Protein AF-0000000067240560 (afdb_homodimer)

Foldseek 3Di:
DDLCLLVFLAEEEFEEDAQLVFQLVLVLVQVLVLCVRNPLVRYEYFYFYADHPDCVLVSVVVSVVSSVVRVHHYDHDDHDPQDDDPQDDPQQSVLVRRLVRLVVRQQSQLPDPSNDPPRGRRGFKYKYFYSWRFHNVLQVLQSVQQPLPVDPPVPSGGAQKEAEFEWFQALVQDDLVVNLVLQLVLCCVVVVDDSVVSSVQSPDPVSSVVVCVVPRPPLSSRLPGAIWGDPQQQWFALQQETFGGAALRDDPDLQSVQQLQQAKHKGLFDDNRMMMGGSQQCHPPHPQHHDGQRADDVVVPGFRGRSRNVSQLVQQQSVHRTYMYGHLTYIYNDPSLVCLVCVVVCVVVDPDPPDDPPCPVVPPVSNRRSHNHDDHDDDDPVSSNVNSVSCVVPNVVNRHQWHKGFRDDRPDPDTDPVPRIDIDGGRHYDDDD/DDLCLLVFLAEEEFEEDAQLVFQLVLVLVQVLVLCVRNPLVRYEYFYFYADHPDCVLVSVVVSVVSSVVRVHHYDHDDHDPQDDDDQDDPQQSVLVRRQVRLVVRQQSQLPDPSNDPPSGRRGFKYKYFYSWRFHNVLQVLQSVQQPLPVDPPVPSGGAQKEAEFEWFQALVQDDLVVNLVLQLVLCCVVVVDDSVVSSVQSPDPVSSVVCCVPPRPPLSSRLPGAIWGDPQQQWFALQQETFGRAALRDPPPLQSVQQLQQAKHKGLFDDNRMMMGGSQQCHPPHPQHHDGQRAFDVVVPGFRGRSRNVSLLVQQQSVHRTYMYGHLTYIYNHPSLVCLVCVVVVVPPPPPPPDDPPCPVPVPVSNRRSHSHDDNDDDDPVSSNVNSVSCVVDNVVNRYQKHKGFRDDRPDPDTDPVPRIDIDGGRHYDPDD

Organism: Chlamydomonas reinhardtii (NCBI:txid3055)

Solvent-accessible surface area (backbone atoms only — not comparable to full-atom values): 45153 Å² total; per-residue (Å²): 133,75,52,56,73,27,66,64,46,16,27,35,41,29,26,49,43,57,58,36,42,85,32,40,66,56,44,45,24,27,51,48,24,36,32,60,60,49,35,26,85,24,38,36,39,14,37,28,23,28,78,52,83,56,59,29,60,62,50,48,53,50,39,51,43,41,35,52,34,53,59,30,49,68,49,74,43,73,68,39,86,70,64,84,53,92,88,55,56,66,45,45,45,52,12,49,46,50,36,47,15,51,51,54,39,42,55,52,28,22,75,36,89,40,27,40,91,87,49,35,52,37,37,45,30,32,31,42,40,45,70,35,45,66,52,39,68,45,55,52,55,34,46,54,47,44,48,58,73,70,47,65,35,97,84,43,58,37,38,34,32,23,16,32,38,22,37,39,54,52,66,87,76,42,57,70,70,54,43,33,49,50,46,21,53,42,39,28,72,77,69,63,42,55,66,70,59,25,46,56,44,36,72,35,67,66,55,38,53,54,47,46,73,71,35,71,83,30,63,82,47,42,62,72,40,51,34,26,46,58,50,45,84,45,24,16,36,49,57,19,41,58,38,44,47,54,76,58,29,43,81,55,63,73,58,18,55,33,39,34,57,15,35,60,36,68,24,46,29,68,42,33,56,33,29,26,28,50,21,54,42,63,32,77,93,43,87,79,52,69,52,70,54,36,50,46,52,53,92,80,69,39,54,35,35,54,24,69,40,46,42,39,43,51,33,17,42,62,59,46,37,48,23,34,36,30,60,58,26,64,31,18,71,41,68,68,55,37,54,38,71,46,50,72,60,55,65,69,76,45,82,70,74,82,67,84,71,80,71,74,71,81,66,56,81,69,71,63,42,66,64,71,45,48,66,65,61,74,89,47,75,61,55,56,52,51,43,41,55,50,38,73,70,48,43,80,81,37,63,48,68,34,28,57,35,56,30,48,49,89,93,51,94,58,66,48,76,88,78,36,52,46,76,38,76,43,66,62,35,68,76,78,130,133,73,52,56,73,29,68,64,48,16,28,35,41,30,26,49,43,58,60,37,45,85,33,40,66,56,44,44,24,28,49,48,24,37,32,59,58,49,35,26,86,24,37,36,39,14,36,27,24,28,78,53,84,57,59,29,61,62,50,49,53,51,40,50,42,40,34,53,35,53,58,29,50,68,47,74,43,72,67,40,85,70,63,85,52,92,88,55,56,65,43,45,45,53,12,49,46,49,36,47,15,49,51,52,39,42,56,52,28,23,75,36,88,39,26,41,103,79,49,34,52,38,37,46,31,31,31,42,42,46,69,36,44,67,53,40,68,45,54,53,54,34,48,55,49,43,48,58,72,72,46,63,36,95,83,43,59,36,38,34,31,22,16,32,38,23,38,38,53,55,68,88,79,44,56,69,70,56,42,33,49,49,47,20,53,41,38,28,71,77,69,63,43,54,65,71,60,25,47,56,46,36,71,34,68,68,55,39,53,53,48,45,74,69,34,71,82,30,65,83,46,42,61,72,42,52,35,27,46,56,51,44,82,44,23,16,35,48,56,19,40,59,39,45,48,53,76,56,28,44,81,54,63,73,56,16,55,33,39,34,58,16,35,59,35,67,24,46,29,68,40,31,54,33,30,26,28,49,21,53,40,64,34,75,93,43,88,80,52,71,52,69,55,37,50,45,52,52,92,80,67,38,56,37,37,53,25,69,40,46,42,39,43,51,32,18,41,62,60,46,37,48,23,37,38,29,62,57,27,65,31,19,70,43,69,67,56,34,53,39,73,47,50,70,59,59,70,67,60,72,83,71,74,81,64,82,66,84,70,74,72,82,67,55,81,70,72,63,43,66,64,72,47,49,65,66,60,75,90,49,73,61,55,54,51,52,41,41,56,48,39,71,70,47,43,80,80,37,62,48,68,34,27,57,35,54,31,48,49,90,92,52,94,59,66,48,75,86,78,38,53,48,77,38,78,44,67,62,36,68,74,78,130

Structure (mmCIF, N/CA/C/O backbone):
data_AF-0000000067240560-model_v1
#
loop_
_entity.id
_entity.type
_entity.pdbx_description
1 polymer 'Uncharacterized protein'
#
loop_
_atom_site.group_PDB
_atom_site.id
_atom_site.type_symbol
_atom_site.label_atom_id
_atom_site.label_alt_id
_atom_site.label_comp_id
_atom_site.label_asym_id
_atom_site.label_entity_id
_atom_site.label_seq_id
_atom_site.pdbx_PDB_ins_code
_atom_site.Cartn_x
_atom_site.Cartn_y
_atom_site.Cartn_z
_atom_site.occupancy
_atom_site.B_iso_or_equiv
_atom_site.auth_seq_id
_atom_site.auth_comp_id
_atom_site.auth_asym_id
_atom_site.auth_atom_id
_atom_site.pdbx_PDB_model_num
ATOM 1 N N . MET A 1 1 ? -10.523 -22.031 8.188 1 63.62 1 MET A N 1
ATOM 2 C CA . MET A 1 1 ? -9.102 -21.922 7.887 1 63.62 1 MET A CA 1
ATOM 3 C C . MET A 1 1 ? -8.281 -21.891 9.172 1 63.62 1 MET A C 1
ATOM 5 O O . MET A 1 1 ? -8.711 -21.344 10.18 1 63.62 1 MET A O 1
ATOM 9 N N . ASN A 1 2 ? -7.281 -22.781 9.234 1 75 2 ASN A N 1
ATOM 10 C CA . ASN A 1 2 ? -6.391 -22.875 10.383 1 75 2 ASN A CA 1
ATOM 11 C C . ASN A 1 2 ? -5.348 -21.766 10.375 1 75 2 ASN A C 1
ATOM 13 O O . ASN A 1 2 ? -4.336 -21.859 9.672 1 75 2 ASN A O 1
ATOM 17 N N . ASN A 1 3 ? -5.562 -20.781 11.242 1 78.44 3 ASN A N 1
ATOM 18 C CA . ASN A 1 3 ? -4.672 -19.625 11.25 1 78.44 3 ASN A CA 1
ATOM 19 C C . ASN A 1 3 ? -3.467 -19.859 12.164 1 78.44 3 ASN A C 1
ATOM 21 O O . ASN A 1 3 ? -2.633 -18.969 12.328 1 78.44 3 ASN A O 1
ATOM 25 N N . SER A 1 4 ? -3.334 -21.062 12.586 1 84.25 4 SER A N 1
ATOM 26 C CA . SER A 1 4 ? -2.225 -21.328 13.492 1 84.25 4 SER A CA 1
ATOM 27 C C . SER A 1 4 ? -1.115 -22.109 12.797 1 84.25 4 SER A C 1
ATOM 29 O O . SER A 1 4 ? -0.169 -22.562 13.438 1 84.25 4 SER A O 1
ATOM 31 N N . VAL A 1 5 ? -1.27 -22.203 11.531 1 86.5 5 VAL A N 1
ATOM 32 C CA . VAL A 1 5 ? -0.358 -23.031 10.758 1 86.5 5 VAL A CA 1
ATOM 33 C C . VAL A 1 5 ? 1.072 -22.531 10.914 1 86.5 5 VAL A C 1
ATOM 35 O O . VAL A 1 5 ? 2.029 -23.297 10.797 1 86.5 5 VAL A O 1
ATOM 38 N N . CYS A 1 6 ? 1.234 -21.281 11.266 1 89.31 6 CYS A N 1
ATOM 39 C CA . CYS A 1 6 ? 2.566 -20.703 11.406 1 89.31 6 CYS A CA 1
ATOM 40 C C . CYS A 1 6 ? 2.9 -20.453 12.875 1 89.31 6 CYS A C 1
ATOM 42 O O . CYS A 1 6 ? 3.832 -19.719 13.188 1 89.31 6 CYS A O 1
ATOM 44 N N . GLY A 1 7 ? 2.135 -20.969 13.695 1 82.88 7 GLY A N 1
ATOM 45 C CA . GLY A 1 7 ? 2.314 -20.75 15.117 1 82.88 7 GLY A CA 1
ATOM 46 C C . GLY A 1 7 ? 3.562 -21.406 15.68 1 82.88 7 GLY A C 1
ATOM 47 O O . GLY A 1 7 ? 4.125 -20.938 16.672 1 82.88 7 GLY A O 1
ATOM 48 N N . ASN A 1 8 ? 3.9 -22.5 15.078 1 76.19 8 ASN A N 1
ATOM 49 C CA . ASN A 1 8 ? 5.07 -23.234 15.555 1 76.19 8 ASN A CA 1
ATOM 50 C C . ASN A 1 8 ? 6.301 -22.938 14.703 1 76.19 8 ASN A C 1
ATOM 52 O O . ASN A 1 8 ? 6.477 -23.516 13.633 1 76.19 8 ASN A O 1
ATOM 56 N N . GLY A 1 9 ? 7.203 -22.062 15.195 1 78.25 9 GLY A N 1
ATOM 57 C CA . GLY A 1 9 ? 8.453 -21.781 14.508 1 78.25 9 GLY A CA 1
ATOM 58 C C . GLY A 1 9 ? 8.359 -20.625 13.531 1 78.25 9 GLY A C 1
ATOM 59 O O . GLY A 1 9 ? 9.367 -20.016 13.164 1 78.25 9 GLY A O 1
ATOM 60 N N . GLY A 1 10 ? 7.109 -20.406 12.961 1 88.94 10 GLY A N 1
ATOM 61 C CA . GLY A 1 10 ? 6.922 -19.297 12.031 1 88.94 10 GLY A CA 1
ATOM 62 C C . GLY A 1 10 ? 6.961 -19.734 10.578 1 88.94 10 GLY A C 1
ATOM 63 O O . GLY A 1 10 ? 7.266 -20.891 10.273 1 88.94 10 GLY A O 1
ATOM 64 N N . CYS A 1 11 ? 6.59 -18.875 9.695 1 94.19 11 CYS A N 1
ATOM 65 C CA . CYS A 1 11 ? 6.617 -19.078 8.258 1 94.19 11 CYS A CA 1
ATOM 66 C C . CYS A 1 11 ? 7.414 -17.984 7.559 1 94.19 11 CYS A C 1
ATOM 68 O O . CYS A 1 11 ? 7.352 -16.812 7.953 1 94.19 11 CYS A O 1
ATOM 70 N N . ILE A 1 12 ? 8.195 -18.406 6.602 1 96.25 12 ILE A N 1
ATOM 71 C CA . ILE A 1 12 ? 8.898 -17.453 5.742 1 96.25 12 ILE A CA 1
ATOM 72 C C . ILE A 1 12 ? 8.125 -17.281 4.438 1 96.25 12 ILE A C 1
ATOM 74 O O . ILE A 1 12 ? 7.707 -18.25 3.818 1 96.25 12 ILE A O 1
ATOM 78 N N . ILE A 1 13 ? 7.848 -16.094 4.09 1 98.44 13 ILE A N 1
ATOM 79 C CA . ILE A 1 13 ? 7.27 -15.766 2.793 1 98.44 13 ILE A CA 1
ATOM 80 C C . ILE A 1 13 ? 8.328 -15.109 1.91 1 98.44 13 ILE A C 1
ATOM 82 O O . ILE A 1 13 ? 8.727 -13.969 2.152 1 98.44 13 ILE A O 1
ATOM 86 N N . ALA A 1 14 ? 8.742 -15.766 0.846 1 98.62 14 ALA A N 1
ATOM 87 C CA . ALA A 1 14 ? 9.867 -15.312 0.036 1 98.62 14 ALA A CA 1
ATOM 88 C C . ALA A 1 14 ? 9.43 -15.031 -1.4 1 98.62 14 ALA A C 1
ATOM 90 O O . ALA A 1 14 ? 8.484 -15.648 -1.897 1 98.62 14 ALA A O 1
ATOM 91 N N . SER A 1 15 ? 10.109 -14.086 -2.01 1 98.75 15 SER A N 1
ATOM 92 C CA . SER A 1 15 ? 9.914 -13.766 -3.422 1 98.75 15 SER A CA 1
ATOM 93 C C . SER A 1 15 ? 11.195 -13.211 -4.039 1 98.75 15 SER A C 1
ATOM 95 O O . SER A 1 15 ? 11.945 -12.484 -3.379 1 98.75 15 SER A O 1
ATOM 97 N N . ASN A 1 16 ? 11.516 -13.562 -5.242 1 98.44 16 ASN A N 1
ATOM 98 C CA . ASN A 1 16 ? 12.453 -12.836 -6.098 1 98.44 16 ASN A CA 1
ATOM 99 C C . ASN A 1 16 ? 11.727 -12.117 -7.234 1 98.44 16 ASN A C 1
ATOM 101 O O . ASN A 1 16 ? 10.945 -12.727 -7.961 1 98.44 16 ASN A O 1
ATOM 105 N N . LEU A 1 17 ? 12 -10.867 -7.352 1 98.38 17 LEU A N 1
ATOM 106 C CA . LEU A 1 17 ? 11.18 -10.055 -8.242 1 98.38 17 LEU A CA 1
ATOM 107 C C . LEU A 1 17 ? 12.047 -9.281 -9.227 1 98.38 17 LEU A C 1
ATOM 109 O O . LEU A 1 17 ? 13.18 -8.914 -8.898 1 98.38 17 LEU A O 1
ATOM 113 N N . HIS A 1 18 ? 11.602 -9.094 -10.391 1 97.69 18 HIS A N 1
ATOM 114 C CA . HIS A 1 18 ? 12.156 -8.297 -11.484 1 97.69 18 HIS A CA 1
ATOM 115 C C . HIS A 1 18 ? 11.055 -7.699 -12.344 1 97.69 18 HIS A C 1
ATOM 117 O O . HIS A 1 18 ? 10.219 -8.43 -12.883 1 97.69 18 HIS A O 1
ATOM 123 N N . ASN A 1 19 ? 11.016 -6.316 -12.477 1 97.62 19 ASN A N 1
ATOM 124 C CA . ASN A 1 19 ? 9.984 -5.629 -13.25 1 97.62 19 ASN A CA 1
ATOM 125 C C . ASN A 1 19 ? 8.586 -6.148 -12.914 1 97.62 19 ASN A C 1
ATOM 127 O O . ASN A 1 19 ? 7.836 -6.547 -13.805 1 97.62 19 ASN A O 1
ATOM 131 N N . SER A 1 20 ? 8.25 -6.078 -11.586 1 98.25 20 SER A N 1
ATOM 132 C CA . SER A 1 20 ? 7.027 -6.68 -11.062 1 98.25 20 SER A CA 1
ATOM 133 C C . SER A 1 20 ? 6.035 -5.613 -10.609 1 98.25 20 SER A C 1
ATOM 135 O O . SER A 1 20 ? 5.203 -5.863 -9.734 1 98.25 20 SER A O 1
ATOM 137 N N . ALA A 1 21 ? 6.113 -4.434 -11.219 1 97.62 21 ALA A N 1
ATOM 138 C CA . ALA A 1 21 ? 5.285 -3.311 -10.781 1 97.62 21 ALA A CA 1
ATOM 139 C C . ALA A 1 21 ? 3.803 -3.641 -10.914 1 97.62 21 ALA A C 1
ATOM 141 O O . ALA A 1 21 ? 2.988 -3.193 -10.102 1 97.62 21 ALA A O 1
ATOM 142 N N . GLU A 1 22 ? 3.436 -4.434 -11.859 1 96.38 22 GLU A N 1
ATOM 143 C CA . GLU A 1 22 ? 2.033 -4.727 -12.141 1 96.38 22 GLU A CA 1
ATOM 144 C C . GLU A 1 22 ? 1.401 -5.527 -11 1 96.38 22 GLU A C 1
ATOM 146 O O . GLU A 1 22 ? 0.228 -5.332 -10.68 1 96.38 22 GLU A O 1
ATOM 151 N N . VAL A 1 23 ? 2.141 -6.422 -10.344 1 97.88 23 VAL A N 1
ATOM 152 C CA . VAL A 1 23 ? 1.55 -7.34 -9.375 1 97.88 23 VAL A CA 1
ATOM 153 C C . VAL A 1 23 ? 1.74 -6.793 -7.965 1 97.88 23 VAL A C 1
ATOM 155 O O . VAL A 1 23 ? 1.05 -7.215 -7.031 1 97.88 23 VAL A O 1
ATOM 158 N N . LEU A 1 24 ? 2.631 -5.863 -7.758 1 98.38 24 LEU A N 1
ATOM 159 C CA . LEU A 1 24 ? 3.09 -5.484 -6.426 1 98.38 24 LEU A CA 1
ATOM 160 C C . LEU A 1 24 ? 1.967 -4.82 -5.633 1 98.38 24 LEU A C 1
ATOM 162 O O . LEU A 1 24 ? 1.837 -5.047 -4.43 1 98.38 24 LEU A O 1
ATOM 166 N N . PRO A 1 25 ? 1.075 -3.969 -6.27 1 96.94 25 PRO A N 1
ATOM 167 C CA . PRO A 1 25 ? -0.034 -3.438 -5.477 1 96.94 25 PRO A CA 1
ATOM 168 C C . PRO A 1 25 ? -0.887 -4.535 -4.844 1 96.94 25 PRO A C 1
ATOM 170 O O . PRO A 1 25 ? -1.231 -4.453 -3.662 1 96.94 25 PRO A O 1
ATOM 173 N N . SER A 1 26 ? -1.199 -5.539 -5.645 1 97.56 26 SER A N 1
ATOM 174 C CA . SER A 1 26 ? -1.971 -6.66 -5.125 1 97.56 26 SER A CA 1
ATOM 175 C C . SER A 1 26 ? -1.178 -7.438 -4.078 1 97.56 26 SER A C 1
ATOM 177 O O . SER A 1 26 ? -1.738 -7.891 -3.078 1 97.56 26 SER A O 1
ATOM 179 N N . MET A 1 27 ? 0.081 -7.609 -4.328 1 98.56 27 MET A N 1
ATOM 180 C CA . MET A 1 27 ? 0.931 -8.336 -3.389 1 98.56 27 MET A CA 1
ATOM 181 C C . MET A 1 27 ? 0.957 -7.637 -2.031 1 98.56 27 MET A C 1
ATOM 183 O O . MET A 1 27 ? 0.902 -8.297 -0.99 1 98.56 27 MET A O 1
ATOM 187 N N . ILE A 1 28 ? 1.042 -6.336 -2.039 1 98.5 28 ILE A N 1
ATOM 188 C CA . ILE A 1 28 ? 1.037 -5.566 -0.801 1 98.5 28 ILE A CA 1
ATOM 189 C C . ILE A 1 28 ? -0.243 -5.852 -0.019 1 98.5 28 ILE A C 1
ATOM 191 O O . ILE A 1 28 ? -0.193 -6.148 1.177 1 98.5 28 ILE A O 1
ATOM 195 N N . VAL A 1 29 ? -1.369 -5.82 -0.66 1 98.06 29 VAL A N 1
ATOM 196 C CA . VAL A 1 29 ? -2.666 -6.051 -0.03 1 98.06 29 VAL A CA 1
ATOM 197 C C . VAL A 1 29 ? -2.727 -7.473 0.522 1 98.06 29 VAL A C 1
ATOM 199 O O . VAL A 1 29 ? -3.141 -7.684 1.664 1 98.06 29 VAL A O 1
ATOM 202 N N . GLN A 1 30 ? -2.299 -8.406 -0.27 1 98.38 30 GLN A N 1
ATOM 203 C CA . GLN A 1 30 ? -2.41 -9.805 0.129 1 98.38 30 GLN A CA 1
ATOM 204 C C . GLN A 1 30 ? -1.444 -10.133 1.264 1 98.38 30 GLN A C 1
ATOM 206 O O . GLN A 1 30 ? -1.757 -10.945 2.137 1 98.38 30 GLN A O 1
ATOM 211 N N . LEU A 1 31 ? -0.25 -9.547 1.252 1 98.56 31 LEU A N 1
ATOM 212 C CA . LEU A 1 31 ? 0.68 -9.758 2.355 1 98.56 31 LEU A CA 1
ATOM 213 C C . LEU A 1 31 ? 0.163 -9.117 3.637 1 98.56 31 LEU A C 1
ATOM 215 O O . LEU A 1 31 ? 0.343 -9.656 4.727 1 98.56 31 LEU A O 1
ATOM 219 N N . ALA A 1 32 ? -0.44 -7.906 3.486 1 97.62 32 ALA A N 1
ATOM 220 C CA . ALA A 1 32 ? -1.084 -7.309 4.652 1 97.62 32 ALA A CA 1
ATOM 221 C C . ALA A 1 32 ? -2.172 -8.219 5.207 1 97.62 32 ALA A C 1
ATOM 223 O O . ALA A 1 32 ? -2.287 -8.391 6.426 1 97.62 32 ALA A O 1
ATOM 224 N N . ARG A 1 33 ? -2.943 -8.828 4.344 1 96.88 33 ARG A N 1
ATOM 225 C CA . ARG A 1 33 ? -3.988 -9.758 4.766 1 96.88 33 ARG A CA 1
ATOM 226 C C . ARG A 1 33 ? -3.389 -10.984 5.445 1 96.88 33 ARG A C 1
ATOM 228 O O . ARG A 1 33 ? -3.908 -11.453 6.457 1 96.88 33 ARG A O 1
ATOM 235 N N . LEU A 1 34 ? -2.344 -11.5 4.898 1 96.94 34 LEU A N 1
ATOM 236 C CA . LEU A 1 34 ? -1.675 -12.648 5.504 1 96.94 34 LEU A CA 1
ATOM 237 C C . LEU A 1 34 ? -1.201 -12.32 6.914 1 96.94 34 LEU A C 1
ATOM 239 O O . LEU A 1 34 ? -1.357 -13.125 7.832 1 96.94 34 LEU A O 1
ATOM 243 N N . ALA A 1 35 ? -0.578 -11.125 7.023 1 95.88 35 ALA A N 1
ATOM 244 C CA . ALA A 1 35 ? -0.128 -10.688 8.344 1 95.88 35 ALA A CA 1
ATOM 245 C C . ALA A 1 35 ? -1.294 -10.617 9.328 1 95.88 35 ALA A C 1
ATOM 247 O O . ALA A 1 35 ? -1.159 -11.016 10.484 1 95.88 35 ALA A O 1
ATOM 248 N N . HIS A 1 36 ? -2.398 -10.125 8.812 1 94.06 36 HIS A N 1
ATOM 249 C CA . HIS A 1 36 ? -3.59 -9.992 9.641 1 94.06 36 HIS A CA 1
ATOM 250 C C . HIS A 1 36 ? -4.129 -11.359 10.055 1 94.06 36 HIS A C 1
ATOM 252 O O . HIS A 1 36 ? -4.523 -11.547 11.211 1 94.06 36 HIS A O 1
ATOM 258 N N . VAL A 1 37 ? -4.098 -12.367 9.188 1 93.62 37 VAL A N 1
ATOM 259 C CA . VAL A 1 37 ? -4.734 -13.664 9.414 1 93.62 37 VAL A CA 1
ATOM 260 C C . VAL A 1 37 ? -3.789 -14.578 10.188 1 93.62 37 VAL A C 1
ATOM 262 O O . VAL A 1 37 ? -4.215 -15.281 11.109 1 93.62 37 VAL A O 1
ATOM 265 N N . LEU A 1 38 ? -2.508 -14.562 9.906 1 94.44 38 LEU A N 1
ATOM 266 C CA . LEU A 1 38 ? -1.559 -15.5 10.5 1 94.44 38 LEU A CA 1
ATOM 267 C C . LEU A 1 38 ? -0.911 -14.898 11.742 1 94.44 38 LEU A C 1
ATOM 269 O O . LEU A 1 38 ? -0.323 -15.617 12.555 1 94.44 38 LEU A O 1
ATOM 273 N N . GLY A 1 39 ? -1.023 -13.586 11.883 1 93.31 39 GLY A N 1
ATOM 274 C CA . GLY A 1 39 ? -0.315 -12.883 12.938 1 93.31 39 GLY A CA 1
ATOM 275 C C . GLY A 1 39 ? 1.039 -12.352 12.5 1 93.31 39 GLY A C 1
ATOM 276 O O . GLY A 1 39 ? 1.883 -13.117 12.023 1 93.31 39 GLY A O 1
ATOM 277 N N . PRO A 1 40 ? 1.26 -11.07 12.672 1 93.38 40 PRO A N 1
ATOM 278 C CA . PRO A 1 40 ? 2.504 -10.469 12.188 1 93.38 40 PRO A CA 1
ATOM 279 C C . PRO A 1 40 ? 3.748 -11.109 12.805 1 93.38 40 PRO A C 1
ATOM 281 O O . PRO A 1 40 ? 4.789 -11.188 12.148 1 93.38 40 PRO A O 1
ATOM 284 N N . ALA A 1 41 ? 3.635 -11.578 13.992 1 91.81 41 ALA A N 1
ATOM 285 C CA . ALA A 1 41 ? 4.785 -12.148 14.695 1 91.81 41 ALA A CA 1
ATOM 286 C C . ALA A 1 41 ? 5.148 -13.516 14.141 1 91.81 41 ALA A C 1
ATOM 288 O O . ALA A 1 41 ? 6.238 -14.031 14.398 1 91.81 41 ALA A O 1
ATOM 289 N N . ASN A 1 42 ? 4.254 -14.102 13.375 1 93 42 ASN A N 1
ATOM 290 C CA . ASN A 1 42 ? 4.426 -15.484 12.938 1 93 42 ASN A CA 1
ATOM 291 C C . ASN A 1 42 ? 4.996 -15.555 11.523 1 93 42 ASN A C 1
ATOM 293 O O . ASN A 1 42 ? 5.191 -16.641 10.984 1 93 42 ASN A O 1
ATOM 297 N N . ILE A 1 43 ? 5.316 -14.43 10.922 1 95.06 43 ILE A N 1
ATOM 298 C CA . ILE A 1 43 ? 5.773 -14.5 9.539 1 95.06 43 ILE A CA 1
ATOM 299 C C . ILE A 1 43 ? 7.016 -13.625 9.359 1 95.06 43 ILE A C 1
ATOM 301 O O . ILE A 1 43 ? 7.164 -12.609 10.031 1 95.06 43 ILE A O 1
ATOM 305 N N . LEU A 1 44 ? 7.879 -14.055 8.539 1 96.31 44 LEU A N 1
ATOM 306 C CA . LEU A 1 44 ? 9.023 -13.312 8.023 1 96.31 44 LEU A CA 1
ATOM 307 C C . LEU A 1 44 ? 8.938 -13.164 6.508 1 96.31 44 LEU A C 1
ATOM 309 O O . LEU A 1 44 ? 8.859 -14.164 5.789 1 96.31 44 LEU A O 1
ATOM 313 N N . VAL A 1 45 ? 8.93 -11.906 6.051 1 98.25 45 VAL A N 1
ATOM 314 C CA . VAL A 1 45 ? 8.844 -11.656 4.617 1 98.25 45 VAL A CA 1
ATOM 315 C C . VAL A 1 45 ? 10.227 -11.359 4.055 1 98.25 45 VAL A C 1
ATOM 317 O O . VAL A 1 45 ? 10.953 -10.523 4.594 1 98.25 45 VAL A O 1
ATOM 320 N N . SER A 1 46 ? 10.633 -12.055 2.973 1 98.12 46 SER A N 1
ATOM 321 C CA . SER A 1 46 ? 11.914 -11.883 2.297 1 98.12 46 SER A CA 1
ATOM 322 C C . SER A 1 46 ? 11.727 -11.656 0.8 1 98.12 46 SER A C 1
ATOM 324 O O . SER A 1 46 ? 11.281 -12.555 0.083 1 98.12 46 SER A O 1
ATOM 326 N N . VAL A 1 47 ? 12.102 -10.477 0.332 1 98.81 47 VAL A N 1
ATOM 327 C CA . VAL A 1 47 ? 11.992 -10.172 -1.091 1 98.81 47 VAL A CA 1
ATOM 328 C C . VAL A 1 47 ? 13.352 -9.766 -1.645 1 98.81 47 VAL A C 1
ATOM 330 O O . VAL A 1 47 ? 13.984 -8.844 -1.127 1 98.81 47 VAL A O 1
ATOM 333 N N . TYR A 1 48 ? 13.812 -10.43 -2.678 1 98.62 48 TYR A N 1
ATOM 334 C CA . TYR A 1 48 ? 15.023 -10.055 -3.395 1 98.62 48 TYR A CA 1
ATOM 335 C C . TYR A 1 48 ? 14.695 -9.531 -4.789 1 98.62 48 TYR A C 1
ATOM 337 O O . TYR A 1 48 ? 14.148 -10.258 -5.617 1 98.62 48 TYR A O 1
ATOM 345 N N . GLU A 1 49 ? 14.984 -8.305 -4.996 1 98.5 49 GLU A N 1
ATOM 346 C CA . GLU A 1 49 ? 14.766 -7.664 -6.289 1 98.5 49 GLU A CA 1
ATOM 347 C C . GLU A 1 49 ? 16.078 -7.191 -6.898 1 98.5 49 GLU A C 1
ATOM 349 O O . GLU A 1 49 ? 16.953 -6.684 -6.188 1 98.5 49 GLU A O 1
ATOM 354 N N . SER A 1 50 ? 16.234 -7.383 -8.188 1 97 50 SER A N 1
ATOM 355 C CA . SER A 1 50 ? 17.391 -6.836 -8.898 1 97 50 SER A CA 1
ATOM 356 C C . SER A 1 50 ? 17.047 -6.508 -10.344 1 97 50 SER A C 1
ATOM 358 O O . SER A 1 50 ? 16.141 -7.129 -10.93 1 97 50 SER A O 1
ATOM 360 N N . GLY A 1 51 ? 17.625 -5.547 -10.836 1 95.25 51 GLY A N 1
ATOM 361 C CA . GLY A 1 51 ? 17.641 -5.246 -12.258 1 95.25 51 GLY A CA 1
ATOM 362 C C . GLY A 1 51 ? 16.344 -4.645 -12.75 1 95.25 51 GLY A C 1
ATOM 363 O O . GLY A 1 51 ? 16.078 -4.602 -13.953 1 95.25 51 GLY A O 1
ATOM 364 N N . SER A 1 52 ? 15.484 -4.211 -11.906 1 96.94 52 SER A N 1
ATOM 365 C CA . SER A 1 52 ? 14.211 -3.656 -12.344 1 96.94 52 SER A CA 1
ATOM 366 C C . SER A 1 52 ? 14.391 -2.281 -12.977 1 96.94 52 SER A C 1
ATOM 368 O O . SER A 1 52 ? 15.242 -1.5 -12.539 1 96.94 52 SER A O 1
ATOM 370 N N . THR A 1 53 ? 13.609 -2.035 -14.031 1 96.75 53 THR A N 1
ATOM 371 C CA . THR A 1 53 ? 13.641 -0.747 -14.711 1 96.75 53 THR A CA 1
ATOM 372 C C . THR A 1 53 ? 12.289 -0.049 -14.609 1 96.75 53 THR A C 1
ATOM 374 O O . THR A 1 53 ? 12.117 1.066 -15.102 1 96.75 53 THR A O 1
ATOM 377 N N . ASP A 1 54 ? 11.352 -0.682 -14.055 1 96.88 54 ASP A N 1
ATOM 378 C CA . ASP A 1 54 ? 10.023 -0.115 -13.859 1 96.88 54 ASP A CA 1
ATOM 379 C C . ASP A 1 54 ? 9.836 0.363 -12.422 1 96.88 54 ASP A C 1
ATOM 381 O O . ASP A 1 54 ? 10.812 0.609 -11.711 1 96.88 54 ASP A O 1
ATOM 385 N N . ALA A 1 55 ? 8.539 0.544 -11.977 1 96.31 55 ALA A N 1
ATOM 386 C CA . ALA A 1 55 ? 8.25 1.14 -10.672 1 96.31 55 ALA A CA 1
ATOM 387 C C . ALA A 1 55 ? 8.367 0.103 -9.555 1 96.31 55 ALA A C 1
ATOM 389 O O . ALA A 1 55 ? 7.867 0.314 -8.453 1 96.31 55 ALA A O 1
ATOM 390 N N . THR A 1 56 ? 9.016 -1.038 -9.766 1 98.12 56 THR A N 1
ATOM 391 C CA . THR A 1 56 ? 9.109 -2.121 -8.797 1 98.12 56 THR A CA 1
ATOM 392 C C . THR A 1 56 ? 9.75 -1.63 -7.5 1 98.12 56 THR A C 1
ATOM 394 O O . THR A 1 56 ? 9.258 -1.911 -6.41 1 98.12 56 THR A O 1
ATOM 397 N N . ARG A 1 57 ? 10.75 -0.844 -7.621 1 97.19 57 ARG A N 1
ATOM 398 C CA . ARG A 1 57 ? 11.461 -0.382 -6.434 1 97.19 57 ARG A CA 1
ATOM 399 C C . ARG A 1 57 ? 10.578 0.53 -5.59 1 97.19 57 ARG A C 1
ATOM 401 O O . ARG A 1 57 ? 10.586 0.447 -4.359 1 97.19 57 ARG A O 1
ATOM 408 N N . ASP A 1 58 ? 9.805 1.371 -6.203 1 95.38 58 ASP A N 1
ATOM 409 C CA . ASP A 1 58 ? 8.883 2.244 -5.488 1 95.38 58 ASP A CA 1
ATOM 410 C C . ASP A 1 58 ? 7.836 1.431 -4.73 1 95.38 58 ASP A C 1
ATOM 412 O O . ASP A 1 58 ? 7.52 1.736 -3.578 1 95.38 58 ASP A O 1
ATOM 416 N N . TRP A 1 59 ? 7.332 0.466 -5.402 1 97.69 59 TRP A N 1
ATOM 417 C CA . TRP A 1 59 ? 6.344 -0.402 -4.773 1 97.69 59 TRP A CA 1
ATOM 418 C C . TRP A 1 59 ? 6.945 -1.154 -3.594 1 97.69 59 TRP A C 1
ATOM 420 O O . TRP A 1 59 ? 6.281 -1.364 -2.576 1 97.69 59 TRP A O 1
ATOM 430 N N . LEU A 1 60 ? 8.164 -1.584 -3.707 1 98.56 60 LEU A N 1
ATOM 431 C CA . LEU A 1 60 ? 8.812 -2.307 -2.621 1 98.56 60 LEU A CA 1
ATOM 432 C C . LEU A 1 60 ? 9.055 -1.394 -1.424 1 98.56 60 LEU A C 1
ATOM 434 O O . LEU A 1 60 ? 8.992 -1.84 -0.276 1 98.56 60 LEU A O 1
ATOM 438 N N . ASP A 1 61 ? 9.367 -0.141 -1.688 1 96.81 61 ASP A N 1
ATOM 439 C CA . ASP A 1 61 ? 9.469 0.822 -0.596 1 96.81 61 ASP A CA 1
ATOM 440 C C . ASP A 1 61 ? 8.148 0.934 0.164 1 96.81 61 ASP A C 1
ATOM 442 O O . ASP A 1 61 ? 8.141 0.99 1.396 1 96.81 61 ASP A O 1
ATOM 446 N N . LEU A 1 62 ? 7.098 1.018 -0.576 1 96.31 62 LEU A N 1
ATOM 447 C CA . LEU A 1 62 ? 5.785 1.051 0.065 1 96.31 62 LEU A CA 1
ATOM 448 C C . LEU A 1 62 ? 5.531 -0.233 0.846 1 96.31 62 LEU A C 1
ATOM 450 O O . LEU A 1 62 ? 5.004 -0.192 1.961 1 96.31 62 LEU A O 1
ATOM 454 N N . LEU A 1 63 ? 5.871 -1.352 0.249 1 98.38 63 LEU A N 1
ATOM 455 C CA . LEU A 1 63 ? 5.734 -2.623 0.949 1 98.38 63 LEU A CA 1
ATOM 456 C C . LEU A 1 63 ? 6.492 -2.602 2.271 1 98.38 63 LEU A C 1
ATOM 458 O O . LEU A 1 63 ? 5.965 -3.031 3.301 1 98.38 63 LEU A O 1
ATOM 462 N N . ARG A 1 64 ? 7.699 -2.115 2.254 1 97.62 64 ARG A N 1
ATOM 463 C CA . ARG A 1 64 ? 8.484 -1.973 3.475 1 97.62 64 ARG A CA 1
ATOM 464 C C . ARG A 1 64 ? 7.727 -1.176 4.527 1 97.62 64 ARG A C 1
ATOM 466 O O . ARG A 1 64 ? 7.68 -1.563 5.695 1 97.62 64 ARG A O 1
ATOM 473 N N . GLY A 1 65 ? 7.211 -0.092 4.09 1 96.5 65 GLY A N 1
ATOM 474 C CA . GLY A 1 65 ? 6.445 0.749 5 1 96.5 65 GLY A CA 1
ATOM 475 C C . GLY A 1 65 ? 5.258 0.036 5.617 1 96.5 65 GLY A C 1
ATOM 476 O O . GLY A 1 65 ? 5.035 0.123 6.824 1 96.5 65 GLY A O 1
ATOM 477 N N . VAL A 1 66 ? 4.488 -0.662 4.82 1 97.44 66 VAL A N 1
ATOM 478 C CA . VAL A 1 66 ? 3.285 -1.342 5.289 1 97.44 66 VAL A CA 1
ATOM 479 C C . VAL A 1 66 ? 3.666 -2.463 6.254 1 97.44 66 VAL A C 1
ATOM 481 O O . VAL A 1 66 ? 3.084 -2.586 7.332 1 97.44 66 VAL A O 1
ATOM 484 N N . LEU A 1 67 ? 4.652 -3.254 5.859 1 98.19 67 LEU A N 1
ATOM 485 C CA . LEU A 1 67 ? 5.086 -4.34 6.734 1 98.19 67 LEU A CA 1
ATOM 486 C C . LEU A 1 67 ? 5.609 -3.793 8.062 1 98.19 67 LEU A C 1
ATOM 488 O O . LEU A 1 67 ? 5.305 -4.336 9.125 1 98.19 67 LEU A O 1
ATOM 492 N N . GLY A 1 68 ? 6.398 -2.754 7.957 1 96.19 68 GLY A N 1
ATOM 493 C CA . GLY A 1 68 ? 6.863 -2.105 9.172 1 96.19 68 GLY A CA 1
ATOM 494 C C . GLY A 1 68 ? 5.734 -1.606 10.055 1 96.19 68 GLY A C 1
ATOM 495 O O . GLY A 1 68 ? 5.762 -1.795 11.273 1 96.19 68 GLY A O 1
ATOM 496 N N . ALA A 1 69 ? 4.824 -1 9.406 1 94.69 69 ALA A N 1
ATOM 497 C CA . ALA A 1 69 ? 3.668 -0.472 10.125 1 94.69 69 ALA A CA 1
ATOM 498 C C . ALA A 1 69 ? 2.928 -1.583 10.867 1 94.69 69 ALA A C 1
ATOM 500 O O . ALA A 1 69 ? 2.381 -1.36 11.945 1 94.69 69 ALA A O 1
ATOM 501 N N . LEU A 1 70 ? 2.945 -2.799 10.359 1 96.25 70 LEU A N 1
ATOM 502 C CA . LEU A 1 70 ? 2.219 -3.932 10.93 1 96.25 70 LEU A CA 1
ATOM 503 C C . LEU A 1 70 ? 3.123 -4.754 11.836 1 96.25 70 LEU A C 1
ATOM 505 O O . LEU A 1 70 ? 2.713 -5.805 12.344 1 96.25 70 LEU A O 1
ATOM 509 N N . SER A 1 71 ? 4.348 -4.34 12.016 1 94.5 71 SER A N 1
ATOM 510 C CA . SER A 1 71 ? 5.336 -5.016 12.844 1 94.5 71 SER A CA 1
ATOM 511 C C . SER A 1 71 ? 5.656 -6.406 12.305 1 94.5 71 SER A C 1
ATOM 513 O O . SER A 1 71 ? 5.855 -7.344 13.078 1 94.5 71 SER A O 1
ATOM 515 N N . VAL A 1 72 ? 5.598 -6.555 11.008 1 96.38 72 VAL A N 1
ATOM 516 C CA . VAL A 1 72 ? 6.008 -7.793 10.359 1 96.38 72 VAL A CA 1
ATOM 517 C C . VAL A 1 72 ? 7.512 -7.77 10.102 1 96.38 72 VAL A C 1
ATOM 519 O O . VAL A 1 72 ? 8.039 -6.824 9.508 1 96.38 72 VAL A O 1
ATOM 522 N N . ARG A 1 73 ? 8.172 -8.797 10.57 1 94.62 73 ARG A N 1
ATOM 523 C CA . ARG A 1 73 ? 9.594 -8.914 10.25 1 94.62 73 ARG A CA 1
ATOM 524 C C . ARG A 1 73 ? 9.805 -9.086 8.742 1 94.62 73 ARG A C 1
ATOM 526 O O . ARG A 1 73 ? 9.062 -9.828 8.094 1 94.62 73 ARG A O 1
ATOM 533 N N . HIS A 1 74 ? 10.836 -8.352 8.242 1 97 74 HIS A N 1
ATOM 534 C CA . HIS A 1 74 ? 11.031 -8.43 6.797 1 97 74 HIS A CA 1
ATOM 535 C C . HIS A 1 74 ? 12.453 -8.039 6.41 1 97 74 HIS A C 1
ATOM 537 O O . HIS A 1 74 ? 13.141 -7.352 7.164 1 97 74 HIS A O 1
ATOM 543 N N . VAL A 1 75 ? 12.867 -8.562 5.348 1 97.31 75 VAL A N 1
ATOM 544 C CA . VAL A 1 75 ? 14.086 -8.18 4.656 1 97.31 75 VAL A CA 1
ATOM 545 C C . VAL A 1 75 ? 13.805 -7.988 3.168 1 97.31 75 VAL A C 1
ATOM 547 O O . VAL A 1 75 ? 13.438 -8.938 2.473 1 97.31 75 VAL A O 1
ATOM 550 N N . ILE A 1 76 ? 13.906 -6.801 2.734 1 98.12 76 ILE A N 1
ATOM 551 C CA . ILE A 1 76 ? 13.633 -6.465 1.342 1 98.12 76 ILE A CA 1
ATOM 552 C C . ILE A 1 76 ? 14.875 -5.844 0.706 1 98.12 76 ILE A C 1
ATOM 554 O O . ILE A 1 76 ? 15.297 -4.754 1.098 1 98.12 76 ILE A O 1
ATOM 558 N N . THR A 1 77 ? 15.484 -6.547 -0.169 1 97.75 77 THR A N 1
ATOM 559 C CA . THR A 1 77 ? 16.578 -6.031 -0.984 1 97.75 77 THR A CA 1
ATOM 560 C C . THR A 1 77 ? 16.047 -5.445 -2.291 1 97.75 77 THR A C 1
ATOM 562 O O . THR A 1 77 ? 15.469 -6.16 -3.105 1 97.75 77 THR A O 1
ATOM 565 N N . SER A 1 78 ? 16.203 -4.16 -2.32 1 95.25 78 SER A N 1
ATOM 566 C CA . SER A 1 78 ? 15.891 -3.445 -3.553 1 95.25 78 SER A CA 1
ATOM 567 C C . SER A 1 78 ? 17.156 -3.035 -4.293 1 95.25 78 SER A C 1
ATOM 569 O O . SER A 1 78 ? 18.078 -2.467 -3.697 1 95.25 78 SER A O 1
ATOM 571 N N . GLN A 1 79 ? 17.328 -3.389 -5.516 1 92.88 79 GLN A N 1
ATOM 572 C CA . GLN A 1 79 ? 18.547 -3.162 -6.305 1 92.88 79 GLN A CA 1
ATOM 573 C C . GLN A 1 79 ? 19.656 -4.113 -5.883 1 92.88 79 GLN A C 1
ATOM 575 O O . GLN A 1 79 ? 20.781 -3.678 -5.613 1 92.88 79 GLN A O 1
ATOM 580 N N . GLY A 1 80 ? 19.312 -5.305 -5.816 1 93.31 80 GLY A N 1
ATOM 581 C CA . GLY A 1 80 ? 20.312 -6.316 -5.512 1 93.31 80 GLY A CA 1
ATOM 582 C C . GLY A 1 80 ? 21.453 -6.355 -6.516 1 93.31 80 GLY A C 1
ATOM 583 O O . GLY A 1 80 ? 21.297 -5.926 -7.66 1 93.31 80 GLY A O 1
ATOM 584 N N . SER A 1 81 ? 22.5 -6.844 -6.098 1 92.81 81 SER A N 1
ATOM 585 C CA . SER A 1 81 ? 23.734 -6.812 -6.887 1 92.81 81 SER A CA 1
ATOM 586 C C . SER A 1 81 ? 23.719 -7.895 -7.965 1 92.81 81 SER A C 1
ATOM 588 O O . SER A 1 81 ? 24.516 -7.848 -8.906 1 92.81 81 SER A O 1
ATOM 590 N N . LEU A 1 82 ? 22.844 -8.891 -7.867 1 93.06 82 LEU A N 1
ATOM 591 C CA . LEU A 1 82 ? 22.812 -9.984 -8.836 1 93.06 82 LEU A CA 1
ATOM 592 C C . LEU A 1 82 ? 22.125 -9.539 -10.125 1 93.06 82 LEU A C 1
ATOM 594 O O . LEU A 1 82 ? 20.922 -9.242 -10.117 1 93.06 82 LEU A O 1
ATOM 598 N N . THR A 1 83 ? 22.938 -9.453 -11.156 1 90.62 83 THR A N 1
ATOM 599 C CA . THR A 1 83 ? 22.438 -9.203 -12.508 1 90.62 83 THR A CA 1
ATOM 600 C C . THR A 1 83 ? 22.969 -10.242 -13.484 1 90.62 83 THR A C 1
ATOM 602 O O . THR A 1 83 ? 24.094 -10.727 -13.336 1 90.62 83 THR A O 1
ATOM 605 N N . ARG A 1 84 ? 22.078 -10.586 -14.375 1 89.12 84 ARG A N 1
ATOM 606 C CA . ARG A 1 84 ? 22.516 -11.617 -15.312 1 89.12 84 ARG A CA 1
ATOM 607 C C . ARG A 1 84 ? 23.562 -11.07 -16.281 1 89.12 84 ARG A C 1
ATOM 609 O O . ARG A 1 84 ? 23.297 -10.109 -17 1 89.12 84 ARG A O 1
ATOM 616 N N . SER A 1 85 ? 24.719 -11.633 -16.25 1 85.94 85 SER A N 1
ATOM 617 C CA . SER A 1 85 ? 25.781 -11.242 -17.156 1 85.94 85 SER A CA 1
ATOM 618 C C . SER A 1 85 ? 25.578 -11.852 -18.547 1 85.94 85 SER A C 1
ATOM 620 O O . SER A 1 85 ? 24.828 -12.828 -18.688 1 85.94 85 SER A O 1
ATOM 622 N N . ARG A 1 86 ? 26.266 -11.211 -19.453 1 84.06 86 ARG A N 1
ATOM 623 C CA . ARG A 1 86 ? 26.203 -11.742 -20.812 1 84.06 86 ARG A CA 1
ATOM 624 C C . ARG A 1 86 ? 26.766 -13.156 -20.875 1 84.06 86 ARG A C 1
ATOM 626 O O . ARG A 1 86 ? 27.859 -13.422 -20.359 1 84.06 86 ARG A O 1
ATOM 633 N N . GLY A 1 87 ? 26.062 -14.125 -21.375 1 82.56 87 GLY A N 1
ATOM 634 C CA . GLY A 1 87 ? 26.531 -15.5 -21.547 1 82.56 87 GLY A CA 1
ATOM 635 C C . GLY A 1 87 ? 26.219 -16.391 -20.359 1 82.56 87 GLY A C 1
ATOM 636 O O . GLY A 1 87 ? 26.406 -17.609 -20.422 1 82.56 87 GLY A O 1
ATOM 637 N N . GLN A 1 88 ? 25.844 -15.773 -19.312 1 86.25 88 GLN A N 1
ATOM 638 C CA . GLN A 1 88 ? 25.516 -16.578 -18.141 1 86.25 88 GLN A CA 1
ATOM 639 C C . GLN A 1 88 ? 24.266 -17.438 -18.391 1 86.25 88 GLN A C 1
ATOM 641 O O . GLN A 1 88 ? 23.312 -16.969 -19.016 1 86.25 88 GLN A O 1
ATOM 646 N N . ASP A 1 89 ? 24.422 -18.672 -17.891 1 88 89 ASP A N 1
ATOM 647 C CA . ASP A 1 89 ? 23.281 -19.594 -17.984 1 88 89 ASP A CA 1
ATOM 648 C C . ASP A 1 89 ? 22.062 -19.016 -17.266 1 88 89 ASP A C 1
ATOM 650 O O . ASP A 1 89 ? 22.172 -18.562 -16.125 1 88 89 ASP A O 1
ATOM 654 N N . ARG A 1 90 ? 20.984 -19.016 -17.984 1 90.88 90 ARG A N 1
ATOM 655 C CA . ARG A 1 90 ? 19.75 -18.422 -17.484 1 90.88 90 ARG A CA 1
ATOM 656 C C . ARG A 1 90 ? 19.328 -19.078 -16.172 1 90.88 90 ARG A C 1
ATOM 658 O O . ARG A 1 90 ? 18.953 -18.391 -15.219 1 90.88 90 ARG A O 1
ATOM 665 N N . ILE A 1 91 ? 19.375 -20.406 -16.141 1 93.5 91 ILE A N 1
ATOM 666 C CA . ILE A 1 91 ? 18.891 -21.141 -14.984 1 93.5 91 ILE A CA 1
ATOM 667 C C . ILE A 1 91 ? 19.844 -20.922 -13.805 1 93.5 91 ILE A C 1
ATOM 669 O O . ILE A 1 91 ? 19.406 -20.812 -12.664 1 93.5 91 ILE A O 1
ATOM 673 N N . ALA A 1 92 ? 21.141 -20.906 -14.086 1 93 92 ALA A N 1
ATOM 674 C CA . ALA A 1 92 ? 22.094 -20.594 -13.031 1 93 92 ALA A CA 1
ATOM 675 C C . ALA A 1 92 ? 21.812 -19.234 -12.414 1 93 92 ALA A C 1
ATOM 677 O O . ALA A 1 92 ? 21.891 -19.078 -11.195 1 93 92 ALA A O 1
ATOM 678 N N . PHE A 1 93 ? 21.578 -18.297 -13.227 1 94.5 93 PHE A N 1
ATOM 679 C CA . PHE A 1 93 ? 21.25 -16.969 -12.734 1 94.5 93 PHE A CA 1
ATOM 680 C C . PHE A 1 93 ? 19.984 -17 -11.898 1 94.5 93 PHE A C 1
ATOM 682 O O . PHE A 1 93 ? 19.969 -16.484 -10.773 1 94.5 93 PHE A O 1
ATOM 689 N N . LEU A 1 94 ? 18.875 -17.594 -12.477 1 95.5 94 LEU A N 1
ATOM 690 C CA . LEU A 1 94 ? 17.609 -17.656 -11.766 1 95.5 94 LEU A CA 1
ATOM 691 C C . LEU A 1 94 ? 17.766 -18.375 -10.422 1 95.5 94 LEU A C 1
ATOM 693 O O . LEU A 1 94 ? 17.188 -17.953 -9.422 1 95.5 94 LEU A O 1
ATOM 697 N N . ALA A 1 95 ? 18.562 -19.438 -10.406 1 96.81 95 ALA A N 1
ATOM 698 C CA . ALA A 1 95 ? 18.859 -20.141 -9.164 1 96.81 95 ALA A CA 1
ATOM 699 C C . ALA A 1 95 ? 19.516 -19.219 -8.148 1 96.81 95 ALA A C 1
ATOM 701 O O . ALA A 1 95 ? 19.203 -19.266 -6.957 1 96.81 95 ALA A O 1
ATOM 702 N N . SER A 1 96 ? 20.375 -18.359 -8.609 1 96.44 96 SER A N 1
ATOM 703 C CA . SER A 1 96 ? 21.109 -17.469 -7.719 1 96.44 96 SER A CA 1
ATOM 704 C C . SER A 1 96 ? 20.188 -16.438 -7.074 1 96.44 96 SER A C 1
ATOM 706 O O . SER A 1 96 ? 20.297 -16.156 -5.883 1 96.44 96 SER A O 1
ATOM 708 N N . VAL A 1 97 ? 19.312 -15.883 -7.852 1 97.5 97 VAL A N 1
ATOM 709 C CA . VAL A 1 97 ? 18.438 -14.844 -7.297 1 97.5 97 VAL A CA 1
ATOM 710 C C . VAL A 1 97 ? 17.422 -15.469 -6.352 1 97.5 97 VAL A C 1
ATOM 712 O O . VAL A 1 97 ? 17.062 -14.875 -5.332 1 97.5 97 VAL A O 1
ATOM 715 N N . ARG A 1 98 ? 16.875 -16.609 -6.684 1 97.62 98 ARG A N 1
ATOM 716 C CA . ARG A 1 98 ? 15.953 -17.297 -5.789 1 97.62 98 ARG A CA 1
ATOM 717 C C . ARG A 1 98 ? 16.641 -17.672 -4.484 1 97.62 98 ARG A C 1
ATOM 719 O O . ARG A 1 98 ? 16.047 -17.562 -3.406 1 97.62 98 ARG A O 1
ATOM 726 N N . GLN A 1 99 ? 17.891 -18.156 -4.672 1 97.25 99 GLN A N 1
ATOM 727 C CA . GLN A 1 99 ? 18.656 -18.531 -3.486 1 97.25 99 GLN A CA 1
ATOM 728 C C . GLN A 1 99 ? 18.938 -17.312 -2.613 1 97.25 99 GLN A C 1
ATOM 730 O O . GLN A 1 99 ? 18.969 -17.422 -1.385 1 97.25 99 GLN A O 1
ATOM 735 N N . ALA A 1 100 ? 19.156 -16.203 -3.219 1 97.69 100 ALA A N 1
ATOM 736 C CA . ALA A 1 100 ? 19.422 -14.977 -2.469 1 97.69 100 ALA A CA 1
ATOM 737 C C . ALA A 1 100 ? 18.25 -14.625 -1.562 1 97.69 100 ALA A C 1
ATOM 739 O O . ALA A 1 100 ? 18.453 -14.18 -0.427 1 97.69 100 ALA A O 1
ATOM 740 N N . ALA A 1 101 ? 17.062 -14.797 -2.043 1 98 101 ALA A N 1
ATOM 741 C CA . ALA A 1 101 ? 15.883 -14.531 -1.238 1 98 101 ALA A CA 1
ATOM 742 C C . ALA A 1 101 ? 15.82 -15.453 -0.025 1 98 101 ALA A C 1
ATOM 744 O O . ALA A 1 101 ? 15.422 -15.031 1.064 1 98 101 ALA A O 1
ATOM 745 N N . VAL A 1 102 ? 16.219 -16.719 -0.17 1 96.69 102 VAL A N 1
ATOM 746 C CA . VAL A 1 102 ? 16.219 -17.688 0.92 1 96.69 102 VAL A CA 1
ATOM 747 C C . VAL A 1 102 ? 17.344 -17.359 1.901 1 96.69 102 VAL A C 1
ATOM 749 O O . VAL A 1 102 ? 17.141 -17.344 3.115 1 96.69 102 VAL A O 1
ATOM 752 N N . ASP A 1 103 ? 18.5 -17.031 1.344 1 95.06 103 ASP A N 1
ATOM 753 C CA . ASP A 1 103 ? 19.672 -16.766 2.184 1 95.06 103 ASP A CA 1
ATOM 754 C C . ASP A 1 103 ? 19.438 -15.57 3.094 1 95.06 103 ASP A C 1
ATOM 756 O O . ASP A 1 103 ? 19.766 -15.609 4.281 1 95.06 103 ASP A O 1
ATOM 760 N N . GLN A 1 104 ? 18.906 -14.555 2.543 1 95.56 104 GLN A N 1
ATOM 761 C CA . GLN A 1 104 ? 18.688 -13.375 3.379 1 95.56 104 GLN A CA 1
ATOM 762 C C . GLN A 1 104 ? 17.609 -13.633 4.422 1 95.56 104 GLN A C 1
ATOM 764 O O . GLN A 1 104 ? 17.656 -13.102 5.527 1 95.56 104 GLN A O 1
ATOM 769 N N . ALA A 1 105 ? 16.641 -14.43 4.062 1 94.94 105 ALA A N 1
ATOM 770 C CA . ALA A 1 105 ? 15.625 -14.828 5.043 1 94.94 105 ALA A CA 1
ATOM 771 C C . ALA A 1 105 ? 16.25 -15.625 6.184 1 94.94 105 ALA A C 1
ATOM 773 O O . ALA A 1 105 ? 15.961 -15.375 7.355 1 94.94 105 ALA A O 1
ATOM 774 N N . ALA A 1 106 ? 17.078 -16.578 5.852 1 91.94 106 ALA A N 1
ATOM 775 C CA . ALA A 1 106 ? 17.734 -17.406 6.848 1 91.94 106 ALA A CA 1
ATOM 776 C C . ALA A 1 106 ? 18.594 -16.562 7.789 1 91.94 106 ALA A C 1
ATOM 778 O O . ALA A 1 106 ? 18.578 -16.766 9.008 1 91.94 106 ALA A O 1
ATOM 779 N N . ALA A 1 107 ? 19.281 -15.609 7.227 1 90.69 107 ALA A N 1
ATOM 780 C CA . ALA A 1 107 ? 20.125 -14.727 8.031 1 90.69 107 ALA A CA 1
ATOM 781 C C . ALA A 1 107 ? 19.281 -13.883 8.977 1 90.69 107 ALA A C 1
ATOM 783 O O . ALA A 1 107 ? 19.609 -13.742 10.156 1 90.69 107 ALA A O 1
ATOM 784 N N . ALA A 1 108 ? 18.219 -13.398 8.445 1 90.12 108 ALA A N 1
ATOM 785 C CA . ALA A 1 108 ? 17.328 -12.57 9.266 1 90.12 108 ALA A CA 1
ATOM 786 C C . ALA A 1 108 ? 16.656 -13.398 10.352 1 90.12 108 ALA A C 1
ATOM 788 O O . ALA A 1 108 ? 16.438 -12.914 11.469 1 90.12 108 ALA A O 1
ATOM 789 N N . CYS A 1 109 ? 16.297 -14.508 10.008 1 86 109 CYS A N 1
ATOM 790 C CA . CYS A 1 109 ? 15.641 -15.414 10.93 1 86 109 CYS A CA 1
ATOM 791 C C . CYS A 1 109 ? 16.578 -15.805 12.07 1 86 109 CYS A C 1
ATOM 793 O O . CYS A 1 109 ? 16.141 -15.891 13.227 1 86 109 CYS A O 1
ATOM 795 N N . ALA A 1 110 ? 17.766 -16.047 11.836 1 78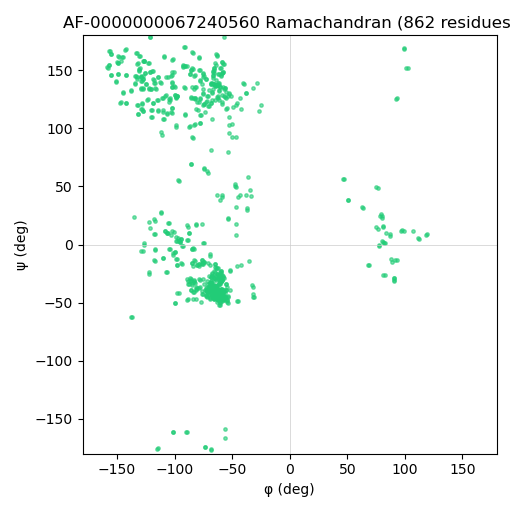.62 110 ALA A N 1
ATOM 796 C CA . ALA A 1 110 ? 18.75 -16.484 12.828 1 78.62 110 ALA A CA 1
ATOM 797 C C . ALA A 1 110 ? 19.047 -15.383 13.836 1 78.62 110 ALA A C 1
ATOM 799 O O . ALA A 1 110 ? 19.422 -15.656 14.977 1 78.62 110 ALA A O 1
ATOM 800 N N . SER A 1 111 ? 18.844 -14.164 13.445 1 69.5 111 SER A N 1
ATOM 801 C CA . SER A 1 111 ? 19.141 -13.023 14.305 1 69.5 111 SER A CA 1
ATOM 802 C C . SER A 1 111 ? 17.906 -12.562 15.07 1 69.5 111 SER A C 1
ATOM 804 O O . SER A 1 111 ? 17.953 -11.555 15.781 1 69.5 111 SER A O 1
ATOM 806 N N . SER A 1 112 ? 16.875 -13.297 14.898 1 65.19 112 SER A N 1
ATOM 807 C CA . SER A 1 112 ? 15.609 -12.82 15.461 1 65.19 112 SER A CA 1
ATOM 808 C C . SER A 1 112 ? 15.023 -13.828 16.453 1 65.19 112 SER A C 1
ATOM 810 O O . SER A 1 112 ? 15.648 -14.852 16.734 1 65.19 112 SER A O 1
ATOM 812 N N . ARG A 1 113 ? 13.867 -13.469 17.047 1 54 113 ARG A N 1
ATOM 813 C CA . ARG A 1 113 ? 13.094 -14.289 17.969 1 54 113 ARG A CA 1
ATOM 814 C C . ARG A 1 113 ? 12.82 -15.672 17.391 1 54 113 ARG A C 1
ATOM 816 O O . ARG A 1 113 ? 12.461 -16.594 18.109 1 54 113 ARG A O 1
ATOM 823 N N . PHE A 1 114 ? 12.875 -15.727 16.094 1 56.66 114 PHE A N 1
ATOM 824 C CA . PHE A 1 114 ? 12.664 -17.016 15.453 1 56.66 114 PHE A CA 1
ATOM 825 C C . PHE A 1 114 ? 13.883 -17.922 15.617 1 56.66 114 PHE A C 1
ATOM 827 O O . PHE A 1 114 ? 14.016 -18.922 14.93 1 56.66 114 PHE A O 1
ATOM 834 N N . SER A 1 115 ? 14.758 -17.281 16.312 1 60.22 115 SER A N 1
ATOM 835 C CA . SER A 1 115 ? 15.977 -18.062 16.516 1 60.22 115 SER A CA 1
ATOM 836 C C . SER A 1 115 ? 15.758 -19.172 17.531 1 60.22 115 SER A C 1
ATOM 838 O O . SER A 1 115 ? 15.078 -18.969 18.547 1 60.22 115 SER A O 1
ATOM 840 N N . ARG A 1 116 ? 15.812 -20.359 17.156 1 57.16 116 ARG A N 1
ATOM 841 C CA . ARG A 1 116 ? 15.977 -21.422 18.141 1 57.16 116 ARG A CA 1
ATOM 842 C C . ARG A 1 116 ? 17.234 -21.203 18.969 1 57.16 116 ARG A C 1
ATOM 844 O O . ARG A 1 116 ? 18.016 -20.297 18.703 1 57.16 116 ARG A O 1
ATOM 851 N N . SER A 1 117 ? 17.312 -22.297 19.953 1 52.44 117 SER A N 1
ATOM 852 C CA . SER A 1 117 ? 18.562 -22.484 20.688 1 52.44 117 SER A CA 1
ATOM 853 C C . SER A 1 117 ? 19.75 -22.594 19.75 1 52.44 117 SER A C 1
ATOM 855 O O . SER A 1 117 ? 19.609 -23.094 18.625 1 52.44 117 SER A O 1
ATOM 857 N N . ALA A 1 118 ? 20.625 -21.594 19.703 1 53.28 118 ALA A N 1
ATOM 858 C CA . ALA A 1 118 ? 21.969 -21.562 19.125 1 53.28 118 ALA A CA 1
ATOM 859 C C . ALA A 1 118 ? 22 -20.75 17.844 1 53.28 118 ALA A C 1
ATOM 861 O O . ALA A 1 118 ? 22.828 -21 16.953 1 53.28 118 ALA A O 1
ATOM 862 N N . GLY A 1 119 ? 20.953 -20 17.516 1 57.75 119 GLY A N 1
ATOM 863 C CA . GLY A 1 119 ? 21.125 -19.062 16.422 1 57.75 119 GLY A CA 1
ATOM 864 C C . GLY A 1 119 ? 20.562 -19.578 15.109 1 57.75 119 GLY A C 1
ATOM 865 O O . GLY A 1 119 ? 20.906 -19.078 14.039 1 57.75 119 GLY A O 1
ATOM 866 N N . ALA A 1 120 ? 19.797 -20.641 15.102 1 65.56 120 ALA A N 1
ATOM 867 C CA . ALA A 1 120 ? 19.25 -21.188 13.859 1 65.56 120 ALA A CA 1
ATOM 868 C C . ALA A 1 120 ? 17.797 -20.812 13.672 1 65.56 120 ALA A C 1
ATOM 870 O O . ALA A 1 120 ? 17.047 -20.656 14.648 1 65.56 120 ALA A O 1
ATOM 871 N N . CYS A 1 121 ? 17.422 -20.672 12.367 1 79 121 CYS A N 1
ATOM 872 C CA . CYS A 1 121 ? 16.062 -20.312 12 1 79 121 CYS A CA 1
ATOM 873 C C . CYS A 1 121 ? 15.102 -21.484 12.25 1 79 121 CYS A C 1
ATOM 875 O O . CYS A 1 121 ? 15.367 -22.609 11.82 1 79 121 CYS A O 1
ATOM 877 N N . SER A 1 122 ? 14.078 -21.297 12.922 1 80.56 122 SER A N 1
ATOM 878 C CA . SER A 1 122 ? 13.141 -22.344 13.32 1 80.56 122 SER A CA 1
ATOM 879 C C . SER A 1 122 ? 11.898 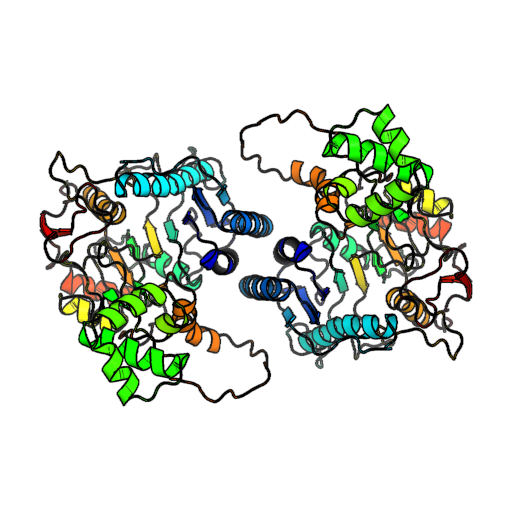-22.328 12.438 1 80.56 122 SER A C 1
ATOM 881 O O . SER A 1 122 ? 10.93 -23.047 12.711 1 80.56 122 SER A O 1
ATOM 883 N N . ALA A 1 123 ? 11.953 -21.625 11.406 1 86.06 123 ALA A N 1
ATOM 884 C CA . ALA A 1 123 ? 10.766 -21.578 10.547 1 86.06 123 ALA A CA 1
ATOM 885 C C . ALA A 1 123 ? 10.367 -22.969 10.078 1 86.06 123 ALA A C 1
ATOM 887 O O . ALA A 1 123 ? 11.227 -23.766 9.703 1 86.06 123 ALA A O 1
ATOM 888 N N . SER A 1 124 ? 9.117 -23.234 10.148 1 87.81 124 SER A N 1
ATOM 889 C CA . SER A 1 124 ? 8.625 -24.547 9.781 1 87.81 124 SER A CA 1
ATOM 890 C C . SER A 1 124 ? 8.297 -24.625 8.297 1 87.81 124 SER A C 1
ATOM 892 O O . SER A 1 124 ? 8.445 -25.688 7.676 1 87.81 124 SER A O 1
ATOM 894 N N . ARG A 1 125 ? 7.844 -23.516 7.801 1 93.5 125 ARG A N 1
ATOM 895 C CA . ARG A 1 125 ? 7.414 -23.484 6.406 1 93.5 125 ARG A CA 1
ATOM 896 C C . ARG A 1 125 ? 8.023 -22.297 5.672 1 93.5 125 ARG A C 1
ATOM 898 O O . ARG A 1 125 ? 8.297 -21.266 6.281 1 93.5 125 ARG A O 1
ATOM 905 N N . LEU A 1 126 ? 8.227 -22.5 4.395 1 96 126 LEU A N 1
ATOM 906 C CA . LEU A 1 126 ? 8.68 -21.453 3.484 1 96 126 LEU A CA 1
ATOM 907 C C . LEU A 1 126 ? 7.781 -21.391 2.254 1 96 126 LEU A C 1
ATOM 909 O O . LEU A 1 126 ? 7.641 -22.375 1.521 1 96 126 LEU A O 1
ATOM 913 N N . VAL A 1 127 ? 7.121 -20.266 2.111 1 98.44 127 VAL A N 1
ATOM 914 C CA . VAL A 1 127 ? 6.273 -20.047 0.945 1 98.44 127 VAL A CA 1
ATOM 915 C C . VAL A 1 127 ? 7.023 -19.203 -0.084 1 98.44 127 VAL A C 1
ATOM 917 O O . VAL A 1 127 ? 7.551 -18.141 0.245 1 98.44 127 VAL A O 1
ATOM 920 N N . PHE A 1 128 ? 7.082 -19.672 -1.248 1 98.69 128 PHE A N 1
ATOM 921 C CA . PHE A 1 128 ? 7.633 -18.875 -2.334 1 98.69 128 PHE A CA 1
ATOM 922 C C . PHE A 1 128 ? 6.527 -18.344 -3.238 1 98.69 128 PHE A C 1
ATOM 924 O O . PHE A 1 128 ? 5.699 -19.125 -3.729 1 98.69 128 PHE A O 1
ATOM 931 N N . ILE A 1 129 ? 6.527 -17.062 -3.414 1 98.81 129 ILE A N 1
ATOM 932 C CA . ILE A 1 129 ? 5.551 -16.406 -4.273 1 98.81 129 ILE A CA 1
ATOM 933 C C . ILE A 1 129 ? 6.262 -15.781 -5.473 1 98.81 129 ILE A C 1
ATOM 935 O O . ILE A 1 129 ? 7.086 -14.883 -5.316 1 98.81 129 ILE A O 1
ATOM 939 N N . ASN A 1 130 ? 5.965 -16.281 -6.699 1 98.62 130 ASN A N 1
ATOM 940 C CA . ASN A 1 130 ? 6.457 -15.617 -7.898 1 98.62 130 ASN A CA 1
ATOM 941 C C . ASN A 1 130 ? 5.789 -14.258 -8.102 1 98.62 130 ASN A C 1
ATOM 943 O O . ASN A 1 130 ? 5.09 -13.766 -7.215 1 98.62 130 ASN A O 1
ATOM 947 N N . ASP A 1 131 ? 6.109 -13.57 -9.234 1 98.38 131 ASP A N 1
ATOM 948 C CA . ASP A 1 131 ? 5.453 -12.32 -9.586 1 98.38 131 ASP A CA 1
ATOM 949 C C . ASP A 1 131 ? 4.039 -12.562 -10.109 1 98.38 131 ASP A C 1
ATOM 951 O O . ASP A 1 131 ? 3.729 -12.227 -11.25 1 98.38 131 ASP A O 1
ATOM 955 N N . VAL A 1 132 ? 3.156 -13.086 -9.172 1 98.69 132 VAL A N 1
ATOM 956 C CA . VAL A 1 132 ? 1.81 -13.5 -9.547 1 98.69 132 VAL A CA 1
ATOM 957 C C . VAL A 1 132 ? 0.782 -12.734 -8.719 1 98.69 132 VAL A C 1
ATOM 959 O O . VAL A 1 132 ? 1.106 -12.195 -7.652 1 98.69 132 VAL A O 1
ATOM 962 N N . PHE A 1 133 ? -0.397 -12.664 -9.312 1 97.75 133 PHE A N 1
ATOM 963 C CA . PHE A 1 133 ? -1.588 -12.336 -8.539 1 97.75 133 PHE A CA 1
ATOM 964 C C . PHE A 1 133 ? -2.074 -13.547 -7.754 1 97.75 133 PHE A C 1
ATOM 966 O O . PHE A 1 133 ? -2.262 -14.625 -8.32 1 97.75 133 PHE A O 1
ATOM 973 N N . PHE A 1 134 ? -2.23 -13.406 -6.453 1 97.75 134 PHE A N 1
ATOM 974 C CA . PHE A 1 134 ? -2.625 -14.492 -5.562 1 97.75 134 PHE A CA 1
ATOM 975 C C . PHE A 1 134 ? -3.562 -13.984 -4.473 1 97.75 134 PHE A C 1
ATOM 977 O O . PHE A 1 134 ? -3.752 -12.773 -4.32 1 97.75 134 PHE A O 1
ATOM 984 N N . ALA A 1 135 ? -4.156 -14.945 -3.781 1 95.62 135 ALA A N 1
ATOM 985 C CA . ALA A 1 135 ? -4.973 -14.633 -2.611 1 95.62 135 ALA A CA 1
ATOM 986 C C . ALA A 1 135 ? -4.324 -15.156 -1.334 1 95.62 135 ALA A C 1
ATOM 988 O O . ALA A 1 135 ? -3.768 -16.25 -1.319 1 95.62 135 ALA A O 1
ATOM 989 N N . ALA A 1 136 ? -4.402 -14.328 -0.26 1 96.19 136 ALA A N 1
ATOM 990 C CA . ALA A 1 136 ? -3.855 -14.719 1.036 1 96.19 136 ALA A CA 1
ATOM 991 C C . ALA A 1 136 ? -4.441 -16.047 1.499 1 96.19 136 ALA A C 1
ATOM 993 O O . ALA A 1 136 ? -3.727 -16.891 2.033 1 96.19 136 ALA A O 1
ATOM 994 N N . ALA A 1 137 ? -5.711 -16.266 1.275 1 93.56 137 ALA A N 1
ATOM 995 C CA . ALA A 1 137 ? -6.379 -17.5 1.691 1 93.56 137 ALA A CA 1
ATOM 996 C C . ALA A 1 137 ? -5.754 -18.719 1.017 1 93.56 137 ALA A C 1
ATOM 998 O O . ALA A 1 137 ? -5.688 -19.797 1.608 1 93.56 137 ALA A O 1
ATOM 999 N N . ASP A 1 138 ? -5.316 -18.5 -0.203 1 95.56 138 ASP A N 1
ATOM 1000 C CA . ASP A 1 138 ? -4.688 -19.578 -0.951 1 95.56 138 ASP A CA 1
ATOM 1001 C C . ASP A 1 138 ? -3.336 -19.953 -0.348 1 95.56 138 ASP A C 1
ATOM 1003 O O . ASP A 1 138 ? -2.959 -21.125 -0.331 1 95.56 138 ASP A O 1
ATOM 1007 N N . VAL A 1 139 ? -2.609 -18.953 0.124 1 97.31 139 VAL A N 1
ATOM 1008 C CA . VAL A 1 139 ? -1.342 -19.219 0.8 1 97.31 139 VAL A CA 1
ATOM 1009 C C . VAL A 1 139 ? -1.585 -20.031 2.062 1 97.31 139 VAL A C 1
ATOM 1011 O O . VAL A 1 139 ? -0.907 -21.047 2.295 1 97.31 139 VAL A O 1
ATOM 1014 N N . VAL A 1 140 ? -2.578 -19.672 2.846 1 95.12 140 VAL A N 1
ATOM 1015 C CA . VAL A 1 140 ? -2.902 -20.375 4.082 1 95.12 140 VAL A CA 1
ATOM 1016 C C . VAL A 1 140 ? -3.326 -21.797 3.764 1 95.12 140 VAL A C 1
ATOM 1018 O O . VAL A 1 140 ? -2.939 -22.734 4.465 1 95.12 140 VAL A O 1
ATOM 1021 N N . ARG A 1 141 ? -4.059 -21.922 2.672 1 93.94 141 ARG A N 1
ATOM 1022 C CA . ARG A 1 141 ? -4.5 -23.25 2.248 1 93.94 141 ARG A CA 1
ATOM 1023 C C . ARG A 1 141 ? -3.309 -24.141 1.941 1 93.94 141 ARG A C 1
ATOM 1025 O O . ARG A 1 141 ? -3.232 -25.266 2.438 1 93.94 141 ARG A O 1
ATOM 1032 N N . LEU A 1 142 ? -2.391 -23.672 1.22 1 96.25 142 LEU A N 1
ATOM 1033 C CA . LEU A 1 142 ? -1.225 -24.469 0.864 1 96.25 142 LEU A CA 1
ATOM 1034 C C . LEU A 1 142 ? -0.386 -24.781 2.098 1 96.25 142 LEU A C 1
ATOM 1036 O O . LEU A 1 142 ? 0.18 -25.875 2.207 1 96.25 142 LEU A O 1
ATOM 1040 N N . LEU A 1 143 ? -0.283 -23.891 3.035 1 94.62 143 LEU A N 1
ATOM 1041 C CA . LEU A 1 143 ? 0.499 -24.078 4.25 1 94.62 143 LEU A CA 1
ATOM 1042 C C . LEU A 1 143 ? -0.048 -25.234 5.074 1 94.62 143 LEU A C 1
ATOM 1044 O O . LEU A 1 143 ? 0.708 -25.922 5.762 1 94.62 143 LEU A O 1
ATOM 1048 N N . GLN A 1 144 ? -1.252 -25.516 4.938 1 91.38 144 GLN A N 1
ATOM 1049 C CA . GLN A 1 144 ? -1.916 -26.516 5.773 1 91.38 144 GLN A CA 1
ATOM 1050 C C . GLN A 1 144 ? -1.549 -27.922 5.344 1 91.38 144 GLN A C 1
ATOM 1052 O O . GLN A 1 144 ? -1.746 -28.891 6.094 1 91.38 144 GLN A O 1
ATOM 1057 N N . TYR A 1 145 ? -0.956 -28.078 4.188 1 92.25 145 TYR A N 1
ATOM 1058 C CA . TYR A 1 145 ? -0.542 -29.391 3.719 1 92.25 145 TYR A CA 1
ATOM 1059 C C . TYR A 1 145 ? 0.712 -29.859 4.445 1 92.25 145 TYR A C 1
ATOM 1061 O O . TYR A 1 145 ? 1.067 -31.047 4.387 1 92.25 145 TYR A O 1
ATOM 1069 N N . GLY A 1 146 ? 1.447 -28.922 5.152 1 86 146 GLY A N 1
ATOM 1070 C CA . GLY A 1 146 ? 2.68 -29.25 5.852 1 86 146 GLY A CA 1
ATOM 1071 C C . GLY A 1 146 ? 2.447 -29.828 7.23 1 86 146 GLY A C 1
ATOM 1072 O O . GLY A 1 146 ? 3.361 -30.406 7.832 1 86 146 GLY A O 1
ATOM 1073 N N . VAL A 1 147 ? 1.378 -29.422 7.938 1 67.81 147 VAL A N 1
ATOM 1074 C CA . VAL A 1 147 ? 1.118 -29.781 9.328 1 67.81 147 VAL A CA 1
ATOM 1075 C C . VAL A 1 147 ? 0.794 -31.266 9.414 1 67.81 147 VAL A C 1
ATOM 1077 O O . VAL A 1 147 ? 0.146 -31.828 8.531 1 67.81 147 VAL A O 1
ATOM 1080 N N . ASN A 1 148 ? 1.692 -31.875 10.266 1 54.53 148 ASN A N 1
ATOM 1081 C CA . ASN A 1 148 ? 1.354 -33.25 10.602 1 54.53 148 ASN A CA 1
ATOM 1082 C C . ASN A 1 148 ? -0.112 -33.406 11 1 54.53 148 ASN A C 1
ATOM 1084 O O . ASN A 1 148 ? -0.48 -33.125 12.141 1 54.53 148 ASN A O 1
ATOM 1088 N N . THR A 1 149 ? -1.06 -32.875 10.148 1 44 149 THR A N 1
ATOM 1089 C CA . THR A 1 149 ? -2.455 -32.844 10.578 1 44 149 THR A CA 1
ATOM 1090 C C . THR A 1 149 ? -2.932 -34.281 10.891 1 44 149 THR A C 1
ATOM 1092 O O . THR A 1 149 ? -4.137 -34.531 10.945 1 44 149 THR A O 1
ATOM 1095 N N . GLY A 1 150 ? -2.148 -35 11.477 1 38.88 150 GLY A N 1
ATOM 1096 C CA . GLY A 1 150 ? -2.598 -36.312 11.875 1 38.88 150 GLY A CA 1
ATOM 1097 C C . GLY A 1 150 ? -2.852 -37.25 10.703 1 38.88 150 GLY A C 1
ATOM 1098 O O . GLY A 1 150 ? -3.432 -38.312 10.867 1 38.88 150 GLY A O 1
ATOM 1099 N N . GLY A 1 151 ? -2.988 -36.688 9.492 1 35.69 151 GLY A N 1
ATOM 1100 C CA . GLY A 1 151 ? -3.305 -37.688 8.477 1 35.69 151 GLY A CA 1
ATOM 1101 C C . GLY A 1 151 ? -2.174 -38.656 8.242 1 35.69 151 GLY A C 1
ATOM 1102 O O . GLY A 1 151 ? -1.039 -38.438 8.664 1 35.69 151 GLY A O 1
ATOM 1103 N N . ASP A 1 152 ? -2.588 -39.812 8.016 1 34.75 152 ASP A N 1
ATOM 1104 C CA . ASP A 1 152 ? -1.824 -41.031 7.719 1 34.75 152 ASP A CA 1
ATOM 1105 C C . ASP A 1 152 ? -0.881 -40.812 6.539 1 34.75 152 ASP A C 1
ATOM 1107 O O . ASP A 1 152 ? -1.134 -41.281 5.434 1 34.75 152 ASP A O 1
ATOM 1111 N N . ALA A 1 153 ? -0.476 -39.562 6.18 1 38.81 153 ALA A N 1
ATOM 1112 C CA . ALA A 1 153 ? 0.542 -39.906 5.184 1 38.81 153 ALA A CA 1
ATOM 1113 C C . ALA A 1 153 ? 1.37 -41.094 5.629 1 38.81 153 ALA A C 1
ATOM 1115 O O . ALA A 1 153 ? 1.443 -41.406 6.82 1 38.81 153 ALA A O 1
ATOM 1116 N N . ALA A 1 154 ? 1.627 -41.906 4.754 1 40.75 154 ALA A N 1
ATOM 1117 C CA . ALA A 1 154 ? 2.066 -43.219 5.133 1 40.75 154 ALA A CA 1
ATOM 1118 C C . ALA A 1 154 ? 2.863 -43.188 6.434 1 40.75 154 ALA A C 1
ATOM 1120 O O . ALA A 1 154 ? 2.75 -44.094 7.262 1 40.75 154 ALA A O 1
ATOM 1121 N N . ASP A 1 155 ? 3.68 -42.125 6.672 1 46.19 155 ASP A N 1
ATOM 1122 C CA . ASP A 1 155 ? 4.477 -42.156 7.898 1 46.19 155 ASP A CA 1
ATOM 1123 C C . ASP A 1 155 ? 4.098 -41 8.82 1 46.19 155 ASP A C 1
ATOM 1125 O O . ASP A 1 155 ? 4.777 -40.75 9.82 1 46.19 155 ASP A O 1
ATOM 1129 N N . GLY A 1 156 ? 2.773 -40.312 8.719 1 51.75 156 GLY A N 1
ATOM 1130 C CA . GLY A 1 156 ? 2.41 -39.281 9.656 1 51.75 156 GLY A CA 1
ATOM 1131 C C . GLY A 1 156 ? 3.01 -37.938 9.305 1 51.75 156 GLY A C 1
ATOM 1132 O O . GLY A 1 156 ? 2.791 -36.938 10.016 1 51.75 156 GLY A O 1
ATOM 1133 N N . SER A 1 157 ? 3.797 -37.875 8.078 1 62 157 SER A N 1
ATOM 1134 C CA . SER A 1 157 ? 4.551 -36.656 7.863 1 62 157 SER A CA 1
ATOM 1135 C C . SER A 1 157 ? 3.836 -35.719 6.875 1 62 157 SER A C 1
ATOM 1137 O O . SER A 1 157 ? 3.029 -36.188 6.066 1 62 157 SER A O 1
ATOM 1139 N N . GLY A 1 158 ? 3.652 -34.469 6.91 1 83.25 158 GLY A N 1
ATOM 1140 C CA . GLY A 1 158 ? 3.133 -33.438 6.023 1 83.25 158 GLY A CA 1
ATOM 1141 C C . GLY A 1 158 ? 3.877 -33.375 4.703 1 83.25 158 GLY A C 1
ATOM 1142 O O . GLY A 1 158 ? 4.895 -34.031 4.516 1 83.25 158 GLY A O 1
ATOM 1143 N N . TYR A 1 159 ? 3.238 -32.875 3.639 1 92.19 159 TYR A N 1
ATOM 1144 C CA . TYR A 1 159 ? 3.857 -32.688 2.33 1 92.19 159 TYR A CA 1
ATOM 1145 C C . TYR A 1 159 ? 5.016 -31.703 2.406 1 92.19 159 TYR A C 1
ATOM 1147 O O . TYR A 1 159 ? 4.926 -30.688 3.096 1 92.19 159 TYR A O 1
ATOM 1155 N N . ASP A 1 160 ? 6.082 -32.062 1.688 1 94.19 160 ASP A N 1
ATOM 1156 C CA . ASP A 1 160 ? 7.238 -31.188 1.607 1 94.19 160 ASP A CA 1
ATOM 1157 C C . ASP A 1 160 ? 6.988 -30.047 0.624 1 94.19 160 ASP A C 1
ATOM 1159 O O . ASP A 1 160 ? 7.562 -28.953 0.76 1 94.19 160 ASP A O 1
ATOM 1163 N N . VAL A 1 161 ? 6.184 -30.328 -0.386 1 96.81 161 VAL A N 1
ATOM 1164 C CA . VAL A 1 161 ? 5.898 -29.391 -1.464 1 96.81 161 VAL A CA 1
ATOM 1165 C C . VAL A 1 161 ? 4.391 -29.328 -1.713 1 96.81 161 VAL A C 1
ATOM 1167 O O . VAL A 1 161 ? 3.758 -30.359 -1.975 1 96.81 161 VAL A O 1
ATOM 1170 N N . ALA A 1 162 ? 3.793 -28.156 -1.557 1 97.56 162 ALA A N 1
ATOM 1171 C CA . ALA A 1 162 ? 2.391 -27.938 -1.895 1 97.56 162 ALA A CA 1
ATOM 1172 C C . ALA A 1 162 ? 2.236 -26.719 -2.814 1 97.56 162 ALA A C 1
ATOM 1174 O O . ALA A 1 162 ? 2.65 -25.609 -2.467 1 97.56 162 ALA A O 1
ATOM 1175 N N . CYS A 1 163 ? 1.663 -26.953 -3.98 1 98.31 163 CYS A N 1
ATOM 1176 C CA . CYS A 1 163 ? 1.596 -25.875 -4.961 1 98.31 163 CYS A CA 1
ATOM 1177 C C . CYS A 1 163 ? 0.167 -25.672 -5.453 1 98.31 163 CYS A C 1
ATOM 1179 O O . CYS A 1 163 ? -0.675 -26.562 -5.305 1 98.31 163 CYS A O 1
ATOM 1181 N N . GLY A 1 164 ? -0.07 -24.484 -5.953 1 97.38 164 GLY A N 1
ATOM 1182 C CA . GLY A 1 164 ? -1.261 -24.25 -6.754 1 97.38 164 GLY A CA 1
ATOM 1183 C C . GLY A 1 164 ? -1.048 -24.516 -8.234 1 97.38 164 GLY A C 1
ATOM 1184 O O . GLY A 1 164 ? -0.182 -25.312 -8.609 1 97.38 164 GLY A O 1
ATOM 1185 N N . MET A 1 165 ? -1.948 -23.969 -9 1 97.38 165 MET A N 1
ATOM 1186 C CA . MET A 1 165 ? -1.849 -24 -10.453 1 97.38 165 MET A CA 1
ATOM 1187 C C . MET A 1 165 ? -1.802 -22.594 -11.031 1 97.38 165 MET A C 1
ATOM 1189 O O . MET A 1 165 ? -2.527 -21.703 -10.57 1 97.38 165 MET A O 1
ATOM 1193 N N . ASP A 1 166 ? -0.911 -22.359 -11.922 1 98.12 166 ASP A N 1
ATOM 1194 C CA . ASP A 1 166 ? -0.823 -21.047 -12.555 1 98.12 166 ASP A CA 1
ATOM 1195 C C . ASP A 1 166 ? -1.438 -21.078 -13.953 1 98.12 166 ASP A C 1
ATOM 1197 O O . ASP A 1 166 ? -1.253 -22.047 -14.703 1 98.12 166 ASP A O 1
ATOM 1201 N N . PHE A 1 167 ? -2.164 -20.016 -14.281 1 96.94 167 PHE A N 1
ATOM 1202 C CA . PHE A 1 167 ? -2.877 -19.938 -15.547 1 96.94 167 PHE A CA 1
ATOM 1203 C C . PHE A 1 167 ? -2.555 -18.641 -16.281 1 96.94 167 PHE A C 1
ATOM 1205 O O . PHE A 1 167 ? -2.424 -17.594 -15.656 1 96.94 167 PHE A O 1
ATOM 1212 N N . GLU A 1 168 ? -2.418 -18.781 -17.594 1 96.06 168 GLU A N 1
ATOM 1213 C CA . GLU A 1 168 ? -2.105 -17.641 -18.438 1 96.06 168 GLU A CA 1
ATOM 1214 C C . GLU A 1 168 ? -2.838 -17.719 -19.766 1 96.06 168 GLU A C 1
ATOM 1216 O O . GLU A 1 168 ? -3.08 -18.812 -20.281 1 96.06 168 GLU A O 1
ATOM 1221 N N . PRO A 1 169 ? -3.207 -16.547 -20.25 1 95.06 169 PRO A N 1
ATOM 1222 C CA . PRO A 1 169 ? -3.705 -16.484 -21.625 1 95.06 169 PRO A CA 1
ATOM 1223 C C . PRO A 1 169 ? -2.58 -16.422 -22.656 1 95.06 169 PRO A C 1
ATOM 1225 O O . PRO A 1 169 ? -1.976 -15.367 -22.859 1 95.06 169 PRO A O 1
ATOM 1228 N N . ILE A 1 170 ? -2.324 -17.531 -23.312 1 91.88 170 ILE A N 1
ATOM 1229 C CA . ILE A 1 170 ? -1.193 -17.594 -24.219 1 91.88 170 ILE A CA 1
ATOM 1230 C C . ILE A 1 170 ? -1.687 -17.938 -25.625 1 91.88 170 ILE A C 1
ATOM 1232 O O . ILE A 1 170 ? -2.047 -19.094 -25.891 1 91.88 170 ILE A O 1
ATOM 1236 N N . LEU A 1 171 ? -1.517 -17.016 -26.578 1 94.5 171 LEU A N 1
ATOM 1237 C CA . LEU A 1 171 ? -1.977 -17.203 -27.953 1 94.5 171 LEU A CA 1
ATOM 1238 C C . LEU A 1 171 ? -1.19 -18.328 -28.625 1 94.5 171 LEU A C 1
ATOM 1240 O O . LEU A 1 171 ? -1.772 -19.172 -29.297 1 94.5 171 LEU A O 1
ATOM 1244 N N . ALA A 1 172 ? 0.134 -18.328 -28.422 1 91.56 172 ALA A N 1
ATOM 1245 C CA . ALA A 1 172 ? 1.039 -19.234 -29.125 1 91.56 172 ALA A CA 1
ATOM 1246 C C . ALA A 1 172 ? 0.765 -20.688 -28.75 1 91.56 172 ALA A C 1
ATOM 1248 O O . ALA A 1 172 ? 1.174 -21.594 -29.469 1 91.56 172 ALA A O 1
ATOM 1249 N N . ASP A 1 173 ? 0.052 -20.875 -27.656 1 90.56 173 ASP A N 1
ATOM 1250 C CA . ASP A 1 173 ? -0.183 -22.234 -27.188 1 90.56 173 ASP A CA 1
ATOM 1251 C C . ASP A 1 173 ? -1.526 -22.766 -27.672 1 90.56 173 ASP A C 1
ATOM 1253 O O . ASP A 1 173 ? -1.878 -23.922 -27.406 1 90.56 173 ASP A O 1
ATOM 1257 N N . LEU A 1 174 ? -2.17 -21.969 -28.453 1 92.75 174 LEU A N 1
ATOM 1258 C CA . LEU A 1 174 ? -3.404 -22.422 -29.078 1 92.75 174 LEU A CA 1
ATOM 1259 C C . LEU A 1 174 ? -3.117 -23.094 -30.422 1 92.75 174 LEU A C 1
ATOM 1261 O O . LEU A 1 174 ? -2.131 -22.766 -31.078 1 92.75 174 LEU A O 1
ATOM 1265 N N . PRO A 1 175 ? -4.094 -23.984 -30.719 1 92 175 PRO A N 1
ATOM 1266 C CA . PRO A 1 175 ? -3.971 -24.5 -32.094 1 92 175 PRO A CA 1
ATOM 1267 C C . PRO A 1 175 ? -4.059 -23.406 -33.156 1 92 175 PRO A C 1
ATOM 1269 O O . PRO A 1 175 ? -4.742 -22.406 -32.938 1 92 175 PRO A O 1
ATOM 1272 N N . PRO A 1 176 ? -3.404 -23.656 -34.312 1 93.56 176 PRO A N 1
ATOM 1273 C CA . PRO A 1 176 ? -3.359 -22.625 -35.344 1 93.56 176 PRO A CA 1
ATOM 1274 C C . PRO A 1 176 ? -4.746 -22.109 -35.719 1 93.56 176 PRO A C 1
ATOM 1276 O O . PRO A 1 176 ? -4.945 -20.906 -35.875 1 93.56 176 PRO A O 1
ATOM 1279 N N . ALA A 1 177 ? -5.648 -23.016 -35.875 1 94.44 177 ALA A N 1
ATOM 1280 C CA . ALA A 1 177 ? -6.996 -22.594 -36.281 1 94.44 177 ALA A CA 1
ATOM 1281 C C . ALA A 1 177 ? -7.609 -21.656 -35.219 1 94.44 177 ALA A C 1
ATOM 1283 O O . ALA A 1 177 ? -8.281 -20.688 -35.594 1 94.44 177 ALA A O 1
ATOM 1284 N N . ARG A 1 178 ? -7.359 -21.969 -34.031 1 94.62 178 ARG A N 1
ATOM 1285 C CA . ARG A 1 178 ? -7.918 -21.156 -32.938 1 94.62 178 ARG A CA 1
ATOM 1286 C C . ARG A 1 178 ? -7.223 -19.797 -32.875 1 94.62 178 ARG A C 1
ATOM 1288 O O . ARG A 1 178 ? -7.832 -18.797 -32.469 1 94.62 178 ARG A O 1
ATOM 1295 N N . GLN A 1 179 ? -5.98 -19.75 -33.188 1 96.44 179 GLN A N 1
ATOM 1296 C CA . GLN A 1 179 ? -5.27 -18.484 -33.25 1 96.44 179 GLN A CA 1
ATOM 1297 C C . GLN A 1 179 ? -5.891 -17.547 -34.312 1 96.44 179 GLN A C 1
ATOM 1299 O O . GLN A 1 179 ? -6.043 -16.359 -34.062 1 96.44 179 GLN A O 1
ATOM 1304 N N . ARG A 1 180 ? -6.234 -18.188 -35.438 1 96.5 180 ARG A N 1
ATOM 1305 C CA . ARG A 1 180 ? -6.871 -17.406 -36.5 1 96.5 180 ARG A CA 1
ATOM 1306 C C . ARG A 1 180 ? -8.25 -16.922 -36.062 1 96.5 180 ARG A C 1
ATOM 1308 O O . ARG A 1 180 ? -8.633 -15.789 -36.375 1 96.5 180 ARG A O 1
ATOM 1315 N N . ASP A 1 181 ? -8.898 -17.75 -35.406 1 96.31 181 ASP A N 1
ATOM 1316 C CA . ASP A 1 181 ? -10.195 -17.375 -34.875 1 96.31 181 ASP A CA 1
ATOM 1317 C C . ASP A 1 181 ? -10.062 -16.203 -33.875 1 96.31 181 ASP A C 1
ATOM 1319 O O . ASP A 1 181 ? -10.906 -15.312 -33.875 1 96.31 181 ASP A O 1
ATOM 1323 N N . ALA A 1 182 ? -9.062 -16.281 -33.062 1 96.25 182 ALA A N 1
ATOM 1324 C CA . ALA A 1 182 ? -8.805 -15.219 -32.094 1 96.25 182 ALA A CA 1
ATOM 1325 C C . ALA A 1 182 ? -8.586 -13.883 -32.781 1 96.25 182 ALA A C 1
ATOM 1327 O O . ALA A 1 182 ? -9.078 -12.844 -32.344 1 96.25 182 ALA A O 1
ATOM 1328 N N . MET A 1 183 ? -7.844 -13.922 -33.844 1 97.5 183 MET A N 1
ATOM 1329 C CA . MET A 1 183 ? -7.645 -12.703 -34.625 1 97.5 183 MET A CA 1
ATOM 1330 C C . MET A 1 183 ? -8.969 -12.188 -35.188 1 97.5 183 MET A C 1
ATOM 1332 O O . MET A 1 183 ? -9.258 -10.992 -35.094 1 97.5 183 MET A O 1
ATOM 1336 N N . THR A 1 184 ? -9.734 -13.055 -35.781 1 97.06 184 THR A N 1
ATOM 1337 C CA . THR A 1 184 ? -11.016 -12.672 -36.375 1 97.06 184 THR A CA 1
ATOM 1338 C C . THR A 1 184 ? -11.891 -11.969 -35.344 1 97.06 184 THR A C 1
ATOM 1340 O O . THR A 1 184 ? -12.375 -10.859 -35.562 1 97.06 184 THR A O 1
ATOM 1343 N N . SER A 1 185 ? -11.992 -12.586 -34.25 1 96.12 185 SER A N 1
ATOM 1344 C CA . SER A 1 185 ? -12.812 -12.031 -33.156 1 96.12 185 SER A CA 1
ATOM 1345 C C . SER A 1 185 ? -12.25 -10.703 -32.656 1 96.12 185 SER A C 1
ATOM 1347 O O . SER A 1 185 ? -13.008 -9.773 -32.375 1 96.12 185 SER A O 1
ATOM 1349 N N . HIS A 1 186 ? -10.961 -10.672 -32.469 1 96.38 186 HIS A N 1
ATOM 1350 C CA . HIS A 1 186 ? -10.297 -9.469 -31.953 1 96.38 186 HIS A CA 1
ATOM 1351 C C . HIS A 1 186 ? -10.516 -8.289 -32.906 1 96.38 186 HIS A C 1
ATOM 1353 O O . HIS A 1 186 ? -10.773 -7.176 -32.438 1 96.38 186 HIS A O 1
ATOM 1359 N N . LEU A 1 187 ? -10.445 -8.531 -34.219 1 96.69 187 LEU A N 1
ATOM 1360 C CA . LEU A 1 187 ? -10.648 -7.48 -35.219 1 96.69 187 LEU A CA 1
ATOM 1361 C C . LEU A 1 187 ? -12.086 -6.977 -35.188 1 96.69 187 LEU A C 1
ATOM 1363 O O . LEU A 1 187 ? -12.336 -5.785 -35.375 1 96.69 187 LEU A O 1
ATOM 1367 N N . GLN A 1 188 ? -12.938 -7.816 -35 1 96.06 188 GLN A N 1
ATOM 1368 C CA . GLN A 1 188 ? -14.336 -7.418 -34.906 1 96.06 188 GLN A CA 1
ATOM 1369 C C . GLN A 1 188 ? -14.57 -6.512 -33.688 1 96.06 188 GLN A C 1
ATOM 1371 O O . GLN A 1 188 ? -15.219 -5.465 -33.812 1 96.06 188 GLN A O 1
ATOM 1376 N N . ARG A 1 189 ? -14.055 -6.848 -32.625 1 94 189 ARG A N 1
ATOM 1377 C CA . ARG A 1 189 ? -14.312 -6.152 -31.359 1 94 189 ARG A CA 1
ATOM 1378 C C . ARG A 1 189 ? -13.562 -4.824 -31.297 1 94 189 ARG A C 1
ATOM 1380 O O . ARG A 1 189 ? -14.102 -3.824 -30.812 1 94 189 ARG A O 1
ATOM 1387 N N . THR A 1 190 ? -12.367 -4.844 -31.719 1 94.44 190 THR A N 1
ATOM 1388 C CA . THR A 1 190 ? -11.492 -3.691 -31.531 1 94.44 190 THR A CA 1
ATOM 1389 C C . THR A 1 190 ? -11.602 -2.721 -32.688 1 94.44 190 THR A C 1
ATOM 1391 O O . THR A 1 190 ? -11.484 -1.507 -32.531 1 94.44 190 THR A O 1
ATOM 1394 N N . TRP A 1 191 ? -11.906 -3.275 -33.875 1 93.31 191 TRP A N 1
ATOM 1395 C CA . TRP A 1 191 ? -11.906 -2.418 -35.062 1 93.31 191 TRP A CA 1
ATOM 1396 C C . TRP A 1 191 ? -13.297 -2.355 -35.688 1 93.31 191 TRP A C 1
ATOM 1398 O O . TRP A 1 191 ? -13.516 -1.612 -36.656 1 93.31 191 TRP A O 1
ATOM 1408 N N . GLY A 1 192 ? -14.164 -3.186 -35.312 1 94.38 192 GLY A N 1
ATOM 1409 C CA . GLY A 1 192 ? -15.531 -3.17 -35.812 1 94.38 192 GLY A CA 1
ATOM 1410 C C . GLY A 1 192 ? -15.672 -3.773 -37.188 1 94.38 192 GLY A C 1
ATOM 1411 O O . GLY A 1 192 ? -16.609 -3.441 -37.938 1 94.38 192 GLY A O 1
ATOM 1412 N N . LEU A 1 193 ? -14.789 -4.621 -37.531 1 95.94 193 LEU A N 1
ATOM 1413 C CA . LEU A 1 193 ? -14.852 -5.223 -38.875 1 95.94 193 LEU A CA 1
ATOM 1414 C C . LEU A 1 193 ? -15.953 -6.27 -38.938 1 95.94 193 LEU A C 1
ATOM 1416 O O . LEU A 1 193 ? -16.188 -6.996 -37.969 1 95.94 193 LEU A O 1
ATOM 1420 N N . ALA A 1 194 ? -16.531 -6.367 -40.125 1 96.25 194 ALA A N 1
ATOM 1421 C CA . ALA A 1 194 ? -17.5 -7.438 -40.375 1 96.25 194 ALA A CA 1
ATOM 1422 C C . ALA A 1 194 ? -16.828 -8.805 -40.344 1 96.25 194 ALA A C 1
ATOM 1424 O O . ALA A 1 194 ? -15.664 -8.938 -40.719 1 96.25 194 ALA A O 1
ATOM 1425 N N . GLU A 1 195 ? -17.562 -9.828 -39.938 1 94.5 195 GLU A N 1
ATOM 1426 C CA . GLU A 1 195 ? -17.016 -11.164 -39.719 1 94.5 195 GLU A CA 1
ATOM 1427 C C . GLU A 1 195 ? -16.359 -11.703 -40.969 1 94.5 195 GLU A C 1
ATOM 1429 O O . GLU A 1 195 ? -15.227 -12.195 -40.938 1 94.5 195 GLU A O 1
ATOM 1434 N N . PRO A 1 196 ? -16.969 -11.586 -42.156 1 95.69 196 PRO A N 1
ATOM 1435 C CA . PRO A 1 196 ? -16.328 -12.141 -43.375 1 95.69 196 PRO A CA 1
ATOM 1436 C C . PRO A 1 196 ? -15.008 -11.445 -43.688 1 95.69 196 PRO A C 1
ATOM 1438 O O . PRO A 1 196 ? -14.055 -12.094 -44.125 1 95.69 196 PRO A O 1
ATOM 1441 N N . THR A 1 197 ? -15.047 -10.203 -43.469 1 96.69 197 THR A N 1
ATOM 1442 C CA . THR A 1 197 ? -13.836 -9.438 -43.719 1 96.69 197 THR A CA 1
ATOM 1443 C C . THR A 1 197 ? -12.727 -9.805 -42.75 1 96.69 197 THR A C 1
ATOM 1445 O O . THR A 1 197 ? -11.578 -10.008 -43.156 1 96.69 197 THR A O 1
ATOM 1448 N N . ALA A 1 198 ? -13.078 -9.875 -41.5 1 97.69 198 ALA A N 1
ATOM 1449 C CA . ALA A 1 198 ? -12.117 -10.234 -40.469 1 97.69 198 ALA A CA 1
ATOM 1450 C C . ALA A 1 198 ? -11.555 -11.641 -40.719 1 97.69 198 ALA A C 1
ATOM 1452 O O . ALA A 1 198 ? -10.352 -11.859 -40.562 1 97.69 198 ALA A O 1
ATOM 1453 N N . ALA A 1 199 ? -12.375 -12.508 -41.031 1 96.75 199 ALA A N 1
ATOM 1454 C CA . ALA A 1 199 ? -11.984 -13.898 -41.281 1 96.75 199 ALA A CA 1
ATOM 1455 C C . ALA A 1 199 ? -11.023 -13.992 -42.469 1 96.75 199 ALA A C 1
ATOM 1457 O O . ALA A 1 199 ? -10.047 -14.75 -42.406 1 96.75 199 ALA A O 1
ATOM 1458 N N . ARG A 1 200 ? -11.367 -13.312 -43.469 1 96.12 200 ARG A N 1
ATOM 1459 C CA . ARG A 1 200 ? -10.508 -13.312 -44.656 1 96.12 200 ARG A CA 1
ATOM 1460 C C . ARG A 1 200 ? -9.117 -12.781 -44.312 1 96.12 200 ARG A C 1
ATOM 1462 O O . ARG A 1 200 ? -8.109 -13.367 -44.719 1 96.12 200 ARG A O 1
ATOM 1469 N N . LEU A 1 201 ? -9.102 -11.812 -43.594 1 96.44 201 LEU A N 1
ATOM 1470 C CA . LEU A 1 201 ? -7.828 -11.219 -43.188 1 96.44 201 LEU A CA 1
ATOM 1471 C C . LEU A 1 201 ? -7.008 -12.188 -42.344 1 96.44 201 LEU A C 1
ATOM 1473 O O . LEU A 1 201 ? -5.781 -12.242 -42.469 1 96.44 201 LEU A O 1
ATOM 1477 N N . SER A 1 202 ? -7.605 -12.906 -41.469 1 97.19 202 SER A N 1
ATOM 1478 C CA . SER A 1 202 ? -6.926 -13.82 -40.562 1 97.19 202 SER A CA 1
ATOM 1479 C C . SER A 1 202 ? -6.238 -14.953 -41.312 1 97.19 202 SER A C 1
ATOM 1481 O O . SER A 1 202 ? -5.32 -15.586 -40.812 1 97.19 202 SER A O 1
ATOM 1483 N N . THR A 1 203 ? -6.656 -15.219 -42.562 1 95.75 203 THR A N 1
ATOM 1484 C CA . THR A 1 203 ? -6.074 -16.312 -43.344 1 95.75 203 THR A CA 1
ATOM 1485 C C . THR A 1 203 ? -4.809 -15.836 -44.031 1 95.75 203 THR A C 1
ATOM 1487 O O . THR A 1 203 ? -4.027 -16.656 -44.531 1 95.75 203 THR A O 1
ATOM 1490 N N . TRP A 1 204 ? -4.637 -14.547 -44.094 1 96.56 204 TRP A N 1
ATOM 1491 C CA . TRP A 1 204 ? -3.447 -14 -44.75 1 96.56 204 TRP A CA 1
ATOM 1492 C C . TRP A 1 204 ? -2.238 -14.086 -43.812 1 96.56 204 TRP A C 1
ATOM 1494 O O . TRP A 1 204 ? -2.217 -13.469 -42.75 1 96.56 204 TRP A O 1
ATOM 1504 N N . PRO A 1 205 ? -1.204 -14.766 -44.281 1 95.75 205 PRO A N 1
ATOM 1505 C CA . PRO A 1 205 ? -0.058 -15.008 -43.375 1 95.75 205 PRO A CA 1
ATOM 1506 C C . PRO A 1 205 ? 0.62 -13.719 -42.938 1 95.75 205 PRO A C 1
ATOM 1508 O O . PRO A 1 205 ? 0.992 -13.586 -41.781 1 95.75 205 PRO A O 1
ATOM 1511 N N . LEU A 1 206 ? 0.776 -12.766 -43.781 1 96.31 206 LEU A N 1
ATOM 1512 C CA . LEU A 1 206 ? 1.443 -11.516 -43.438 1 96.31 206 LEU A CA 1
ATOM 1513 C C . LEU A 1 206 ? 0.614 -10.711 -42.438 1 96.31 206 LEU A C 1
ATOM 1515 O O . LEU A 1 206 ? 1.158 -10.133 -41.5 1 96.31 206 LEU A O 1
ATOM 1519 N N . ALA A 1 207 ? -0.666 -10.68 -42.719 1 96.69 207 ALA A N 1
ATOM 1520 C CA . ALA A 1 207 ? -1.556 -9.969 -41.812 1 96.69 207 ALA A CA 1
ATOM 1521 C C . ALA A 1 207 ? -1.541 -10.594 -40.406 1 96.69 207 ALA A C 1
ATOM 1523 O O . ALA A 1 207 ? -1.525 -9.883 -39.406 1 96.69 207 ALA A O 1
ATOM 1524 N N . PHE A 1 208 ? -1.556 -11.859 -40.406 1 97.06 208 PHE A N 1
ATOM 1525 C CA . PHE A 1 208 ? -1.548 -12.578 -39.156 1 97.06 208 PHE A CA 1
ATOM 1526 C C . PHE A 1 208 ? -0.257 -12.312 -38.375 1 97.06 208 PHE A C 1
ATOM 1528 O O . PHE A 1 208 ? -0.283 -12.078 -37.188 1 97.06 208 PHE A O 1
ATOM 1535 N N . ARG A 1 209 ? 0.824 -12.344 -39.062 1 96.19 209 ARG A N 1
ATOM 1536 C CA . ARG A 1 209 ? 2.127 -12.117 -38.469 1 96.19 209 ARG A CA 1
ATOM 1537 C C . ARG A 1 209 ? 2.205 -10.727 -37.844 1 96.19 209 ARG A C 1
ATOM 1539 O O . ARG A 1 209 ? 2.686 -10.562 -36.719 1 96.19 209 ARG A O 1
ATOM 1546 N N . TYR A 1 210 ? 1.737 -9.742 -38.531 1 96.56 210 TYR A N 1
ATOM 1547 C CA . TYR A 1 210 ? 1.795 -8.367 -38.031 1 96.56 210 TYR A CA 1
ATOM 1548 C C . TYR A 1 210 ? 0.82 -8.156 -36.906 1 96.56 210 TYR A C 1
ATOM 1550 O O . TYR A 1 210 ? 1.132 -7.453 -35.938 1 96.56 210 TYR A O 1
ATOM 1558 N N . TRP A 1 211 ? -0.3 -8.742 -37.062 1 96.81 211 TRP A N 1
ATOM 1559 C CA . TRP A 1 211 ? -1.284 -8.672 -36 1 96.81 211 TRP A CA 1
ATOM 1560 C C . TRP A 1 211 ? -0.736 -9.289 -34.719 1 96.81 211 TRP A C 1
ATOM 1562 O O . TRP A 1 211 ? -0.837 -8.695 -33.625 1 96.81 211 TRP A O 1
ATOM 1572 N N . LYS A 1 212 ? -0.206 -10.43 -34.812 1 96.31 212 LYS A N 1
ATOM 1573 C CA . LYS A 1 212 ? 0.363 -11.133 -33.688 1 96.31 212 LYS A CA 1
ATOM 1574 C C . LYS A 1 212 ? 1.457 -10.305 -33 1 96.31 212 LYS A C 1
ATOM 1576 O O . LYS A 1 212 ? 1.498 -10.195 -31.781 1 96.31 212 LYS A O 1
ATOM 1581 N N . LYS A 1 213 ? 2.289 -9.742 -33.75 1 95.25 213 LYS A N 1
ATOM 1582 C CA . LYS A 1 213 ? 3.369 -8.914 -33.219 1 95.25 213 LYS A CA 1
ATOM 1583 C C . LYS A 1 213 ? 2.82 -7.711 -32.469 1 95.25 213 LYS A C 1
ATOM 1585 O O . LYS A 1 213 ? 3.354 -7.332 -31.422 1 95.25 213 LYS A O 1
ATOM 1590 N N . ALA A 1 214 ? 1.727 -7.227 -32.938 1 94.81 214 ALA A N 1
ATOM 1591 C CA . ALA A 1 214 ? 1.164 -5.992 -32.406 1 94.81 214 ALA A CA 1
ATOM 1592 C C . ALA A 1 214 ? 0.34 -6.266 -31.156 1 94.81 214 ALA A C 1
ATOM 1594 O O . ALA A 1 214 ? 0.297 -5.441 -30.234 1 94.81 214 ALA A O 1
ATOM 1595 N N . TYR A 1 215 ? -0.277 -7.465 -31.109 1 94.56 215 TYR A N 1
ATOM 1596 C CA . TYR A 1 215 ? -1.351 -7.559 -30.125 1 94.56 215 TYR A CA 1
ATOM 1597 C C . TYR A 1 215 ? -1.142 -8.758 -29.203 1 94.56 215 TYR A C 1
ATOM 1599 O O . TYR A 1 215 ? -1.886 -8.945 -28.234 1 94.56 215 TYR A O 1
ATOM 1607 N N . ARG A 1 216 ? -0.091 -9.477 -29.375 1 92.06 216 ARG A N 1
ATOM 1608 C CA . ARG A 1 216 ? 0.061 -10.719 -28.641 1 92.06 216 ARG A CA 1
ATOM 1609 C C . ARG A 1 216 ? 0.137 -10.453 -27.141 1 92.06 216 ARG A C 1
ATOM 1611 O O . ARG A 1 216 ? -0.151 -11.336 -26.328 1 92.06 216 ARG A O 1
ATOM 1618 N N . ARG A 1 217 ? 0.466 -9.242 -26.75 1 91.75 217 ARG A N 1
ATOM 1619 C CA . ARG A 1 217 ? 0.567 -8.922 -25.328 1 91.75 217 ARG A CA 1
ATOM 1620 C C . ARG A 1 217 ? -0.456 -7.867 -24.922 1 91.75 217 ARG A C 1
ATOM 1622 O O . ARG A 1 217 ? -0.424 -7.359 -23.797 1 91.75 217 ARG A O 1
ATOM 1629 N N . ALA A 1 218 ? -1.335 -7.586 -25.828 1 94.38 218 ALA A N 1
ATOM 1630 C CA . ALA A 1 218 ? -2.305 -6.52 -25.578 1 94.38 218 ALA A CA 1
ATOM 1631 C C . ALA A 1 218 ? -3.475 -7.023 -24.75 1 94.38 218 ALA A C 1
ATOM 1633 O O . ALA A 1 218 ? -4.02 -8.102 -25.016 1 94.38 218 ALA A O 1
ATOM 1634 N N . PRO A 1 219 ? -3.82 -6.203 -23.781 1 92.94 219 PRO A N 1
ATOM 1635 C CA . PRO A 1 219 ? -4.969 -6.605 -22.969 1 92.94 219 PRO A CA 1
ATOM 1636 C C . PRO A 1 219 ? -6.223 -6.867 -23.797 1 92.94 219 PRO A C 1
ATOM 1638 O O . PRO A 1 219 ? -7.02 -7.746 -23.469 1 92.94 219 PRO A O 1
ATOM 1641 N N . SER A 1 220 ? -6.422 -6.125 -24.891 1 93.88 220 SER A N 1
ATOM 1642 C CA . SER A 1 220 ? -7.617 -6.277 -25.719 1 93.88 220 SER A CA 1
ATOM 1643 C C . SER A 1 220 ? -7.719 -7.691 -26.281 1 93.88 220 SER A C 1
ATOM 1645 O O . SER A 1 220 ? -8.82 -8.203 -26.484 1 93.88 220 SER A O 1
ATOM 1647 N N . LEU A 1 221 ? -6.605 -8.273 -26.516 1 94.88 221 LEU A N 1
ATOM 1648 C CA . LEU A 1 221 ? -6.602 -9.641 -27.016 1 94.88 221 LEU A CA 1
ATOM 1649 C C . LEU A 1 221 ? -6.621 -10.648 -25.875 1 94.88 221 LEU A C 1
ATOM 1651 O O . LEU A 1 221 ? -7.426 -11.578 -25.875 1 94.88 221 LEU A O 1
ATOM 1655 N N . LEU A 1 222 ? -5.762 -10.422 -24.891 1 94.62 222 LEU A N 1
ATOM 1656 C CA . LEU A 1 222 ? -5.543 -11.383 -23.812 1 94.62 222 LEU A CA 1
ATOM 1657 C C . LEU A 1 222 ? -6.824 -11.609 -23.016 1 94.62 222 LEU A C 1
ATOM 1659 O O . LEU A 1 222 ? -7.055 -12.711 -22.516 1 94.62 222 LEU A O 1
ATOM 1663 N N . ARG A 1 223 ? -7.637 -10.68 -22.969 1 91.56 223 ARG A N 1
ATOM 1664 C CA . ARG A 1 223 ? -8.891 -10.766 -22.219 1 91.56 223 ARG A CA 1
ATOM 1665 C C . ARG A 1 223 ? -9.812 -11.82 -22.812 1 91.56 223 ARG A C 1
ATOM 1667 O O . ARG A 1 223 ? -10.688 -12.352 -22.125 1 91.56 223 ARG A O 1
ATOM 1674 N N . SER A 1 224 ? -9.609 -12.102 -24.047 1 90.88 224 SER A N 1
ATOM 1675 C CA . SER A 1 224 ? -10.539 -12.984 -24.734 1 90.88 224 SER A CA 1
ATOM 1676 C C . SER A 1 224 ? -9.945 -14.383 -24.906 1 90.88 224 SER A C 1
ATOM 1678 O O . SER A 1 224 ? -10.617 -15.297 -25.391 1 90.88 224 SER A O 1
ATOM 1680 N N . LEU A 1 225 ? -8.773 -14.562 -24.531 1 94.19 225 LEU A N 1
ATOM 1681 C CA . LEU A 1 225 ? -8.133 -15.859 -24.703 1 94.19 225 LEU A CA 1
ATOM 1682 C C . LEU A 1 225 ? -8.438 -16.766 -23.516 1 94.19 225 LEU A C 1
ATOM 1684 O O . LEU A 1 225 ? -8.586 -16.297 -22.391 1 94.19 225 LEU A O 1
ATOM 1688 N N . PRO A 1 226 ? -8.547 -18.062 -23.734 1 93.44 226 PRO A N 1
ATOM 1689 C CA . PRO A 1 226 ? -8.68 -18.984 -22.609 1 93.44 226 PRO A CA 1
ATOM 1690 C C . PRO A 1 226 ? -7.43 -19.031 -21.734 1 93.44 226 PRO A C 1
ATOM 1692 O O . PRO A 1 226 ? -6.316 -18.859 -22.234 1 93.44 226 PRO A O 1
ATOM 1695 N N . LEU A 1 227 ? -7.633 -19.25 -20.469 1 95 227 LEU A N 1
ATOM 1696 C CA . LEU A 1 227 ? -6.512 -19.438 -19.562 1 95 227 LEU A CA 1
ATOM 1697 C C . LEU A 1 227 ? -6.004 -20.875 -19.625 1 95 227 LEU A C 1
ATOM 1699 O O . LEU A 1 227 ? -6.785 -21.812 -19.453 1 95 227 LEU A O 1
ATOM 1703 N N . LEU A 1 228 ? -4.734 -21 -19.875 1 95.81 228 LEU A N 1
ATOM 1704 C CA . LEU A 1 228 ? -4.09 -22.297 -19.969 1 95.81 228 LEU A CA 1
ATOM 1705 C C . LEU A 1 228 ? -3.076 -22.5 -18.844 1 95.81 228 LEU A C 1
ATOM 1707 O O . LEU A 1 228 ? -2.479 -21.531 -18.375 1 95.81 228 LEU A O 1
ATOM 1711 N N . PHE A 1 229 ? -3.033 -23.797 -18.406 1 97 229 PHE A N 1
ATOM 1712 C CA . PHE A 1 229 ? -2 -24.078 -17.422 1 97 229 PHE A CA 1
ATOM 1713 C C . PHE A 1 229 ? -0.625 -23.688 -17.953 1 97 229 PHE A C 1
ATOM 1715 O O . PHE A 1 229 ? -0.26 -24.047 -19.078 1 97 229 PHE A O 1
ATOM 1722 N N . TYR A 1 230 ? 0.17 -23 -17.109 1 97.06 230 TYR A N 1
ATOM 1723 C CA . TYR A 1 230 ? 1.35 -22.312 -17.641 1 97.06 230 TYR A CA 1
ATOM 1724 C C . TYR A 1 230 ? 2.605 -23.141 -17.406 1 97.06 230 TYR A C 1
ATOM 1726 O O . TYR A 1 230 ? 3.35 -23.438 -18.344 1 97.06 230 TYR A O 1
ATOM 1734 N N . ASP A 1 231 ? 2.857 -23.594 -16.25 1 96.75 231 ASP A N 1
ATOM 1735 C CA . ASP A 1 231 ? 4.156 -24.141 -15.859 1 96.75 231 ASP A CA 1
ATOM 1736 C C . ASP A 1 231 ? 4.266 -25.609 -16.219 1 96.75 231 ASP A C 1
ATOM 1738 O O . ASP A 1 231 ? 4.508 -26.453 -15.352 1 96.75 231 ASP A O 1
ATOM 1742 N N . ILE A 1 232 ? 4.336 -25.922 -17.5 1 95.94 232 ILE A N 1
ATOM 1743 C CA . ILE A 1 232 ? 4.457 -27.312 -17.938 1 95.94 232 ILE A CA 1
ATOM 1744 C C . ILE A 1 232 ? 5.93 -27.734 -17.922 1 95.94 232 ILE A C 1
ATOM 1746 O O . ILE A 1 232 ? 6.258 -28.875 -18.234 1 95.94 232 ILE A O 1
ATOM 1750 N N . TRP A 1 233 ? 6.773 -26.812 -17.609 1 95.94 233 TRP A N 1
ATOM 1751 C CA . TRP A 1 233 ? 8.195 -27.141 -17.578 1 95.94 233 TRP A CA 1
ATOM 1752 C C . TRP A 1 233 ? 8.57 -27.812 -16.266 1 95.94 233 TRP A C 1
ATOM 1754 O O . TRP A 1 233 ? 9.383 -28.75 -16.234 1 95.94 233 TRP A O 1
ATOM 1764 N N . VAL A 1 234 ? 7.98 -27.328 -15.133 1 97.12 234 VAL A N 1
ATOM 1765 C CA . VAL A 1 234 ? 8.367 -27.844 -13.82 1 97.12 234 VAL A CA 1
ATOM 1766 C C . VAL A 1 234 ? 7.402 -28.938 -13.383 1 97.12 234 VAL A C 1
ATOM 1768 O O . VAL A 1 234 ? 7.824 -29.984 -12.867 1 97.12 234 VAL A O 1
ATOM 1771 N N . ALA A 1 235 ? 6.137 -28.766 -13.594 1 97.75 235 ALA A N 1
ATOM 1772 C CA . ALA A 1 235 ? 5.121 -29.656 -13.047 1 97.75 235 ALA A CA 1
ATOM 1773 C C . ALA A 1 235 ? 5.207 -31.047 -13.68 1 97.75 235 ALA A C 1
ATOM 1775 O O . ALA A 1 235 ? 5.293 -31.172 -14.906 1 97.75 235 ALA A O 1
ATOM 1776 N N . ARG A 1 236 ? 5.215 -32.031 -12.773 1 96 236 ARG A N 1
ATOM 1777 C CA . ARG A 1 236 ? 5.195 -33.438 -13.156 1 96 236 ARG A CA 1
ATOM 1778 C C . ARG A 1 236 ? 4.098 -34.219 -12.414 1 96 236 ARG A C 1
ATOM 1780 O O . ARG A 1 236 ? 3.914 -34 -11.211 1 96 236 ARG A O 1
ATOM 1787 N N . ASP A 1 237 ? 3.385 -35 -13.164 1 94.25 237 ASP A N 1
ATOM 1788 C CA . ASP A 1 237 ? 2.336 -35.75 -12.492 1 94.25 237 ASP A CA 1
ATOM 1789 C C . ASP A 1 237 ? 2.928 -36.875 -11.656 1 94.25 237 ASP A C 1
ATOM 1791 O O . ASP A 1 237 ? 4.145 -36.938 -11.469 1 94.25 237 ASP A O 1
ATOM 1795 N N . LEU A 1 238 ? 2.07 -37.719 -11.086 1 92.38 238 LEU A N 1
ATOM 1796 C CA . LEU A 1 238 ? 2.479 -38.75 -10.164 1 92.38 238 LEU A CA 1
ATOM 1797 C C . LEU A 1 238 ? 3.492 -39.688 -10.82 1 92.38 238 LEU A C 1
ATOM 1799 O O . LEU A 1 238 ? 4.375 -40.219 -10.148 1 92.38 238 LEU A O 1
ATOM 1803 N N . THR A 1 239 ? 3.43 -39.812 -12.133 1 91.12 239 THR A N 1
ATOM 1804 C CA . THR A 1 239 ? 4.281 -40.781 -12.859 1 91.12 239 THR A CA 1
ATOM 1805 C C . THR A 1 239 ? 5.559 -40.094 -13.336 1 91.12 239 THR A C 1
ATOM 1807 O O . THR A 1 239 ? 6.379 -40.688 -14.023 1 91.12 239 THR A O 1
ATOM 1810 N N . GLY A 1 240 ? 5.672 -38.812 -13.055 1 93.06 240 GLY A N 1
ATOM 1811 C CA . GLY A 1 240 ? 6.844 -38.062 -13.5 1 93.06 240 GLY A CA 1
ATOM 1812 C C . GLY A 1 240 ? 6.699 -37.5 -14.906 1 93.06 240 GLY A C 1
ATOM 1813 O O . GLY A 1 240 ? 7.66 -37 -15.477 1 93.06 240 GLY A O 1
ATOM 1814 N N . ALA A 1 241 ? 5.535 -37.625 -15.461 1 93.44 241 ALA A N 1
ATOM 1815 C CA . ALA A 1 241 ? 5.266 -37.094 -16.781 1 93.44 241 ALA A CA 1
ATOM 1816 C C . ALA A 1 241 ? 4.902 -35.625 -16.719 1 93.44 241 ALA A C 1
ATOM 1818 O O . ALA A 1 241 ? 4.336 -35.156 -15.719 1 93.44 241 ALA A O 1
ATOM 1819 N N . ARG A 1 242 ? 5.207 -34.906 -17.797 1 94.69 242 ARG A N 1
ATOM 1820 C CA . ARG A 1 242 ? 4.871 -33.5 -17.875 1 94.69 242 ARG A CA 1
ATOM 1821 C C . ARG A 1 242 ? 3.357 -33.281 -17.891 1 94.69 242 ARG A C 1
ATOM 1823 O O . ARG A 1 242 ? 2.625 -34.125 -18.422 1 94.69 242 ARG A O 1
ATOM 1830 N N . LEU A 1 243 ? 2.939 -32.125 -17.391 1 95.88 243 LEU A N 1
ATOM 1831 C CA . LEU A 1 243 ? 1.536 -31.75 -17.5 1 95.88 243 LEU A CA 1
ATOM 1832 C C . LEU A 1 243 ? 1.259 -31.094 -18.844 1 95.88 243 LEU A C 1
ATOM 1834 O O . LEU A 1 243 ? 2.189 -30.766 -19.594 1 95.88 243 LEU A O 1
ATOM 1838 N N . HIS A 1 244 ? -0.015 -31 -19.125 1 93.56 244 HIS A N 1
ATOM 1839 C CA . HIS A 1 244 ? -0.472 -30.375 -20.359 1 93.56 244 HIS A CA 1
ATOM 1840 C C . HIS A 1 244 ? -1.135 -29.031 -20.078 1 93.56 244 HIS A C 1
ATOM 1842 O O . HIS A 1 244 ? -1.576 -28.781 -18.953 1 93.56 244 HIS A O 1
ATOM 1848 N N . ARG A 1 245 ? -1.2 -28.312 -21.172 1 93.44 245 ARG A N 1
ATOM 1849 C CA . ARG A 1 245 ? -1.757 -26.969 -21.047 1 93.44 245 ARG A CA 1
ATOM 1850 C C . ARG A 1 245 ? -3.266 -27.016 -20.828 1 93.44 245 ARG A C 1
ATOM 1852 O O . ARG A 1 245 ? -3.812 -26.203 -20.078 1 93.44 245 ARG A O 1
ATOM 1859 N N . ALA A 1 246 ? -3.854 -27.906 -21.469 1 89.5 246 ALA A N 1
ATOM 1860 C CA . ALA A 1 246 ? -5.309 -28 -21.422 1 89.5 246 ALA A CA 1
ATOM 1861 C C . ALA A 1 246 ? -5.754 -29.109 -20.469 1 89.5 246 ALA A C 1
ATOM 1863 O O . ALA A 1 246 ? -4.992 -30.047 -20.188 1 89.5 246 ALA A O 1
ATOM 1864 N N . ALA A 1 247 ? -6.965 -29.016 -20.047 1 87.25 247 ALA A N 1
ATOM 1865 C CA . ALA A 1 247 ? -7.562 -30.062 -19.234 1 87.25 247 ALA A CA 1
ATOM 1866 C C . ALA A 1 247 ? -7.578 -31.406 -19.984 1 87.25 247 ALA A C 1
ATOM 1868 O O . ALA A 1 247 ? -7.73 -31.422 -21.203 1 87.25 247 ALA A O 1
ATOM 1869 N N . PRO A 1 248 ? -7.402 -32.531 -19.25 1 90.56 248 PRO A N 1
ATOM 1870 C CA . PRO A 1 248 ? -7.383 -32.625 -17.797 1 90.56 248 PRO A CA 1
ATOM 1871 C C . PRO A 1 248 ? -5.984 -32.438 -17.203 1 90.56 248 PRO A C 1
ATOM 1873 O O . PRO A 1 248 ? -5.707 -32.906 -16.094 1 90.56 248 PRO A O 1
ATOM 1876 N N . TYR A 1 249 ? -5.078 -31.906 -17.969 1 94.31 249 TYR A N 1
ATOM 1877 C CA . TYR A 1 249 ? -3.777 -31.359 -17.594 1 94.31 249 TYR A CA 1
ATOM 1878 C C . TYR A 1 249 ? -2.752 -32.469 -17.438 1 94.31 249 TYR A C 1
ATOM 1880 O O . TYR A 1 249 ? -1.546 -32.219 -17.438 1 94.31 249 TYR A O 1
ATOM 1888 N N . VAL A 1 250 ? -3.244 -33.75 -17.109 1 94.88 250 VAL A N 1
ATOM 1889 C CA . VAL A 1 250 ? -2.311 -34.844 -16.938 1 94.88 250 VAL A CA 1
ATOM 1890 C C . VAL A 1 250 ? -2.791 -36.062 -17.719 1 94.88 250 VAL A C 1
ATOM 1892 O O . VAL A 1 250 ? -3.986 -36.188 -18 1 94.88 250 VAL A O 1
ATOM 1895 N N . ALA A 1 251 ? -1.819 -36.938 -18.062 1 91.06 251 ALA A N 1
ATOM 1896 C CA . ALA A 1 251 ? -2.148 -38.156 -18.797 1 91.06 251 ALA A CA 1
ATOM 1897 C C . ALA A 1 251 ? -2.582 -39.281 -17.844 1 91.06 251 ALA A C 1
ATOM 1899 O O . ALA A 1 251 ? -3.424 -40.125 -18.203 1 91.06 251 ALA A O 1
ATOM 1900 N N . HIS A 1 252 ? -1.997 -39.344 -16.672 1 92.38 252 HIS A N 1
ATOM 1901 C CA . HIS A 1 252 ? -2.354 -40.344 -15.695 1 92.38 252 HIS A CA 1
ATOM 1902 C C . HIS A 1 252 ? -3.832 -40.25 -15.328 1 92.38 252 HIS A C 1
ATOM 1904 O O . HIS A 1 252 ? -4.277 -39.281 -14.742 1 92.38 252 HIS A O 1
ATOM 1910 N N . ALA A 1 253 ? -4.496 -41.312 -15.523 1 92.62 253 ALA A N 1
ATOM 1911 C CA . ALA A 1 253 ? -5.957 -41.281 -15.5 1 92.62 253 ALA A CA 1
ATOM 1912 C C . ALA A 1 253 ? -6.477 -40.938 -14.109 1 92.62 253 ALA A C 1
ATOM 1914 O O . ALA A 1 253 ? -7.391 -40.125 -13.969 1 92.62 253 ALA A O 1
ATOM 1915 N N . ALA A 1 254 ? -5.949 -41.562 -13.102 1 91.88 254 ALA A N 1
ATOM 1916 C CA . ALA A 1 254 ? -6.434 -41.344 -11.75 1 91.88 254 ALA A CA 1
ATOM 1917 C C . ALA A 1 254 ? -6.199 -39.906 -11.32 1 91.88 254 ALA A C 1
ATOM 1919 O O . ALA A 1 254 ? -7.062 -39.281 -10.695 1 91.88 254 ALA A O 1
ATOM 1920 N N . SER A 1 255 ? -5.059 -39.344 -11.617 1 93.06 255 SER A N 1
ATOM 1921 C CA . SER A 1 255 ? -4.75 -37.969 -11.312 1 93.06 255 SER A CA 1
ATOM 1922 C C . SER A 1 255 ? -5.645 -37.031 -12.109 1 93.06 255 SER A C 1
ATOM 1924 O O . SER A 1 255 ? -6.109 -36 -11.578 1 93.06 255 SER A O 1
ATOM 1926 N N . ALA A 1 256 ? -5.867 -37.344 -13.344 1 94.56 256 ALA A N 1
ATOM 1927 C CA . ALA A 1 256 ? -6.707 -36.531 -14.211 1 94.56 256 ALA A CA 1
ATOM 1928 C C . ALA A 1 256 ? -8.125 -36.406 -13.656 1 94.56 256 ALA A C 1
ATOM 1930 O O . ALA A 1 256 ? -8.711 -35.312 -13.672 1 94.56 256 ALA A O 1
ATOM 1931 N N . LYS A 1 257 ? -8.586 -37.5 -13.234 1 92.38 257 LYS A N 1
ATOM 1932 C CA . LYS A 1 257 ? -9.93 -37.531 -12.664 1 92.38 257 LYS A CA 1
ATOM 1933 C C . LYS A 1 257 ? -10.016 -36.625 -11.438 1 92.38 257 LYS A C 1
ATOM 1935 O O . LYS A 1 257 ? -10.984 -35.875 -11.281 1 92.38 257 LYS A O 1
ATOM 1940 N N . ARG A 1 258 ? -9.047 -36.625 -10.617 1 91.88 258 ARG A N 1
ATOM 1941 C CA . ARG A 1 258 ? -9.039 -35.812 -9.406 1 91.88 258 ARG A CA 1
ATOM 1942 C C . ARG A 1 258 ? -8.93 -34.344 -9.742 1 91.88 258 ARG A C 1
ATOM 1944 O O . ARG A 1 258 ? -9.672 -33.5 -9.195 1 91.88 258 ARG A O 1
ATOM 1951 N N . LEU A 1 259 ? -8.062 -34.031 -10.609 1 92.38 259 LEU A N 1
ATOM 1952 C CA . LEU A 1 259 ? -7.859 -32.656 -10.992 1 92.38 259 LEU A CA 1
ATOM 1953 C C . LEU A 1 259 ? -9.125 -32.062 -11.617 1 92.38 259 LEU A C 1
ATOM 1955 O O . LEU A 1 259 ? -9.508 -30.938 -11.32 1 92.38 259 LEU A O 1
ATOM 1959 N N . ARG A 1 260 ? -9.766 -32.844 -12.406 1 90.56 260 ARG A N 1
ATOM 1960 C CA . ARG A 1 260 ? -11.008 -32.375 -13.031 1 90.56 260 ARG A CA 1
ATOM 1961 C C . ARG A 1 260 ? -12.086 -32.125 -11.977 1 90.56 260 ARG A C 1
ATOM 1963 O O . ARG A 1 260 ? -12.906 -31.219 -12.133 1 90.56 260 ARG A O 1
ATOM 1970 N N . ALA A 1 261 ? -11.992 -32.875 -10.938 1 90.69 261 ALA A N 1
ATOM 1971 C CA . ALA A 1 261 ? -12.977 -32.75 -9.859 1 90.69 261 ALA A CA 1
ATOM 1972 C C . ALA A 1 261 ? -12.609 -31.609 -8.922 1 90.69 261 ALA A C 1
ATOM 1974 O O . ALA A 1 261 ? -13.352 -31.297 -7.984 1 90.69 261 ALA A O 1
ATOM 1975 N N . GLY A 1 262 ? -11.5 -31 -9.148 1 91.19 262 GLY A N 1
ATOM 1976 C CA . GLY A 1 262 ? -11.07 -29.891 -8.312 1 91.19 262 GLY A CA 1
ATOM 1977 C C . GLY A 1 262 ? -10.438 -30.344 -7.012 1 91.19 262 GLY A C 1
ATOM 1978 O O . GLY A 1 262 ? -10.422 -29.594 -6.031 1 91.19 262 GLY A O 1
ATOM 1979 N N . LEU A 1 263 ? -9.938 -31.547 -6.996 1 92.88 263 LEU A N 1
ATOM 1980 C CA . LEU A 1 263 ? -9.406 -32.125 -5.766 1 92.88 263 LEU A CA 1
ATOM 1981 C C . LEU A 1 263 ? -7.879 -32.156 -5.809 1 92.88 263 LEU A C 1
ATOM 1983 O O . LEU A 1 263 ? -7.289 -32.406 -6.863 1 92.88 263 LEU A O 1
ATOM 1987 N N . PRO A 1 264 ? -7.266 -31.938 -4.633 1 94.38 264 PRO A N 1
ATOM 1988 C CA . PRO A 1 264 ? -5.805 -32.031 -4.594 1 94.38 264 PRO A CA 1
ATOM 1989 C C . PRO A 1 264 ? -5.293 -33.406 -5.031 1 94.38 264 PRO A C 1
ATOM 1991 O O . PRO A 1 264 ? -5.941 -34.406 -4.77 1 94.38 264 PRO A O 1
ATOM 1994 N N . THR A 1 265 ? -4.137 -33.375 -5.648 1 93.44 265 THR A N 1
ATOM 1995 C CA . THR A 1 265 ? -3.555 -34.562 -6.227 1 93.44 265 THR A CA 1
ATOM 1996 C C . THR A 1 265 ? -2.055 -34.625 -5.945 1 93.44 265 THR A C 1
ATOM 1998 O O . THR A 1 265 ? -1.347 -33.625 -6.105 1 93.44 265 THR A O 1
ATOM 2001 N N . GLU A 1 266 ? -1.651 -35.812 -5.5 1 93.38 266 GLU A N 1
ATOM 2002 C CA . GLU A 1 266 ? -0.211 -35.969 -5.328 1 93.38 266 GLU A CA 1
ATOM 2003 C C . GLU A 1 266 ? 0.51 -35.969 -6.672 1 93.38 266 GLU A C 1
ATOM 2005 O O . GLU A 1 266 ? 0.013 -36.531 -7.648 1 93.38 266 GLU A O 1
ATOM 2010 N N . VAL A 1 267 ? 1.614 -35.281 -6.672 1 94.94 267 VAL A N 1
ATOM 2011 C CA . VAL A 1 267 ? 2.412 -35.156 -7.887 1 94.94 267 VAL A CA 1
ATOM 2012 C C . VAL A 1 267 ? 3.881 -35.438 -7.57 1 94.94 267 VAL A C 1
ATOM 2014 O O . VAL A 1 267 ? 4.262 -35.562 -6.406 1 94.94 267 VAL A O 1
ATOM 2017 N N . TYR A 1 268 ? 4.594 -35.656 -8.641 1 93.81 268 TYR A N 1
ATOM 2018 C CA . TYR A 1 268 ? 6.035 -35.812 -8.477 1 93.81 268 TYR A CA 1
ATOM 2019 C C . TYR A 1 268 ? 6.699 -34.469 -8.141 1 93.81 268 TYR A C 1
ATOM 2021 O O . TYR A 1 268 ? 7.586 -3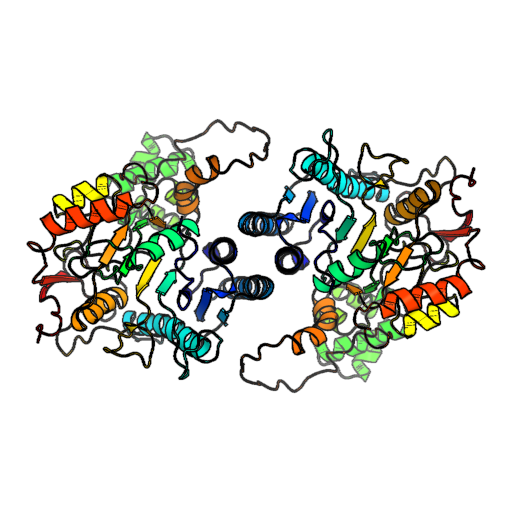4.438 -7.285 1 93.81 268 TYR A O 1
ATOM 2029 N N . CYS A 1 269 ? 6.297 -33.438 -8.883 1 96.38 269 CYS A N 1
ATOM 2030 C CA . CYS A 1 269 ? 6.879 -32.125 -8.688 1 96.38 269 CYS A CA 1
ATOM 2031 C C . CYS A 1 269 ? 5.914 -31.031 -9.141 1 96.38 269 CYS A C 1
ATOM 2033 O O . CYS A 1 269 ? 5.156 -31.219 -10.094 1 96.38 269 CYS A O 1
ATOM 2035 N N . CYS A 1 270 ? 5.934 -29.875 -8.43 1 98.12 270 CYS A N 1
ATOM 2036 C CA . CYS A 1 270 ? 5.191 -28.688 -8.852 1 98.12 270 CYS A CA 1
ATOM 2037 C C . CYS A 1 270 ? 5.793 -27.422 -8.258 1 98.12 270 CYS A C 1
ATOM 2039 O O . CYS A 1 270 ? 6.52 -27.484 -7.266 1 98.12 270 CYS A O 1
ATOM 2041 N N . TRP A 1 271 ? 5.621 -26.266 -8.867 1 98.56 271 TRP A N 1
ATOM 2042 C CA . TRP A 1 271 ? 5.992 -24.938 -8.422 1 98.56 271 TRP A CA 1
ATOM 2043 C C . TRP A 1 271 ? 4.879 -23.922 -8.711 1 98.56 271 TRP A C 1
ATOM 2045 O O . TRP A 1 271 ? 4.309 -23.344 -7.797 1 98.56 271 TRP A O 1
ATOM 2055 N N . ASN A 1 272 ? 4.59 -23.75 -9.961 1 98.25 272 ASN A N 1
ATOM 2056 C CA . ASN A 1 272 ? 3.4 -23.141 -10.539 1 98.25 272 ASN A CA 1
ATOM 2057 C C . ASN A 1 272 ? 3.107 -21.781 -9.898 1 98.25 272 ASN A C 1
ATOM 2059 O O . ASN A 1 272 ? 1.961 -21.484 -9.57 1 98.25 272 ASN A O 1
ATOM 2063 N N . GLY A 1 273 ? 4.082 -21 -9.602 1 98.5 273 GLY A N 1
ATOM 2064 C CA . GLY A 1 273 ? 3.9 -19.609 -9.242 1 98.5 273 GLY A CA 1
ATOM 2065 C C . GLY A 1 273 ? 3.725 -19.391 -7.754 1 98.5 273 GLY A C 1
ATOM 2066 O O . GLY A 1 273 ? 4.047 -18.312 -7.234 1 98.5 273 GLY A O 1
ATOM 2067 N N . LEU A 1 274 ? 3.166 -20.328 -7.062 1 98.81 274 LEU A N 1
ATOM 2068 C CA . LEU A 1 274 ? 2.943 -20.281 -5.621 1 98.81 274 LEU A CA 1
ATOM 2069 C C . LEU A 1 274 ? 3.156 -21.656 -4.992 1 98.81 274 LEU A C 1
ATOM 2071 O O . LEU A 1 274 ? 2.439 -22.609 -5.316 1 98.81 274 LEU A O 1
ATOM 2075 N N . VAL A 1 275 ? 4.113 -21.719 -4.012 1 98.75 275 VAL A N 1
ATOM 2076 C CA . VAL A 1 275 ? 4.473 -23.031 -3.467 1 98.75 275 VAL A CA 1
ATOM 2077 C C . VAL A 1 275 ? 4.777 -22.891 -1.976 1 98.75 275 VAL A C 1
ATOM 2079 O O . VAL A 1 275 ? 5.41 -21.922 -1.547 1 98.75 275 VAL A O 1
ATOM 2082 N N . ALA A 1 276 ? 4.207 -23.719 -1.184 1 97.94 276 ALA A N 1
ATOM 2083 C CA . ALA A 1 276 ? 4.566 -23.875 0.224 1 97.94 276 ALA A CA 1
ATOM 2084 C C . ALA A 1 276 ? 5.496 -25.078 0.424 1 97.94 276 ALA A C 1
ATOM 2086 O O . ALA A 1 276 ? 5.172 -26.203 0.028 1 97.94 276 ALA A O 1
ATOM 2087 N N . LEU A 1 277 ? 6.625 -24.828 1.081 1 96.75 277 LEU A N 1
ATOM 2088 C CA . LEU A 1 277 ? 7.672 -25.828 1.255 1 96.75 277 LEU A CA 1
ATOM 2089 C C . LEU A 1 277 ? 7.941 -26.078 2.734 1 96.75 277 LEU A C 1
ATOM 2091 O O . LEU A 1 277 ? 7.738 -25.203 3.568 1 96.75 277 LEU A O 1
ATOM 2095 N N . ALA A 1 278 ? 8.32 -27.328 2.963 1 93.06 278 ALA A N 1
ATOM 2096 C CA . ALA A 1 278 ? 9 -27.5 4.246 1 93.06 278 ALA A CA 1
ATOM 2097 C C . ALA A 1 278 ? 10.266 -26.641 4.316 1 93.06 278 ALA A C 1
ATOM 2099 O O . ALA A 1 278 ? 11.094 -26.672 3.402 1 93.06 278 ALA A O 1
ATOM 2100 N N . ALA A 1 279 ? 10.492 -25.969 5.41 1 91.94 279 ALA A N 1
ATOM 2101 C CA . ALA A 1 279 ? 11.57 -24.984 5.473 1 91.94 279 ALA A CA 1
ATOM 2102 C C . ALA A 1 279 ? 12.898 -25.641 5.832 1 91.94 279 ALA A C 1
ATOM 2104 O O . ALA A 1 279 ? 13.961 -25.203 5.398 1 91.94 279 ALA A O 1
ATOM 2105 N N . GLU A 1 280 ? 12.883 -26.688 6.551 1 89 280 GLU A N 1
ATOM 2106 C CA . GLU A 1 280 ? 14.055 -27.266 7.188 1 89 280 GLU A CA 1
ATOM 2107 C C . GLU A 1 280 ? 15.133 -27.594 6.164 1 89 280 GLU A C 1
ATOM 2109 O O . GLU A 1 280 ? 16.297 -27.234 6.332 1 89 280 GLU A O 1
ATOM 2114 N N . PRO A 1 281 ? 14.773 -28.203 5.086 1 92.12 281 PRO A N 1
ATOM 2115 C CA . PRO A 1 281 ? 15.828 -28.562 4.141 1 92.12 281 PRO A CA 1
ATOM 2116 C C . PRO A 1 281 ? 16.453 -27.359 3.449 1 92.12 281 PRO A C 1
ATOM 2118 O O . PRO A 1 281 ? 17.516 -27.469 2.844 1 92.12 281 PRO A O 1
ATOM 2121 N N . LEU A 1 282 ? 15.812 -26.234 3.475 1 93.31 282 LEU A N 1
ATOM 2122 C CA . LEU A 1 282 ? 16.266 -25.062 2.721 1 93.31 282 LEU A CA 1
ATOM 2123 C C . LEU A 1 282 ? 17.047 -24.109 3.615 1 93.31 282 LEU A C 1
ATOM 2125 O O . LEU A 1 282 ? 17.656 -23.156 3.127 1 93.31 282 LEU A O 1
ATOM 2129 N N . LEU A 1 283 ? 16.953 -24.359 4.867 1 89.69 283 LEU A N 1
ATOM 2130 C CA . LEU A 1 283 ? 17.594 -23.469 5.828 1 89.69 283 LEU A CA 1
ATOM 2131 C C . LEU A 1 283 ? 18.891 -24.078 6.352 1 89.69 283 LEU A C 1
ATOM 2133 O O . LEU A 1 283 ? 18.953 -25.266 6.621 1 89.69 283 LEU A O 1
ATOM 2137 N N . PRO A 1 284 ? 19.906 -23.203 6.398 1 79.88 284 PRO A N 1
ATOM 2138 C CA . PRO A 1 284 ? 21.203 -23.75 6.832 1 79.88 284 PRO A CA 1
ATOM 2139 C C . PRO A 1 284 ? 21.172 -24.234 8.281 1 79.88 284 PRO A C 1
ATOM 2141 O O . PRO A 1 284 ? 20.422 -23.719 9.102 1 79.88 284 PRO A O 1
ATOM 2144 N N . GLY A 1 285 ? 22.109 -25.156 8.5 1 69.31 285 GLY A N 1
ATOM 2145 C CA . GLY A 1 285 ? 22.422 -25.578 9.859 1 69.31 285 GLY A CA 1
ATOM 2146 C C . GLY A 1 285 ? 21.438 -26.594 10.406 1 69.31 285 GLY A C 1
ATOM 2147 O O . GLY A 1 285 ? 21.484 -26.938 11.594 1 69.31 285 GLY A O 1
ATOM 2148 N N . ARG A 1 286 ? 20.516 -26.953 9.539 1 63 286 ARG A N 1
ATOM 2149 C CA . ARG A 1 286 ? 19.562 -27.906 10.086 1 63 286 ARG A CA 1
ATOM 2150 C C . ARG A 1 286 ? 20 -29.344 9.789 1 63 286 ARG A C 1
ATOM 2152 O O . ARG A 1 286 ? 20.797 -29.578 8.875 1 63 286 ARG A O 1
ATOM 2159 N N . SER A 1 287 ? 19.516 -30.219 10.719 1 58.94 287 SER A N 1
ATOM 2160 C CA . SER A 1 287 ? 19.891 -31.625 10.641 1 58.94 287 SER A CA 1
ATOM 2161 C C . SER A 1 287 ? 19.266 -32.281 9.422 1 58.94 287 SER A C 1
ATOM 2163 O O . SER A 1 287 ? 18.188 -31.906 8.977 1 58.94 287 SER A O 1
ATOM 2165 N N . GLY A 1 288 ? 19.875 -33.125 8.641 1 59.12 288 GLY A N 1
ATOM 2166 C CA . GLY A 1 288 ? 19.344 -34 7.629 1 59.12 288 GLY A CA 1
ATOM 2167 C C . GLY A 1 288 ? 19.719 -33.625 6.219 1 59.12 288 GLY A C 1
ATOM 2168 O O . GLY A 1 288 ? 19.141 -34.094 5.25 1 59.12 288 GLY A O 1
ATOM 2169 N N . GLY A 1 289 ? 20.547 -32.656 6.121 1 66.5 289 GLY A N 1
ATOM 2170 C CA . GLY A 1 289 ? 21 -32.219 4.805 1 66.5 289 GLY A CA 1
ATOM 2171 C C . GLY A 1 289 ? 20.297 -30.969 4.312 1 66.5 289 GLY A C 1
ATOM 2172 O O . GLY A 1 289 ? 19.25 -30.594 4.832 1 66.5 289 GLY A O 1
ATOM 2173 N N . SER A 1 290 ? 20.969 -30.219 3.488 1 84.31 290 SER A N 1
ATOM 2174 C CA . SER A 1 290 ? 20.422 -28.953 3 1 84.31 290 SER A CA 1
ATOM 2175 C C . SER A 1 290 ? 20.344 -28.938 1.478 1 84.31 290 SER A C 1
ATOM 2177 O O . SER A 1 290 ? 21.109 -29.625 0.803 1 84.31 290 SER A O 1
ATOM 2179 N N . VAL A 1 291 ? 19.219 -28.5 0.989 1 93.75 291 VAL A N 1
ATOM 2180 C CA . VAL A 1 291 ? 19.062 -28.281 -0.445 1 93.75 291 VAL A CA 1
ATOM 2181 C C . VAL A 1 291 ? 19.172 -26.781 -0.755 1 93.75 291 VAL A C 1
ATOM 2183 O O . VAL A 1 291 ? 18.859 -25.953 0.093 1 93.75 291 VAL A O 1
ATOM 2186 N N . ARG A 1 292 ? 19.75 -26.531 -1.927 1 95.38 292 ARG A N 1
ATOM 2187 C CA . ARG A 1 292 ? 19.859 -25.172 -2.445 1 95.38 292 ARG A CA 1
ATOM 2188 C C . ARG A 1 292 ? 19.375 -25.094 -3.889 1 95.38 292 ARG A C 1
ATOM 2190 O O . ARG A 1 292 ? 19.422 -26.078 -4.617 1 95.38 292 ARG A O 1
ATOM 2197 N N . PHE A 1 293 ? 18.891 -23.953 -4.234 1 97.25 293 PHE A N 1
ATOM 2198 C CA . PHE A 1 293 ? 18.594 -23.75 -5.648 1 97.25 293 PHE A CA 1
ATOM 2199 C C . PHE A 1 293 ? 19.859 -23.797 -6.48 1 97.25 293 PHE A C 1
ATOM 2201 O O . PHE A 1 293 ? 20.875 -23.188 -6.105 1 97.25 293 PHE A O 1
ATOM 2208 N N . ARG A 1 294 ? 19.766 -24.469 -7.582 1 94.94 294 ARG A N 1
ATOM 2209 C CA . ARG A 1 294 ? 20.953 -24.656 -8.414 1 94.94 294 ARG A CA 1
ATOM 2210 C C . ARG A 1 294 ? 20.562 -24.953 -9.859 1 94.94 294 ARG A C 1
ATOM 2212 O O . ARG A 1 294 ? 19.391 -25.219 -10.148 1 94.94 294 ARG A O 1
ATOM 2219 N N . ALA A 1 295 ? 21.578 -24.859 -10.727 1 93.62 295 ALA A N 1
ATOM 2220 C CA . ALA A 1 295 ? 21.422 -25.344 -12.094 1 93.62 295 ALA A CA 1
ATOM 2221 C C . ALA A 1 295 ? 21.891 -26.797 -12.211 1 93.62 295 ALA A C 1
ATOM 2223 O O . ALA A 1 295 ? 22.656 -27.281 -11.375 1 93.62 295 ALA A O 1
ATOM 2224 N N . GLY A 1 296 ? 21.312 -27.422 -13.188 1 91.19 296 GLY A N 1
ATOM 2225 C CA . GLY A 1 296 ? 21.734 -28.797 -13.43 1 91.19 296 GLY A CA 1
ATOM 2226 C C . GLY A 1 296 ? 23.172 -28.906 -13.898 1 91.19 296 GLY A C 1
ATOM 2227 O O . GLY A 1 296 ? 23.641 -28.078 -14.68 1 91.19 296 GLY A O 1
ATOM 2228 N N . ASP A 1 297 ? 23.812 -29.906 -13.32 1 89.56 297 ASP A N 1
ATOM 2229 C CA . ASP A 1 297 ? 25.172 -30.203 -13.781 1 89.56 297 ASP A CA 1
ATOM 2230 C C . ASP A 1 297 ? 25.141 -31.109 -15 1 89.56 297 ASP A C 1
ATOM 2232 O O . ASP A 1 297 ? 25.25 -32.344 -14.859 1 89.56 297 ASP A O 1
ATOM 2236 N N . VAL A 1 298 ? 25.156 -30.578 -16.125 1 85.31 298 VAL A N 1
ATOM 2237 C CA . VAL A 1 298 ? 25 -31.328 -17.359 1 85.31 298 VAL A CA 1
ATOM 2238 C C . VAL A 1 298 ? 26.25 -32.188 -17.609 1 85.31 298 VAL A C 1
ATOM 2240 O O . VAL A 1 298 ? 26.172 -33.25 -18.234 1 85.31 298 VAL A O 1
ATOM 2243 N N . ALA A 1 299 ? 27.297 -31.734 -17.109 1 85.25 299 ALA A N 1
ATOM 2244 C CA . ALA A 1 299 ? 28.562 -32.438 -17.312 1 85.25 299 ALA A CA 1
ATOM 2245 C C . ALA A 1 299 ? 28.516 -33.844 -16.688 1 85.25 299 ALA A C 1
ATOM 2247 O O . ALA A 1 299 ? 29.141 -34.781 -17.188 1 85.25 299 ALA A O 1
ATOM 2248 N N . VAL A 1 300 ? 27.688 -33.969 -15.648 1 87.62 300 VAL A N 1
ATOM 2249 C CA . VAL A 1 300 ? 27.641 -35.281 -14.984 1 87.62 300 VAL A CA 1
ATOM 2250 C C . VAL A 1 300 ? 26.344 -36 -15.359 1 87.62 300 VAL A C 1
ATOM 2252 O O . VAL A 1 300 ? 25.953 -36.969 -14.703 1 87.62 300 VAL A O 1
ATOM 2255 N N . GLY A 1 301 ? 25.625 -35.469 -16.312 1 83.75 301 GLY A N 1
ATOM 2256 C CA . GLY A 1 301 ? 24.484 -36.156 -16.859 1 83.75 301 GLY A CA 1
ATOM 2257 C C . GLY A 1 301 ? 23.172 -35.719 -16.25 1 83.75 301 GLY A C 1
ATOM 2258 O O . GLY A 1 301 ? 22.125 -36.344 -16.484 1 83.75 301 GLY A O 1
ATOM 2259 N N . GLU A 1 302 ? 23.172 -34.688 -15.523 1 88.81 302 GLU A N 1
ATOM 2260 C CA . GLU A 1 302 ? 21.922 -34.219 -14.938 1 88.81 302 GLU A CA 1
ATOM 2261 C C . GLU A 1 302 ? 21.078 -33.469 -15.961 1 88.81 302 GLU A C 1
ATOM 2263 O O . GLU A 1 302 ? 21.625 -32.844 -16.891 1 88.81 302 GLU A O 1
ATOM 2268 N N . CYS A 1 303 ? 19.812 -33.562 -15.75 1 88.94 303 CYS A N 1
ATOM 2269 C CA . CYS A 1 303 ? 18.875 -32.844 -16.609 1 88.94 303 CYS A CA 1
ATOM 2270 C C . CYS A 1 303 ? 19.078 -31.328 -16.5 1 88.94 303 CYS A C 1
ATOM 2272 O O . CYS A 1 303 ? 19.234 -30.797 -15.398 1 88.94 303 CYS A O 1
ATOM 2274 N N . ALA A 1 304 ? 19.25 -30.672 -17.672 1 89.69 304 ALA A N 1
ATOM 2275 C CA . ALA A 1 304 ? 19.281 -29.219 -17.672 1 89.69 304 ALA A CA 1
ATOM 2276 C C . ALA A 1 304 ? 17.891 -28.641 -17.406 1 89.69 304 ALA A C 1
ATOM 2278 O O . ALA A 1 304 ? 17.344 -27.906 -18.219 1 89.69 304 ALA A O 1
ATOM 2279 N N . ALA A 1 305 ? 17.406 -28.938 -16.234 1 91.12 305 ALA A N 1
ATOM 2280 C CA . ALA A 1 305 ? 16.047 -28.625 -15.844 1 91.12 305 ALA A CA 1
ATOM 2281 C C . ALA A 1 305 ? 15.977 -27.266 -15.148 1 91.12 305 ALA A C 1
ATOM 2283 O O . ALA A 1 305 ? 17.016 -26.625 -14.93 1 91.12 305 ALA A O 1
ATOM 2284 N N . SER A 1 306 ? 14.742 -26.781 -14.93 1 94.69 306 SER A N 1
ATOM 2285 C CA . SER A 1 306 ? 14.531 -25.594 -14.109 1 94.69 306 SER A CA 1
ATOM 2286 C C . SER A 1 306 ? 15.102 -25.781 -12.703 1 94.69 306 SER A C 1
ATOM 2288 O O . SER A 1 306 ? 15.102 -26.906 -12.172 1 94.69 306 SER A O 1
ATOM 2290 N N . GLU A 1 307 ? 15.57 -24.719 -12.07 1 96.31 307 GLU A N 1
ATOM 2291 C CA . GLU A 1 307 ? 16.047 -24.781 -10.695 1 96.31 307 GLU A CA 1
ATOM 2292 C C . GLU A 1 307 ? 14.953 -25.234 -9.742 1 96.31 307 GLU A C 1
ATOM 2294 O O . GLU A 1 307 ? 15.234 -25.844 -8.703 1 96.31 307 GLU A O 1
ATOM 2299 N N . CYS A 1 308 ? 13.695 -25.047 -10.117 1 97.62 308 CYS A N 1
ATOM 2300 C CA . CYS A 1 308 ? 12.57 -25.469 -9.297 1 97.62 308 CYS A CA 1
ATOM 2301 C C . CYS A 1 308 ? 12.336 -26.969 -9.438 1 97.62 308 CYS A C 1
ATOM 2303 O O . CYS A 1 308 ? 11.977 -27.641 -8.469 1 97.62 308 CYS A O 1
ATOM 2305 N N . SER A 1 309 ? 12.516 -27.484 -10.648 1 95.81 309 SER A N 1
ATOM 2306 C CA . SER A 1 309 ? 12.438 -28.938 -10.852 1 95.81 309 SER A CA 1
ATOM 2307 C C . SER A 1 309 ? 13.539 -29.656 -10.086 1 95.81 309 SER A C 1
ATOM 2309 O O . SER A 1 309 ? 13.297 -30.703 -9.484 1 95.81 309 SER A O 1
ATOM 2311 N N . LEU A 1 310 ? 14.703 -29.094 -10.117 1 95.25 310 LEU A N 1
ATOM 2312 C CA . LEU A 1 310 ? 15.852 -29.719 -9.461 1 95.25 310 LEU A CA 1
ATOM 2313 C C . LEU A 1 310 ? 15.672 -29.734 -7.949 1 95.25 310 LEU A C 1
ATOM 2315 O O . LEU A 1 310 ? 16.125 -30.656 -7.273 1 95.25 310 LEU A O 1
ATOM 2319 N N . LEU A 1 311 ? 15.016 -28.719 -7.434 1 96.62 311 LEU A N 1
ATOM 2320 C CA . LEU A 1 311 ? 14.734 -28.703 -6.004 1 96.62 311 LEU A CA 1
ATOM 2321 C C . LEU A 1 311 ? 13.938 -29.953 -5.605 1 96.62 311 LEU A C 1
ATOM 2323 O O . LEU A 1 311 ? 14.227 -30.578 -4.582 1 96.62 311 LEU A O 1
ATOM 2327 N N . CYS A 1 312 ? 12.922 -30.344 -6.375 1 95.06 312 CYS A N 1
ATOM 2328 C CA . CYS A 1 312 ? 12.141 -31.547 -6.102 1 95.06 312 CYS A CA 1
ATOM 2329 C C . CYS A 1 312 ? 13.023 -32.781 -6.113 1 95.06 312 CYS A C 1
ATOM 2331 O O . CYS A 1 312 ? 12.906 -33.656 -5.234 1 95.06 312 CYS A O 1
ATOM 2333 N N . ASP A 1 313 ? 13.898 -32.844 -7.059 1 93.25 313 ASP A N 1
ATOM 2334 C CA . ASP A 1 313 ? 14.82 -33.969 -7.148 1 93.25 313 ASP A CA 1
ATOM 2335 C C . ASP A 1 313 ? 15.734 -34.031 -5.93 1 93.25 313 ASP A C 1
ATOM 2337 O O . ASP A 1 313 ? 15.977 -35.094 -5.387 1 93.25 313 ASP A O 1
ATOM 2341 N N . ASP A 1 314 ? 16.219 -32.875 -5.594 1 94.25 314 ASP A N 1
ATOM 2342 C CA . ASP A 1 314 ? 17.156 -32.844 -4.473 1 94.25 314 ASP A CA 1
ATOM 2343 C C . ASP A 1 314 ? 16.453 -33.156 -3.158 1 94.25 314 ASP A C 1
ATOM 2345 O O . ASP A 1 314 ? 17.047 -33.812 -2.277 1 94.25 314 ASP A O 1
ATOM 2349 N N . LEU A 1 315 ? 15.242 -32.781 -2.965 1 93.31 315 LEU A N 1
ATOM 2350 C CA . LEU A 1 315 ? 14.469 -33.188 -1.794 1 93.31 315 LEU A CA 1
ATOM 2351 C C . LEU A 1 315 ? 14.289 -34.688 -1.755 1 93.31 315 LEU A C 1
ATOM 2353 O O . LEU A 1 315 ? 14.422 -35.312 -0.697 1 93.31 315 LEU A O 1
ATOM 2357 N N . ARG A 1 316 ? 14.047 -35.281 -2.85 1 90.69 316 ARG A N 1
ATOM 2358 C CA . ARG A 1 316 ? 13.867 -36.75 -2.928 1 90.69 316 ARG A CA 1
ATOM 2359 C C . ARG A 1 316 ? 15.156 -37.469 -2.559 1 90.69 316 ARG A C 1
ATOM 2361 O O . ARG A 1 316 ? 15.117 -38.531 -1.903 1 90.69 316 ARG A O 1
ATOM 2368 N N . ARG A 1 317 ? 16.266 -36.875 -2.949 1 90.06 317 ARG A N 1
ATOM 2369 C CA . ARG A 1 317 ? 17.547 -37.469 -2.605 1 90.06 317 ARG A CA 1
ATOM 2370 C C . ARG A 1 317 ? 17.75 -37.5 -1.095 1 90.06 317 ARG A C 1
ATOM 2372 O O . ARG A 1 317 ? 18.469 -38.344 -0.575 1 90.06 317 ARG A O 1
ATOM 2379 N N . LEU A 1 318 ? 17.094 -36.594 -0.418 1 89.31 318 LEU A N 1
ATOM 2380 C CA . LEU A 1 318 ? 17.188 -36.531 1.036 1 89.31 318 LEU A CA 1
ATOM 2381 C C . LEU A 1 318 ? 16.141 -37.406 1.691 1 89.31 318 LEU A C 1
ATOM 2383 O O . LEU A 1 318 ? 16 -37.438 2.918 1 89.31 318 LEU A O 1
ATOM 2387 N N . GLY A 1 319 ? 15.398 -38.125 0.925 1 85.44 319 GLY A N 1
ATOM 2388 C CA . GLY A 1 319 ? 14.312 -38.938 1.452 1 85.44 319 GLY A CA 1
ATOM 2389 C C . GLY A 1 319 ? 13.047 -38.156 1.715 1 85.44 319 GLY A C 1
ATOM 2390 O O . GLY A 1 319 ? 12.172 -38.594 2.453 1 85.44 319 GLY A O 1
ATOM 2391 N N . ARG A 1 320 ? 13.031 -37 1.158 1 88.75 320 ARG A N 1
ATOM 2392 C CA . ARG A 1 320 ? 11.867 -36.125 1.24 1 88.75 320 ARG A CA 1
ATOM 2393 C C . ARG A 1 320 ? 11.242 -35.906 -0.133 1 88.75 320 ARG A C 1
ATOM 2395 O O . ARG A 1 320 ? 11.469 -36.719 -1.051 1 88.75 320 ARG A O 1
ATOM 2402 N N . GLY A 1 321 ? 10.227 -35.062 -0.233 1 88.06 321 GLY A N 1
ATOM 2403 C CA . GLY A 1 321 ? 9.797 -34.656 -1.562 1 88.06 321 GLY A CA 1
ATOM 2404 C C . GLY A 1 321 ? 8.359 -35.031 -1.859 1 88.06 321 GLY A C 1
ATOM 2405 O O . GLY A 1 321 ? 7.93 -35 -3.016 1 88.06 321 GLY A O 1
ATOM 2406 N N . ALA A 1 322 ? 7.68 -35.469 -0.857 1 90.56 322 ALA A N 1
ATOM 2407 C CA . ALA A 1 322 ? 6.246 -35.625 -1.099 1 90.56 322 ALA A CA 1
ATOM 2408 C C . ALA A 1 322 ? 5.637 -34.312 -1.559 1 90.56 322 ALA A C 1
ATOM 2410 O O . ALA A 1 322 ? 5.828 -33.25 -0.918 1 90.56 322 ALA A O 1
ATOM 2411 N N . ALA A 1 323 ? 4.945 -34.406 -2.707 1 94.62 323 ALA A N 1
ATOM 2412 C CA . ALA A 1 323 ? 4.426 -33.188 -3.293 1 94.62 323 ALA A CA 1
ATOM 2413 C C . ALA A 1 323 ? 2.943 -33.312 -3.627 1 94.62 323 ALA A C 1
ATOM 2415 O O . ALA A 1 323 ? 2.486 -34.375 -4.043 1 94.62 323 ALA A O 1
ATOM 2416 N N . VAL A 1 324 ? 2.213 -32.156 -3.432 1 95.94 324 VAL A N 1
ATOM 2417 C CA . VAL A 1 324 ? 0.786 -32.125 -3.73 1 95.94 324 VAL A CA 1
ATOM 2418 C C . VAL A 1 324 ? 0.455 -30.859 -4.52 1 95.94 324 VAL A C 1
ATOM 2420 O O . VAL A 1 324 ? 1.032 -29.797 -4.273 1 95.94 324 VAL A O 1
ATOM 2423 N N . MET A 1 325 ? -0.373 -30.969 -5.496 1 96.75 325 MET A N 1
ATOM 2424 C CA . MET A 1 325 ? -0.906 -29.859 -6.262 1 96.75 325 MET A CA 1
ATOM 2425 C C . MET A 1 325 ? -2.393 -29.656 -5.984 1 96.75 325 MET A C 1
ATOM 2427 O O . MET A 1 325 ? -3.172 -30.609 -6.062 1 96.75 325 MET A O 1
ATOM 2431 N N . ASP A 1 326 ? -2.764 -28.484 -5.609 1 96.31 326 ASP A N 1
ATOM 2432 C CA . ASP A 1 326 ? -4.137 -28.156 -5.242 1 96.31 326 ASP A CA 1
ATOM 2433 C C . ASP A 1 326 ? -4.789 -27.266 -6.293 1 96.31 326 ASP A C 1
ATOM 2435 O O . ASP A 1 326 ? -4.5 -26.078 -6.363 1 96.31 326 ASP A O 1
ATOM 2439 N N . PRO A 1 327 ? -5.742 -27.812 -7.086 1 95.19 327 PRO A N 1
ATOM 2440 C CA . PRO A 1 327 ? -6.391 -27.016 -8.133 1 95.19 327 PRO A CA 1
ATOM 2441 C C . PRO A 1 327 ? -7.309 -25.938 -7.574 1 95.19 327 PRO A C 1
ATOM 2443 O O . PRO A 1 327 ? -7.77 -25.062 -8.32 1 95.19 327 PRO A O 1
ATOM 2446 N N . GLY A 1 328 ? -7.539 -25.953 -6.32 1 92.94 328 GLY A N 1
ATOM 2447 C CA . GLY A 1 328 ? -8.297 -24.891 -5.684 1 92.94 328 GLY A CA 1
ATOM 2448 C C . GLY A 1 328 ? -7.5 -23.609 -5.504 1 92.94 328 GLY A C 1
ATOM 2449 O O . GLY A 1 328 ? -8.07 -22.547 -5.238 1 92.94 328 GLY A O 1
ATOM 2450 N N . VAL A 1 329 ? -6.277 -23.688 -5.602 1 95.88 329 VAL A N 1
ATOM 2451 C CA . VAL A 1 329 ? -5.375 -22.547 -5.543 1 95.88 329 VAL A CA 1
ATOM 2452 C C . VAL A 1 329 ? -4.902 -22.188 -6.949 1 95.88 329 VAL A C 1
ATOM 2454 O O . VAL A 1 329 ? -4.223 -22.969 -7.605 1 95.88 329 VAL A O 1
ATOM 2457 N N . ARG A 1 330 ? -5.32 -21.016 -7.387 1 96.06 330 ARG A N 1
ATOM 2458 C CA . ARG A 1 330 ? -4.996 -20.594 -8.75 1 96.06 330 ARG A CA 1
ATOM 2459 C C . ARG A 1 330 ? -4.355 -19.219 -8.758 1 96.06 330 ARG A C 1
ATOM 2461 O O . ARG A 1 330 ? -4.801 -18.312 -8.047 1 96.06 330 ARG A O 1
ATOM 2468 N N . VAL A 1 331 ? -3.268 -19.078 -9.531 1 98 331 VAL A N 1
ATOM 2469 C CA . VAL A 1 331 ? -2.568 -17.797 -9.625 1 98 331 VAL A CA 1
ATOM 2470 C C . VAL A 1 331 ? -2.338 -17.438 -11.086 1 98 331 VAL A C 1
ATOM 2472 O O . VAL A 1 331 ? -2.527 -18.281 -11.977 1 98 331 VAL A O 1
ATOM 2475 N N . THR A 1 332 ? -2.051 -16.188 -11.367 1 97.62 332 THR A N 1
ATOM 2476 C CA . THR A 1 332 ? -1.763 -15.719 -12.719 1 97.62 332 THR A CA 1
ATOM 2477 C C . THR A 1 332 ? -0.779 -14.555 -12.688 1 97.62 332 THR A C 1
ATOM 2479 O O . THR A 1 332 ? -0.58 -13.93 -11.641 1 97.62 332 THR A O 1
ATOM 2482 N N . TYR A 1 333 ? -0.174 -14.297 -13.812 1 97.19 333 TYR A N 1
ATOM 2483 C CA . TYR A 1 333 ? 0.929 -13.344 -13.867 1 97.19 333 TYR A CA 1
ATOM 2484 C C . TYR A 1 333 ? 0.461 -12 -14.422 1 97.19 333 TYR A C 1
ATOM 2486 O O . TYR A 1 333 ? 1.192 -11.008 -14.359 1 97.19 333 TYR A O 1
ATOM 2494 N N . ARG A 1 334 ? -0.792 -11.984 -14.898 1 95.44 334 ARG A N 1
ATOM 2495 C CA . ARG A 1 334 ? -1.271 -10.781 -15.562 1 95.44 334 ARG A CA 1
ATOM 2496 C C . ARG A 1 334 ? -2.568 -10.289 -14.938 1 95.44 334 ARG A C 1
ATOM 2498 O O . ARG A 1 334 ? -3.422 -11.086 -14.547 1 95.44 334 ARG A O 1
ATOM 2505 N N . ARG A 1 335 ? -2.629 -8.992 -15 1 94.38 335 ARG A N 1
ATOM 2506 C CA . ARG A 1 335 ? -3.793 -8.359 -14.391 1 94.38 335 ARG A CA 1
ATOM 2507 C C . ARG A 1 335 ? -5.078 -8.789 -15.094 1 94.38 335 ARG A C 1
ATOM 2509 O O . ARG A 1 335 ? -6.078 -9.086 -14.438 1 94.38 335 ARG A O 1
ATOM 2516 N N . VAL A 1 336 ? -5.094 -8.82 -16.422 1 92.81 336 VAL A N 1
ATOM 2517 C CA . VAL A 1 336 ? -6.289 -9.141 -17.188 1 92.81 336 VAL A CA 1
ATOM 2518 C C . VAL A 1 336 ? -6.777 -10.539 -16.828 1 92.81 336 VAL A C 1
ATOM 2520 O O . VAL A 1 336 ? -7.984 -10.773 -16.734 1 92.81 336 VAL A O 1
ATOM 2523 N N . ALA A 1 337 ? -5.859 -11.414 -16.625 1 94.5 337 ALA A N 1
ATOM 2524 C CA . ALA A 1 337 ? -6.215 -12.773 -16.219 1 94.5 337 ALA A CA 1
ATOM 2525 C C . ALA A 1 337 ? -6.688 -12.812 -14.773 1 94.5 337 ALA A C 1
ATOM 2527 O O . ALA A 1 337 ? -7.609 -13.555 -14.438 1 94.5 337 ALA A O 1
ATOM 2528 N N . ALA A 1 338 ? -6.055 -12.055 -13.945 1 95 338 ALA A N 1
ATOM 2529 C CA . ALA A 1 338 ? -6.414 -12 -12.531 1 95 338 ALA A CA 1
ATOM 2530 C C . ALA A 1 338 ? -7.855 -11.523 -12.352 1 95 338 ALA A C 1
ATOM 2532 O O . ALA A 1 338 ? -8.578 -12.031 -11.492 1 95 338 ALA A O 1
ATOM 2533 N N . GLU A 1 339 ? -8.289 -10.578 -13.133 1 90.44 339 GLU A N 1
ATOM 2534 C CA . GLU A 1 339 ? -9.648 -10.047 -13.062 1 90.44 339 GLU A CA 1
ATOM 2535 C C . GLU A 1 339 ? -10.68 -11.148 -13.32 1 90.44 339 GLU A C 1
ATOM 2537 O O . GLU A 1 339 ? -11.75 -11.156 -12.711 1 90.44 339 GLU A O 1
ATOM 2542 N N . ARG A 1 340 ? -10.297 -12.039 -14.109 1 89.06 340 ARG A N 1
ATOM 2543 C CA . ARG A 1 340 ? -11.188 -13.156 -14.422 1 89.06 340 ARG A CA 1
ATOM 2544 C C . ARG A 1 340 ? -11.109 -14.234 -13.352 1 89.06 340 ARG A C 1
ATOM 2546 O O . ARG A 1 340 ? -12.133 -14.812 -12.969 1 89.06 340 ARG A O 1
ATOM 2553 N N . LEU A 1 341 ? -9.93 -14.469 -12.93 1 89.56 341 LEU A N 1
ATOM 2554 C CA . LEU A 1 341 ? -9.688 -15.555 -11.984 1 89.56 341 LEU A CA 1
ATOM 2555 C C . LEU A 1 341 ? -10.305 -15.234 -10.625 1 89.56 341 LEU A C 1
ATOM 2557 O O . LEU A 1 341 ? -10.82 -16.125 -9.953 1 89.56 341 LEU A O 1
ATOM 2561 N N . PHE A 1 342 ? -10.305 -13.938 -10.234 1 85.94 342 PHE A N 1
ATOM 2562 C CA . PHE A 1 342 ? -10.711 -13.57 -8.883 1 85.94 342 PHE A CA 1
ATOM 2563 C C . PHE A 1 342 ? -12.047 -12.836 -8.891 1 85.94 342 PHE A C 1
ATOM 2565 O O . PHE A 1 342 ? -12.516 -12.367 -7.855 1 85.94 342 PHE A O 1
ATOM 2572 N N . ALA A 1 343 ? -12.57 -12.414 -10.047 1 68.06 343 ALA A N 1
ATOM 2573 C CA . ALA A 1 343 ? -13.852 -11.727 -10.172 1 68.06 343 ALA A CA 1
ATOM 2574 C C . ALA A 1 343 ? -14.922 -12.422 -9.336 1 68.06 343 ALA A C 1
ATOM 2576 O O . ALA A 1 343 ? -15.75 -11.758 -8.695 1 68.06 343 ALA A O 1
ATOM 2577 N N . SER A 1 344 ? -14.961 -13.742 -9.531 1 56.66 344 SER A N 1
ATOM 2578 C CA . SER A 1 344 ? -16.094 -14.406 -8.883 1 56.66 344 SER A CA 1
ATOM 2579 C C . SER A 1 344 ? -15.953 -14.383 -7.367 1 56.66 344 SER A C 1
ATOM 2581 O O . SER A 1 344 ? -16.922 -14.602 -6.645 1 56.66 344 SER A O 1
ATOM 2583 N N . ARG A 1 345 ? -14.734 -14.336 -6.801 1 48.22 345 ARG A N 1
ATOM 2584 C CA . ARG A 1 345 ? -14.578 -14.43 -5.352 1 48.22 345 ARG A CA 1
ATOM 2585 C C . ARG A 1 345 ? -14.992 -13.133 -4.668 1 48.22 345 ARG A C 1
ATOM 2587 O O . ARG A 1 345 ? -15.32 -13.133 -3.482 1 48.22 345 ARG A O 1
ATOM 2594 N N . GLU A 1 346 ? -14.758 -12.023 -5.309 1 44.47 346 GLU A N 1
ATOM 2595 C CA . GLU A 1 346 ? -15.062 -10.719 -4.723 1 44.47 346 GLU A CA 1
ATOM 2596 C C . GLU A 1 346 ? -16.562 -10.555 -4.488 1 44.47 346 GLU A C 1
ATOM 2598 O O . GLU A 1 346 ? -16.984 -9.664 -3.746 1 44.47 346 GLU A O 1
ATOM 2603 N N . GLY A 1 347 ? -17.391 -11.25 -5.289 1 36.47 347 GLY A N 1
ATOM 2604 C CA . GLY A 1 347 ? -18.812 -11.133 -5 1 36.47 347 GLY A CA 1
ATOM 2605 C C . GLY A 1 347 ? -19.172 -11.531 -3.578 1 36.47 347 GLY A C 1
ATOM 2606 O O . GLY A 1 347 ? -20.266 -11.227 -3.102 1 36.47 347 GLY A O 1
ATOM 2607 N N . THR A 1 348 ? -18.547 -12.586 -3.041 1 32.91 348 THR A N 1
ATOM 2608 C CA . THR A 1 348 ? -19.047 -13.07 -1.761 1 32.91 348 THR A CA 1
ATOM 2609 C C . THR A 1 348 ? -18.578 -12.164 -0.62 1 32.91 348 THR A C 1
ATOM 2611 O O . THR A 1 348 ? -19.266 -12.07 0.408 1 32.91 348 THR A O 1
ATOM 2614 N N . ASP A 1 349 ? -17.391 -11.852 -0.537 1 35 349 ASP A N 1
ATOM 2615 C CA . ASP A 1 349 ? -17.047 -11.055 0.638 1 35 349 ASP A CA 1
ATOM 2616 C C . ASP A 1 349 ? -17.5 -9.609 0.464 1 35 349 ASP A C 1
ATOM 2618 O O . ASP A 1 349 ? -16.766 -8.68 0.814 1 35 349 ASP A O 1
ATOM 2622 N N . GLY A 1 350 ? -18.453 -9.273 -0.517 1 30.28 350 GLY A N 1
ATOM 2623 C CA . GLY A 1 350 ? -19 -7.938 -0.687 1 30.28 350 GLY A CA 1
ATOM 2624 C C . GLY A 1 350 ? -19.594 -7.363 0.589 1 30.28 350 GLY A C 1
ATOM 2625 O O . GLY A 1 350 ? -20.625 -7.828 1.06 1 30.28 350 GLY A O 1
ATOM 2626 N N . ALA A 1 351 ? -19.047 -6.82 1.603 1 26.92 351 ALA A N 1
ATOM 2627 C CA . ALA A 1 351 ? -19.844 -5.668 2.02 1 26.92 351 ALA A CA 1
ATOM 2628 C C . ALA A 1 351 ? -20.219 -4.793 0.825 1 26.92 351 ALA A C 1
ATOM 2630 O O . ALA A 1 351 ? -19.328 -4.266 0.14 1 26.92 351 ALA A O 1
ATOM 2631 N N . SER A 1 352 ? -21.359 -4.914 0.124 1 26.62 352 SER A N 1
ATOM 2632 C CA . SER A 1 352 ? -22.188 -4.266 -0.895 1 26.62 352 SER A CA 1
ATOM 2633 C C . SER A 1 352 ? -22.125 -2.746 -0.767 1 26.62 352 SER A C 1
ATOM 2635 O O . SER A 1 352 ? -22.703 -2.172 0.152 1 26.62 352 SER A O 1
ATOM 2637 N N . VAL A 1 353 ? -21.203 -1.921 -0.623 1 26.16 353 VAL A N 1
ATOM 2638 C CA . VAL A 1 353 ? -21.734 -0.601 -0.937 1 26.16 353 VAL A CA 1
ATOM 2639 C C . VAL A 1 353 ? -22.438 -0.635 -2.295 1 26.16 353 VAL A C 1
ATOM 2641 O O . VAL A 1 353 ? -22 -1.354 -3.201 1 26.16 353 VAL A O 1
ATOM 2644 N N . ASP A 1 354 ? -23.719 -0.14 -2.264 1 24.69 354 ASP A N 1
ATOM 2645 C CA . ASP A 1 354 ? -24.672 0.215 -3.32 1 24.69 354 ASP A CA 1
ATOM 2646 C C . ASP A 1 354 ? -23.984 1.052 -4.402 1 24.69 354 ASP A C 1
ATOM 2648 O O . ASP A 1 354 ? -23.859 2.27 -4.262 1 24.69 354 ASP A O 1
ATOM 2652 N N . ALA A 1 355 ? -22.875 1.012 -4.773 1 22.92 355 ALA A N 1
ATOM 2653 C CA . ALA A 1 355 ? -22.625 1.765 -6.004 1 22.92 355 ALA A CA 1
ATOM 2654 C C . ALA A 1 355 ? -23.734 1.525 -7.02 1 22.92 355 ALA A C 1
ATOM 2656 O O . ALA A 1 355 ? -24.375 0.465 -7.023 1 22.92 355 ALA A O 1
ATOM 2657 N N . GLY A 1 356 ? -24.438 2.639 -7.594 1 22.3 356 GLY A N 1
ATOM 2658 C CA . GLY A 1 356 ? -25.172 2.738 -8.836 1 22.3 356 GLY A CA 1
ATOM 2659 C C . GLY A 1 356 ? -24.703 1.772 -9.906 1 22.3 356 GLY A C 1
ATOM 2660 O O . GLY A 1 356 ? -23.5 1.493 -10 1 22.3 356 GLY A O 1
ATOM 2661 N N . SER A 1 357 ? -25.578 0.864 -10.258 1 23.03 357 SER A N 1
ATOM 2662 C CA . SER A 1 357 ? -25.781 -0.166 -11.273 1 23.03 357 SER A CA 1
ATOM 2663 C C . SER A 1 357 ? -25.469 0.362 -12.664 1 23.03 357 SER A C 1
ATOM 2665 O O . SER A 1 357 ? -26.344 0.891 -13.344 1 23.03 357 SER A O 1
ATOM 2667 N N . SER A 1 358 ? -24.781 1.427 -13.039 1 23.45 358 SER A N 1
ATOM 2668 C CA . SER A 1 358 ? -24.891 1.393 -14.492 1 23.45 358 SER A CA 1
ATOM 2669 C C . SER A 1 358 ? -24.531 0.019 -15.047 1 23.45 358 SER A C 1
ATOM 2671 O O . SER A 1 358 ? -23.531 -0.577 -14.625 1 23.45 358 SER A O 1
ATOM 2673 N N . THR A 1 359 ? -25.594 -0.72 -15.422 1 24.64 359 THR A N 1
ATOM 2674 C CA . THR A 1 359 ? -25.812 -1.874 -16.281 1 24.64 359 THR A CA 1
ATOM 2675 C C . THR A 1 359 ? -24.906 -1.815 -17.516 1 24.64 359 THR A C 1
ATOM 2677 O O . THR A 1 359 ? -25.203 -1.085 -18.469 1 24.64 359 THR A O 1
ATOM 2680 N N . ILE A 1 360 ? -23.781 -1.323 -17.609 1 24.88 360 ILE A N 1
ATOM 2681 C CA . ILE A 1 360 ? -23.328 -1.626 -18.969 1 24.88 360 ILE A CA 1
ATOM 2682 C C . ILE A 1 360 ? -23.516 -3.115 -19.25 1 24.88 360 ILE A C 1
ATOM 2684 O O . ILE A 1 360 ? -23.047 -3.963 -18.484 1 24.88 360 ILE A O 1
ATOM 2688 N N . SER A 1 361 ? -24.719 -3.506 -19.844 1 27.11 361 SER A N 1
ATOM 2689 C CA . SER A 1 361 ? -25.188 -4.715 -20.5 1 27.11 361 SER A CA 1
ATOM 2690 C C . SER A 1 361 ? -24.062 -5.441 -21.219 1 27.11 361 SER A C 1
ATOM 2692 O O . SER A 1 361 ? -24.25 -6.539 -21.75 1 27.11 361 SER A O 1
ATOM 2694 N N . GLY A 1 362 ? -23.234 -4.781 -21.938 1 27.42 362 GLY A N 1
ATOM 2695 C CA . GLY A 1 362 ? -22.438 -5.688 -22.75 1 27.42 362 GLY A CA 1
ATOM 2696 C C . GLY A 1 362 ? -21.625 -6.668 -21.922 1 27.42 362 GLY A C 1
ATOM 2697 O O . GLY A 1 362 ? -20.422 -6.512 -21.781 1 27.42 362 GLY A O 1
ATOM 2698 N N . ALA A 1 363 ? -22.172 -7.172 -20.828 1 30.77 363 ALA A N 1
ATOM 2699 C CA . ALA A 1 363 ? -21.531 -8.25 -20.062 1 30.77 363 ALA A CA 1
ATOM 2700 C C . ALA A 1 363 ? -21.062 -9.375 -20.984 1 30.77 363 ALA A C 1
ATOM 2702 O O . ALA A 1 363 ? -21.859 -10.234 -21.375 1 30.77 363 ALA A O 1
ATOM 2703 N N . ALA A 1 364 ? -20.328 -9 -21.969 1 33.66 364 ALA A N 1
ATOM 2704 C CA . ALA A 1 364 ? -19.656 -10.117 -22.625 1 33.66 364 ALA A CA 1
ATOM 2705 C C . ALA A 1 364 ? -19.344 -11.227 -21.625 1 33.66 364 ALA A C 1
ATOM 2707 O O . ALA A 1 364 ? -19.234 -10.977 -20.422 1 33.66 364 ALA A O 1
ATOM 2708 N N . ASP A 1 365 ? -19.547 -12.516 -21.828 1 40.25 365 ASP A N 1
ATOM 2709 C CA . ASP A 1 365 ? -19.297 -13.727 -21.047 1 40.25 365 ASP A CA 1
ATOM 2710 C C . ASP A 1 365 ? -18.016 -13.586 -20.203 1 40.25 365 ASP A C 1
ATOM 2712 O O . ASP A 1 365 ? -16.953 -14.062 -20.594 1 40.25 365 ASP A O 1
ATOM 2716 N N . ASP A 1 366 ? -17.766 -12.461 -19.578 1 50.5 366 ASP A N 1
ATOM 2717 C CA . ASP A 1 366 ? -16.688 -11.836 -18.812 1 50.5 366 ASP A CA 1
ATOM 2718 C C . ASP A 1 366 ? -16.109 -12.805 -17.781 1 50.5 366 ASP A C 1
ATOM 2720 O O . ASP A 1 366 ? -15 -12.594 -17.281 1 50.5 366 ASP A O 1
ATOM 2724 N N . ASP A 1 367 ? -16.844 -13.82 -17.484 1 60.44 367 ASP A N 1
ATOM 2725 C CA . ASP A 1 367 ? -16.406 -14.766 -16.469 1 60.44 367 ASP A CA 1
ATOM 2726 C C . ASP A 1 367 ? -15.734 -15.984 -17.094 1 60.44 367 ASP A C 1
ATOM 2728 O O . ASP A 1 367 ? -15.328 -16.906 -16.375 1 60.44 367 ASP A O 1
ATOM 2732 N N . TYR A 1 368 ? -15.555 -15.945 -18.406 1 68.31 368 TYR A N 1
ATOM 2733 C CA . TYR A 1 368 ? -14.977 -17.109 -19.047 1 68.31 368 TYR A CA 1
ATOM 2734 C C . TYR A 1 368 ? -13.477 -17.203 -18.766 1 68.31 368 TYR A C 1
ATOM 2736 O O . TYR A 1 368 ? -12.727 -16.281 -19.094 1 68.31 368 TYR A O 1
ATOM 2744 N N . THR A 1 369 ? -13.086 -18.297 -18.156 1 81.31 369 THR A N 1
ATOM 2745 C CA . THR A 1 369 ? -11.656 -18.484 -17.906 1 81.31 369 THR A CA 1
ATOM 2746 C C . THR A 1 369 ? -11.078 -19.562 -18.828 1 81.31 369 THR A C 1
ATOM 2748 O O . THR A 1 369 ? -9.875 -19.578 -19.078 1 81.31 369 THR A O 1
ATOM 2751 N N . GLY A 1 370 ? -11.906 -20.438 -19.297 1 81.44 370 GLY A N 1
ATOM 2752 C CA . GLY A 1 370 ? -11.422 -21.594 -20.031 1 81.44 370 GLY A CA 1
ATOM 2753 C C . GLY A 1 370 ? -10.852 -22.672 -19.141 1 81.44 370 GLY A C 1
ATOM 2754 O O . GLY A 1 370 ? -10.391 -23.703 -19.609 1 81.44 370 GLY A O 1
ATOM 2755 N N . ILE A 1 371 ? -10.852 -22.453 -17.875 1 81.31 371 ILE A N 1
ATOM 2756 C CA . ILE A 1 371 ? -10.359 -23.438 -16.922 1 81.31 371 ILE A CA 1
ATOM 2757 C C . ILE A 1 371 ? -11.438 -24.484 -16.656 1 81.31 371 ILE A C 1
ATOM 2759 O O . ILE A 1 371 ? -12.531 -24.156 -16.172 1 81.31 371 ILE A O 1
ATOM 2763 N N . GLU A 1 372 ? -11.086 -25.719 -17.047 1 82.12 372 GLU A N 1
ATOM 2764 C CA . GLU A 1 372 ? -12.07 -26.797 -16.922 1 82.12 372 GLU A CA 1
ATOM 2765 C C . GLU A 1 372 ? -11.859 -27.594 -15.648 1 82.12 372 GLU A C 1
ATOM 2767 O O . GLU A 1 372 ? -11.594 -28.797 -15.703 1 82.12 372 GLU A O 1
ATOM 2772 N N . ILE A 1 373 ? -11.844 -27.031 -14.547 1 81.62 373 ILE A N 1
ATOM 2773 C CA . ILE A 1 373 ? -11.812 -27.625 -13.219 1 81.62 373 ILE A CA 1
ATOM 2774 C C . ILE A 1 373 ? -13.102 -27.281 -12.469 1 81.62 373 ILE A C 1
ATOM 2776 O O . ILE A 1 373 ? -13.547 -26.141 -12.492 1 81.62 373 ILE A O 1
ATOM 2780 N N . ASN A 1 374 ? -13.75 -28.266 -12.031 1 72.06 374 ASN A N 1
ATOM 2781 C CA . ASN A 1 374 ? -15 -28.031 -11.32 1 72.06 374 ASN A CA 1
ATOM 2782 C C . ASN A 1 374 ? -14.812 -27.094 -10.133 1 72.06 374 ASN A C 1
ATOM 2784 O O . ASN A 1 374 ? -13.695 -26.641 -9.875 1 72.06 374 ASN A O 1
ATOM 2788 N N . SER A 1 375 ? -15.781 -27.016 -9.25 1 67.69 375 SER A N 1
ATOM 2789 C CA . SER A 1 375 ? -15.883 -26.031 -8.18 1 67.69 375 SER A CA 1
ATOM 2790 C C . SER A 1 375 ? -14.781 -26.219 -7.148 1 67.69 375 SER A C 1
ATOM 2792 O O . SER A 1 375 ? -14.328 -27.344 -6.918 1 67.69 375 SER A O 1
ATOM 2794 N N . ARG A 1 376 ? -14.195 -25.156 -6.797 1 67.69 376 ARG A N 1
ATOM 2795 C CA . ARG A 1 376 ? -13.227 -25.141 -5.707 1 67.69 376 ARG A CA 1
ATOM 2796 C C . ARG A 1 376 ? -13.812 -25.719 -4.43 1 67.69 376 ARG A C 1
ATOM 2798 O O . ARG A 1 376 ? -14.859 -25.266 -3.961 1 67.69 376 ARG A O 1
ATOM 2805 N N . GLU A 1 377 ? -13.141 -26.812 -4.055 1 73.31 377 GLU A N 1
ATOM 2806 C CA . GLU A 1 377 ? -13.531 -27.344 -2.754 1 73.31 377 GLU A CA 1
ATOM 2807 C C . GLU A 1 377 ? -12.969 -26.5 -1.615 1 73.31 377 GLU A C 1
ATOM 2809 O O . GLU A 1 377 ? -11.781 -26.156 -1.611 1 73.31 377 GLU A O 1
ATOM 2814 N N . GLU A 1 378 ? -13.844 -26.156 -0.728 1 79.5 378 GLU A N 1
ATOM 2815 C CA . GLU A 1 378 ? -13.391 -25.438 0.461 1 79.5 378 GLU A CA 1
ATOM 2816 C C . GLU A 1 378 ? -12.5 -26.328 1.332 1 79.5 378 GLU A C 1
ATOM 2818 O O . GLU A 1 378 ? -12.695 -27.531 1.398 1 79.5 378 GLU A O 1
ATOM 2823 N N . TRP A 1 379 ? -11.562 -25.703 1.934 1 83.94 379 TRP A N 1
ATOM 2824 C CA . TRP A 1 379 ? -10.648 -26.453 2.789 1 83.94 379 TRP A CA 1
ATOM 2825 C C . TRP A 1 379 ? -11.391 -27.109 3.945 1 83.94 379 TRP A C 1
ATOM 2827 O O . TRP A 1 379 ? -12.273 -26.5 4.551 1 83.94 379 TRP A O 1
ATOM 2837 N N . SER A 1 380 ? -11.117 -28.328 4.16 1 80.12 380 SER A N 1
ATOM 2838 C CA . SER A 1 380 ? -11.633 -29.078 5.297 1 80.12 380 SER A CA 1
ATOM 2839 C C . SER A 1 380 ? -10.727 -30.25 5.645 1 80.12 380 SER A C 1
ATOM 2841 O O . SER A 1 380 ? -9.82 -30.594 4.879 1 80.12 380 SER A O 1
ATOM 2843 N N . ALA A 1 381 ? -10.938 -30.75 6.805 1 78.69 381 ALA A N 1
ATOM 2844 C CA . ALA A 1 381 ? -10.227 -31.969 7.191 1 78.69 381 ALA A CA 1
ATOM 2845 C C . ALA A 1 381 ? -10.523 -33.125 6.219 1 78.69 381 ALA A C 1
ATOM 2847 O O . ALA A 1 381 ? -9.68 -34 6.012 1 78.69 381 ALA A O 1
ATOM 2848 N N . GLY A 1 382 ? -11.609 -33 5.676 1 81.88 382 GLY A N 1
ATOM 2849 C CA . GLY A 1 382 ? -12.023 -34 4.711 1 81.88 382 GLY A CA 1
ATOM 2850 C C . GLY A 1 382 ? -11.164 -34.031 3.461 1 81.88 382 GLY A C 1
ATOM 2851 O O . GLY A 1 382 ? -10.938 -35.062 2.861 1 81.88 382 GLY A O 1
ATOM 2852 N N . VAL A 1 383 ? -10.625 -32.906 3.131 1 85.81 383 VAL A N 1
ATOM 2853 C CA . VAL A 1 383 ? -9.773 -32.781 1.954 1 85.81 383 VAL A CA 1
ATOM 2854 C C . VAL A 1 383 ? -8.508 -33.625 2.158 1 85.81 383 VAL A C 1
ATOM 2856 O O . VAL A 1 383 ? -8.102 -34.375 1.271 1 85.81 383 VAL A O 1
ATOM 2859 N N . LEU A 1 384 ? -7.93 -33.562 3.289 1 85.62 384 LEU A N 1
ATOM 2860 C CA . LEU A 1 384 ? -6.699 -34.281 3.58 1 85.62 384 LEU A CA 1
ATOM 2861 C C . LEU A 1 384 ? -6.973 -35.781 3.686 1 85.62 384 LEU A C 1
ATOM 2863 O O . LEU A 1 384 ? -6.168 -36.594 3.23 1 85.62 384 LEU A O 1
ATOM 2867 N N . ALA A 1 385 ? -8.125 -36.094 4.348 1 86.25 385 ALA A N 1
ATOM 2868 C CA . ALA A 1 385 ? -8.492 -37.5 4.484 1 86.25 385 ALA A CA 1
ATOM 2869 C C . ALA A 1 385 ? -8.719 -38.125 3.117 1 86.25 385 ALA A C 1
ATOM 2871 O O . ALA A 1 385 ? -8.297 -39.281 2.881 1 86.25 385 ALA A O 1
ATOM 2872 N N . ASP A 1 386 ? -9.375 -37.438 2.355 1 88.88 386 ASP A N 1
ATOM 2873 C CA . ASP A 1 386 ? -9.641 -37.906 1.003 1 88.88 386 ASP A CA 1
ATOM 2874 C C . ASP A 1 386 ? -8.336 -38.094 0.219 1 88.88 386 ASP A C 1
ATOM 2876 O O . ASP A 1 386 ? -8.172 -39.062 -0.509 1 88.88 386 ASP A O 1
ATOM 2880 N N . LEU A 1 387 ? -7.461 -37.188 0.324 1 90.56 387 LEU A N 1
ATOM 2881 C CA . LEU A 1 387 ? -6.16 -37.25 -0.336 1 90.56 387 LEU A CA 1
ATOM 2882 C C . LEU A 1 387 ? -5.355 -38.469 0.162 1 90.56 387 LEU A C 1
ATOM 2884 O O . LEU A 1 387 ? -4.715 -39.156 -0.628 1 90.56 387 LEU A O 1
ATOM 2888 N N . ALA A 1 388 ? -5.434 -38.688 1.402 1 86.69 388 ALA A N 1
ATOM 2889 C CA . ALA A 1 388 ? -4.73 -39.844 1.989 1 86.69 388 ALA A CA 1
ATOM 2890 C C . ALA A 1 388 ? -5.273 -41.156 1.45 1 86.69 388 ALA A C 1
ATOM 2892 O O . ALA A 1 388 ? -4.508 -42.094 1.177 1 86.69 388 ALA A O 1
ATOM 2893 N N . ALA A 1 389 ? -6.527 -41.219 1.411 1 87.56 389 ALA A N 1
ATOM 2894 C CA . ALA A 1 389 ? -7.152 -42.438 0.871 1 87.56 389 ALA A CA 1
ATOM 2895 C C . ALA A 1 389 ? -6.734 -42.656 -0.578 1 87.56 389 ALA A C 1
ATOM 2897 O O . ALA A 1 389 ? -6.449 -43.781 -0.974 1 87.56 389 ALA A O 1
ATOM 2898 N N . TRP A 1 390 ? -6.746 -41.625 -1.269 1 88.56 390 TRP A N 1
ATOM 2899 C CA . TRP A 1 390 ? -6.344 -41.719 -2.668 1 88.56 390 TRP A CA 1
ATOM 2900 C C . TRP A 1 390 ? -4.891 -42.156 -2.785 1 88.56 390 TRP A C 1
ATOM 2902 O O . TRP A 1 390 ? -4.555 -42.969 -3.641 1 88.56 390 TRP A O 1
ATOM 2912 N N . ARG A 1 391 ? -4.086 -41.656 -2.025 1 85.5 391 ARG A N 1
ATOM 2913 C CA . ARG A 1 391 ? -2.668 -42 -1.993 1 85.5 391 ARG A CA 1
ATOM 2914 C C . ARG A 1 391 ? -2.477 -43.5 -1.768 1 85.5 391 ARG A C 1
ATOM 2916 O O . ARG A 1 391 ? -1.684 -44.156 -2.461 1 85.5 391 ARG A O 1
ATOM 2923 N N . ARG A 1 392 ? -3.154 -44.031 -0.833 1 83.69 392 ARG A N 1
ATOM 2924 C CA . ARG A 1 392 ? -3.029 -45.438 -0.504 1 83.69 392 ARG A CA 1
ATOM 2925 C C . ARG A 1 392 ? -3.402 -46.312 -1.697 1 83.69 392 ARG A C 1
ATOM 2927 O O . ARG A 1 392 ? -2.832 -47.375 -1.887 1 83.69 392 ARG A O 1
ATOM 2934 N N . GLN A 1 393 ? -4.188 -45.719 -2.385 1 83.44 393 GLN A N 1
ATOM 2935 C CA . GLN A 1 393 ? -4.695 -46.5 -3.514 1 83.44 393 GLN A CA 1
ATOM 2936 C C . GLN A 1 393 ? -3.76 -46.406 -4.715 1 83.44 393 GLN A C 1
ATOM 2938 O O . GLN A 1 393 ? -3.613 -47.344 -5.477 1 83.44 393 GLN A O 1
ATOM 2943 N N . HIS A 1 394 ? -3.125 -45.281 -4.824 1 79.75 394 HIS A N 1
ATOM 2944 C CA . HIS A 1 394 ? -2.523 -45.031 -6.133 1 79.75 394 HIS A CA 1
ATOM 2945 C C . HIS A 1 394 ? -1.019 -44.812 -6.012 1 79.75 394 HIS A C 1
ATOM 2947 O O . HIS A 1 394 ? -0.282 -45 -6.984 1 79.75 394 HIS A O 1
ATOM 2953 N N . VAL A 1 395 ? -0.431 -44.406 -4.898 1 72.06 395 VAL A N 1
ATOM 2954 C CA . VAL A 1 395 ? 0.931 -43.875 -4.852 1 72.06 395 VAL A CA 1
ATOM 2955 C C . VAL A 1 395 ? 1.925 -45.031 -4.766 1 72.06 395 VAL A C 1
ATOM 2957 O O . VAL A 1 395 ? 2.975 -45 -5.414 1 72.06 395 VAL A O 1
ATOM 2960 N N . SER A 1 396 ? 1.647 -46 -3.846 1 64.12 396 SER A N 1
ATOM 2961 C CA . SER A 1 396 ? 2.566 -47.125 -3.684 1 64.12 396 SER A CA 1
ATOM 2962 C C . SER A 1 396 ? 2.852 -47.781 -5.02 1 64.12 396 SER A C 1
ATOM 2964 O O . SER A 1 396 ? 3.996 -48.156 -5.309 1 64.12 396 SER A O 1
ATOM 2966 N N . ALA A 1 397 ? 1.95 -47.875 -5.758 1 54.75 397 ALA A N 1
ATOM 2967 C CA . ALA A 1 397 ? 2.064 -48.594 -7.016 1 54.75 397 ALA A CA 1
ATOM 2968 C C . ALA A 1 397 ? 2.715 -47.75 -8.094 1 54.75 397 ALA A C 1
ATOM 2970 O O . ALA A 1 397 ? 3.357 -48.281 -9.008 1 54.75 397 ALA A O 1
ATOM 2971 N N . ASP A 1 398 ? 2.686 -46.531 -7.793 1 56.34 398 ASP A N 1
ATOM 2972 C CA . ASP A 1 398 ? 2.945 -45.688 -8.953 1 56.34 398 ASP A CA 1
ATOM 2973 C C . ASP A 1 398 ? 4.152 -44.781 -8.719 1 56.34 398 ASP A C 1
ATOM 2975 O O . ASP A 1 398 ? 4.344 -43.812 -9.438 1 56.34 398 ASP A O 1
ATOM 2979 N N . VAL A 1 399 ? 4.938 -45.25 -7.699 1 61 399 VAL A N 1
ATOM 2980 C CA . VAL A 1 399 ? 6.129 -44.438 -7.449 1 61 399 VAL A CA 1
ATOM 2981 C C . VAL A 1 399 ? 7.059 -44.5 -8.656 1 61 399 VAL A C 1
ATOM 2983 O O . VAL A 1 399 ? 7.453 -45.594 -9.094 1 61 399 VAL A O 1
ATOM 2986 N N . PRO A 1 400 ? 7.375 -43.219 -9.164 1 66.44 400 PRO A N 1
ATOM 2987 C CA . PRO A 1 400 ? 7.992 -43.25 -10.492 1 66.44 400 PRO A CA 1
ATOM 2988 C C . PRO A 1 400 ? 9.453 -43.688 -10.461 1 66.44 400 PRO A C 1
ATOM 2990 O O . PRO A 1 400 ? 10.188 -43.344 -9.531 1 66.44 400 PRO A O 1
ATOM 2993 N N . ARG A 1 401 ? 9.82 -44.562 -11.328 1 75.81 401 ARG A N 1
ATOM 2994 C CA . ARG A 1 401 ? 11.211 -44.938 -11.539 1 75.81 401 ARG A CA 1
ATOM 2995 C C . ARG A 1 401 ? 11.906 -43.938 -12.469 1 75.81 401 ARG A C 1
ATOM 2997 O O . ARG A 1 401 ? 13.141 -43.906 -12.547 1 75.81 401 ARG A O 1
ATOM 3004 N N . SER A 1 402 ? 11.094 -43.125 -13.102 1 87.62 402 SER A N 1
ATOM 3005 C CA . SER A 1 402 ? 11.672 -42.156 -14.023 1 87.62 402 SER A CA 1
ATOM 3006 C C . SER A 1 402 ? 10.836 -40.906 -14.094 1 87.62 402 SER A C 1
ATOM 3008 O O . SER A 1 402 ? 9.68 -40.875 -13.656 1 87.62 402 SER A O 1
ATOM 3010 N N . VAL A 1 403 ? 11.531 -39.875 -14.5 1 92.5 403 VAL A N 1
ATOM 3011 C CA . VAL A 1 403 ? 10.883 -38.562 -14.648 1 92.5 403 VAL A CA 1
ATOM 3012 C C . VAL A 1 403 ? 11.258 -37.969 -15.992 1 92.5 403 VAL A C 1
ATOM 3014 O O . VAL A 1 403 ? 12.359 -38.156 -16.5 1 92.5 403 VAL A O 1
ATOM 3017 N N . GLU A 1 404 ? 10.273 -37.281 -16.547 1 93.5 404 GLU A N 1
ATOM 3018 C CA . GLU A 1 404 ? 10.539 -36.625 -17.828 1 93.5 404 GLU A CA 1
ATOM 3019 C C . GLU A 1 404 ? 11.438 -35.406 -17.656 1 93.5 404 GLU A C 1
ATOM 3021 O O . GLU A 1 404 ? 11.125 -34.5 -16.875 1 93.5 404 GLU A O 1
ATOM 3026 N N . CYS A 1 405 ? 12.555 -35.375 -18.328 1 92.44 405 CYS A N 1
ATOM 3027 C CA . CYS A 1 405 ? 13.492 -34.281 -18.344 1 92.44 405 CYS A CA 1
ATOM 3028 C C . CYS A 1 405 ? 13.336 -33.469 -19.641 1 92.44 405 CYS A C 1
ATOM 3030 O O . CYS A 1 405 ? 13.523 -34 -20.734 1 92.44 405 CYS A O 1
ATOM 3032 N N . CYS A 1 406 ? 12.969 -32.188 -19.531 1 92.75 406 CYS A N 1
ATOM 3033 C CA . CYS A 1 406 ? 13 -31.266 -20.641 1 92.75 406 CYS A CA 1
ATOM 3034 C C . CYS A 1 406 ? 14.094 -30.219 -20.453 1 92.75 406 CYS A C 1
ATOM 3036 O O . CYS A 1 406 ? 13.867 -29.188 -19.812 1 92.75 406 CYS A O 1
ATOM 3038 N N . GLY A 1 407 ? 15.188 -30.469 -20.984 1 89.44 407 GLY A N 1
ATOM 3039 C CA . GLY A 1 407 ? 16.359 -29.656 -20.719 1 89.44 407 GLY A CA 1
ATOM 3040 C C . GLY A 1 407 ? 16.422 -28.391 -21.547 1 89.44 407 GLY A C 1
ATOM 3041 O O . GLY A 1 407 ? 15.984 -28.391 -22.703 1 89.44 407 GLY A O 1
ATOM 3042 N N . LEU A 1 408 ? 16.938 -27.422 -20.969 1 88.5 408 LEU A N 1
ATOM 3043 C CA . LEU A 1 408 ? 17.219 -26.188 -21.703 1 88.5 408 LEU A CA 1
ATOM 3044 C C . LEU A 1 408 ? 18.562 -26.297 -22.422 1 88.5 408 LEU A C 1
ATOM 3046 O O . LEU A 1 408 ? 19.594 -26.516 -21.781 1 88.5 408 LEU A O 1
ATOM 3050 N N . ARG A 1 409 ? 18.516 -26.047 -23.688 1 82.31 409 ARG A N 1
ATOM 3051 C CA . ARG A 1 409 ? 19.75 -26.109 -24.453 1 82.31 409 ARG A CA 1
ATOM 3052 C C . ARG A 1 409 ? 20.625 -24.875 -24.188 1 82.31 409 ARG A C 1
ATOM 3054 O O . ARG A 1 409 ? 20.109 -23.781 -23.969 1 82.31 409 ARG A O 1
ATOM 3061 N N . PRO A 1 410 ? 21.906 -25.172 -24.188 1 77.69 410 PRO A N 1
ATOM 3062 C CA . PRO A 1 410 ? 22.797 -24.031 -23.984 1 77.69 410 PRO A CA 1
ATOM 3063 C C . PRO A 1 410 ? 22.531 -22.875 -24.938 1 77.69 410 PRO A C 1
ATOM 3065 O O . PRO A 1 410 ? 22.359 -23.094 -26.141 1 77.69 410 PRO A O 1
ATOM 3068 N N . GLY A 1 411 ? 22.406 -21.719 -24.406 1 75.56 411 GLY A N 1
ATOM 3069 C CA . GLY A 1 411 ? 22.219 -20.547 -25.219 1 75.56 411 GLY A CA 1
ATOM 3070 C C . GLY A 1 411 ? 20.75 -20.25 -25.516 1 75.56 411 GLY A C 1
ATOM 3071 O O . GLY A 1 411 ? 20.422 -19.188 -26.016 1 75.56 411 GLY A O 1
ATOM 3072 N N . SER A 1 412 ? 19.953 -21.25 -25.25 1 80.25 412 SER A N 1
ATOM 3073 C CA . SER A 1 412 ? 18.531 -21.062 -25.531 1 80.25 412 SER A CA 1
ATOM 3074 C C . SER A 1 412 ? 17.828 -20.391 -24.359 1 80.25 412 SER A C 1
ATOM 3076 O O . SER A 1 412 ? 18.25 -20.547 -23.203 1 80.25 412 SER A O 1
ATOM 3078 N N . GLU A 1 413 ? 16.781 -19.656 -24.797 1 78.62 413 GLU A N 1
ATOM 3079 C CA . GLU A 1 413 ? 16.016 -18.969 -23.766 1 78.62 413 GLU A CA 1
ATOM 3080 C C . GLU A 1 413 ? 14.742 -19.75 -23.422 1 78.62 413 GLU A C 1
ATOM 3082 O O . GLU A 1 413 ? 14.062 -19.438 -22.453 1 78.62 413 GLU A O 1
ATOM 3087 N N . GLY A 1 414 ? 14.531 -20.797 -24.203 1 84 414 GLY A N 1
ATOM 3088 C CA . GLY A 1 414 ? 13.328 -21.578 -23.984 1 84 414 GLY A CA 1
ATOM 3089 C C . GLY A 1 414 ? 13.523 -23.062 -24.234 1 84 414 GLY A C 1
ATOM 3090 O O . GLY A 1 414 ? 14.523 -23.469 -24.828 1 84 414 GLY A O 1
ATOM 3091 N N . VAL A 1 415 ? 12.594 -23.797 -23.672 1 89.56 415 VAL A N 1
ATOM 3092 C CA . VAL A 1 415 ? 12.656 -25.25 -23.781 1 89.56 415 VAL A CA 1
ATOM 3093 C C . VAL A 1 415 ? 11.859 -25.703 -25 1 89.56 415 VAL A C 1
ATOM 3095 O O . VAL A 1 415 ? 10.781 -25.172 -25.281 1 89.56 415 VAL A O 1
ATOM 3098 N N . ASP A 1 416 ? 12.5 -26.625 -25.719 1 88.69 416 ASP A N 1
ATOM 3099 C CA . ASP A 1 416 ? 11.781 -27.312 -26.797 1 88.69 416 ASP A CA 1
ATOM 3100 C C . ASP A 1 416 ? 11.047 -28.531 -26.266 1 88.69 416 ASP A C 1
ATOM 3102 O O . ASP A 1 416 ? 11.625 -29.625 -26.188 1 88.69 416 ASP A O 1
ATOM 3106 N N . PHE A 1 417 ? 9.789 -28.453 -26.047 1 89.31 417 PHE A N 1
ATOM 3107 C CA . PHE A 1 417 ? 9.023 -29.516 -25.406 1 89.31 417 PHE A CA 1
ATOM 3108 C C . PHE A 1 417 ? 8.703 -30.641 -26.406 1 89.31 417 PHE A C 1
ATOM 3110 O O . PHE A 1 417 ? 8.336 -31.734 -26 1 89.31 417 PHE A O 1
ATOM 3117 N N . GLU A 1 418 ? 8.805 -30.344 -27.594 1 85.75 418 GLU A N 1
ATOM 3118 C CA . GLU A 1 418 ? 8.469 -31.328 -28.625 1 85.75 418 GLU A CA 1
ATOM 3119 C C . GLU A 1 418 ? 9.625 -32.312 -28.844 1 85.75 418 GLU A C 1
ATOM 3121 O O . GLU A 1 418 ? 9.398 -33.5 -29 1 85.75 418 GLU A O 1
ATOM 3126 N N . HIS A 1 419 ? 10.836 -31.766 -28.766 1 86.56 419 HIS A N 1
ATOM 3127 C CA . HIS A 1 419 ? 11.938 -32.625 -29.172 1 86.56 419 HIS A CA 1
ATOM 3128 C C . HIS A 1 419 ? 13.023 -32.688 -28.094 1 86.56 419 HIS A C 1
ATOM 3130 O O . HIS A 1 419 ? 13.984 -33.438 -28.203 1 86.56 419 HIS A O 1
ATOM 3136 N N . GLY A 1 420 ? 12.812 -31.906 -27.125 1 85.81 420 GLY A N 1
ATOM 3137 C CA . GLY A 1 420 ? 13.906 -31.766 -26.172 1 85.81 420 GLY A CA 1
ATOM 3138 C C . GLY A 1 420 ? 13.648 -32.5 -24.859 1 85.81 420 GLY A C 1
ATOM 3139 O O . GLY A 1 420 ? 14.273 -32.156 -23.844 1 85.81 420 GLY A O 1
ATOM 3140 N N . CYS A 1 421 ? 12.719 -33.438 -24.891 1 92.31 421 CYS A N 1
ATOM 3141 C CA . CYS A 1 421 ? 12.383 -34.094 -23.641 1 92.31 421 CYS A CA 1
ATOM 3142 C C . CYS A 1 421 ? 12.68 -35.594 -23.703 1 92.31 421 CYS A C 1
ATOM 3144 O O . CYS A 1 421 ? 12.562 -36.188 -24.766 1 92.31 421 CYS A O 1
ATOM 3146 N N . SER A 1 422 ? 13.172 -36.156 -22.594 1 91.31 422 SER A N 1
ATOM 3147 C CA . SER A 1 422 ? 13.422 -37.562 -22.469 1 91.31 422 SER A CA 1
ATOM 3148 C C . SER A 1 422 ? 13.234 -38.031 -21.031 1 91.31 422 SER A C 1
ATOM 3150 O O . SER A 1 422 ? 13.328 -37.25 -20.094 1 91.31 422 SER A O 1
ATOM 3152 N N . ARG A 1 423 ? 12.953 -39.312 -20.875 1 92.25 423 ARG A N 1
ATOM 3153 C CA . ARG A 1 423 ? 12.82 -39.812 -19.516 1 92.25 423 ARG A CA 1
ATOM 3154 C C . ARG A 1 423 ? 14.18 -40.188 -18.922 1 92.25 423 ARG A C 1
ATOM 3156 O O . ARG A 1 423 ? 15.031 -40.75 -19.625 1 92.25 423 ARG A O 1
ATOM 3163 N N . VAL A 1 424 ? 14.359 -39.781 -17.734 1 90.12 424 VAL A N 1
ATOM 3164 C CA . VAL A 1 424 ? 15.578 -40.094 -16.984 1 90.12 424 VAL A CA 1
ATOM 3165 C C . VAL A 1 424 ? 15.227 -40.719 -15.648 1 90.12 424 VAL A C 1
ATOM 3167 O O . VAL A 1 424 ? 14.094 -40.594 -15.172 1 90.12 424 VAL A O 1
ATOM 3170 N N . PRO A 1 425 ? 16.156 -41.438 -15.094 1 87.75 425 PRO A N 1
ATOM 3171 C CA . PRO A 1 425 ? 15.867 -42.031 -13.789 1 87.75 425 PRO A CA 1
ATOM 3172 C C . PRO A 1 425 ? 15.578 -40.969 -12.719 1 87.75 425 PRO A C 1
ATOM 3174 O O . PRO A 1 425 ? 16.234 -39.938 -12.68 1 87.75 425 PRO A O 1
ATOM 3177 N N . ALA A 1 426 ? 14.547 -41.281 -11.945 1 87.5 426 ALA A N 1
ATOM 3178 C CA . ALA A 1 426 ? 14.234 -40.406 -10.828 1 87.5 426 ALA A CA 1
ATOM 3179 C C . ALA A 1 426 ? 15.188 -40.656 -9.656 1 87.5 426 ALA A C 1
ATOM 3181 O O . ALA A 1 426 ? 15.547 -41.812 -9.375 1 87.5 426 ALA A O 1
ATOM 3182 N N . PRO A 1 427 ? 15.562 -39.469 -9 1 85 427 PRO A N 1
ATOM 3183 C CA . PRO A 1 427 ? 16.406 -39.688 -7.816 1 85 427 PRO A CA 1
ATOM 3184 C C . PRO A 1 427 ? 15.695 -40.5 -6.723 1 85 427 PRO A C 1
ATOM 3186 O O . PRO A 1 427 ? 14.477 -40.406 -6.594 1 85 427 PRO A O 1
ATOM 3189 N N . ARG A 1 428 ? 16.578 -41.344 -5.969 1 79.31 428 ARG A N 1
ATOM 3190 C CA . ARG A 1 428 ? 16.047 -42.156 -4.871 1 79.31 428 ARG A CA 1
ATOM 3191 C C . ARG A 1 428 ? 16.656 -41.719 -3.537 1 79.31 428 ARG A C 1
ATOM 3193 O O . ARG A 1 428 ? 17.797 -41.312 -3.484 1 79.31 428 ARG A O 1
ATOM 3200 N N . GLY A 1 429 ? 15.742 -41.594 -2.58 1 74.38 429 GLY A N 1
ATOM 3201 C CA . GLY A 1 429 ? 16.234 -41.281 -1.24 1 74.38 429 GLY A CA 1
ATOM 3202 C C . GLY A 1 429 ? 17.109 -42.406 -0.677 1 74.38 429 GLY A C 1
ATOM 3203 O O . GLY A 1 429 ? 17.281 -43.438 -1.315 1 74.38 429 GLY A O 1
ATOM 3204 N N . PRO A 1 430 ? 17.875 -42 0.412 1 68.5 430 PRO A N 1
ATOM 3205 C CA . PRO A 1 430 ? 18.719 -43.031 1.04 1 68.5 430 PRO A CA 1
ATOM 3206 C C . PRO A 1 430 ? 17.922 -44.25 1.469 1 68.5 430 PRO A C 1
ATOM 3208 O O . PRO A 1 430 ? 16.734 -44.156 1.785 1 68.5 430 PRO A O 1
ATOM 3211 N N . ALA A 1 431 ? 18.406 -45.562 1.093 1 53.66 431 ALA A N 1
ATOM 3212 C CA . ALA A 1 431 ? 17.797 -46.812 1.534 1 53.66 431 ALA A CA 1
ATOM 3213 C C . ALA A 1 431 ? 17.531 -46.781 3.035 1 53.66 431 ALA A C 1
ATOM 3215 O O . ALA A 1 431 ? 18.266 -46.188 3.799 1 53.66 431 ALA A O 1
ATOM 3216 N N . ALA A 1 432 ? 16.188 -46.938 3.422 1 46.03 432 ALA A N 1
ATOM 3217 C CA . ALA A 1 432 ? 15.953 -47.125 4.848 1 46.03 432 ALA A CA 1
ATOM 3218 C C . ALA A 1 432 ? 17.047 -48 5.473 1 46.03 432 ALA A C 1
ATOM 3220 O O . ALA A 1 432 ? 17.5 -48.969 4.867 1 46.03 432 ALA A O 1
ATOM 3221 N N . PRO A 1 433 ? 17.641 -47.438 6.707 1 39.5 433 PRO A N 1
ATOM 3222 C CA . PRO A 1 433 ? 18.562 -48.406 7.297 1 39.5 433 PRO A CA 1
ATOM 3223 C C . PRO A 1 433 ? 17.922 -49.781 7.473 1 39.5 433 PRO A C 1
ATOM 3225 O O . PRO A 1 433 ? 16.703 -49.875 7.645 1 39.5 433 PRO A O 1
ATOM 3228 N N . MET B 1 1 ? 2.146 5.262 25.234 1 65.12 1 MET B N 1
ATOM 3229 C CA . MET B 1 1 ? 1.005 5.691 24.438 1 65.12 1 MET B CA 1
ATOM 3230 C C . MET B 1 1 ? -0.231 4.859 24.75 1 65.12 1 MET B C 1
ATOM 3232 O O . MET B 1 1 ? -0.125 3.66 25.016 1 65.12 1 MET B O 1
ATOM 3236 N N . ASN B 1 2 ? -1.322 5.555 25.047 1 76.19 2 ASN B N 1
ATOM 3237 C CA . ASN B 1 2 ? -2.59 4.906 25.359 1 76.19 2 ASN B CA 1
ATOM 3238 C C . ASN B 1 2 ? -3.299 4.422 24.109 1 76.19 2 ASN B C 1
ATOM 3240 O O . ASN B 1 2 ? -3.947 5.207 23.406 1 76.19 2 ASN B O 1
ATOM 3244 N N . ASN B 1 3 ? -3.248 3.104 23.891 1 78.88 3 ASN B N 1
ATOM 3245 C CA . ASN B 1 3 ? -3.822 2.551 22.672 1 78.88 3 ASN B CA 1
ATOM 3246 C C . ASN B 1 3 ? -5.305 2.227 22.844 1 78.88 3 ASN B C 1
ATOM 3248 O O . ASN B 1 3 ? -5.941 1.702 21.938 1 78.88 3 ASN B O 1
ATOM 3252 N N . SER B 1 4 ? -5.832 2.668 23.938 1 84.56 4 SER B N 1
ATOM 3253 C CA . SER B 1 4 ? -7.234 2.352 24.172 1 84.56 4 SER B CA 1
ATOM 3254 C C . SER B 1 4 ? -8.117 3.578 23.984 1 84.56 4 SER B C 1
ATOM 3256 O O . SER B 1 4 ? -9.312 3.545 24.297 1 84.56 4 SER B O 1
ATOM 3258 N N . VAL B 1 5 ? -7.52 4.574 23.469 1 86.75 5 VAL B N 1
ATOM 3259 C CA . VAL B 1 5 ? -8.211 5.855 23.359 1 86.75 5 VAL B CA 1
ATOM 3260 C C . VAL B 1 5 ? -9.461 5.699 22.5 1 86.75 5 VAL B C 1
ATOM 3262 O O . VAL B 1 5 ? -10.43 6.445 22.656 1 86.75 5 VAL B O 1
ATOM 3265 N N . CYS B 1 6 ? -9.5 4.703 21.656 1 89.38 6 CYS B N 1
ATOM 3266 C CA . CYS B 1 6 ? -10.648 4.496 20.781 1 89.38 6 CYS B CA 1
ATOM 3267 C C . CYS B 1 6 ? -11.461 3.285 21.219 1 89.38 6 CYS B C 1
ATOM 3269 O O . CYS B 1 6 ? -12.281 2.775 20.453 1 89.38 6 CYS B O 1
ATOM 3271 N N . GLY B 1 7 ? -11.18 2.812 22.328 1 83.12 7 GLY B N 1
ATOM 3272 C CA . GLY B 1 7 ? -11.836 1.612 22.812 1 83.12 7 GLY B CA 1
ATOM 3273 C C . GLY B 1 7 ? -13.305 1.824 23.125 1 83.12 7 GLY B C 1
ATOM 3274 O O . GLY B 1 7 ? -14.102 0.882 23.062 1 83.12 7 GLY B O 1
ATOM 3275 N N . ASN B 1 8 ? -13.602 3.016 23.531 1 76.31 8 ASN B N 1
ATOM 3276 C CA . ASN B 1 8 ? -14.984 3.318 23.875 1 76.31 8 ASN B CA 1
ATOM 3277 C C . ASN B 1 8 ? -15.703 4.035 22.734 1 76.31 8 ASN B C 1
ATOM 3279 O O . ASN B 1 8 ? -15.547 5.246 22.562 1 76.31 8 ASN B O 1
ATOM 3283 N N . GLY B 1 9 ? -16.547 3.312 21.969 1 78.44 9 GLY B N 1
ATOM 3284 C CA . GLY B 1 9 ? -17.359 3.914 20.922 1 78.44 9 GLY B CA 1
ATOM 3285 C C . GLY B 1 9 ? -16.672 3.938 19.562 1 78.44 9 GLY B C 1
ATOM 3286 O O . GLY B 1 9 ? -17.328 4.043 18.531 1 78.44 9 GLY B O 1
ATOM 3287 N N . GLY B 1 10 ? -15.273 4.004 19.594 1 88.94 10 GLY B N 1
ATOM 3288 C CA . GLY B 1 10 ? -14.531 4.008 18.344 1 88.94 10 GLY B CA 1
ATOM 3289 C C . GLY B 1 10 ? -14.094 5.395 17.906 1 88.94 10 GLY B C 1
ATOM 3290 O O . GLY B 1 10 ? -14.477 6.391 18.531 1 88.94 10 GLY B O 1
ATOM 3291 N N . CYS B 1 11 ? -13.242 5.469 16.938 1 94.19 11 CYS B N 1
ATOM 3292 C CA . CYS B 1 11 ? -12.758 6.707 16.344 1 94.19 11 CYS B CA 1
ATOM 3293 C C . CYS B 1 11 ? -12.992 6.723 14.844 1 94.19 11 CYS B C 1
ATOM 3295 O O . CYS B 1 11 ? -12.852 5.691 14.18 1 94.19 11 CYS B O 1
ATOM 3297 N N . ILE B 1 12 ? -13.414 7.859 14.375 1 96.31 12 ILE B N 1
ATOM 3298 C CA . ILE B 1 12 ? -13.523 8.07 12.93 1 96.31 12 ILE B CA 1
ATOM 3299 C C . ILE B 1 12 ? -12.289 8.812 12.422 1 96.31 12 ILE B C 1
ATOM 3301 O O . ILE B 1 12 ? -11.867 9.805 13.023 1 96.31 12 ILE B O 1
ATOM 3305 N N . ILE B 1 13 ? -11.672 8.305 11.445 1 98.44 13 ILE B N 1
ATOM 3306 C CA . ILE B 1 13 ? -10.586 8.984 10.75 1 98.44 13 ILE B CA 1
ATOM 3307 C C . ILE B 1 13 ? -11.062 9.461 9.383 1 98.44 13 ILE B C 1
ATOM 3309 O O . ILE B 1 13 ? -11.289 8.656 8.477 1 98.44 13 ILE B O 1
ATOM 3313 N N . ALA B 1 14 ? -11.164 10.766 9.18 1 98.62 14 ALA B N 1
ATOM 3314 C CA . ALA B 1 14 ? -11.773 11.32 7.98 1 98.62 14 ALA B CA 1
ATOM 3315 C C . ALA B 1 14 ? -10.773 12.172 7.199 1 98.62 14 ALA B C 1
ATOM 3317 O O . ALA B 1 14 ? -9.844 12.734 7.777 1 98.62 14 ALA B O 1
ATOM 3318 N N . SER B 1 15 ? -10.961 12.188 5.902 1 98.75 15 SER B N 1
ATOM 3319 C CA . SER B 1 15 ? -10.18 13.031 5.008 1 98.75 15 SER B CA 1
ATOM 3320 C C . SER B 1 15 ? -10.984 13.414 3.766 1 98.75 15 SER B C 1
ATOM 3322 O O . SER B 1 15 ? -11.773 12.609 3.264 1 98.75 15 SER B O 1
ATOM 3324 N N . ASN B 1 16 ? -10.883 14.625 3.301 1 98.44 16 ASN B N 1
ATOM 3325 C CA . ASN B 1 16 ? -11.25 15.008 1.942 1 98.44 16 ASN B CA 1
ATOM 3326 C C . ASN B 1 16 ? -10.023 15.289 1.088 1 98.44 16 ASN B C 1
ATOM 3328 O O . ASN B 1 16 ? -9.148 16.062 1.491 1 98.44 16 ASN B O 1
ATOM 3332 N N . LEU B 1 17 ? -9.977 14.68 -0.046 1 98.38 17 LEU B N 1
ATOM 3333 C CA . LEU B 1 17 ? -8.734 14.703 -0.808 1 98.38 17 LEU B CA 1
ATOM 3334 C C . LEU B 1 17 ? -8.984 15.148 -2.244 1 98.38 17 LEU B C 1
ATOM 3336 O O . LEU B 1 17 ? -10.062 14.891 -2.801 1 98.38 17 LEU B O 1
ATOM 3340 N N . HIS B 1 18 ? -8.094 15.852 -2.807 1 97.69 18 HIS B N 1
ATOM 3341 C CA . HIS B 1 18 ? -8.016 16.312 -4.191 1 97.69 18 HIS B CA 1
ATOM 3342 C C . HIS B 1 18 ? -6.566 16.375 -4.664 1 97.69 18 HIS B C 1
ATOM 3344 O O . HIS B 1 18 ? -5.746 17.078 -4.055 1 97.69 18 HIS B O 1
ATOM 3350 N N . ASN B 1 19 ? -6.211 15.641 -5.773 1 97.62 19 ASN B N 1
ATOM 3351 C CA . ASN B 1 19 ? -4.848 15.609 -6.297 1 97.62 19 ASN B CA 1
ATOM 3352 C C . ASN B 1 19 ? -3.828 15.391 -5.184 1 97.62 19 ASN B C 1
ATOM 3354 O O . ASN B 1 19 ? -2.883 16.172 -5.043 1 97.62 19 ASN B O 1
ATOM 3358 N N . SER B 1 20 ? -4.016 14.266 -4.434 1 98.25 20 SER B N 1
ATOM 3359 C CA . SER B 1 20 ? -3.232 13.992 -3.23 1 98.25 20 SER B CA 1
ATOM 3360 C C . SER B 1 20 ? -2.307 12.797 -3.434 1 98.25 20 SER B C 1
ATOM 3362 O O . SER B 1 20 ? -1.942 12.117 -2.471 1 98.25 20 SER B O 1
ATOM 3364 N N . ALA B 1 21 ? -1.906 12.555 -4.672 1 97.62 21 ALA B N 1
ATOM 3365 C CA . ALA B 1 21 ? -1.106 11.375 -4.992 1 97.62 21 ALA B CA 1
ATOM 3366 C C . ALA B 1 21 ? 0.215 11.391 -4.23 1 97.62 21 ALA B C 1
ATOM 3368 O O . ALA B 1 21 ? 0.722 10.336 -3.84 1 97.62 21 ALA B O 1
ATOM 3369 N N . GLU B 1 22 ? 0.758 12.531 -3.973 1 96.44 22 GLU B N 1
ATOM 3370 C CA . GLU B 1 22 ? 2.072 12.656 -3.348 1 96.44 22 GLU B CA 1
ATOM 3371 C C . GLU B 1 22 ? 2.045 12.148 -1.908 1 96.44 22 GLU B C 1
ATOM 3373 O O . GLU B 1 22 ? 3.016 11.555 -1.437 1 96.44 22 GLU B O 1
ATOM 3378 N N . VAL B 1 23 ? 0.947 12.336 -1.178 1 97.94 23 VAL B N 1
ATOM 3379 C CA . VAL B 1 23 ? 0.927 12.047 0.252 1 97.94 23 VAL B CA 1
ATOM 3380 C C . VAL B 1 23 ? 0.317 10.664 0.487 1 97.94 23 VAL B C 1
ATOM 3382 O O . VAL B 1 23 ? 0.493 10.078 1.556 1 97.94 23 VAL B O 1
ATOM 3385 N N . LEU B 1 24 ? -0.382 10.109 -0.465 1 98.38 24 LEU B N 1
ATOM 3386 C CA . LEU B 1 24 ? -1.235 8.945 -0.247 1 98.38 24 LEU B CA 1
ATOM 3387 C C . LEU B 1 24 ? -0.4 7.715 0.089 1 98.38 24 LEU B C 1
ATOM 3389 O O . LEU B 1 24 ? -0.792 6.906 0.931 1 98.38 24 LEU B O 1
ATOM 3393 N N . PRO B 1 25 ? 0.817 7.504 -0.54 1 97.06 25 PRO B N 1
ATOM 3394 C CA . PRO B 1 25 ? 1.613 6.352 -0.107 1 97.06 25 PRO B CA 1
ATOM 3395 C C . PRO B 1 25 ? 1.921 6.375 1.388 1 97.06 25 PRO B C 1
ATOM 3397 O O . PRO B 1 25 ? 1.788 5.355 2.066 1 97.06 25 PRO B O 1
ATOM 3400 N N . SER B 1 26 ? 2.32 7.539 1.858 1 97.62 26 SER B N 1
ATOM 3401 C CA . SER B 1 26 ? 2.592 7.68 3.285 1 97.62 26 SER B CA 1
ATOM 3402 C C . SER B 1 26 ? 1.32 7.508 4.109 1 97.62 26 SER B C 1
ATOM 3404 O O . SER B 1 26 ? 1.35 6.91 5.188 1 97.62 26 SER B O 1
ATOM 3406 N N . MET B 1 27 ? 0.254 8.055 3.623 1 98.62 27 MET B N 1
ATOM 3407 C CA . MET B 1 27 ? -1.018 7.945 4.332 1 98.62 27 MET B CA 1
ATOM 3408 C C . MET B 1 27 ? -1.432 6.488 4.488 1 98.62 27 MET B C 1
ATOM 3410 O O . MET B 1 27 ? -1.916 6.082 5.547 1 98.62 27 MET B O 1
ATOM 3414 N N . ILE B 1 28 ? -1.25 5.711 3.457 1 98.5 28 ILE B N 1
ATOM 3415 C CA . ILE B 1 28 ? -1.573 4.289 3.504 1 98.5 28 ILE B CA 1
ATOM 3416 C C . ILE B 1 28 ? -0.782 3.617 4.625 1 98.5 28 ILE B C 1
ATOM 3418 O O . ILE B 1 28 ? -1.349 2.895 5.445 1 98.5 28 ILE B O 1
ATOM 3422 N N . VAL B 1 29 ? 0.49 3.859 4.707 1 98.12 29 VAL B N 1
ATOM 3423 C CA . VAL B 1 29 ? 1.369 3.266 5.707 1 98.12 29 VAL B CA 1
ATOM 3424 C C . VAL B 1 29 ? 0.934 3.703 7.105 1 98.12 29 VAL B C 1
ATOM 3426 O O . VAL B 1 29 ? 0.823 2.879 8.016 1 98.12 29 VAL B O 1
ATOM 3429 N N . GLN B 1 30 ? 0.674 4.961 7.234 1 98.38 30 GLN B N 1
ATOM 3430 C CA . GLN B 1 30 ? 0.347 5.492 8.555 1 98.38 30 GLN B CA 1
ATOM 3431 C C . GLN B 1 30 ? -1.027 5.012 9.016 1 98.38 30 GLN B C 1
ATOM 3433 O O . GLN B 1 30 ? -1.243 4.781 10.203 1 98.38 30 GLN B O 1
ATOM 3438 N N . LEU B 1 31 ? -1.987 4.898 8.102 1 98.56 31 LEU B N 1
ATOM 3439 C CA . LEU B 1 31 ? -3.295 4.367 8.477 1 98.56 31 LEU B CA 1
ATOM 3440 C C . LEU B 1 31 ? -3.197 2.889 8.844 1 98.56 31 LEU B C 1
ATOM 3442 O O . LEU B 1 31 ? -3.887 2.424 9.75 1 98.56 31 LEU B O 1
ATOM 3446 N N . ALA B 1 32 ? -2.361 2.143 8.078 1 97.69 32 ALA B N 1
ATOM 3447 C CA . ALA B 1 32 ? -2.115 0.757 8.469 1 97.69 32 ALA B CA 1
ATOM 3448 C C . ALA B 1 32 ? -1.528 0.68 9.875 1 97.69 32 ALA B C 1
ATOM 3450 O O . ALA B 1 32 ? -1.927 -0.17 10.672 1 97.69 32 ALA B O 1
ATOM 3451 N N . ARG B 1 33 ? -0.616 1.562 10.188 1 96.94 33 ARG B N 1
ATOM 3452 C CA . ARG B 1 33 ? -0.018 1.608 11.516 1 96.94 33 ARG B CA 1
ATOM 3453 C C . ARG B 1 33 ? -1.061 1.957 12.57 1 96.94 33 ARG B C 1
ATOM 3455 O O . ARG B 1 33 ? -1.075 1.366 13.656 1 96.94 33 ARG B O 1
ATOM 3462 N N . LEU B 1 34 ? -1.897 2.895 12.281 1 96.94 34 LEU B N 1
ATOM 3463 C CA . LEU B 1 34 ? -2.959 3.262 13.211 1 96.94 34 LEU B CA 1
ATOM 3464 C C . LEU B 1 34 ? -3.865 2.07 13.508 1 96.94 34 LEU B C 1
ATOM 3466 O O . LEU B 1 34 ? -4.238 1.834 14.656 1 96.94 34 LEU B O 1
ATOM 3470 N N . ALA B 1 35 ? -4.234 1.374 12.406 1 95.81 35 ALA B N 1
ATOM 3471 C CA . ALA B 1 35 ? -5.059 0.181 12.57 1 95.81 35 ALA B CA 1
ATOM 3472 C C . ALA B 1 35 ? -4.371 -0.837 13.477 1 95.81 35 ALA B C 1
ATOM 3474 O O . ALA B 1 35 ? -5.02 -1.457 14.328 1 95.81 35 ALA B O 1
ATOM 3475 N N . HIS B 1 36 ? -3.084 -0.949 13.273 1 94.06 36 HIS B N 1
ATOM 3476 C CA . HIS B 1 36 ? -2.301 -1.898 14.055 1 94.06 36 HIS B CA 1
ATOM 3477 C C . HIS B 1 36 ? -2.242 -1.484 15.523 1 94.06 36 HIS B C 1
ATOM 3479 O O . HIS B 1 36 ? -2.371 -2.326 16.406 1 94.06 36 HIS B O 1
ATOM 3485 N N . VAL B 1 37 ? -2.139 -0.202 15.828 1 93.62 37 VAL B N 1
ATOM 3486 C CA . VAL B 1 37 ? -1.903 0.295 17.188 1 93.62 37 VAL B CA 1
ATOM 3487 C C . VAL B 1 37 ? -3.234 0.441 17.922 1 93.62 37 VAL B C 1
ATOM 3489 O O . VAL B 1 37 ? -3.342 0.088 19.094 1 93.62 37 VAL B O 1
ATOM 3492 N N . LEU B 1 38 ? -4.277 0.892 17.266 1 94.44 38 LEU B N 1
ATOM 3493 C CA . LEU B 1 38 ? -5.547 1.192 17.922 1 94.44 38 LEU B CA 1
ATOM 3494 C C . LEU B 1 38 ? -6.492 -0.004 17.844 1 94.44 38 LEU B C 1
ATOM 3496 O O . LEU B 1 38 ? -7.473 -0.068 18.594 1 94.44 38 LEU B O 1
ATOM 3500 N N . GLY B 1 39 ? -6.176 -0.935 16.953 1 93.31 39 GLY B N 1
ATOM 3501 C CA . GLY B 1 39 ? -7.086 -2.037 16.688 1 93.31 39 GLY B CA 1
ATOM 3502 C C . GLY B 1 39 ? -8.031 -1.757 15.531 1 93.31 39 GLY B C 1
ATOM 3503 O O . GLY B 1 39 ? -8.758 -0.758 15.547 1 93.31 39 GLY B O 1
ATOM 3504 N N . PRO B 1 40 ? -8.055 -2.633 14.562 1 93.38 40 PRO B N 1
ATOM 3505 C CA . PRO B 1 40 ? -8.875 -2.383 13.375 1 93.38 40 PRO B CA 1
ATOM 3506 C C . PRO B 1 40 ? -10.359 -2.225 13.695 1 93.38 40 PRO B C 1
ATOM 3508 O O . PRO B 1 40 ? -11.062 -1.468 13.023 1 93.38 40 PRO B O 1
ATOM 3511 N N . ALA B 1 41 ? -10.812 -2.869 14.711 1 91.88 41 ALA B N 1
ATOM 3512 C CA . ALA B 1 41 ? -12.227 -2.836 15.062 1 91.88 41 ALA B CA 1
ATOM 3513 C C . ALA B 1 41 ? -12.609 -1.496 15.688 1 91.88 41 ALA B C 1
ATOM 3515 O O . ALA B 1 41 ? -13.789 -1.165 15.789 1 91.88 41 ALA B O 1
ATOM 3516 N N . ASN B 1 42 ? -11.625 -0.732 16.094 1 93.12 42 ASN B N 1
ATOM 3517 C CA . ASN B 1 42 ? -11.883 0.482 16.859 1 93.12 42 ASN B CA 1
ATOM 3518 C C . ASN B 1 42 ? -11.867 1.721 15.961 1 93.12 42 ASN B C 1
ATOM 3520 O O . ASN B 1 42 ? -12.047 2.84 16.438 1 93.12 42 ASN B O 1
ATOM 3524 N N . ILE B 1 43 ? -11.688 1.554 14.664 1 95.06 43 ILE B N 1
ATOM 3525 C CA . ILE B 1 43 ? -11.586 2.746 13.828 1 95.06 43 ILE B CA 1
ATOM 3526 C C . ILE B 1 43 ? -12.461 2.588 12.586 1 95.06 43 ILE B C 1
ATOM 3528 O O . ILE B 1 43 ? -12.656 1.473 12.094 1 95.06 43 ILE B O 1
ATOM 3532 N N . LEU B 1 44 ? -13.016 3.645 12.156 1 96.38 44 LEU B N 1
ATOM 3533 C CA . LEU B 1 44 ? -13.695 3.805 10.883 1 96.38 44 LEU B CA 1
ATOM 3534 C C . LEU B 1 44 ? -13.008 4.863 10.023 1 96.38 44 LEU B C 1
ATOM 3536 O O . LEU B 1 44 ? -12.859 6.008 10.445 1 96.38 44 LEU B O 1
ATOM 3540 N N . VAL B 1 45 ? -12.578 4.441 8.828 1 98.25 45 VAL B N 1
ATOM 3541 C CA . VAL B 1 45 ? -11.891 5.371 7.934 1 98.25 45 VAL B CA 1
ATOM 3542 C C . VAL B 1 45 ? -12.867 5.891 6.879 1 98.25 45 VAL B C 1
ATOM 3544 O O . VAL B 1 45 ? -13.562 5.105 6.234 1 98.25 45 VAL B O 1
ATOM 3547 N N . SER B 1 46 ? -12.953 7.227 6.703 1 98.19 46 SER B N 1
ATOM 3548 C CA . SER B 1 46 ? -13.812 7.891 5.727 1 98.19 46 SER B CA 1
ATOM 3549 C C . SER B 1 46 ? -13.016 8.859 4.855 1 98.19 46 SER B C 1
ATOM 3551 O O . SER B 1 46 ? -12.508 9.86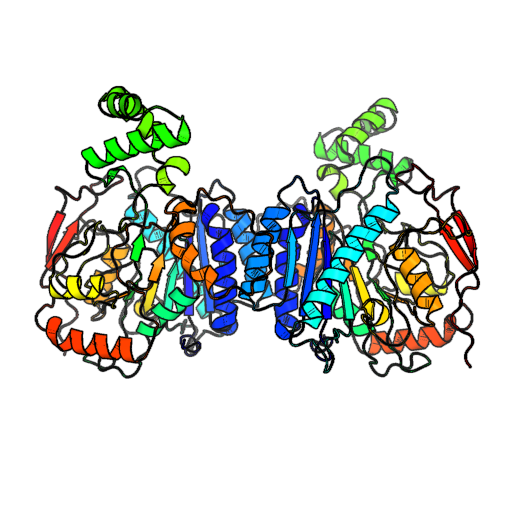7 5.348 1 98.19 46 SER B O 1
ATOM 3553 N N . VAL B 1 47 ? -12.945 8.562 3.561 1 98.81 47 VAL B N 1
ATOM 3554 C CA . VAL B 1 47 ? -12.234 9.445 2.643 1 98.81 47 VAL B CA 1
ATOM 3555 C C . VAL B 1 47 ? -13.164 9.883 1.517 1 98.81 47 VAL B C 1
ATOM 3557 O O . VAL B 1 47 ? -13.758 9.047 0.832 1 98.81 47 VAL B O 1
ATOM 3560 N N . TYR B 1 48 ? -13.32 11.18 1.325 1 98.62 48 TYR B N 1
ATOM 3561 C CA . TYR B 1 48 ? -14.07 11.734 0.202 1 98.62 48 TYR B CA 1
ATOM 3562 C C . TYR B 1 48 ? -13.133 12.422 -0.788 1 98.62 48 TYR B C 1
ATOM 3564 O O . TYR B 1 48 ? -12.469 13.398 -0.446 1 98.62 48 TYR B O 1
ATOM 3572 N N . GLU B 1 49 ? -13.055 11.875 -1.945 1 98.5 49 GLU B N 1
ATOM 3573 C CA . GLU B 1 49 ? -12.234 12.438 -3.016 1 98.5 49 GLU B CA 1
ATOM 3574 C C . GLU B 1 49 ? -13.094 12.867 -4.199 1 98.5 49 GLU B C 1
ATOM 3576 O O . GLU B 1 49 ? -14.055 12.18 -4.559 1 98.5 49 GLU B O 1
ATOM 3581 N N . SER B 1 50 ? -12.781 14.008 -4.773 1 97 50 SER B N 1
ATOM 3582 C CA . SER B 1 50 ? -13.438 14.445 -6 1 97 50 SER B CA 1
ATOM 3583 C C . SER B 1 50 ? -12.508 15.281 -6.867 1 97 50 SER B C 1
ATOM 3585 O O . SER B 1 50 ? -11.594 15.93 -6.352 1 97 50 SER B O 1
ATOM 3587 N N . GLY B 1 51 ? -12.656 15.18 -8.078 1 95.19 51 GLY B N 1
ATOM 3588 C CA . GLY B 1 51 ? -12.055 16.078 -9.055 1 95.19 51 GLY B CA 1
ATOM 3589 C C . GLY B 1 51 ? -10.57 15.844 -9.258 1 95.19 51 GLY B C 1
ATOM 3590 O O . GLY B 1 51 ? -9.875 16.688 -9.82 1 95.19 51 GLY B O 1
ATOM 3591 N N . SER B 1 52 ? -10.047 14.758 -8.82 1 96.94 52 SER B N 1
ATOM 3592 C CA . SER B 1 52 ? -8.617 14.516 -8.984 1 96.94 52 SER B CA 1
ATOM 3593 C C . SER B 1 52 ? -8.266 14.195 -10.43 1 96.94 52 SER B C 1
ATOM 3595 O O . SER B 1 52 ? -9.039 13.539 -11.133 1 96.94 52 SER B O 1
ATOM 3597 N N . THR B 1 53 ? -7.109 14.703 -10.867 1 96.69 53 THR B N 1
ATOM 3598 C CA . THR B 1 53 ? -6.617 14.445 -12.211 1 96.69 53 THR B CA 1
ATOM 3599 C C . THR B 1 53 ? -5.301 13.672 -12.172 1 96.69 53 THR B C 1
ATOM 3601 O O . THR B 1 53 ? -4.742 13.336 -13.211 1 96.69 53 THR B O 1
ATOM 3604 N N . ASP B 1 54 ? -4.793 13.453 -11.039 1 96.94 54 ASP B N 1
ATOM 3605 C CA . ASP B 1 54 ? -3.557 12.695 -10.859 1 96.94 54 ASP B CA 1
ATOM 3606 C C . ASP B 1 54 ? -3.848 11.266 -10.406 1 96.94 54 ASP B C 1
ATOM 3608 O O . ASP B 1 54 ? -4.957 10.758 -10.602 1 96.94 54 ASP B O 1
ATOM 3612 N N . ALA B 1 55 ? -2.824 10.562 -9.82 1 96.38 55 ALA B N 1
ATOM 3613 C CA . ALA B 1 55 ? -2.947 9.141 -9.492 1 96.38 55 ALA B CA 1
ATOM 3614 C C . ALA B 1 55 ? -3.689 8.945 -8.172 1 96.38 55 ALA B C 1
ATOM 3616 O O . ALA B 1 55 ? -3.631 7.871 -7.574 1 96.38 55 ALA B O 1
ATOM 3617 N N . THR B 1 56 ? -4.41 9.93 -7.656 1 98.19 56 THR B N 1
ATOM 3618 C CA . THR B 1 56 ? -5.086 9.867 -6.363 1 98.19 56 THR B CA 1
ATOM 3619 C C . THR B 1 56 ? -6.066 8.703 -6.32 1 98.19 56 THR B C 1
ATOM 3621 O O . THR B 1 56 ? -6.098 7.941 -5.352 1 98.19 56 THR B O 1
ATOM 3624 N N . ARG B 1 57 ? -6.762 8.508 -7.379 1 97.25 57 ARG B N 1
ATOM 3625 C CA . ARG B 1 57 ? -7.773 7.453 -7.391 1 97.25 57 ARG B CA 1
ATOM 3626 C C . ARG B 1 57 ? -7.129 6.074 -7.316 1 97.25 57 ARG B C 1
ATOM 3628 O O . ARG B 1 57 ? -7.629 5.188 -6.621 1 97.25 57 ARG B O 1
ATOM 3635 N N . ASP B 1 58 ? -6.031 5.879 -7.98 1 95.38 58 ASP B N 1
ATOM 3636 C CA . ASP B 1 58 ? -5.305 4.613 -7.922 1 95.38 58 ASP B CA 1
ATOM 3637 C C . ASP B 1 58 ? -4.812 4.332 -6.504 1 95.38 58 ASP B C 1
ATOM 3639 O O . ASP B 1 58 ? -4.91 3.201 -6.023 1 95.38 58 ASP B O 1
ATOM 3643 N N . TRP B 1 59 ? -4.289 5.336 -5.918 1 97.69 59 TRP B N 1
ATOM 3644 C CA . TRP B 1 59 ? -3.807 5.195 -4.547 1 97.69 59 TRP B CA 1
ATOM 3645 C C . TRP B 1 59 ? -4.953 4.875 -3.596 1 97.69 59 TRP B C 1
ATOM 3647 O O . TRP B 1 59 ? -4.789 4.094 -2.654 1 97.69 59 TRP B O 1
ATOM 3657 N N . LEU B 1 60 ? -6.094 5.453 -3.797 1 98.5 60 LEU B N 1
ATOM 3658 C CA . LEU B 1 60 ? -7.242 5.191 -2.938 1 98.5 60 LEU B CA 1
ATOM 3659 C C . LEU B 1 60 ? -7.738 3.762 -3.113 1 98.5 60 LEU B C 1
ATOM 3661 O O . LEU B 1 60 ? -8.219 3.145 -2.158 1 98.5 60 LEU B O 1
ATOM 3665 N N . ASP B 1 61 ? -7.676 3.258 -4.328 1 96.75 61 ASP B N 1
ATOM 3666 C CA . ASP B 1 61 ? -8 1.852 -4.539 1 96.75 61 ASP B CA 1
ATOM 3667 C C . ASP B 1 61 ? -7.082 0.944 -3.725 1 96.75 61 ASP B C 1
ATOM 3669 O O . ASP B 1 61 ? -7.539 -0.035 -3.129 1 96.75 61 ASP B O 1
ATOM 3673 N N . LEU B 1 62 ? -5.84 1.262 -3.764 1 96.31 62 LEU B N 1
ATOM 3674 C CA . LEU B 1 62 ? -4.898 0.495 -2.953 1 96.31 62 LEU B CA 1
ATOM 3675 C C . LEU B 1 62 ? -5.219 0.636 -1.47 1 96.31 62 LEU B C 1
ATOM 3677 O O . LEU B 1 62 ? -5.168 -0.345 -0.724 1 96.31 62 LEU B O 1
ATOM 3681 N N . LEU B 1 63 ? -5.516 1.841 -1.056 1 98.38 63 LEU B N 1
ATOM 3682 C CA . LEU B 1 63 ? -5.906 2.059 0.332 1 98.38 63 LEU B CA 1
ATOM 3683 C C . LEU B 1 63 ? -7.098 1.182 0.704 1 98.38 63 LEU B C 1
ATOM 3685 O O . LEU B 1 63 ? -7.105 0.557 1.768 1 98.38 63 LEU B O 1
ATOM 3689 N N . ARG B 1 64 ? -8.078 1.13 -0.144 1 97.62 64 ARG B N 1
ATOM 3690 C CA . ARG B 1 64 ? -9.234 0.26 0.07 1 97.62 64 ARG B CA 1
ATOM 3691 C C . ARG B 1 64 ? -8.797 -1.184 0.295 1 97.62 64 ARG B C 1
ATOM 3693 O O . ARG B 1 64 ? -9.281 -1.85 1.211 1 97.62 64 ARG B O 1
ATOM 3700 N N . GLY B 1 65 ? -7.953 -1.611 -0.557 1 96.5 65 GLY B N 1
ATOM 3701 C CA . GLY B 1 65 ? -7.449 -2.971 -0.439 1 96.5 65 GLY B CA 1
ATOM 3702 C C . GLY B 1 65 ? -6.754 -3.236 0.883 1 96.5 65 GLY B C 1
ATOM 3703 O O . GLY B 1 65 ? -7.004 -4.258 1.526 1 96.5 65 GLY B O 1
ATOM 3704 N N . VAL B 1 66 ? -5.879 -2.354 1.3 1 97.5 66 VAL B N 1
ATOM 3705 C CA . VAL B 1 66 ? -5.109 -2.529 2.525 1 97.5 66 VAL B CA 1
ATOM 3706 C C . VAL B 1 66 ? -6.043 -2.506 3.732 1 97.5 66 VAL B C 1
ATOM 3708 O O . VAL B 1 66 ? -5.957 -3.369 4.609 1 97.5 66 VAL B O 1
ATOM 3711 N N . LEU B 1 67 ? -6.945 -1.53 3.76 1 98.19 67 LEU B N 1
ATOM 3712 C CA . LEU B 1 67 ? -7.883 -1.45 4.875 1 98.19 67 LEU B CA 1
ATOM 3713 C C . LEU B 1 67 ? -8.766 -2.695 4.938 1 98.19 67 LEU B C 1
ATOM 3715 O O . LEU B 1 67 ? -9 -3.236 6.016 1 98.19 67 LEU B O 1
ATOM 3719 N N . GLY B 1 68 ? -9.227 -3.102 3.787 1 96.19 68 GLY B N 1
ATOM 3720 C CA . GLY B 1 68 ? -9.984 -4.34 3.738 1 96.19 68 GLY B CA 1
ATOM 3721 C C . GLY B 1 68 ? -9.211 -5.539 4.242 1 96.19 68 GLY B C 1
ATOM 3722 O O . GLY B 1 68 ? -9.734 -6.355 5.004 1 96.19 68 GLY B O 1
ATOM 3723 N N . ALA B 1 69 ? -8.023 -5.594 3.797 1 94.69 69 ALA B N 1
ATOM 3724 C CA . ALA B 1 69 ? -7.152 -6.691 4.207 1 94.69 69 ALA B CA 1
ATOM 3725 C C . ALA B 1 69 ? -6.988 -6.723 5.723 1 94.69 69 ALA B C 1
ATOM 3727 O O . ALA B 1 69 ? -6.867 -7.797 6.32 1 94.69 69 ALA B O 1
ATOM 3728 N N . LEU B 1 70 ? -7.043 -5.594 6.387 1 96.25 70 LEU B N 1
ATOM 3729 C CA . LEU B 1 70 ? -6.832 -5.477 7.824 1 96.25 70 LEU B CA 1
ATOM 3730 C C . LEU B 1 70 ? -8.156 -5.492 8.57 1 96.25 70 LEU B C 1
ATOM 3732 O O . LEU B 1 70 ? -8.188 -5.316 9.797 1 96.25 70 LEU B O 1
ATOM 3736 N N . SER B 1 71 ? -9.25 -5.641 7.875 1 94.5 71 SER B N 1
ATOM 3737 C CA . SER B 1 71 ? -10.602 -5.676 8.438 1 94.5 71 SER B CA 1
ATOM 3738 C C . SER B 1 71 ? -10.961 -4.348 9.094 1 94.5 71 SER B C 1
ATOM 3740 O O . SER B 1 71 ? -11.625 -4.324 10.133 1 94.5 71 SER B O 1
ATOM 3742 N N . VAL B 1 72 ? -10.43 -3.281 8.562 1 96.44 72 VAL B N 1
ATOM 3743 C CA . VAL B 1 72 ? -10.797 -1.942 9.016 1 96.44 72 VAL B CA 1
ATOM 3744 C C . VAL B 1 72 ? -12.047 -1.473 8.289 1 96.44 72 VAL B C 1
ATOM 3746 O O . VAL B 1 72 ? -12.109 -1.495 7.059 1 96.44 72 VAL B O 1
ATOM 3749 N N . ARG B 1 73 ? -13.023 -1.063 9.062 1 94.62 73 ARG B N 1
ATOM 3750 C CA . ARG B 1 73 ? -14.203 -0.471 8.438 1 94.62 73 ARG B CA 1
ATOM 3751 C C . ARG B 1 73 ? -13.852 0.824 7.715 1 94.62 73 ARG B C 1
ATOM 3753 O O . ARG B 1 73 ? -13.07 1.635 8.227 1 94.62 73 ARG B O 1
ATOM 3760 N N . HIS B 1 74 ? -14.438 0.967 6.492 1 97.12 74 HIS B N 1
ATOM 3761 C CA . HIS B 1 74 ? -14.07 2.156 5.73 1 97.12 74 HIS B CA 1
ATOM 3762 C C . HIS B 1 74 ? -15.125 2.492 4.684 1 97.12 74 HIS B C 1
ATOM 3764 O O . HIS B 1 74 ? -15.898 1.621 4.277 1 97.12 74 HIS B O 1
ATOM 3770 N N . VAL B 1 75 ? -15.195 3.707 4.383 1 97.31 75 VAL B N 1
ATOM 3771 C CA . VAL B 1 75 ? -15.961 4.238 3.256 1 97.31 75 VAL B CA 1
ATOM 3772 C C . VAL B 1 75 ? -15.094 5.207 2.455 1 97.31 75 VAL B C 1
ATOM 3774 O O . VAL B 1 75 ? -14.68 6.25 2.965 1 97.31 75 VAL B O 1
ATOM 3777 N N . ILE B 1 76 ? -14.773 4.82 1.284 1 98.19 76 ILE B N 1
ATOM 3778 C CA . ILE B 1 76 ? -13.922 5.625 0.418 1 98.19 76 ILE B CA 1
ATOM 3779 C C . ILE B 1 76 ? -14.672 5.977 -0.865 1 98.19 76 ILE B C 1
ATOM 3781 O O . ILE B 1 76 ? -15 5.09 -1.66 1 98.19 76 ILE B O 1
ATOM 3785 N N . THR B 1 77 ? -15.023 7.199 -1.015 1 97.69 77 THR B N 1
ATOM 3786 C CA . THR B 1 77 ? -15.594 7.723 -2.252 1 97.69 77 THR B CA 1
ATOM 3787 C C . THR B 1 77 ? -14.5 8.258 -3.166 1 97.69 77 THR B C 1
ATOM 3789 O O . THR B 1 77 ? -13.805 9.211 -2.811 1 97.69 77 THR B O 1
ATOM 3792 N N . SER B 1 78 ? -14.383 7.508 -4.23 1 95.19 78 SER B N 1
ATOM 3793 C CA . SER B 1 78 ? -13.477 7.953 -5.285 1 95.19 78 SER B CA 1
ATOM 3794 C C . SER B 1 78 ? -14.25 8.516 -6.473 1 95.19 78 SER B C 1
ATOM 3796 O O . SER B 1 78 ? -15.188 7.887 -6.965 1 95.19 78 SER B O 1
ATOM 3798 N N . GLN B 1 79 ? -14.023 9.711 -6.875 1 92.75 79 GLN B N 1
ATOM 3799 C CA . GLN B 1 79 ? -14.766 10.414 -7.922 1 92.75 79 GLN B CA 1
ATOM 3800 C C . GLN B 1 79 ? -16.125 10.898 -7.41 1 92.75 79 GLN B C 1
ATOM 3802 O O . GLN B 1 79 ? -17.156 10.648 -8.031 1 92.75 79 GLN B O 1
ATOM 3807 N N . GLY B 1 80 ? -16.078 11.508 -6.328 1 93.19 80 GLY B N 1
ATOM 3808 C CA . GLY B 1 80 ? -17.297 12.094 -5.781 1 93.19 80 GLY B CA 1
ATOM 3809 C C . GLY B 1 80 ? -17.938 13.102 -6.711 1 93.19 80 GLY B C 1
ATOM 3810 O O . GLY B 1 80 ? -17.266 13.688 -7.566 1 93.19 80 GLY B O 1
ATOM 3811 N N . SER B 1 81 ? -19.141 13.289 -6.531 1 92.5 81 SER B N 1
ATOM 3812 C CA . SER B 1 81 ? -19.922 14.117 -7.434 1 92.5 81 SER B CA 1
ATOM 3813 C C . SER B 1 81 ? -19.703 15.602 -7.16 1 92.5 81 SER B C 1
ATOM 3815 O O . SER B 1 81 ? -20.062 16.438 -7.984 1 92.5 81 SER B O 1
ATOM 3817 N N . LEU B 1 82 ? -19.172 15.969 -6.023 1 92.69 82 LEU B N 1
ATOM 3818 C CA . LEU B 1 82 ? -18.969 17.375 -5.672 1 92.69 82 LEU B CA 1
ATOM 3819 C C . LEU B 1 82 ? -17.766 17.953 -6.402 1 92.69 82 LEU B C 1
ATOM 3821 O O . LEU B 1 82 ? -16.641 17.531 -6.168 1 92.69 82 LEU B O 1
ATOM 3825 N N . THR B 1 83 ? -18.078 18.844 -7.312 1 90.31 83 THR B N 1
ATOM 3826 C CA . THR B 1 83 ? -17.062 19.641 -8.008 1 90.31 83 THR B CA 1
ATOM 3827 C C . THR B 1 83 ? -17.375 21.125 -7.922 1 90.31 83 THR B C 1
ATOM 3829 O O . THR B 1 83 ? -18.531 21.516 -7.906 1 90.31 83 THR B O 1
ATOM 3832 N N . ARG B 1 84 ? -16.281 21.844 -7.77 1 89.06 84 ARG B N 1
ATOM 3833 C CA . ARG B 1 84 ? -16.516 23.281 -7.633 1 89.06 84 ARG B CA 1
ATOM 3834 C C . ARG B 1 84 ? -16.984 23.891 -8.953 1 89.06 84 ARG B C 1
ATOM 3836 O O . ARG B 1 84 ? -16.281 23.797 -9.969 1 89.06 84 ARG B O 1
ATOM 3843 N N . SER B 1 85 ? -18.141 24.438 -8.945 1 85.75 85 SER B N 1
ATOM 3844 C CA . SER B 1 85 ? -18.672 25.109 -10.125 1 85.75 85 SER B CA 1
ATOM 3845 C C . SER B 1 85 ? -18.078 26.5 -10.297 1 85.75 85 SER B C 1
ATOM 3847 O O . SER B 1 85 ? -17.531 27.062 -9.344 1 85.75 85 SER B O 1
ATOM 3849 N N . ARG B 1 86 ? -18.234 26.922 -11.523 1 83.81 86 ARG B N 1
ATOM 3850 C CA . ARG B 1 86 ? -17.766 28.281 -11.797 1 83.81 86 ARG B CA 1
ATOM 3851 C C . ARG B 1 86 ? -18.516 29.312 -10.961 1 83.81 86 ARG B C 1
ATOM 3853 O O . ARG B 1 86 ? -19.75 29.281 -10.914 1 83.81 86 ARG B O 1
ATOM 3860 N N . GLY B 1 87 ? -17.891 30.141 -10.195 1 82.38 87 GLY B N 1
ATOM 3861 C CA . GLY B 1 87 ? -18.516 31.203 -9.422 1 82.38 87 GLY B CA 1
ATOM 3862 C C . GLY B 1 87 ? -18.859 30.781 -8.008 1 82.38 87 GLY B C 1
ATOM 3863 O O . GLY B 1 87 ? -19.25 31.625 -7.184 1 82.38 87 GLY B O 1
ATOM 3864 N N . GLN B 1 88 ? -18.812 29.531 -7.785 1 86.12 88 GLN B N 1
ATOM 3865 C CA . GLN B 1 88 ? -19.125 29.062 -6.438 1 86.12 88 GLN B CA 1
ATOM 3866 C C . GLN B 1 88 ? -18.078 29.547 -5.434 1 86.12 88 GLN B C 1
ATOM 3868 O O . GLN B 1 88 ? -16.875 29.547 -5.734 1 86.12 88 GLN B O 1
ATOM 3873 N N . ASP B 1 89 ? -18.656 29.969 -4.281 1 87.88 89 ASP B N 1
ATOM 3874 C CA . ASP B 1 89 ? -17.781 30.359 -3.182 1 87.88 89 ASP B CA 1
ATOM 3875 C C . ASP B 1 89 ? -16.844 29.234 -2.781 1 87.88 89 ASP B C 1
ATOM 3877 O O . ASP B 1 89 ? -17.281 28.094 -2.588 1 87.88 89 ASP B O 1
ATOM 3881 N N . ARG B 1 90 ? -15.578 29.578 -2.736 1 91 90 ARG B N 1
ATOM 3882 C CA . ARG B 1 90 ? -14.547 28.578 -2.453 1 91 90 ARG B CA 1
ATOM 3883 C C . ARG B 1 90 ? -14.797 27.906 -1.112 1 91 90 ARG B C 1
ATOM 3885 O O . ARG B 1 90 ? -14.688 26.688 -1.001 1 91 90 ARG B O 1
ATOM 3892 N N . ILE B 1 91 ? -15.109 28.703 -0.108 1 93.56 91 ILE B N 1
ATOM 3893 C CA . ILE B 1 91 ? -15.266 28.172 1.238 1 93.56 91 ILE B CA 1
ATOM 3894 C C . ILE B 1 91 ? -16.531 27.312 1.311 1 93.56 91 ILE B C 1
ATOM 3896 O O . ILE B 1 91 ? -16.562 26.281 1.979 1 93.56 91 ILE B O 1
ATOM 3900 N N . ALA B 1 92 ? -17.594 27.766 0.649 1 93.06 92 ALA B N 1
ATOM 3901 C CA . ALA B 1 92 ? -18.797 26.953 0.583 1 93.06 92 ALA B CA 1
ATOM 3902 C C . ALA B 1 92 ? -18.516 25.594 -0.036 1 93.06 92 ALA B C 1
ATOM 3904 O O . ALA B 1 92 ? -19.016 24.562 0.437 1 93.06 92 ALA B O 1
ATOM 3905 N N . PHE B 1 93 ? -17.797 25.609 -1.065 1 94.44 93 PHE B N 1
ATOM 3906 C CA . PHE B 1 93 ? -17.422 24.344 -1.711 1 94.44 93 PHE B CA 1
ATOM 3907 C C . PHE B 1 93 ? -16.609 23.469 -0.769 1 94.44 93 PHE B C 1
ATOM 3909 O O . PHE B 1 93 ? -16.922 22.297 -0.583 1 94.44 93 PHE B O 1
ATOM 3916 N N . LEU B 1 94 ? -15.516 24.062 -0.183 1 95.5 94 LEU B N 1
ATOM 3917 C CA . LEU B 1 94 ? -14.656 23.312 0.727 1 95.5 94 LEU B CA 1
ATOM 3918 C C . LEU B 1 94 ? -15.461 22.766 1.896 1 95.5 94 LEU B C 1
ATOM 3920 O O . LEU B 1 94 ? -15.234 21.625 2.326 1 95.5 94 LEU B O 1
ATOM 3924 N N . ALA B 1 95 ? -16.391 23.547 2.398 1 96.88 95 ALA B N 1
ATOM 3925 C CA . ALA B 1 95 ? -17.281 23.078 3.467 1 96.88 95 ALA B CA 1
ATOM 3926 C C . ALA B 1 95 ? -18.078 21.859 3.023 1 96.88 95 ALA B C 1
ATOM 3928 O O . ALA B 1 95 ? -18.281 20.922 3.799 1 96.88 95 ALA B O 1
ATOM 3929 N N . SER B 1 96 ? -18.516 21.859 1.797 1 96.5 96 SER B N 1
ATOM 3930 C CA . SER B 1 96 ? -19.344 20.766 1.288 1 96.5 96 SER B CA 1
ATOM 3931 C C . SER B 1 96 ? -18.562 19.469 1.191 1 96.5 96 SER B C 1
ATOM 3933 O O . SER B 1 96 ? -19.062 18.406 1.542 1 96.5 96 SER B O 1
ATOM 3935 N N . VAL B 1 97 ? -17.359 19.547 0.707 1 97.5 97 VAL B N 1
ATOM 3936 C CA . VAL B 1 97 ? -16.594 18.328 0.527 1 97.5 97 VAL B CA 1
ATOM 3937 C C . VAL B 1 97 ? -16.156 17.781 1.887 1 97.5 97 VAL B C 1
ATOM 3939 O O . VAL B 1 97 ? -16.109 16.562 2.094 1 97.5 97 VAL B O 1
ATOM 3942 N N . ARG B 1 98 ? -15.75 18.641 2.797 1 97.69 98 ARG B N 1
ATOM 3943 C CA . ARG B 1 98 ? -15.391 18.188 4.141 1 97.69 98 ARG B CA 1
ATOM 3944 C C . ARG B 1 98 ? -16.594 17.562 4.844 1 97.69 98 ARG B C 1
ATOM 3946 O O . ARG B 1 98 ? -16.453 16.547 5.527 1 97.69 98 ARG B O 1
ATOM 3953 N N . GLN B 1 99 ? -17.734 18.234 4.637 1 97.31 99 GLN B N 1
ATOM 3954 C CA . GLN B 1 99 ? -18.953 17.703 5.234 1 97.31 99 GLN B CA 1
ATOM 3955 C C . GLN B 1 99 ? -19.312 16.344 4.641 1 97.31 99 GLN B C 1
ATOM 3957 O O . GLN B 1 99 ? -19.844 15.469 5.34 1 97.31 99 GLN B O 1
ATOM 3962 N N . ALA B 1 100 ? -19.062 16.172 3.398 1 97.69 100 ALA B N 1
ATOM 3963 C CA . ALA B 1 100 ? -19.359 14.898 2.744 1 97.69 100 ALA B CA 1
ATOM 3964 C C . ALA B 1 100 ? -18.578 13.758 3.395 1 97.69 100 ALA B C 1
ATOM 3966 O O . ALA B 1 100 ? -19.109 12.656 3.561 1 97.69 100 ALA B O 1
ATOM 3967 N N . ALA B 1 101 ? -17.359 14.008 3.738 1 98 101 ALA B N 1
ATOM 3968 C CA . ALA B 1 101 ? -16.547 12.992 4.406 1 98 101 ALA B CA 1
ATOM 3969 C C . ALA B 1 101 ? -17.141 12.617 5.762 1 98 101 ALA B C 1
ATOM 3971 O O . ALA B 1 101 ? -17.109 11.453 6.156 1 98 101 ALA B O 1
ATOM 3972 N N . VAL B 1 102 ? -17.688 13.57 6.492 1 96.75 102 VAL B N 1
ATOM 3973 C CA . VAL B 1 102 ? -18.312 13.336 7.793 1 96.75 102 VAL B CA 1
ATOM 3974 C C . VAL B 1 102 ? -19.625 12.602 7.609 1 96.75 102 VAL B C 1
ATOM 3976 O O . VAL B 1 102 ? -19.906 11.625 8.305 1 96.75 102 VAL B O 1
ATOM 3979 N N . ASP B 1 103 ? -20.406 13.055 6.621 1 95.12 103 ASP B N 1
ATOM 3980 C CA . ASP B 1 103 ? -21.719 12.484 6.402 1 95.12 103 ASP B CA 1
ATOM 3981 C C . ASP B 1 103 ? -21.625 11 6.043 1 95.12 103 ASP B C 1
ATOM 3983 O O . ASP B 1 103 ? -22.391 10.18 6.559 1 95.12 103 ASP B O 1
ATOM 3987 N N . GLN B 1 104 ? -20.734 10.688 5.184 1 95.56 104 GLN B N 1
ATOM 3988 C CA . GLN B 1 104 ? -20.641 9.289 4.797 1 95.56 104 GLN B CA 1
ATOM 3989 C C . GLN B 1 104 ? -20.109 8.438 5.953 1 95.56 104 GLN B C 1
ATOM 3991 O O . GLN B 1 104 ? -20.484 7.27 6.09 1 95.56 104 GLN B O 1
ATOM 3996 N N . ALA B 1 105 ? -19.25 9.008 6.75 1 95.06 105 ALA B N 1
ATOM 3997 C CA . ALA B 1 105 ? -18.797 8.305 7.945 1 95.06 105 ALA B CA 1
ATOM 3998 C C . ALA B 1 105 ? -19.969 8.039 8.898 1 95.06 105 ALA B C 1
ATOM 4000 O O . ALA B 1 105 ? -20.094 6.93 9.43 1 95.06 105 ALA B O 1
ATOM 4001 N N . ALA B 1 106 ? -20.75 9.031 9.148 1 92.06 106 ALA B N 1
ATOM 4002 C CA . ALA B 1 106 ? -21.906 8.906 10.039 1 92.06 106 ALA B CA 1
ATOM 4003 C C . ALA B 1 106 ? -22.875 7.832 9.539 1 92.06 106 ALA B C 1
ATOM 4005 O O . ALA B 1 106 ? -23.375 7.027 10.328 1 92.06 106 ALA B O 1
ATOM 4006 N N . ALA B 1 107 ? -23.094 7.828 8.258 1 90.75 107 ALA B N 1
ATOM 4007 C CA . ALA B 1 107 ? -23.984 6.836 7.66 1 90.75 107 ALA B CA 1
ATOM 4008 C C . ALA B 1 107 ? -23.422 5.426 7.832 1 90.75 107 ALA B C 1
ATOM 4010 O O . ALA B 1 107 ? -24.156 4.504 8.211 1 90.75 107 ALA B O 1
ATOM 4011 N N . ALA B 1 108 ? -22.156 5.328 7.598 1 90.31 108 ALA B N 1
ATOM 4012 C CA . ALA B 1 108 ? -21.516 4.023 7.723 1 90.31 108 ALA B CA 1
ATOM 4013 C C . ALA B 1 108 ? -21.484 3.562 9.18 1 90.31 108 ALA B C 1
ATOM 4015 O O . ALA B 1 108 ? -21.625 2.371 9.461 1 90.31 108 ALA B O 1
ATOM 4016 N N . CYS B 1 109 ? -21.25 4.438 9.984 1 86.25 109 CYS B N 1
ATOM 4017 C CA . CYS B 1 109 ? -21.188 4.156 11.414 1 86.25 109 CYS B CA 1
ATOM 4018 C C . CYS B 1 109 ? -22.547 3.699 11.938 1 86.25 109 CYS B C 1
ATOM 4020 O O . CYS B 1 109 ? -22.625 2.777 12.75 1 86.25 109 CYS B O 1
ATOM 4022 N N . ALA B 1 110 ? -23.578 4.266 11.539 1 79.12 110 ALA B N 1
ATOM 4023 C CA . ALA B 1 110 ? -24.922 3.971 12 1 79.12 110 ALA B CA 1
ATOM 4024 C C . ALA B 1 110 ? -25.375 2.578 11.562 1 79.12 110 ALA B C 1
ATOM 4026 O O . ALA B 1 110 ? -26.203 1.944 12.219 1 79.12 110 ALA B O 1
ATOM 4027 N N . SER B 1 111 ? -24.797 2.084 10.508 1 70.12 111 SER B N 1
ATOM 4028 C CA . SER B 1 111 ? -25.156 0.783 9.969 1 70.12 111 SER B CA 1
ATOM 4029 C C . SER B 1 111 ? -24.25 -0.317 10.484 1 70.12 111 SER B C 1
ATOM 4031 O O . SER B 1 111 ? -24.328 -1.467 10.047 1 70.12 111 SER B O 1
ATOM 4033 N N . SER B 1 112 ? -23.391 0.078 11.367 1 65.31 112 SER B N 1
ATOM 4034 C CA . SER B 1 112 ? -22.375 -0.88 11.781 1 65.31 112 SER B CA 1
ATOM 4035 C C . SER B 1 112 ? -22.438 -1.134 13.281 1 65.31 112 SER B C 1
ATOM 4037 O O . SER B 1 112 ? -23.328 -0.624 13.969 1 65.31 112 SER B O 1
ATOM 4039 N N . ARG B 1 113 ? -21.562 -2.025 13.758 1 54.5 113 ARG B N 1
ATOM 4040 C CA . ARG B 1 113 ? -21.391 -2.387 15.156 1 54.5 113 ARG B CA 1
ATOM 4041 C C . ARG B 1 113 ? -21.203 -1.146 16.031 1 54.5 113 ARG B C 1
ATOM 4043 O O . ARG B 1 113 ? -21.359 -1.207 17.25 1 54.5 113 ARG B O 1
ATOM 4050 N N . PHE B 1 114 ? -20.781 -0.113 15.352 1 57.22 114 PHE B N 1
ATOM 4051 C CA . PHE B 1 114 ? -20.609 1.129 16.094 1 57.22 114 PHE B CA 1
ATOM 4052 C C . PHE B 1 114 ? -21.953 1.783 16.391 1 57.22 114 PHE B C 1
ATOM 4054 O O . PHE B 1 114 ? -22.016 2.953 16.766 1 57.22 114 PHE B O 1
ATOM 4061 N N . SER B 1 115 ? -22.891 0.995 15.906 1 60.75 115 SER B N 1
ATOM 4062 C CA . SER B 1 115 ? -24.219 1.554 16.125 1 60.75 115 SER B CA 1
ATOM 4063 C C . SER B 1 115 ? -24.641 1.404 17.578 1 60.75 115 SER B C 1
ATOM 4065 O O . SER B 1 115 ? -24.375 0.383 18.203 1 60.75 115 SER B O 1
ATOM 4067 N N . ARG B 1 116 ? -24.891 2.381 18.219 1 57.78 116 ARG B N 1
ATOM 4068 C CA . ARG B 1 116 ? -25.641 2.305 19.469 1 57.78 116 ARG B CA 1
ATOM 4069 C C . ARG B 1 116 ? -27.047 1.776 19.219 1 57.78 116 ARG B C 1
ATOM 4071 O O . ARG B 1 116 ? -27.469 1.607 18.078 1 57.78 116 ARG B O 1
ATOM 4078 N N . SER B 1 117 ? -27.781 1.272 20.422 1 51.62 117 SER B N 1
ATOM 4079 C CA . SER B 1 117 ? -29.125 0.732 20.5 1 51.62 117 SER B CA 1
ATOM 4080 C C . SER B 1 117 ? -30.062 1.438 19.516 1 51.62 117 SER B C 1
ATOM 4082 O O . SER B 1 117 ? -30.984 0.821 18.969 1 51.62 117 SER B O 1
ATOM 4084 N N . ALA B 1 118 ? -29.859 2.512 18.891 1 52.53 118 ALA B N 1
ATOM 4085 C CA . ALA B 1 118 ? -30.875 3.203 18.094 1 52.53 118 ALA B CA 1
ATOM 4086 C C . ALA B 1 118 ? -30.297 3.646 16.75 1 52.53 118 ALA B C 1
ATOM 4088 O O . ALA B 1 118 ? -30.766 4.633 16.172 1 52.53 118 ALA B O 1
ATOM 4089 N N . GLY B 1 119 ? -29.297 3.02 16.297 1 58.62 119 GLY B N 1
ATOM 4090 C CA . GLY B 1 119 ? -28.859 3.322 14.945 1 58.62 119 GLY B CA 1
ATOM 4091 C C . GLY B 1 119 ? -27.953 4.527 14.867 1 58.62 119 GLY B C 1
ATOM 4092 O O . GLY B 1 119 ? -27.75 5.094 13.789 1 58.62 119 GLY B O 1
ATOM 4093 N N . ALA B 1 120 ? -27.516 5.02 15.969 1 65.81 120 ALA B N 1
ATOM 4094 C CA . ALA B 1 120 ? -26.656 6.199 15.953 1 65.81 120 ALA B CA 1
ATOM 4095 C C . ALA B 1 120 ? -25.188 5.812 16.125 1 65.81 120 ALA B C 1
ATOM 4097 O O . ALA B 1 120 ? -24.875 4.832 16.812 1 65.81 120 ALA B O 1
ATOM 4098 N N . CYS B 1 121 ? -24.375 6.648 15.484 1 79.12 121 CYS B N 1
ATOM 4099 C CA . CYS B 1 121 ? -22.938 6.438 15.555 1 79.12 121 CYS B CA 1
ATOM 4100 C C . CYS B 1 121 ? -22.406 6.773 16.938 1 79.12 121 CYS B C 1
ATOM 4102 O O . CYS B 1 121 ? -22.688 7.84 17.484 1 79.12 121 CYS B O 1
ATOM 4104 N N . SER B 1 122 ? -21.703 5.926 17.531 1 81 122 SER B N 1
ATOM 4105 C CA . SER B 1 122 ? -21.219 6.074 18.906 1 81 122 SER B CA 1
ATOM 4106 C C . SER B 1 122 ? -19.766 6.516 18.922 1 81 122 SER B C 1
ATOM 4108 O O . SER B 1 122 ? -19.141 6.559 19.984 1 81 122 SER B O 1
ATOM 4110 N N . ALA B 1 123 ? -19.281 6.879 17.844 1 86.94 123 ALA B N 1
ATOM 4111 C CA . ALA B 1 123 ? -17.875 7.273 17.812 1 86.94 123 ALA B CA 1
ATOM 4112 C C . ALA B 1 123 ? -17.609 8.414 18.797 1 86.94 123 ALA B C 1
ATOM 4114 O O . ALA B 1 123 ? -18.391 9.359 18.891 1 86.94 123 ALA B O 1
ATOM 4115 N N . SER B 1 124 ? -16.578 8.281 19.531 1 88.31 124 SER B N 1
ATOM 4116 C CA . SER B 1 124 ? -16.25 9.281 20.547 1 88.31 124 SER B CA 1
ATOM 4117 C C . SER B 1 124 ? -15.398 10.406 19.969 1 88.31 124 SER B C 1
ATOM 4119 O O . SER B 1 124 ? -15.5 11.555 20.406 1 88.31 124 SER B O 1
ATOM 4121 N N . ARG B 1 125 ? -14.57 10.016 19.047 1 93.56 125 ARG B N 1
ATOM 4122 C CA . ARG B 1 125 ? -13.641 10.984 18.469 1 93.56 125 ARG B CA 1
ATOM 4123 C C . ARG B 1 125 ? -13.664 10.93 16.953 1 93.56 125 ARG B C 1
ATOM 4125 O O . ARG B 1 125 ? -13.945 9.883 16.359 1 93.56 125 ARG B O 1
ATOM 4132 N N . LEU B 1 126 ? -13.398 12.086 16.359 1 96 126 LEU B N 1
ATOM 4133 C CA . LEU B 1 126 ? -13.242 12.227 14.922 1 96 126 LEU B CA 1
ATOM 4134 C C . LEU B 1 126 ? -11.945 12.945 14.578 1 96 126 LEU B C 1
ATOM 4136 O O . LEU B 1 126 ? -11.734 14.078 15.016 1 96 126 LEU B O 1
ATOM 4140 N N . VAL B 1 127 ? -11.078 12.242 13.906 1 98.44 127 VAL B N 1
ATOM 4141 C CA . VAL B 1 127 ? -9.82 12.828 13.461 1 98.44 127 VAL B CA 1
ATOM 4142 C C . VAL B 1 127 ? -9.93 13.242 12 1 98.44 127 VAL B C 1
ATOM 4144 O O . VAL B 1 127 ? -10.328 12.445 11.148 1 98.44 127 VAL B O 1
ATOM 4147 N N . PHE B 1 128 ? -9.633 14.445 11.742 1 98.69 128 PHE B N 1
ATOM 4148 C CA . PHE B 1 128 ? -9.555 14.891 10.359 1 98.69 128 PHE B CA 1
ATOM 4149 C C . PHE B 1 128 ? -8.109 15.047 9.914 1 98.69 128 PHE B C 1
ATOM 4151 O O . PHE B 1 128 ? -7.324 15.734 10.578 1 98.69 128 PHE B O 1
ATOM 4158 N N . ILE B 1 129 ? -7.785 14.398 8.844 1 98.81 129 ILE B N 1
ATOM 4159 C CA . ILE B 1 129 ? -6.445 14.461 8.266 1 98.81 129 ILE B CA 1
ATOM 4160 C C . ILE B 1 129 ? -6.5 15.141 6.902 1 98.81 129 ILE B C 1
ATOM 4162 O O . ILE B 1 129 ? -7.133 14.633 5.973 1 98.81 129 ILE B O 1
ATOM 4166 N N . ASN B 1 130 ? -5.855 16.344 6.777 1 98.62 130 ASN B N 1
ATOM 4167 C CA . ASN B 1 130 ? -5.703 16.953 5.457 1 98.62 130 ASN B CA 1
ATOM 4168 C C . ASN B 1 130 ? -4.754 16.141 4.574 1 98.62 130 ASN B C 1
ATOM 4170 O O . ASN B 1 130 ? -4.375 15.023 4.922 1 98.62 130 ASN B O 1
ATOM 4174 N N . ASP B 1 131 ? -4.469 16.641 3.34 1 98.38 131 ASP B N 1
ATOM 4175 C CA . ASP B 1 131 ? -3.496 16.016 2.451 1 98.38 131 ASP B CA 1
ATOM 4176 C C . ASP B 1 131 ? -2.068 16.297 2.92 1 98.38 131 ASP B C 1
ATOM 4178 O O . ASP B 1 131 ? -1.278 16.906 2.197 1 98.38 131 ASP B O 1
ATOM 4182 N N . VAL B 1 132 ? -1.74 15.711 4.137 1 98.69 132 VAL B N 1
ATOM 4183 C CA . VAL B 1 132 ? -0.465 15.992 4.789 1 98.69 132 VAL B CA 1
ATOM 4184 C C . VAL B 1 132 ? 0.292 14.688 5.023 1 98.69 132 VAL B C 1
ATOM 4186 O O . VAL B 1 132 ? -0.308 13.609 5.039 1 98.69 132 VAL B O 1
ATOM 4189 N N . PHE B 1 133 ? 1.603 14.875 5.125 1 97.88 133 PHE B N 1
ATOM 4190 C CA . PHE B 1 133 ? 2.441 13.852 5.734 1 97.88 133 PHE B CA 1
ATOM 4191 C C . PHE B 1 133 ? 2.334 13.891 7.254 1 97.88 133 PHE B C 1
ATOM 4193 O O . PHE B 1 133 ? 2.506 14.953 7.863 1 97.88 133 PHE B O 1
ATOM 4200 N N . PHE B 1 134 ? 2.01 12.773 7.871 1 97.81 134 PHE B N 1
ATOM 4201 C CA . PHE B 1 134 ? 1.805 12.68 9.312 1 97.81 134 PHE B CA 1
ATOM 4202 C C . PHE B 1 134 ? 2.326 11.359 9.852 1 97.81 134 PHE B C 1
ATOM 4204 O O . PHE B 1 134 ? 2.67 10.461 9.078 1 97.81 134 PHE B O 1
ATOM 4211 N N . ALA B 1 135 ? 2.416 11.297 11.164 1 95.69 135 ALA B N 1
ATOM 4212 C CA . ALA B 1 135 ? 2.762 10.055 11.852 1 95.69 135 ALA B CA 1
ATOM 4213 C C . ALA B 1 135 ? 1.58 9.523 12.656 1 95.69 135 ALA B C 1
ATOM 4215 O O . ALA B 1 135 ? 0.856 10.297 13.289 1 95.69 135 ALA B O 1
ATOM 4216 N N . ALA B 1 136 ? 1.396 8.172 12.602 1 96.25 136 ALA B N 1
ATOM 4217 C CA . ALA B 1 136 ? 0.324 7.531 13.359 1 96.25 136 ALA B CA 1
ATOM 4218 C C . ALA B 1 136 ? 0.413 7.875 14.844 1 96.25 136 ALA B C 1
ATOM 4220 O O . ALA B 1 136 ? -0.606 8.125 15.492 1 96.25 136 ALA B O 1
ATOM 4221 N N . ALA B 1 137 ? 1.605 7.93 15.383 1 93.62 137 ALA B N 1
ATOM 4222 C CA . ALA B 1 137 ? 1.803 8.234 16.797 1 93.62 137 ALA B CA 1
ATOM 4223 C C . ALA B 1 137 ? 1.264 9.617 17.141 1 93.62 137 ALA B C 1
ATOM 4225 O O . ALA B 1 137 ? 0.761 9.844 18.25 1 93.62 137 ALA B O 1
ATOM 4226 N N . ASP B 1 138 ? 1.381 10.508 16.188 1 95.56 138 ASP B N 1
ATOM 4227 C CA . ASP B 1 138 ? 0.892 11.867 16.391 1 95.56 138 ASP B CA 1
ATOM 4228 C C . ASP B 1 138 ? -0.633 11.898 16.453 1 95.56 138 ASP B C 1
ATOM 4230 O O . ASP B 1 138 ? -1.21 12.68 17.219 1 95.56 138 ASP B O 1
ATOM 4234 N N . VAL B 1 139 ? -1.27 11.07 15.656 1 97.38 139 VAL B N 1
ATOM 4235 C CA . VAL B 1 139 ? -2.723 10.953 15.703 1 97.38 139 VAL B CA 1
ATOM 4236 C C . VAL B 1 139 ? -3.156 10.445 17.078 1 97.38 139 VAL B C 1
ATOM 4238 O O . VAL B 1 139 ? -4.055 11.016 17.703 1 97.38 139 VAL B O 1
ATOM 4241 N N . VAL B 1 140 ? -2.5 9.43 17.578 1 95.12 140 VAL B N 1
ATOM 4242 C CA . VAL B 1 140 ? -2.824 8.852 18.891 1 95.12 140 VAL B CA 1
ATOM 4243 C C . VAL B 1 140 ? -2.602 9.891 19.984 1 95.12 140 VAL B C 1
ATOM 4245 O O . VAL B 1 140 ? -3.404 10 20.906 1 95.12 140 VAL B O 1
ATOM 4248 N N . ARG B 1 141 ? -1.542 10.648 19.781 1 94 141 ARG B N 1
ATOM 4249 C CA . ARG B 1 141 ? -1.24 11.703 20.75 1 94 141 ARG B CA 1
ATOM 4250 C C . ARG B 1 141 ? -2.373 12.719 20.828 1 94 141 ARG B C 1
ATOM 4252 O O . ARG B 1 141 ? -2.855 13.047 21.906 1 94 141 ARG B O 1
ATOM 4259 N N . LEU B 1 142 ? -2.83 13.164 19.734 1 96.25 142 LEU B N 1
ATOM 4260 C CA . LEU B 1 142 ? -3.902 14.148 19.703 1 96.25 142 LEU B CA 1
ATOM 4261 C C . LEU B 1 142 ? -5.199 13.562 20.25 1 96.25 142 LEU B C 1
ATOM 4263 O O . LEU B 1 142 ? -5.965 14.258 20.922 1 96.25 142 LEU B O 1
ATOM 4267 N N . LEU B 1 143 ? -5.477 12.312 20 1 94.62 143 LEU B N 1
ATOM 4268 C CA . LEU B 1 143 ? -6.688 11.648 20.469 1 94.62 143 LEU B CA 1
ATOM 4269 C C . LEU B 1 143 ? -6.746 11.625 22 1 94.62 143 LEU B C 1
ATOM 4271 O O . LEU B 1 143 ? -7.828 11.664 22.578 1 94.62 143 LEU B O 1
ATOM 4275 N N . GLN B 1 144 ? -5.66 11.664 22.625 1 91.38 144 GLN B N 1
ATOM 4276 C CA . GLN B 1 144 ? -5.586 11.508 24.062 1 91.38 144 GLN B CA 1
ATOM 4277 C C . GLN B 1 144 ? -6.023 12.773 24.781 1 91.38 144 GLN B C 1
ATOM 4279 O O . GLN B 1 144 ? -6.32 12.75 25.984 1 91.38 144 GLN B O 1
ATOM 4284 N N . TYR B 1 145 ? -6.141 13.859 24.078 1 92.31 145 TYR B N 1
ATOM 4285 C CA . TYR B 1 145 ? -6.586 15.109 24.688 1 92.31 145 TYR B CA 1
ATOM 4286 C C . TYR B 1 145 ? -8.094 15.086 24.938 1 92.31 145 TYR B C 1
ATOM 4288 O O . TYR B 1 145 ? -8.617 15.93 25.672 1 92.31 145 TYR B O 1
ATOM 4296 N N . GLY B 1 146 ? -8.844 14.109 24.281 1 85.81 146 GLY B N 1
ATOM 4297 C CA . GLY B 1 146 ? -10.289 14.016 24.422 1 85.81 146 GLY B CA 1
ATOM 4298 C C . GLY B 1 146 ? -10.719 13.273 25.672 1 85.81 146 GLY B C 1
ATOM 4299 O O . GLY B 1 146 ? -11.891 13.336 26.062 1 85.81 146 GLY B O 1
ATOM 4300 N N . VAL B 1 147 ? -9.953 12.258 26.125 1 67.44 147 VAL B N 1
ATOM 4301 C CA . VAL B 1 147 ? -10.328 11.367 27.219 1 67.44 147 VAL B CA 1
ATOM 4302 C C . VAL B 1 147 ? -10.344 12.148 28.531 1 67.44 147 VAL B C 1
ATOM 4304 O O . VAL B 1 147 ? -9.508 13.031 28.75 1 67.44 147 VAL B O 1
ATOM 4307 N N . ASN B 1 148 ? -11.57 12.062 29.094 1 54.16 148 ASN B N 1
ATOM 4308 C CA . ASN B 1 148 ? -11.648 12.578 30.469 1 54.16 148 ASN B CA 1
ATOM 4309 C C . ASN B 1 148 ? -10.5 12.07 31.328 1 54.16 148 ASN B C 1
ATOM 4311 O O . ASN B 1 148 ? -10.562 10.953 31.844 1 54.16 148 ASN B O 1
ATOM 4315 N N . THR B 1 149 ? -9.227 12.18 30.828 1 43.72 149 THR B N 1
ATOM 4316 C CA . THR B 1 149 ? -8.133 11.57 31.562 1 43.72 149 THR B CA 1
ATOM 4317 C C . THR B 1 149 ? -8.055 12.141 32.969 1 43.72 149 THR B C 1
ATOM 4319 O O . THR B 1 149 ? -7.012 12.07 33.625 1 43.72 149 THR B O 1
ATOM 4322 N N . GLY B 1 150 ? -9.094 12.281 33.531 1 38.62 150 GLY B N 1
ATOM 4323 C CA . GLY B 1 150 ? -9.086 12.711 34.938 1 38.62 150 GLY B CA 1
ATOM 4324 C C . GLY B 1 150 ? -8.609 14.141 35.125 1 38.62 150 GLY B C 1
ATOM 4325 O O . GLY B 1 150 ? -8.344 14.57 36.25 1 38.62 150 GLY B O 1
ATOM 4326 N N . GLY B 1 151 ? -7.934 14.695 34.094 1 35.38 151 GLY B N 1
ATOM 4327 C CA . GLY B 1 151 ? -7.48 16.031 34.438 1 35.38 151 GLY B CA 1
ATOM 4328 C C . GLY B 1 151 ? -8.625 17 34.688 1 35.38 151 GLY B C 1
ATOM 4329 O O . GLY B 1 151 ? -9.766 16.734 34.312 1 35.38 151 GLY B O 1
ATOM 4330 N N . ASP B 1 152 ? -8.398 17.797 35.625 1 34.84 152 ASP B N 1
ATOM 4331 C CA . ASP B 1 152 ? -9.227 18.891 36.125 1 34.84 152 ASP B CA 1
ATOM 4332 C C . ASP B 1 152 ? -9.609 19.844 35 1 34.84 152 ASP B C 1
ATOM 4334 O O . ASP B 1 152 ? -9.047 20.938 34.875 1 34.84 152 ASP B O 1
ATOM 4338 N N . ALA B 1 153 ? -9.625 19.469 33.688 1 38.59 153 ALA B N 1
ATOM 4339 C CA . ALA B 1 153 ? -10.25 20.641 33.094 1 38.59 153 ALA B CA 1
ATOM 4340 C C . ALA B 1 153 ? -11.383 21.172 33.969 1 38.59 153 ALA B C 1
ATOM 4342 O O . ALA B 1 153 ? -11.945 20.438 34.781 1 38.59 153 ALA B O 1
ATOM 4343 N N . ALA B 1 154 ? -11.422 22.359 34.062 1 40.62 154 ALA B N 1
ATOM 4344 C CA . ALA B 1 154 ? -12.234 22.938 35.156 1 40.62 154 ALA B CA 1
ATOM 4345 C C . ALA B 1 154 ? -13.445 22.062 35.438 1 40.62 154 ALA B C 1
ATOM 4347 O O . ALA B 1 154 ? -13.844 21.922 36.594 1 40.62 154 ALA B O 1
ATOM 4348 N N . ASP B 1 155 ? -14.055 21.422 34.406 1 45.75 155 ASP B N 1
ATOM 4349 C CA . ASP B 1 155 ? -15.258 20.656 34.719 1 45.75 155 ASP B CA 1
ATOM 4350 C C . ASP B 1 155 ? -15.055 19.172 34.438 1 45.75 155 ASP B C 1
ATOM 4352 O O . ASP B 1 155 ? -16 18.391 34.469 1 45.75 155 ASP B O 1
ATOM 4356 N N . GLY B 1 156 ? -13.68 18.562 34.344 1 51.28 156 GLY B N 1
ATOM 4357 C CA . GLY B 1 156 ? -13.516 17.125 34.156 1 51.28 156 GLY B CA 1
ATOM 4358 C C . GLY B 1 156 ? -13.656 16.703 32.688 1 51.28 156 GLY B C 1
ATOM 4359 O O . GLY B 1 156 ? -13.531 15.523 32.375 1 51.28 156 GLY B O 1
ATOM 4360 N N . SER B 1 157 ? -13.891 17.781 31.75 1 61.66 157 SER B N 1
ATOM 4361 C CA . SER B 1 157 ? -14.242 17.359 30.391 1 61.66 157 SER B CA 1
ATOM 4362 C C . SER B 1 157 ? -13.039 17.422 29.469 1 61.66 157 SER B C 1
ATOM 4364 O O . SER B 1 157 ? -12.086 18.156 29.719 1 61.66 157 SER B O 1
ATOM 4366 N N . GLY B 1 158 ? -12.609 16.578 28.578 1 83.19 158 GLY B N 1
ATOM 4367 C CA . GLY B 1 158 ? -11.586 16.531 27.547 1 83.19 158 GLY B CA 1
ATOM 4368 C C . GLY B 1 158 ? -11.734 17.641 26.516 1 83.19 158 GLY B C 1
ATOM 4369 O O . GLY B 1 158 ? -12.703 18.391 26.547 1 83.19 158 GLY B O 1
ATOM 4370 N N . TYR B 1 159 ? -10.656 18.031 25.844 1 92.19 159 TYR B N 1
ATOM 4371 C CA . TYR B 1 159 ? -10.672 19.047 24.781 1 92.19 159 TYR B CA 1
ATOM 4372 C C . TYR B 1 159 ? -11.547 18.609 23.625 1 92.19 159 TYR B C 1
ATOM 4374 O O . TYR B 1 159 ? -11.539 17.438 23.234 1 92.19 159 TYR B O 1
ATOM 4382 N N . ASP B 1 160 ? -12.305 19.609 23.125 1 94.19 160 ASP B N 1
ATOM 4383 C CA . ASP B 1 160 ? -13.141 19.344 21.953 1 94.19 160 ASP B CA 1
ATOM 4384 C C . ASP B 1 160 ? -12.312 19.359 20.672 1 94.19 160 ASP B C 1
ATOM 4386 O O . ASP B 1 160 ? -12.672 18.703 19.688 1 94.19 160 ASP B O 1
ATOM 4390 N N . VAL B 1 161 ? -11.25 20.156 20.688 1 96.88 161 VAL B N 1
ATOM 4391 C CA . VAL B 1 161 ? -10.391 20.344 19.531 1 96.88 161 VAL B CA 1
ATOM 4392 C C . VAL B 1 161 ? -8.93 20.203 19.938 1 96.88 161 VAL B C 1
ATOM 4394 O O . VAL B 1 161 ? -8.453 20.906 20.844 1 96.88 161 VAL B O 1
ATOM 4397 N N . ALA B 1 162 ? -8.211 19.25 19.359 1 97.62 162 ALA B N 1
ATOM 4398 C CA . ALA B 1 162 ? -6.773 19.094 19.547 1 97.62 162 ALA B CA 1
ATOM 4399 C C . ALA B 1 162 ? -6.043 19.016 18.219 1 97.62 162 ALA B C 1
ATOM 4401 O O . ALA B 1 162 ? -6.324 18.156 17.391 1 97.62 162 ALA B O 1
ATOM 4402 N N . CYS B 1 163 ? -5.117 19.953 18.016 1 98.31 163 CYS B N 1
ATOM 4403 C CA . CYS B 1 163 ? -4.465 20.031 16.703 1 98.31 163 CYS B CA 1
ATOM 4404 C C . CYS B 1 163 ? -2.949 20 16.859 1 98.31 163 CYS B C 1
ATOM 4406 O O . CYS B 1 163 ? -2.422 20.266 17.938 1 98.31 163 CYS B O 1
ATOM 4408 N N . GLY B 1 164 ? -2.309 19.609 15.773 1 97.44 164 GLY B N 1
ATOM 4409 C CA . GLY B 1 164 ? -0.88 19.844 15.648 1 97.44 164 GLY B CA 1
ATOM 4410 C C . GLY B 1 164 ? -0.554 21.172 15.008 1 97.44 164 GLY B C 1
ATOM 4411 O O . GLY B 1 164 ? -1.345 22.125 15.094 1 97.44 164 GLY B O 1
ATOM 4412 N N . MET B 1 165 ? 0.651 21.25 14.547 1 97.44 165 MET B N 1
ATOM 4413 C CA . MET B 1 165 ? 1.118 22.406 13.781 1 97.44 165 MET B CA 1
ATOM 4414 C C . MET B 1 165 ? 1.576 22 12.391 1 97.44 165 MET B C 1
ATOM 4416 O O . MET B 1 165 ? 2.229 20.953 12.227 1 97.44 165 MET B O 1
ATOM 4420 N N . ASP B 1 166 ? 1.169 22.703 11.414 1 98.19 166 ASP B N 1
ATOM 4421 C CA . ASP B 1 166 ? 1.595 22.406 10.047 1 98.19 166 ASP B CA 1
ATOM 4422 C C . ASP B 1 166 ? 2.682 23.375 9.586 1 98.19 166 ASP B C 1
ATOM 4424 O O . ASP B 1 166 ? 2.619 24.578 9.875 1 98.19 166 ASP B O 1
ATOM 4428 N N . PHE B 1 167 ? 3.662 22.844 8.875 1 97 167 PHE B N 1
ATOM 4429 C CA . PHE B 1 167 ? 4.809 23.625 8.445 1 97 167 PHE B CA 1
ATOM 4430 C C . PHE B 1 167 ? 5.055 23.453 6.949 1 97 167 PHE B C 1
ATOM 4432 O O . PHE B 1 167 ? 4.902 22.359 6.414 1 97 167 PHE B O 1
ATOM 4439 N N . GLU B 1 168 ? 5.418 24.562 6.328 1 96.06 168 GLU B N 1
ATOM 4440 C CA . GLU B 1 168 ? 5.688 24.578 4.895 1 96.06 168 GLU B CA 1
ATOM 4441 C C . GLU B 1 168 ? 6.852 25.5 4.555 1 96.06 168 GLU B C 1
ATOM 4443 O O . GLU B 1 168 ? 7.055 26.516 5.223 1 96.06 168 GLU B O 1
ATOM 4448 N N . PRO B 1 169 ? 7.605 25.078 3.541 1 95.12 169 PRO B N 1
ATOM 4449 C CA . PRO B 1 169 ? 8.594 26 2.988 1 95.12 169 PRO B CA 1
ATOM 4450 C C . PRO B 1 169 ? 8 26.969 1.975 1 95.12 169 PRO B C 1
ATOM 4452 O O . PRO B 1 169 ? 7.746 26.594 0.827 1 95.12 169 PRO B O 1
ATOM 4455 N N . ILE B 1 170 ? 7.781 28.203 2.391 1 91.81 170 ILE B N 1
ATOM 4456 C CA . ILE B 1 170 ? 7.102 29.172 1.535 1 91.81 170 ILE B CA 1
ATOM 4457 C C . ILE B 1 170 ? 8.023 30.359 1.273 1 91.81 170 ILE B C 1
ATOM 4459 O O . ILE B 1 170 ? 8.227 31.203 2.154 1 91.81 170 ILE B O 1
ATOM 4463 N N . LEU B 1 171 ? 8.414 30.547 0.009 1 94.56 171 LEU B N 1
ATOM 4464 C CA . LEU B 1 171 ? 9.32 31.641 -0.365 1 94.56 171 LEU B CA 1
ATOM 4465 C C . LEU B 1 171 ? 8.648 33 -0.167 1 94.56 171 LEU B C 1
ATOM 4467 O O . LEU B 1 171 ? 9.266 33.906 0.362 1 94.56 171 LEU B O 1
ATOM 4471 N N . ALA B 1 172 ? 7.371 33.094 -0.57 1 91.5 172 ALA B N 1
ATOM 4472 C CA . ALA B 1 172 ? 6.648 34.344 -0.596 1 91.5 172 ALA B CA 1
ATOM 4473 C C . ALA B 1 172 ? 6.465 34.906 0.814 1 91.5 172 ALA B C 1
ATOM 4475 O O . ALA B 1 172 ? 6.18 36.094 0.988 1 91.5 172 ALA B O 1
ATOM 4476 N N . ASP B 1 173 ? 6.648 34.062 1.794 1 90.56 173 ASP B N 1
ATOM 4477 C CA . ASP B 1 173 ? 6.406 34.469 3.17 1 90.56 173 ASP B CA 1
ATOM 4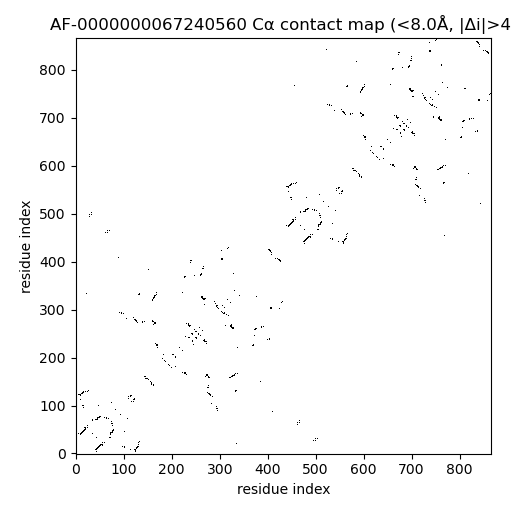478 C C . ASP B 1 173 ? 7.703 34.906 3.842 1 90.56 173 ASP B C 1
ATOM 4480 O O . ASP B 1 173 ? 7.691 35.344 4.996 1 90.56 173 ASP B O 1
ATOM 4484 N N . LEU B 1 174 ? 8.742 34.906 3.088 1 92.81 174 LEU B N 1
ATOM 4485 C CA . LEU B 1 174 ? 10.008 35.406 3.59 1 92.81 174 LEU B CA 1
ATOM 4486 C C . LEU B 1 174 ? 10.141 36.906 3.297 1 92.81 174 LEU B C 1
ATOM 4488 O O . LEU B 1 174 ? 9.578 37.406 2.32 1 92.81 174 LEU B O 1
ATOM 4492 N N . PRO B 1 175 ? 10.953 37.5 4.195 1 91.88 175 PRO B N 1
ATOM 4493 C CA . PRO B 1 175 ? 11.273 38.875 3.85 1 91.88 175 PRO B CA 1
ATOM 4494 C C . PRO B 1 175 ? 11.977 39 2.5 1 91.88 175 PRO B C 1
ATOM 4496 O O . PRO B 1 175 ? 12.719 38.125 2.1 1 91.88 175 PRO B O 1
ATOM 4499 N N . PRO B 1 176 ? 11.781 40.156 1.849 1 93.5 176 PRO B N 1
ATOM 4500 C CA . PRO B 1 176 ? 12.344 40.344 0.507 1 93.5 176 PRO B CA 1
ATOM 4501 C C . PRO B 1 176 ? 13.844 40.062 0.458 1 93.5 176 PRO B C 1
ATOM 4503 O O . PRO B 1 176 ? 14.32 39.406 -0.472 1 93.5 176 PRO B O 1
ATOM 4506 N N . ALA B 1 177 ? 14.539 40.562 1.409 1 94.5 177 ALA B N 1
ATOM 4507 C CA . ALA B 1 177 ? 15.984 40.344 1.417 1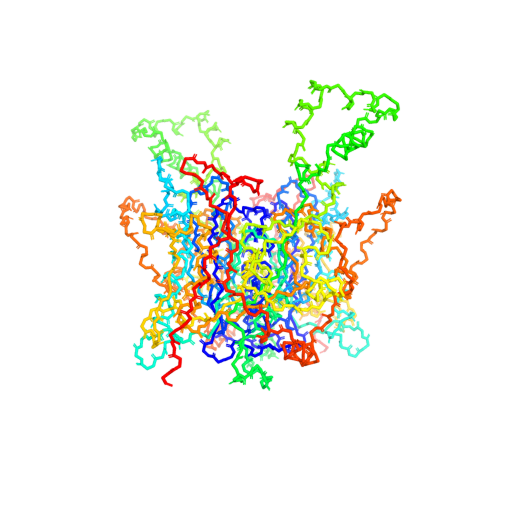 94.5 177 ALA B CA 1
ATOM 4508 C C . ALA B 1 177 ? 16.312 38.875 1.467 1 94.5 177 ALA B C 1
ATOM 4510 O O . ALA B 1 177 ? 17.25 38.406 0.802 1 94.5 177 ALA B O 1
ATOM 4511 N N . ARG B 1 178 ? 15.57 38.156 2.23 1 94.56 178 ARG B N 1
ATOM 4512 C CA . ARG B 1 178 ? 15.82 36.719 2.377 1 94.56 178 ARG B CA 1
ATOM 4513 C C . ARG B 1 178 ? 15.43 35.969 1.113 1 94.56 178 ARG B C 1
ATOM 4515 O O . ARG B 1 178 ? 16.016 34.938 0.797 1 94.56 178 ARG B O 1
ATOM 4522 N N . GLN B 1 179 ? 14.453 36.438 0.422 1 96.44 179 GLN B N 1
ATOM 4523 C CA . GLN B 1 179 ? 14.086 35.844 -0.862 1 96.44 179 GLN B CA 1
ATOM 4524 C C . GLN B 1 179 ? 15.227 35.969 -1.866 1 96.44 179 GLN B C 1
ATOM 4526 O O . GLN B 1 179 ? 15.508 35 -2.602 1 96.44 179 GLN B O 1
ATOM 4531 N N . ARG B 1 180 ? 15.844 37.188 -1.824 1 96.5 180 ARG B N 1
ATOM 4532 C CA . ARG B 1 180 ? 16.969 37.375 -2.717 1 96.5 180 ARG B CA 1
ATOM 4533 C C . ARG B 1 180 ? 18.141 36.469 -2.336 1 96.5 180 ARG B C 1
ATOM 4535 O O . ARG B 1 180 ? 18.828 35.938 -3.209 1 96.5 180 ARG B O 1
ATOM 4542 N N . ASP B 1 181 ? 18.312 36.344 -1.112 1 96.31 181 ASP B N 1
ATOM 4543 C CA . ASP B 1 181 ? 19.359 35.438 -0.629 1 96.31 181 ASP B CA 1
ATOM 4544 C C . ASP B 1 181 ? 19.078 34 -1.068 1 96.31 181 ASP B C 1
ATOM 4546 O O . ASP B 1 181 ? 20.016 33.281 -1.418 1 96.31 181 ASP B O 1
ATOM 4550 N N . ALA B 1 182 ? 17.844 33.625 -0.962 1 96.31 182 ALA B N 1
ATOM 4551 C CA . ALA B 1 182 ? 17.453 32.281 -1.383 1 96.31 182 ALA B CA 1
ATOM 4552 C C . ALA B 1 182 ? 17.797 32.031 -2.852 1 96.31 182 ALA B C 1
ATOM 4554 O O . ALA B 1 182 ? 18.266 30.953 -3.223 1 96.31 182 ALA B O 1
ATOM 4555 N N . MET B 1 183 ? 17.516 33 -3.645 1 97.56 183 MET B N 1
ATOM 4556 C CA . MET B 1 183 ? 17.875 32.906 -5.055 1 97.56 183 MET B CA 1
ATOM 4557 C C . MET B 1 183 ? 19.375 32.75 -5.223 1 97.56 183 MET B C 1
ATOM 4559 O O . MET B 1 183 ? 19.844 31.891 -5.984 1 97.56 183 MET B O 1
ATOM 4563 N N . THR B 1 184 ? 20.125 33.594 -4.59 1 97.06 184 THR B N 1
ATOM 4564 C CA . THR B 1 184 ? 21.594 33.562 -4.684 1 97.06 184 THR B CA 1
ATOM 4565 C C . THR B 1 184 ? 22.109 32.188 -4.352 1 97.06 184 THR B C 1
ATOM 4567 O O . THR B 1 184 ? 22.859 31.594 -5.133 1 97.06 184 THR B O 1
ATOM 4570 N N . SER B 1 185 ? 21.672 31.688 -3.275 1 96.12 185 SER B N 1
ATOM 4571 C CA . SER B 1 185 ? 22.109 30.359 -2.826 1 96.12 185 SER B CA 1
ATOM 4572 C C . SER B 1 185 ? 21.672 29.281 -3.801 1 96.12 185 SER B C 1
ATOM 4574 O O . SER B 1 185 ? 22.422 28.344 -4.07 1 96.12 185 SER B O 1
ATOM 4576 N N . HIS B 1 186 ? 20.438 29.344 -4.215 1 96.38 186 HIS B N 1
ATOM 4577 C CA . HIS B 1 186 ? 19.875 28.359 -5.133 1 96.38 186 HIS B CA 1
ATOM 4578 C C . HIS B 1 186 ? 20.672 28.312 -6.438 1 96.38 186 HIS B C 1
ATOM 4580 O O . HIS B 1 186 ? 20.953 27.234 -6.957 1 96.38 186 HIS B O 1
ATOM 4586 N N . LEU B 1 187 ? 21.062 29.469 -6.969 1 96.62 187 LEU B N 1
ATOM 4587 C CA . LEU B 1 187 ? 21.844 29.562 -8.203 1 96.62 187 LEU B CA 1
ATOM 4588 C C . LEU B 1 187 ? 23.234 28.953 -8.023 1 96.62 187 LEU B C 1
ATOM 4590 O O . LEU B 1 187 ? 23.766 28.328 -8.93 1 96.62 187 LEU B O 1
ATOM 4594 N N . GLN B 1 188 ? 23.75 29.156 -6.938 1 96.12 188 GLN B N 1
ATOM 4595 C CA . GLN B 1 188 ? 25.062 28.578 -6.656 1 96.12 188 GLN B CA 1
ATOM 4596 C C . GLN B 1 188 ? 24.984 27.047 -6.633 1 96.12 188 GLN B C 1
ATOM 4598 O O . GLN B 1 188 ? 25.828 26.375 -7.242 1 96.12 188 GLN B O 1
ATOM 4603 N N . ARG B 1 189 ? 24.047 26.531 -6.035 1 94.06 189 ARG B N 1
ATOM 4604 C CA . ARG B 1 189 ? 23.938 25.094 -5.82 1 94.06 189 ARG B CA 1
ATOM 4605 C C . ARG B 1 189 ? 23.5 24.375 -7.098 1 94.06 189 ARG B C 1
ATOM 4607 O O . ARG B 1 189 ? 24 23.297 -7.41 1 94.06 189 ARG B O 1
ATOM 4614 N N . THR B 1 190 ? 22.578 24.938 -7.762 1 94.38 190 THR B N 1
ATOM 4615 C CA . THR B 1 190 ? 21.938 24.25 -8.883 1 94.38 190 THR B CA 1
ATOM 4616 C C . THR B 1 190 ? 22.703 24.516 -10.18 1 94.38 190 THR B C 1
ATOM 4618 O O . THR B 1 190 ? 22.766 23.656 -11.062 1 94.38 190 THR B O 1
ATOM 4621 N N . TRP B 1 191 ? 23.312 25.719 -10.25 1 93.19 191 TRP B N 1
ATOM 4622 C CA . TRP B 1 191 ? 23.953 26.094 -11.508 1 93.19 191 TRP B CA 1
ATOM 4623 C C . TRP B 1 191 ? 25.453 26.266 -11.328 1 93.19 191 TRP B C 1
ATOM 4625 O O . TRP B 1 191 ? 26.172 26.516 -12.305 1 93.19 191 TRP B O 1
ATOM 4635 N N . GLY B 1 192 ? 25.922 26.344 -10.172 1 94.25 192 GLY B N 1
ATOM 4636 C CA . GLY B 1 192 ? 27.344 26.453 -9.898 1 94.25 192 GLY B CA 1
ATOM 4637 C C . GLY B 1 192 ? 27.891 27.859 -10.102 1 94.25 192 GLY B C 1
ATOM 4638 O O . GLY B 1 192 ? 29.078 28.047 -10.383 1 94.25 192 GLY B O 1
ATOM 4639 N N . LEU B 1 193 ? 27.047 28.797 -9.961 1 95.88 193 LEU B N 1
ATOM 4640 C CA . LEU B 1 193 ? 27.484 30.172 -10.164 1 95.88 193 LEU B CA 1
ATOM 4641 C C . LEU B 1 193 ? 28.297 30.656 -8.969 1 95.88 193 LEU B C 1
ATOM 4643 O O . LEU B 1 193 ? 28 30.328 -7.824 1 95.88 193 LEU B O 1
ATOM 4647 N N . ALA B 1 194 ? 29.281 31.531 -9.281 1 96.25 194 ALA B N 1
ATOM 4648 C CA . ALA B 1 194 ? 30.031 32.188 -8.211 1 96.25 194 ALA B CA 1
ATOM 4649 C C . ALA B 1 194 ? 29.141 33.125 -7.414 1 96.25 194 ALA B C 1
ATOM 4651 O O . ALA B 1 194 ? 28.219 33.719 -7.965 1 96.25 194 ALA B O 1
ATOM 4652 N N . GLU B 1 195 ? 29.438 33.312 -6.141 1 94.5 195 GLU B N 1
ATOM 4653 C CA . GLU B 1 195 ? 28.594 34.062 -5.223 1 94.5 195 GLU B CA 1
ATOM 4654 C C . GLU B 1 195 ? 28.375 35.5 -5.715 1 94.5 195 GLU B C 1
ATOM 4656 O O . GLU B 1 195 ? 27.25 35.969 -5.762 1 94.5 195 GLU B O 1
ATOM 4661 N N . PRO B 1 196 ? 29.422 36.188 -6.199 1 95.69 196 PRO B N 1
ATOM 4662 C CA . PRO B 1 196 ? 29.188 37.562 -6.637 1 95.69 196 PRO B CA 1
ATOM 4663 C C . PRO B 1 196 ? 28.266 37.656 -7.855 1 95.69 196 PRO B C 1
ATOM 4665 O O . PRO B 1 196 ? 27.453 38.594 -7.953 1 95.69 196 PRO B O 1
ATOM 4668 N N . THR B 1 197 ? 28.453 36.719 -8.648 1 96.69 197 THR B N 1
ATOM 4669 C CA . THR B 1 197 ? 27.609 36.688 -9.844 1 96.69 197 THR B CA 1
ATOM 4670 C C . THR B 1 197 ? 26.172 36.375 -9.484 1 96.69 197 THR B C 1
ATOM 4672 O O . THR B 1 197 ? 25.25 37.031 -9.977 1 96.69 197 THR B O 1
ATOM 4675 N N . ALA B 1 198 ? 26 35.375 -8.664 1 97.75 198 ALA B N 1
ATOM 4676 C CA . ALA B 1 198 ? 24.656 35 -8.227 1 97.75 198 ALA B CA 1
ATOM 4677 C C . ALA B 1 198 ? 23.969 36.125 -7.496 1 97.75 198 ALA B C 1
ATOM 4679 O O . ALA B 1 198 ? 22.781 36.406 -7.719 1 97.75 198 ALA B O 1
ATOM 4680 N N . ALA B 1 199 ? 24.656 36.781 -6.676 1 96.81 199 ALA B N 1
ATOM 4681 C CA . ALA B 1 199 ? 24.125 37.906 -5.895 1 96.81 199 ALA B CA 1
ATOM 4682 C C . ALA B 1 199 ? 23.703 39.031 -6.801 1 96.81 199 ALA B C 1
ATOM 4684 O O . ALA B 1 199 ? 22.656 39.656 -6.582 1 96.81 199 ALA B O 1
ATOM 4685 N N . ARG B 1 200 ? 24.516 39.312 -7.723 1 96.19 200 ARG B N 1
ATOM 4686 C CA . ARG B 1 200 ? 24.188 40.406 -8.664 1 96.19 200 ARG B CA 1
ATOM 4687 C C . ARG B 1 200 ? 22.906 40.062 -9.43 1 96.19 200 ARG B C 1
ATOM 4689 O O . ARG B 1 200 ? 22.047 40.938 -9.594 1 96.19 200 ARG B O 1
ATOM 4696 N N . LEU B 1 201 ? 22.812 38.938 -9.797 1 96.5 201 LEU B N 1
ATOM 4697 C CA . LEU B 1 201 ? 21.625 38.531 -10.547 1 96.5 201 LEU B CA 1
ATOM 4698 C C . LEU B 1 201 ? 20.375 38.625 -9.68 1 96.5 201 LEU B C 1
ATOM 4700 O O . LEU B 1 201 ? 19.297 39 -10.172 1 96.5 201 LEU B O 1
ATOM 4704 N N . SER B 1 202 ? 20.438 38.281 -8.453 1 97.19 202 SER B N 1
ATOM 4705 C CA . SER B 1 202 ? 19.281 38.281 -7.547 1 97.19 202 SER B CA 1
ATOM 4706 C C . SER B 1 202 ? 18.75 39.688 -7.328 1 97.19 202 SER B C 1
ATOM 4708 O O . SER B 1 202 ? 17.594 39.844 -6.934 1 97.19 202 SER B O 1
ATOM 4710 N N . THR B 1 203 ? 19.547 40.719 -7.598 1 95.69 203 THR B N 1
ATOM 4711 C CA . THR B 1 203 ? 19.125 42.094 -7.398 1 95.69 203 THR B CA 1
ATOM 4712 C C . THR B 1 203 ? 18.344 42.594 -8.617 1 95.69 203 THR B C 1
ATOM 4714 O O . THR B 1 203 ? 17.672 43.625 -8.547 1 95.69 203 THR B O 1
ATOM 4717 N N . TRP B 1 204 ? 18.469 41.875 -9.688 1 96.5 204 TRP B N 1
ATOM 4718 C CA . TRP B 1 204 ? 17.75 42.281 -10.898 1 96.5 204 TRP B CA 1
ATOM 4719 C C . TRP B 1 204 ? 16.297 41.844 -10.828 1 96.5 204 TRP B C 1
ATOM 4721 O O . TRP B 1 204 ? 15.984 40.656 -10.773 1 96.5 204 TRP B O 1
ATOM 4731 N N . PRO B 1 205 ? 15.391 42.812 -10.945 1 95.75 205 PRO B N 1
ATOM 4732 C CA . PRO B 1 205 ? 13.977 42.5 -10.75 1 95.75 205 PRO B CA 1
ATOM 4733 C C . PRO B 1 205 ? 13.438 41.5 -11.766 1 95.75 205 PRO B C 1
ATOM 4735 O O . PRO B 1 205 ? 12.68 40.594 -11.406 1 95.75 205 PRO B O 1
ATOM 4738 N N . LEU B 1 206 ? 13.812 41.594 -12.984 1 96.31 206 LEU B N 1
ATOM 4739 C CA . LEU B 1 206 ? 13.32 40.688 -14.023 1 96.31 206 LEU B CA 1
ATOM 4740 C C . LEU B 1 206 ? 13.844 39.281 -13.812 1 96.31 206 LEU B C 1
ATOM 4742 O O . LEU B 1 206 ? 13.102 38.312 -13.977 1 96.31 206 LEU B O 1
ATOM 4746 N N . ALA B 1 207 ? 15.102 39.219 -13.484 1 96.69 207 ALA B N 1
ATOM 4747 C CA . ALA B 1 207 ? 15.703 37.906 -13.219 1 96.69 207 ALA B CA 1
ATOM 4748 C C . ALA B 1 207 ? 15.031 37.25 -12.023 1 96.69 207 ALA B C 1
ATOM 4750 O O . ALA B 1 207 ? 14.766 36.031 -12.055 1 96.69 207 ALA B O 1
ATOM 4751 N N . PHE B 1 208 ? 14.797 38 -11.055 1 97.06 208 PHE B N 1
ATOM 4752 C CA . PHE B 1 208 ? 14.164 37.469 -9.852 1 97.06 208 PHE B CA 1
ATOM 4753 C C . PHE B 1 208 ? 12.758 37 -10.156 1 97.06 208 PHE B C 1
ATOM 4755 O O . PHE B 1 208 ? 12.359 35.906 -9.703 1 97.06 208 PHE B O 1
ATOM 4762 N N . ARG B 1 209 ? 12.039 37.75 -10.898 1 96.31 209 ARG B N 1
ATOM 4763 C CA . ARG B 1 209 ? 10.672 37.375 -11.258 1 96.31 209 ARG B CA 1
ATOM 4764 C C . ARG B 1 209 ? 10.633 36.062 -12.039 1 96.31 209 ARG B C 1
ATOM 4766 O O . ARG B 1 209 ? 9.797 35.219 -11.766 1 96.31 209 ARG B O 1
ATOM 4773 N N . TYR B 1 210 ? 11.508 35.906 -12.969 1 96.5 210 TYR B N 1
ATOM 4774 C CA . TYR B 1 210 ? 11.539 34.719 -13.789 1 96.5 210 TYR B CA 1
ATOM 4775 C C . TYR B 1 210 ? 12.016 33.5 -12.977 1 96.5 210 TYR B C 1
ATOM 4777 O O . TYR B 1 210 ? 11.5 32.406 -13.141 1 96.5 210 TYR B O 1
ATOM 4785 N N . TRP B 1 211 ? 13 33.781 -12.203 1 96.88 211 TRP B N 1
ATOM 4786 C CA . TRP B 1 211 ? 13.484 32.719 -11.328 1 96.88 211 TRP B CA 1
ATOM 4787 C C . TRP B 1 211 ? 12.375 32.219 -10.406 1 96.88 211 TRP B C 1
ATOM 4789 O O . TRP B 1 211 ? 12.164 31.016 -10.273 1 96.88 211 TRP B O 1
ATOM 4799 N N . LYS B 1 212 ? 11.711 33.094 -9.789 1 96.25 212 LYS B N 1
ATOM 4800 C CA . LYS B 1 212 ? 10.617 32.75 -8.875 1 96.25 212 LYS B CA 1
ATOM 4801 C C . LYS B 1 212 ? 9.531 31.953 -9.594 1 96.25 212 LYS B C 1
ATOM 4803 O O . LYS B 1 212 ? 9.047 30.953 -9.062 1 96.25 212 LYS B O 1
ATOM 4808 N N . LYS B 1 213 ? 9.172 32.344 -10.719 1 95.25 213 LYS B N 1
ATOM 4809 C CA . LYS B 1 213 ? 8.156 31.656 -11.5 1 95.25 213 LYS B CA 1
ATOM 4810 C C . LYS B 1 213 ? 8.594 30.219 -11.82 1 95.25 213 LYS B C 1
ATOM 4812 O O . LYS B 1 213 ? 7.781 29.297 -11.781 1 95.25 213 LYS B O 1
ATOM 4817 N N . ALA B 1 214 ? 9.859 30.078 -12.008 1 94.81 214 ALA B N 1
ATOM 4818 C CA . ALA B 1 214 ? 10.398 28.797 -12.453 1 94.81 214 ALA B CA 1
ATOM 4819 C C . ALA B 1 214 ? 10.609 27.844 -11.281 1 94.81 214 ALA B C 1
ATOM 4821 O O . ALA B 1 214 ? 10.453 26.625 -11.422 1 94.81 214 ALA B O 1
ATOM 4822 N N . TYR B 1 215 ? 10.906 28.406 -10.109 1 94.44 215 TYR B N 1
ATOM 4823 C CA . TYR B 1 215 ? 11.484 27.516 -9.117 1 94.44 215 TYR B CA 1
ATOM 4824 C C . TYR B 1 215 ? 10.711 27.578 -7.809 1 94.44 215 TYR B C 1
ATOM 4826 O O . TYR B 1 215 ? 10.977 26.812 -6.883 1 94.44 215 TYR B O 1
ATOM 4834 N N . ARG B 1 216 ? 9.695 28.375 -7.762 1 92 216 ARG B N 1
ATOM 4835 C CA . ARG B 1 216 ? 9.031 28.594 -6.48 1 92 216 ARG B CA 1
ATOM 4836 C C . ARG B 1 216 ? 8.445 27.297 -5.938 1 92 216 ARG B C 1
ATOM 4838 O O . ARG B 1 216 ? 8.227 27.172 -4.73 1 92 216 ARG B O 1
ATOM 4845 N N . ARG B 1 217 ? 8.234 26.328 -6.77 1 91.56 217 ARG B N 1
ATOM 4846 C CA . ARG B 1 217 ? 7.656 25.062 -6.312 1 91.56 217 ARG B CA 1
ATOM 4847 C C . ARG B 1 217 ? 8.625 23.906 -6.527 1 91.56 217 ARG B C 1
ATOM 4849 O O . ARG B 1 217 ? 8.258 22.75 -6.352 1 91.56 217 ARG B O 1
ATOM 4856 N N . ALA B 1 218 ? 9.82 24.25 -6.891 1 94.5 218 ALA B N 1
ATOM 4857 C CA . ALA B 1 218 ? 10.805 23.219 -7.211 1 94.5 218 ALA B CA 1
ATOM 4858 C C . ALA B 1 218 ? 11.438 22.656 -5.945 1 94.5 218 ALA B C 1
ATOM 4860 O O . ALA B 1 218 ? 11.836 23.406 -5.051 1 94.5 218 ALA B O 1
ATOM 4861 N N . PRO B 1 219 ? 11.539 21.344 -5.949 1 93 219 PRO B N 1
ATOM 4862 C CA . PRO B 1 219 ? 12.18 20.734 -4.777 1 93 219 PRO B CA 1
ATOM 4863 C C . PRO B 1 219 ? 13.586 21.297 -4.52 1 93 219 PRO B C 1
ATOM 4865 O O . PRO B 1 219 ? 14 21.406 -3.365 1 93 219 PRO B O 1
ATOM 4868 N N . SER B 1 220 ? 14.328 21.641 -5.57 1 93.94 220 SER B N 1
ATOM 4869 C CA . SER B 1 220 ? 15.688 22.141 -5.418 1 93.94 220 SER B CA 1
ATOM 4870 C C . SER B 1 220 ? 15.727 23.406 -4.582 1 93.94 220 SER B C 1
ATOM 4872 O O . SER B 1 220 ? 16.703 23.672 -3.875 1 93.94 220 SER B O 1
ATOM 4874 N N . LEU B 1 221 ? 14.688 24.156 -4.684 1 94.94 221 LEU B N 1
ATOM 4875 C CA . LEU B 1 221 ? 14.617 25.391 -3.896 1 94.94 221 LEU B CA 1
ATOM 4876 C C . LEU B 1 221 ? 13.992 25.109 -2.529 1 94.94 221 LEU B C 1
ATOM 4878 O O . LEU B 1 221 ? 14.539 25.531 -1.503 1 94.94 221 LEU B O 1
ATOM 4882 N N . LEU B 1 222 ? 12.883 24.391 -2.527 1 94.69 222 LEU B N 1
ATOM 4883 C CA . LEU B 1 222 ? 12.086 24.188 -1.325 1 94.69 222 LEU B CA 1
ATOM 4884 C C . LEU B 1 222 ? 12.891 23.469 -0.246 1 94.69 222 LEU B C 1
ATOM 4886 O O . LEU B 1 222 ? 12.688 23.703 0.947 1 94.69 222 LEU B O 1
ATOM 4890 N N . ARG B 1 223 ? 13.789 22.703 -0.618 1 91.69 223 ARG B N 1
ATOM 4891 C CA . ARG B 1 223 ? 14.609 21.938 0.317 1 91.69 223 ARG B CA 1
ATOM 4892 C C . ARG B 1 223 ? 15.469 22.859 1.169 1 91.69 223 ARG B C 1
ATOM 4894 O O . ARG B 1 223 ? 15.891 22.5 2.268 1 91.69 223 ARG B O 1
ATOM 4901 N N . SER B 1 224 ? 15.695 24.016 0.678 1 91 224 SER B N 1
ATOM 4902 C CA . SER B 1 224 ? 16.625 24.906 1.362 1 91 224 SER B CA 1
ATOM 4903 C C . SER B 1 224 ? 15.891 26.016 2.109 1 91 224 SER B C 1
ATOM 4905 O O . SER B 1 224 ? 16.516 26.812 2.824 1 91 224 SER B O 1
ATOM 4907 N N . LEU B 1 225 ? 14.648 26.078 1.986 1 94.31 225 LEU B N 1
ATOM 4908 C CA . LEU B 1 225 ? 13.883 27.125 2.652 1 94.31 225 LEU B CA 1
ATOM 4909 C C . LEU B 1 225 ? 13.516 26.703 4.074 1 94.31 225 LEU B C 1
ATOM 4911 O O . LEU B 1 225 ? 13.312 25.516 4.344 1 94.31 225 LEU B O 1
ATOM 4915 N N . PRO B 1 226 ? 13.453 27.656 4.996 1 93.62 226 PRO B N 1
ATOM 4916 C CA . PRO B 1 226 ? 12.961 27.312 6.332 1 93.62 226 PRO B CA 1
ATOM 4917 C C . PRO B 1 226 ? 11.484 26.922 6.336 1 93.62 226 PRO B C 1
ATOM 4919 O O . PRO B 1 226 ? 10.711 27.406 5.504 1 93.62 226 PRO B O 1
ATOM 4922 N N . LEU B 1 227 ? 11.148 26.047 7.227 1 95.12 227 LEU B N 1
ATOM 4923 C CA . LEU B 1 227 ? 9.742 25.688 7.406 1 95.12 227 LEU B CA 1
ATOM 4924 C C . LEU B 1 227 ? 9.023 26.703 8.281 1 95.12 227 LEU B C 1
ATOM 4926 O O . LEU B 1 227 ? 9.477 27.016 9.383 1 95.12 227 LEU B O 1
ATOM 4930 N N . LEU B 1 228 ? 7.957 27.219 7.754 1 95.94 228 LEU B N 1
ATOM 4931 C CA . LEU B 1 228 ? 7.156 28.219 8.445 1 95.94 228 LEU B CA 1
ATOM 4932 C C . LEU B 1 228 ? 5.773 27.672 8.781 1 95.94 228 LEU B C 1
ATOM 4934 O O . LEU B 1 228 ? 5.238 26.828 8.062 1 95.94 228 LEU B O 1
ATOM 4938 N N . PHE B 1 229 ? 5.293 28.125 9.984 1 96.94 229 PHE B N 1
ATOM 4939 C CA . PHE B 1 229 ? 3.924 27.734 10.305 1 96.94 229 PHE B CA 1
ATOM 4940 C C . PHE B 1 229 ? 2.965 28.172 9.203 1 96.94 229 PHE B C 1
ATOM 4942 O O . PHE B 1 229 ? 3 29.328 8.758 1 96.94 229 PHE B O 1
ATOM 4949 N N . TYR B 1 230 ? 2.068 27.281 8.797 1 97.06 230 TYR B N 1
ATOM 4950 C CA . TYR B 1 230 ? 1.339 27.5 7.551 1 97.06 230 TYR B CA 1
ATOM 4951 C C . TYR B 1 230 ? -0.048 28.062 7.82 1 97.06 230 TYR B C 1
ATOM 4953 O O . TYR B 1 230 ? -0.416 29.109 7.27 1 97.06 230 TYR B O 1
ATOM 4961 N N . ASP B 1 231 ? -0.814 27.5 8.672 1 96.75 231 ASP B N 1
ATOM 4962 C CA . ASP B 1 231 ? -2.242 27.781 8.781 1 96.75 231 ASP B CA 1
ATOM 4963 C C . ASP B 1 231 ? -2.494 29 9.68 1 96.75 231 ASP B C 1
ATOM 4965 O O . ASP B 1 231 ? -3.223 28.891 10.672 1 96.75 231 ASP B O 1
ATOM 4969 N N . ILE B 1 232 ? -2.131 30.172 9.227 1 95.88 232 ILE B N 1
ATOM 4970 C CA . ILE B 1 232 ? -2.344 31.391 10.008 1 95.88 232 ILE B CA 1
ATOM 4971 C C . ILE B 1 232 ? -3.754 31.922 9.766 1 95.88 232 ILE B C 1
ATOM 4973 O O . ILE B 1 232 ? -4.16 32.938 10.359 1 95.88 232 ILE B O 1
ATOM 4977 N N . TRP B 1 233 ? -4.465 31.281 8.891 1 96 233 TRP B N 1
ATOM 4978 C CA . TRP B 1 233 ? -5.82 31.734 8.609 1 96 233 TRP B CA 1
ATOM 4979 C C . TRP B 1 233 ? -6.801 31.219 9.656 1 96 233 TRP B C 1
ATOM 4981 O O . TRP B 1 233 ? -7.727 31.922 10.055 1 96 233 TRP B O 1
ATOM 4991 N N . VAL B 1 234 ? -6.59 29.953 10.109 1 97.12 234 VAL B N 1
ATOM 4992 C CA . VAL B 1 234 ? -7.543 29.344 11.023 1 97.12 234 VAL B CA 1
ATOM 4993 C C . VAL B 1 234 ? -7.055 29.484 12.461 1 97.12 234 VAL B C 1
ATOM 4995 O O . VAL B 1 234 ? -7.836 29.828 13.352 1 97.12 234 VAL B O 1
ATOM 4998 N N . ALA B 1 235 ? -5.812 29.297 12.711 1 97.69 235 ALA B N 1
ATOM 4999 C CA . ALA B 1 235 ? -5.285 29.234 14.07 1 97.69 235 ALA B CA 1
ATOM 5000 C C . ALA B 1 235 ? -5.391 30.578 14.773 1 97.69 235 ALA B C 1
ATOM 5002 O O . ALA B 1 235 ? -5.02 31.609 14.203 1 97.69 235 ALA B O 1
ATOM 5003 N N . ARG B 1 236 ? -5.938 30.5 16 1 96 236 ARG B N 1
ATOM 5004 C CA . ARG B 1 236 ? -6.043 31.656 16.891 1 96 236 ARG B CA 1
ATOM 5005 C C . ARG B 1 236 ? -5.488 31.328 18.266 1 96 236 ARG B C 1
ATOM 5007 O O . ARG B 1 236 ? -5.746 30.25 18.812 1 96 236 ARG B O 1
ATOM 5014 N N . ASP B 1 237 ? -4.707 32.25 18.766 1 94.31 237 ASP B N 1
ATOM 5015 C CA . ASP B 1 237 ? -4.168 31.984 20.094 1 94.31 237 ASP B CA 1
ATOM 5016 C C . ASP B 1 237 ? -5.246 32.156 21.172 1 94.31 237 ASP B C 1
ATOM 5018 O O . ASP B 1 237 ? -6.43 32.281 20.844 1 94.31 237 ASP B O 1
ATOM 5022 N N . LEU B 1 238 ? -4.859 32.062 22.422 1 92.5 238 LEU B N 1
ATOM 5023 C CA . LEU B 1 238 ? -5.789 32.094 23.547 1 92.5 238 LEU B CA 1
ATOM 5024 C C . LEU B 1 238 ? -6.633 33.375 23.531 1 92.5 238 LEU B C 1
ATOM 5026 O O . LEU B 1 238 ? -7.797 33.344 23.938 1 92.5 238 LEU B O 1
ATOM 5030 N N . THR B 1 239 ? -6.098 34.438 22.984 1 91.38 239 THR B N 1
ATOM 5031 C CA . THR B 1 239 ? -6.77 35.719 23 1 91.38 239 THR B CA 1
ATOM 5032 C C . THR B 1 239 ? -7.605 35.938 21.75 1 91.38 239 THR B C 1
ATOM 5034 O O . THR B 1 239 ? -8.211 37 21.547 1 91.38 239 THR B O 1
ATOM 5037 N N . GLY B 1 240 ? -7.57 34.969 20.844 1 93.12 240 GLY B N 1
ATOM 5038 C CA . GLY B 1 240 ? -8.312 35.062 19.609 1 93.12 240 GLY B CA 1
ATOM 5039 C C . GLY B 1 240 ? -7.527 35.781 18.516 1 93.12 240 GLY B C 1
ATOM 5040 O O . GLY B 1 240 ? -8.07 36.062 17.453 1 93.12 240 GLY B O 1
ATOM 5041 N N . ALA B 1 241 ? -6.289 36.031 18.766 1 93.5 241 ALA B N 1
ATOM 5042 C CA . ALA B 1 241 ? -5.426 36.656 17.766 1 93.5 241 ALA B CA 1
ATOM 5043 C C . ALA B 1 241 ? -4.836 35.625 16.812 1 93.5 241 ALA B C 1
ATOM 5045 O O . ALA B 1 241 ? -4.617 34.5 17.203 1 93.5 241 ALA B O 1
ATOM 5046 N N . ARG B 1 242 ? -4.555 36.094 15.609 1 94.69 242 ARG B N 1
ATOM 5047 C CA . ARG B 1 242 ? -3.941 35.219 14.609 1 94.69 242 ARG B CA 1
ATOM 5048 C C . ARG B 1 242 ? -2.527 34.812 15.031 1 94.69 242 ARG B C 1
ATOM 5050 O O . ARG B 1 242 ? -1.83 35.594 15.688 1 94.69 242 ARG B O 1
ATOM 5057 N N . LEU B 1 243 ? -2.131 33.656 14.57 1 95.88 243 LEU B N 1
ATOM 5058 C CA . LEU B 1 243 ? -0.747 33.219 14.766 1 95.88 243 LEU B CA 1
ATOM 5059 C C . LEU B 1 243 ? 0.154 33.812 13.68 1 95.88 243 LEU B C 1
ATOM 5061 O O . LEU B 1 243 ? -0.335 34.344 12.688 1 95.88 243 LEU B O 1
ATOM 5065 N N . HIS B 1 244 ? 1.432 33.719 13.969 1 93.56 244 HIS B N 1
ATOM 5066 C CA . HIS B 1 244 ? 2.445 34.188 13.031 1 93.56 244 HIS B CA 1
ATOM 5067 C C . HIS B 1 244 ? 3.203 33 12.406 1 93.56 244 HIS B C 1
ATOM 5069 O O . HIS B 1 244 ? 3.219 31.906 12.961 1 93.56 244 HIS B O 1
ATOM 5075 N N . ARG B 1 245 ? 3.818 33.375 11.305 1 93.5 245 ARG B N 1
ATOM 5076 C CA . ARG B 1 245 ? 4.535 32.344 10.555 1 93.5 245 ARG B CA 1
ATOM 5077 C C . ARG B 1 245 ? 5.801 31.922 11.289 1 93.5 245 ARG B C 1
ATOM 5079 O O . ARG B 1 245 ? 6.164 30.75 11.273 1 93.5 245 ARG B O 1
ATOM 5086 N N . ALA B 1 246 ? 6.41 32.844 11.883 1 89.56 246 ALA B N 1
ATOM 5087 C CA . ALA B 1 246 ? 7.684 32.594 12.539 1 89.56 246 ALA B CA 1
ATOM 5088 C C . ALA B 1 246 ? 7.504 32.469 14.047 1 89.56 246 ALA B C 1
ATOM 5090 O O . ALA B 1 246 ? 6.523 32.938 14.609 1 89.56 246 ALA B O 1
ATOM 5091 N N . ALA B 1 247 ? 8.453 31.844 14.648 1 87.56 247 ALA B N 1
ATOM 5092 C CA . ALA B 1 247 ? 8.477 31.734 16.109 1 87.56 247 ALA B CA 1
ATOM 5093 C C . ALA B 1 247 ? 8.523 33.125 16.734 1 87.56 247 ALA B C 1
ATOM 5095 O O . ALA B 1 247 ? 9.133 34.062 16.188 1 87.56 247 ALA B O 1
ATOM 5096 N N . PRO B 1 248 ? 7.875 33.281 17.906 1 90.81 248 PRO B N 1
ATOM 5097 C CA . PRO B 1 248 ? 7.258 32.25 18.734 1 90.81 248 PRO B CA 1
ATOM 5098 C C . PRO B 1 248 ? 5.805 31.969 18.344 1 90.81 248 PRO B C 1
ATOM 5100 O O . PRO B 1 248 ? 5.035 31.469 19.172 1 90.81 248 PRO B O 1
ATOM 5103 N N . TYR B 1 249 ? 5.379 32.406 17.203 1 94.44 249 TYR B N 1
ATOM 5104 C CA . TYR B 1 249 ? 4.164 32.031 16.484 1 94.44 249 TYR B CA 1
ATOM 5105 C C . TYR B 1 249 ? 2.963 32.812 17.016 1 94.44 249 TYR B C 1
ATOM 5107 O O . TYR B 1 249 ? 1.926 32.875 16.359 1 94.44 249 TYR B O 1
ATOM 5115 N N . VAL B 1 250 ? 3.043 33.25 18.328 1 94.94 250 VAL B N 1
ATOM 5116 C CA . VAL B 1 250 ? 1.917 33.969 18.906 1 94.94 250 VAL B CA 1
ATOM 5117 C C . VAL B 1 250 ? 2.42 35.219 19.609 1 94.94 250 VAL B C 1
ATOM 5119 O O . VAL B 1 250 ? 3.578 35.281 20.031 1 94.94 250 VAL B O 1
ATOM 5122 N N . ALA B 1 251 ? 1.506 36.219 19.734 1 91.25 251 ALA B N 1
ATOM 5123 C CA . ALA B 1 251 ? 1.85 37.469 20.422 1 91.25 251 ALA B CA 1
ATOM 5124 C C . ALA B 1 251 ? 1.647 37.344 21.938 1 91.25 251 ALA B C 1
ATOM 5126 O O . ALA B 1 251 ? 2.375 37.938 22.719 1 91.25 251 ALA B O 1
ATOM 5127 N N . HIS B 1 252 ? 0.662 36.562 22.344 1 92.56 252 HIS B N 1
ATOM 5128 C CA . HIS B 1 252 ? 0.399 36.344 23.75 1 92.56 252 HIS B CA 1
ATOM 5129 C C . HIS B 1 252 ? 1.603 35.75 24.453 1 92.56 252 HIS B C 1
ATOM 5131 O O . HIS B 1 252 ? 1.971 34.594 24.172 1 92.56 252 HIS B O 1
ATOM 5137 N N . ALA B 1 253 ? 2.088 36.406 25.406 1 92.62 253 ALA B N 1
ATOM 5138 C CA . ALA B 1 253 ? 3.393 36.094 25.984 1 92.62 253 ALA B CA 1
ATOM 5139 C C . ALA B 1 253 ? 3.387 34.688 26.625 1 92.62 253 ALA B C 1
ATOM 5141 O O . ALA B 1 253 ? 4.316 33.906 26.438 1 92.62 253 ALA B O 1
ATOM 5142 N N . ALA B 1 254 ? 2.396 34.438 27.422 1 91.81 254 ALA B N 1
ATOM 5143 C CA . ALA B 1 254 ? 2.352 33.156 28.141 1 91.81 254 ALA B CA 1
ATOM 5144 C C . ALA B 1 254 ? 2.258 31.984 27.156 1 91.81 254 ALA B C 1
ATOM 5146 O O . ALA B 1 254 ? 2.914 30.953 27.344 1 91.81 254 ALA B O 1
ATOM 5147 N N . SER B 1 255 ? 1.448 32.094 26.156 1 93.06 255 SER B N 1
ATOM 5148 C CA . SER B 1 255 ? 1.331 31.078 25.125 1 93.06 255 SER B CA 1
ATOM 5149 C C . SER B 1 255 ? 2.631 30.922 24.344 1 93.06 255 SER B C 1
ATOM 5151 O O . SER B 1 255 ? 3.041 29.812 24.031 1 93.06 255 SER B O 1
ATOM 5153 N N . ALA B 1 256 ? 3.244 32.031 24.047 1 94.69 256 ALA B N 1
ATOM 5154 C CA . ALA B 1 256 ? 4.5 32.031 23.297 1 94.69 256 ALA B CA 1
ATOM 5155 C C . ALA B 1 256 ? 5.578 31.25 24.047 1 94.69 256 ALA B C 1
ATOM 5157 O O . ALA B 1 256 ? 6.332 30.484 23.438 1 94.69 256 ALA B O 1
ATOM 5158 N N . LYS B 1 257 ? 5.621 31.516 25.281 1 92.38 257 LYS B N 1
ATOM 5159 C CA . LYS B 1 257 ? 6.605 30.828 26.109 1 92.38 257 LYS B CA 1
ATOM 5160 C C . LYS B 1 257 ? 6.391 29.312 26.078 1 92.38 257 LYS B C 1
ATOM 5162 O O . LYS B 1 257 ? 7.352 28.547 25.969 1 92.38 257 LYS B O 1
ATOM 5167 N N . ARG B 1 258 ? 5.191 28.875 26.125 1 92 258 ARG B N 1
ATOM 5168 C CA . ARG B 1 258 ? 4.883 27.453 26.125 1 92 258 ARG B CA 1
ATOM 5169 C C . ARG B 1 258 ? 5.211 26.828 24.781 1 92 258 ARG B C 1
ATOM 5171 O O . ARG B 1 258 ? 5.832 25.766 24.719 1 92 258 ARG B O 1
ATOM 5178 N N . LEU B 1 259 ? 4.82 27.484 23.766 1 92.5 259 LEU B N 1
ATOM 5179 C CA . LEU B 1 259 ? 5.062 26.969 22.422 1 92.5 259 LEU B CA 1
ATOM 5180 C C . LEU B 1 259 ? 6.559 26.844 22.156 1 92.5 259 LEU B C 1
ATOM 5182 O O . LEU B 1 259 ? 7.012 25.844 21.578 1 92.5 259 LEU B O 1
ATOM 5186 N N . ARG B 1 260 ? 7.293 27.797 22.578 1 90.69 260 ARG B N 1
ATOM 5187 C CA . ARG B 1 260 ? 8.742 27.75 22.391 1 90.69 260 ARG B CA 1
ATOM 5188 C C . ARG B 1 260 ? 9.352 26.578 23.156 1 90.69 260 ARG B C 1
ATOM 5190 O O . ARG B 1 260 ? 10.336 25.984 22.703 1 90.69 260 ARG B O 1
ATOM 5197 N N . ALA B 1 261 ? 8.719 26.25 24.234 1 90.75 261 ALA B N 1
ATOM 5198 C CA . ALA B 1 261 ? 9.219 25.156 25.062 1 90.75 261 ALA B CA 1
ATOM 5199 C C . ALA B 1 261 ? 8.742 23.812 24.531 1 90.75 261 ALA B C 1
ATOM 5201 O O . ALA B 1 261 ? 9.117 22.766 25.062 1 90.75 261 ALA B O 1
ATOM 5202 N N . GLY B 1 262 ? 7.957 23.828 23.531 1 91.25 262 GLY B N 1
ATOM 5203 C CA . GLY B 1 262 ? 7.465 22.594 22.938 1 91.25 262 GLY B CA 1
ATOM 5204 C C . GLY B 1 262 ? 6.305 22 23.719 1 91.25 262 GLY B C 1
ATOM 5205 O O . GLY B 1 262 ? 6.062 20.781 23.641 1 91.25 262 GLY B O 1
ATOM 5206 N N . LEU B 1 263 ? 5.602 22.812 24.438 1 92.94 263 LEU B N 1
ATOM 5207 C CA . LEU B 1 263 ? 4.531 22.328 25.312 1 92.94 263 LEU B CA 1
ATOM 5208 C C . LEU B 1 263 ? 3.164 22.688 24.734 1 92.94 263 LEU B C 1
ATOM 5210 O O . LEU B 1 263 ? 2.992 23.766 24.141 1 92.94 263 LEU B O 1
ATOM 5214 N N . PRO B 1 264 ? 2.209 21.766 24.938 1 94.44 264 PRO B N 1
ATOM 5215 C CA . PRO B 1 264 ? 0.857 22.078 24.469 1 94.44 264 PRO B CA 1
ATOM 5216 C C . PRO B 1 264 ? 0.295 23.344 25.094 1 94.44 264 PRO B C 1
ATOM 5218 O O . PRO B 1 264 ? 0.585 23.641 26.25 1 94.44 264 PRO B O 1
ATOM 5221 N N . THR B 1 265 ? -0.509 24.031 24.312 1 93.62 265 THR B N 1
ATOM 5222 C CA . THR B 1 265 ? -1.048 25.328 24.703 1 93.62 265 THR B CA 1
ATOM 5223 C C . THR B 1 265 ? -2.52 25.438 24.312 1 93.62 265 THR B C 1
ATOM 5225 O O . THR B 1 265 ? -2.902 25.078 23.203 1 93.62 265 THR B O 1
ATOM 5228 N N . GLU B 1 266 ? -3.287 25.891 25.281 1 93.44 266 GLU B N 1
ATOM 5229 C CA . GLU B 1 266 ? -4.684 26.141 24.938 1 93.44 266 GLU B CA 1
ATOM 5230 C C . GLU 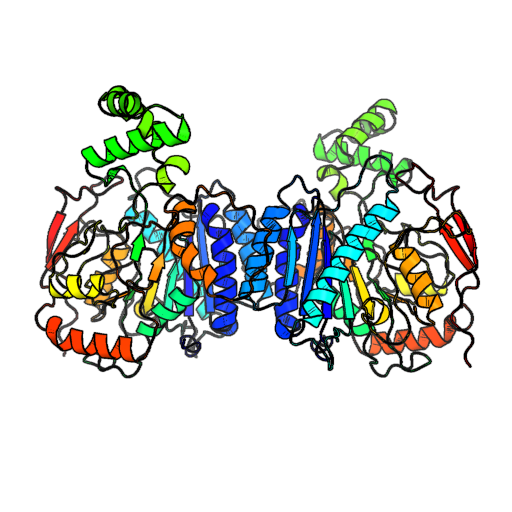B 1 266 ? -4.812 27.312 23.969 1 93.44 266 GLU B C 1
ATOM 5232 O O . GLU B 1 266 ? -4.098 28.312 24.078 1 93.44 266 GLU B O 1
ATOM 5237 N N . VAL B 1 267 ? -5.684 27.109 23.031 1 95 267 VAL B N 1
ATOM 5238 C CA . VAL B 1 267 ? -5.906 28.109 21.984 1 95 267 VAL B CA 1
ATOM 5239 C C . VAL B 1 267 ? -7.406 28.328 21.797 1 95 267 VAL B C 1
ATOM 5241 O O . VAL B 1 267 ? -8.219 27.578 22.344 1 95 267 VAL B O 1
ATOM 5244 N N . TYR B 1 268 ? -7.68 29.422 21.125 1 93.88 268 TYR B N 1
ATOM 5245 C CA . TYR B 1 268 ? -9.07 29.672 20.781 1 93.88 268 TYR B CA 1
ATOM 5246 C C . TYR B 1 268 ? -9.539 28.734 19.672 1 93.88 268 TYR B C 1
ATOM 5248 O O . TYR B 1 268 ? -10.656 28.203 19.719 1 93.88 268 TYR B O 1
ATOM 5256 N N . CYS B 1 269 ? -8.68 28.578 18.656 1 96.38 269 CYS B N 1
ATOM 5257 C CA . CYS B 1 269 ? -9.023 27.734 17.516 1 96.38 269 CYS B CA 1
ATOM 5258 C C . CYS B 1 269 ? -7.762 27.219 16.828 1 96.38 269 CYS B C 1
ATOM 5260 O O . CYS B 1 269 ? -6.746 27.922 16.781 1 96.38 269 CYS B O 1
ATOM 5262 N N . CYS B 1 270 ? -7.828 25.969 16.297 1 98.12 270 CYS B N 1
ATOM 5263 C CA . CYS B 1 270 ? -6.762 25.438 15.461 1 98.12 270 CYS B CA 1
ATOM 5264 C C . CYS B 1 270 ? -7.289 24.312 14.562 1 98.12 270 CYS B C 1
ATOM 5266 O O . CYS B 1 270 ? -8.336 23.734 14.844 1 98.12 270 CYS B O 1
ATOM 5268 N N . TRP B 1 271 ? -6.668 24.047 13.422 1 98.56 271 TRP B N 1
ATOM 5269 C CA . TRP B 1 271 ? -6.914 22.953 12.492 1 98.56 271 TRP B CA 1
ATOM 5270 C C . TRP B 1 271 ? -5.598 22.344 12.008 1 98.56 271 TRP B C 1
ATOM 5272 O O . TRP B 1 271 ? -5.32 21.172 12.25 1 98.56 271 TRP B O 1
ATOM 5282 N N . ASN B 1 272 ? -4.824 23.125 11.352 1 98.25 272 ASN B N 1
ATOM 5283 C CA . ASN B 1 272 ? -3.406 22.969 11.055 1 98.25 272 ASN B CA 1
ATOM 5284 C C . ASN B 1 272 ? -3.117 21.594 10.453 1 98.25 272 ASN B C 1
ATOM 5286 O O . ASN B 1 272 ? -2.156 20.922 10.852 1 98.25 272 ASN B O 1
ATOM 5290 N N . GLY B 1 273 ? -3.955 21.078 9.625 1 98.56 273 GLY B N 1
ATOM 5291 C CA . GLY B 1 273 ? -3.65 19.906 8.812 1 98.56 273 GLY B CA 1
ATOM 5292 C C . GLY B 1 273 ? -4.031 18.594 9.477 1 98.56 273 GLY B C 1
ATOM 5293 O O . GLY B 1 273 ? -4.32 17.609 8.797 1 98.56 273 GLY B O 1
ATOM 5294 N N . LEU B 1 274 ? -3.975 18.531 10.766 1 98.81 274 LEU B N 1
ATOM 5295 C CA . LEU B 1 274 ? -4.324 17.359 11.562 1 98.81 274 LEU B CA 1
ATOM 5296 C C . LEU B 1 274 ? -5.031 17.766 12.852 1 98.81 274 LEU B C 1
ATOM 5298 O O . LEU B 1 274 ? -4.449 18.469 13.688 1 98.81 274 LEU B O 1
ATOM 5302 N N . VAL B 1 275 ? -6.281 17.234 13.031 1 98.75 275 VAL B N 1
ATOM 5303 C CA . VAL B 1 275 ? -7.078 17.688 14.172 1 98.75 275 VAL B CA 1
ATOM 5304 C C . VAL B 1 275 ? -7.902 16.531 14.719 1 98.75 275 VAL B C 1
ATOM 5306 O O . VAL B 1 275 ? -8.445 15.734 13.953 1 98.75 275 VAL B O 1
ATOM 5309 N N . ALA B 1 276 ? -7.852 16.312 15.984 1 97.94 276 ALA B N 1
ATOM 5310 C CA . ALA B 1 276 ? -8.75 15.406 16.688 1 97.94 276 ALA B CA 1
ATOM 5311 C C . ALA B 1 276 ? -9.898 16.172 17.344 1 97.94 276 ALA B C 1
ATOM 5313 O O . ALA B 1 276 ? -9.68 17.094 18.109 1 97.94 276 ALA B O 1
ATOM 5314 N N . LEU B 1 277 ? -11.133 15.727 17.062 1 96.81 277 LEU B N 1
ATOM 5315 C CA . LEU B 1 277 ? -12.336 16.406 17.5 1 96.81 277 LEU B CA 1
ATOM 5316 C C . LEU B 1 277 ? -13.203 15.484 18.359 1 96.81 277 LEU B C 1
ATOM 5318 O O . LEU B 1 277 ? -13.164 14.266 18.188 1 96.81 277 LEU B O 1
ATOM 5322 N N . ALA B 1 278 ? -13.883 16.156 19.281 1 93.12 278 ALA B N 1
ATOM 5323 C CA . ALA B 1 278 ? -15.023 15.406 19.812 1 93.12 278 ALA B CA 1
ATOM 5324 C C . ALA B 1 278 ? -16.016 15.078 18.703 1 93.12 278 ALA B C 1
ATOM 5326 O O . ALA B 1 278 ? -16.422 15.953 17.938 1 93.12 278 ALA B O 1
ATOM 5327 N N . ALA B 1 279 ? -16.516 13.859 18.656 1 91.94 279 ALA B N 1
ATOM 5328 C CA . ALA B 1 279 ? -17.312 13.422 17.516 1 91.94 279 ALA B CA 1
ATOM 5329 C C . ALA B 1 279 ? -18.781 13.805 17.703 1 91.94 279 ALA B C 1
ATOM 5331 O O . ALA B 1 279 ? -19.484 14.07 16.719 1 91.94 279 ALA B O 1
ATOM 5332 N N . GLU B 1 280 ? -19.25 13.891 18.875 1 89 280 GLU B N 1
ATOM 5333 C CA . GLU B 1 280 ? -20.672 13.984 19.188 1 89 280 GLU B CA 1
ATOM 5334 C C . GLU B 1 280 ? -21.312 15.188 18.5 1 89 280 GLU B C 1
ATOM 5336 O O . GLU B 1 280 ? -22.344 15.055 17.859 1 89 280 GLU B O 1
ATOM 5341 N N . PRO B 1 281 ? -20.672 16.312 18.547 1 92.12 281 PRO B N 1
ATOM 5342 C CA . PRO B 1 281 ? -21.344 17.453 17.938 1 92.12 281 PRO B CA 1
ATOM 5343 C C . PRO B 1 281 ? -21.391 17.375 16.406 1 92.12 281 PRO B C 1
ATOM 5345 O O . PRO B 1 281 ? -22.141 18.109 15.766 1 92.12 281 PRO B O 1
ATOM 5348 N N . LEU B 1 282 ? -20.609 16.547 15.797 1 93.31 282 LEU B N 1
ATOM 5349 C CA . LEU B 1 282 ? -20.5 16.5 14.344 1 93.31 282 LEU B CA 1
ATOM 5350 C C . LEU B 1 282 ? -21.359 15.383 13.766 1 93.31 282 LEU B C 1
ATOM 5352 O O . LEU B 1 282 ? -21.531 15.281 12.555 1 93.31 282 LEU B O 1
ATOM 5356 N N . LEU B 1 283 ? -21.812 14.547 14.641 1 89.75 283 LEU B N 1
ATOM 5357 C CA . LEU B 1 283 ? -22.578 13.383 14.203 1 89.75 283 LEU B CA 1
ATOM 5358 C C . LEU B 1 283 ? -24.062 13.609 14.438 1 89.75 283 LEU B C 1
ATOM 5360 O O . LEU B 1 283 ? -24.469 14.148 15.477 1 89.75 283 LEU B O 1
ATOM 5364 N N . PRO B 1 284 ? -24.828 13.242 13.398 1 80 284 PRO B N 1
ATOM 5365 C CA . PRO B 1 284 ? -26.266 13.484 13.539 1 80 284 PRO B CA 1
ATOM 5366 C C . PRO B 1 284 ? -26.891 12.664 14.656 1 80 284 PRO B C 1
ATOM 5368 O O . PRO B 1 284 ? -26.422 11.57 14.969 1 80 284 PRO B O 1
ATOM 5371 N N . GLY B 1 285 ? -28 13.234 15.141 1 69.38 285 GLY B N 1
ATOM 5372 C CA . GLY B 1 285 ? -28.891 12.5 16.031 1 69.38 285 GLY B CA 1
ATOM 5373 C C . GLY B 1 285 ? -28.422 12.516 17.469 1 69.38 285 GLY B C 1
ATOM 5374 O O . GLY B 1 285 ? -28.984 11.82 18.328 1 69.38 285 GLY B O 1
ATOM 5375 N N . ARG B 1 286 ? -27.328 13.211 17.656 1 63.31 286 ARG B N 1
ATOM 5376 C CA . ARG B 1 286 ? -26.859 13.203 19.047 1 63.31 286 ARG B CA 1
ATOM 5377 C C . ARG B 1 286 ? -27.422 14.398 19.812 1 63.31 286 ARG B C 1
ATOM 5379 O O . ARG B 1 286 ? -27.844 15.391 19.219 1 63.31 286 ARG B O 1
ATOM 5386 N N . SER B 1 287 ? -27.531 14.141 21.141 1 59.31 287 SER B N 1
ATOM 5387 C CA . SER B 1 287 ? -28.109 15.141 22.031 1 59.31 287 SER B CA 1
ATOM 5388 C C . SER B 1 287 ? -27.203 16.359 22.156 1 59.31 287 SER B C 1
ATOM 5390 O O . SER B 1 287 ? -25.984 16.266 22.016 1 59.31 287 SER B O 1
ATOM 5392 N N . GLY B 1 288 ? -27.625 17.594 22.156 1 59.44 288 GLY B N 1
ATOM 5393 C CA . GLY B 1 288 ? -26.922 18.812 22.531 1 59.44 288 GLY B CA 1
ATOM 5394 C C . GLY B 1 288 ? -26.656 19.719 21.359 1 59.44 288 GLY B C 1
ATOM 5395 O O . GLY B 1 288 ? -25.828 20.641 21.453 1 59.44 288 GLY B O 1
ATOM 5396 N N . GLY B 1 289 ? -27.156 19.359 20.25 1 66.81 289 GLY B N 1
ATOM 5397 C CA . GLY B 1 289 ? -26.969 20.203 19.078 1 66.81 289 GLY B CA 1
ATOM 5398 C C . GLY B 1 289 ? -25.906 19.672 18.125 1 66.81 289 GLY B C 1
ATOM 5399 O O . GLY B 1 289 ? -25.094 18.844 18.516 1 66.81 289 GLY B O 1
ATOM 5400 N N . SER B 1 290 ? -26.047 19.984 16.875 1 84.31 290 SER B N 1
ATOM 5401 C CA . SER B 1 290 ? -25.109 19.484 15.867 1 84.31 290 SER B CA 1
ATOM 5402 C C . SER B 1 290 ? -24.453 20.625 15.102 1 84.31 290 SER B C 1
ATOM 5404 O O . SER B 1 290 ? -25 21.719 14.992 1 84.31 290 SER B O 1
ATOM 5406 N N . VAL B 1 291 ? -23.172 20.5 14.945 1 93.81 291 VAL B N 1
ATOM 5407 C CA . VAL B 1 291 ? -22.422 21.438 14.102 1 93.81 291 VAL B CA 1
ATOM 5408 C C . VAL B 1 291 ? -22.109 20.781 12.758 1 93.81 291 VAL B C 1
ATOM 5410 O O . VAL B 1 291 ? -22 19.562 12.672 1 93.81 291 VAL B O 1
ATOM 5413 N N . ARG B 1 292 ? -22.125 21.625 11.727 1 95.44 292 ARG B N 1
ATOM 5414 C CA . ARG B 1 292 ? -21.75 21.219 10.383 1 95.44 292 ARG B CA 1
ATOM 5415 C C . ARG B 1 292 ? -20.734 22.172 9.766 1 95.44 292 ARG B C 1
ATOM 5417 O O . ARG B 1 292 ? -20.703 23.359 10.133 1 95.44 292 ARG B O 1
ATOM 5424 N N . PHE B 1 293 ? -19.953 21.641 8.906 1 97.25 293 PHE B N 1
ATOM 5425 C CA . PHE B 1 293 ? -19.094 22.547 8.141 1 97.25 293 PHE B CA 1
ATOM 5426 C C . PHE B 1 293 ? -19.938 23.453 7.25 1 97.25 293 PHE B C 1
ATOM 5428 O O . PHE B 1 293 ? -20.875 23 6.594 1 97.25 293 PHE B O 1
ATOM 5435 N N . ARG B 1 294 ? -19.562 24.703 7.25 1 94.94 294 ARG B N 1
ATOM 5436 C CA . ARG B 1 294 ? -20.344 25.688 6.508 1 94.94 294 ARG B CA 1
ATOM 5437 C C . ARG B 1 294 ? -19.484 26.891 6.148 1 94.94 294 ARG B C 1
ATOM 5439 O O . ARG B 1 294 ? -18.375 27.062 6.664 1 94.94 294 ARG B O 1
ATOM 5446 N N . ALA B 1 295 ? -20.062 27.688 5.219 1 93.75 295 ALA B N 1
ATOM 5447 C CA . ALA B 1 295 ? -19.5 29.016 4.953 1 93.75 295 ALA B CA 1
ATOM 5448 C C . ALA B 1 295 ? -20.156 30.078 5.832 1 93.75 295 ALA B C 1
ATOM 5450 O O . ALA B 1 295 ? -21.266 29.875 6.332 1 93.75 295 ALA B O 1
ATOM 5451 N N . GLY B 1 296 ? -19.391 31.109 6.047 1 91.19 296 GLY B N 1
ATOM 5452 C CA . GLY B 1 296 ? -19.938 32.219 6.812 1 91.19 296 GLY B CA 1
ATOM 5453 C C . GLY B 1 296 ? -21.078 32.906 6.094 1 91.19 296 GLY B C 1
ATOM 5454 O O . GLY B 1 296 ? -21.031 33.094 4.879 1 91.19 296 GLY B O 1
ATOM 5455 N N . ASP B 1 297 ? -22.078 33.188 6.895 1 89.56 297 ASP B N 1
ATOM 5456 C CA . ASP B 1 297 ? -23.172 34 6.363 1 89.56 297 ASP B CA 1
ATOM 5457 C C . ASP B 1 297 ? -22.859 35.5 6.453 1 89.56 297 ASP B C 1
ATOM 5459 O O . ASP B 1 297 ? -23.266 36.156 7.41 1 89.56 297 ASP B O 1
ATOM 5463 N N . VAL B 1 298 ? -22.312 36.031 5.457 1 85.19 298 VAL B N 1
ATOM 5464 C CA . VAL B 1 298 ? -21.859 37.406 5.449 1 85.19 298 VAL B CA 1
ATOM 5465 C C . VAL B 1 298 ? -23.047 38.344 5.492 1 85.19 298 VAL B C 1
ATOM 5467 O O . VAL B 1 298 ? -22.953 39.469 6.012 1 85.19 298 VAL B O 1
ATOM 5470 N N . ALA B 1 299 ? -24.109 37.906 5.004 1 85.12 299 ALA B N 1
ATOM 5471 C CA . ALA B 1 299 ? -25.312 38.719 4.953 1 85.12 299 ALA B CA 1
ATOM 5472 C C . ALA B 1 299 ? -25.781 39.094 6.359 1 85.12 299 ALA B C 1
ATOM 5474 O O . ALA B 1 299 ? -26.328 40.188 6.57 1 85.12 299 ALA B O 1
ATOM 5475 N N . VAL B 1 300 ? -25.484 38.219 7.312 1 87.25 300 VAL B N 1
ATOM 5476 C CA . VAL B 1 300 ? -25.938 38.5 8.672 1 87.25 300 VAL B CA 1
ATOM 5477 C C . VAL B 1 300 ? -24.766 39 9.523 1 87.25 300 VAL B C 1
ATOM 5479 O O . VAL B 1 300 ? -24.859 39 10.758 1 87.25 300 VAL B O 1
ATOM 5482 N N . GLY B 1 301 ? -23.656 39.25 8.914 1 83.5 301 GLY B N 1
ATOM 5483 C CA . GLY B 1 301 ? -22.531 39.875 9.609 1 83.5 301 GLY B CA 1
ATOM 5484 C C . GLY B 1 301 ? -21.5 38.875 10.094 1 83.5 301 GLY B C 1
ATOM 5485 O O . GLY B 1 301 ? -20.594 39.25 10.844 1 83.5 301 GLY B O 1
ATOM 5486 N N . GLU B 1 302 ? -21.578 37.688 9.664 1 88.69 302 GLU B N 1
ATOM 5487 C CA . GLU B 1 302 ? -20.594 36.719 10.094 1 88.69 302 GLU B CA 1
ATOM 5488 C C . GLU B 1 302 ? -19.281 36.875 9.32 1 88.69 302 GLU B C 1
ATOM 5490 O O . GLU B 1 302 ? -19.281 37.344 8.172 1 88.69 302 GLU B O 1
ATOM 5495 N N . CYS B 1 303 ? -18.234 36.531 9.992 1 88.75 303 CYS B N 1
ATOM 5496 C CA . CYS B 1 303 ? -16.922 36.562 9.367 1 88.75 303 CYS B CA 1
ATOM 5497 C C . CYS B 1 303 ? -16.859 35.594 8.188 1 88.75 303 CYS B C 1
ATOM 5499 O O . CYS B 1 303 ? -17.297 34.469 8.289 1 88.75 303 CYS B O 1
ATOM 5501 N N . ALA B 1 304 ? -16.422 36.125 7 1 89.56 304 ALA B N 1
ATOM 5502 C CA . ALA B 1 304 ? -16.156 35.25 5.871 1 89.56 304 ALA B CA 1
ATOM 5503 C C . ALA B 1 304 ? -14.898 34.406 6.117 1 89.56 304 ALA B C 1
ATOM 5505 O O . ALA B 1 304 ? -13.945 34.469 5.332 1 89.56 304 ALA B O 1
ATOM 5506 N N . ALA B 1 305 ? -14.977 33.625 7.125 1 91.25 305 ALA B N 1
ATOM 5507 C CA . ALA B 1 305 ? -13.836 32.844 7.609 1 91.25 305 ALA B CA 1
ATOM 5508 C C . ALA B 1 305 ? -13.773 31.469 6.953 1 91.25 305 ALA B C 1
ATOM 5510 O O . ALA B 1 305 ? -14.672 31.109 6.184 1 91.25 305 ALA B O 1
ATOM 5511 N N . SER B 1 306 ? -12.648 30.766 7.18 1 94.69 306 SER B N 1
ATOM 5512 C CA . SER B 1 306 ? -12.539 29.375 6.785 1 94.69 306 SER B CA 1
ATOM 5513 C C . SER B 1 306 ? -13.633 28.531 7.43 1 94.69 306 SER B C 1
ATOM 5515 O O . SER B 1 306 ? -14.055 28.797 8.555 1 94.69 306 SER B O 1
ATOM 5517 N N . GLU B 1 307 ? -14.094 27.469 6.746 1 96.38 307 GLU B N 1
ATOM 5518 C CA . GLU B 1 307 ? -15.07 26.547 7.312 1 96.38 307 GLU B CA 1
ATOM 5519 C C . GLU B 1 307 ? -14.531 25.891 8.578 1 96.38 307 GLU B C 1
ATOM 5521 O O . GLU B 1 307 ? -15.305 25.516 9.469 1 96.38 307 GLU B O 1
ATOM 5526 N N . CYS B 1 308 ? -13.219 25.812 8.727 1 97.62 308 CYS B N 1
ATOM 5527 C CA . CYS B 1 308 ? -12.602 25.234 9.914 1 97.62 308 CYS B CA 1
ATOM 5528 C C . CYS B 1 308 ? -12.625 26.219 11.078 1 97.62 308 CYS B C 1
ATOM 5530 O O . CYS B 1 308 ? -12.805 25.812 12.234 1 97.62 308 CYS B O 1
ATOM 5532 N N . SER B 1 309 ? -12.438 27.5 10.781 1 95.81 309 SER B N 1
ATOM 5533 C CA . SER B 1 309 ? -12.57 28.516 11.812 1 95.81 309 SER B CA 1
ATOM 5534 C C . SER B 1 309 ? -14 28.594 12.336 1 95.81 309 SER B C 1
ATOM 5536 O O . SER B 1 309 ? -14.219 28.719 13.547 1 95.81 309 SER B O 1
ATOM 5538 N N . LEU B 1 310 ? -14.93 28.484 11.438 1 95.19 310 LEU B N 1
ATOM 5539 C CA . LEU B 1 310 ? -16.328 28.594 11.805 1 95.19 310 LEU B CA 1
ATOM 5540 C C . LEU B 1 310 ? -16.766 27.406 12.664 1 95.19 310 LEU B C 1
ATOM 5542 O O . LEU B 1 310 ? -17.625 27.547 13.539 1 95.19 310 LEU B O 1
ATOM 5546 N N . LEU B 1 311 ? -16.188 26.281 12.406 1 96.62 311 LEU B N 1
ATOM 5547 C CA . LEU B 1 311 ? -16.469 25.125 13.25 1 96.62 311 LEU B CA 1
ATOM 5548 C C . LEU B 1 311 ? -16.156 25.422 14.711 1 96.62 311 LEU B C 1
ATOM 5550 O O . LEU B 1 311 ? -16.938 25.062 15.602 1 96.62 311 LEU B O 1
ATOM 5554 N N . CYS B 1 312 ? -15.008 26.047 15.008 1 95.12 312 CYS B N 1
ATOM 5555 C CA . CYS B 1 312 ? -14.648 26.422 16.375 1 95.12 312 CYS B CA 1
ATOM 5556 C C . CYS B 1 312 ? -15.68 27.359 16.984 1 95.12 312 CYS B C 1
ATOM 5558 O O . CYS B 1 312 ? -16.078 27.188 18.125 1 95.12 312 CYS B O 1
ATOM 5560 N N . ASP B 1 313 ? -16.125 28.281 16.188 1 93.25 313 ASP B N 1
ATOM 5561 C CA . ASP B 1 313 ? -17.141 29.234 16.656 1 93.25 313 ASP B CA 1
ATOM 5562 C C . ASP B 1 313 ? -18.453 28.516 16.969 1 93.25 313 ASP B C 1
ATOM 5564 O O . ASP B 1 313 ? -19.094 28.797 17.984 1 93.25 313 ASP B O 1
ATOM 5568 N N . ASP B 1 314 ? -18.781 27.641 16.078 1 94.25 314 ASP B N 1
ATOM 5569 C CA . ASP B 1 314 ? -20.047 26.938 16.266 1 94.25 314 ASP B CA 1
ATOM 5570 C C . ASP B 1 314 ? -20 26 17.469 1 94.25 314 ASP B C 1
ATOM 5572 O O . ASP B 1 314 ? -20.984 25.828 18.172 1 94.25 314 ASP B O 1
ATOM 5576 N N . LEU B 1 315 ? -18.906 25.375 17.734 1 93.31 315 LEU B N 1
ATOM 5577 C CA . LEU B 1 315 ? -18.734 24.578 18.938 1 93.31 315 LEU B CA 1
ATOM 5578 C C . LEU B 1 315 ? -18.891 25.438 20.188 1 93.31 315 LEU B C 1
ATOM 5580 O O . LEU B 1 315 ? -19.531 25.031 21.156 1 93.31 315 LEU B O 1
ATOM 5584 N N . ARG B 1 316 ? -18.359 26.594 20.188 1 90.62 316 ARG B N 1
ATOM 5585 C CA . ARG B 1 316 ? -18.453 27.5 21.312 1 90.62 316 ARG B CA 1
ATOM 5586 C C . ARG B 1 316 ? -19.891 27.922 21.562 1 90.62 316 ARG B C 1
ATOM 5588 O O . ARG B 1 316 ? -20.312 28.062 22.719 1 90.62 316 ARG B O 1
ATOM 5595 N N . ARG B 1 317 ? -20.625 28.078 20.469 1 90.12 317 ARG B N 1
ATOM 5596 C CA . ARG B 1 317 ? -22.031 28.422 20.609 1 90.12 317 ARG B CA 1
ATOM 5597 C C . ARG B 1 317 ? -22.812 27.312 21.328 1 90.12 317 ARG B C 1
ATOM 5599 O O . ARG B 1 317 ? -23.812 27.594 21.984 1 90.12 317 ARG B O 1
ATOM 5606 N N . LEU B 1 318 ? -22.297 26.125 21.234 1 89.38 318 LEU B N 1
ATOM 5607 C CA . LEU B 1 318 ? -22.922 24.984 21.891 1 89.38 318 LEU B CA 1
ATOM 5608 C C . LEU B 1 318 ? -22.406 24.828 23.312 1 89.38 318 LEU B C 1
ATOM 5610 O O . LEU B 1 318 ? -22.781 23.875 24.016 1 89.38 318 LEU B O 1
ATOM 5614 N N . GLY B 1 319 ? -21.594 25.703 23.75 1 85.56 319 GLY B N 1
ATOM 5615 C CA . GLY B 1 319 ? -20.984 25.594 25.062 1 85.56 319 GLY B CA 1
ATOM 5616 C C . GLY B 1 319 ? -19.781 24.656 25.094 1 85.56 319 GLY B C 1
ATOM 5617 O O . GLY B 1 319 ? -19.375 24.203 26.156 1 85.56 319 GLY B O 1
ATOM 5618 N N . ARG B 1 320 ? -19.328 24.391 23.938 1 88.81 320 ARG B N 1
ATOM 5619 C CA . ARG B 1 320 ? -18.141 23.562 23.75 1 88.81 320 ARG B CA 1
ATOM 5620 C C . ARG B 1 320 ? -17 24.359 23.141 1 88.81 320 ARG B C 1
ATOM 5622 O O . ARG B 1 320 ? -17 25.594 23.203 1 88.81 320 ARG B O 1
ATOM 5629 N N . GLY B 1 321 ? -15.883 23.719 22.812 1 88.06 321 GLY B N 1
ATOM 5630 C CA . GLY B 1 321 ? -14.898 24.406 21.984 1 88.06 321 GLY B CA 1
ATOM 5631 C C . GLY B 1 321 ? -13.555 24.578 22.672 1 88.06 321 GLY B C 1
ATOM 5632 O O . GLY B 1 321 ? -12.719 25.359 22.234 1 88.06 321 GLY B O 1
ATOM 5633 N N . ALA B 1 322 ? -13.43 23.953 23.812 1 90.62 322 ALA B N 1
ATOM 5634 C CA . ALA B 1 322 ? -12.07 23.938 24.344 1 90.62 322 ALA B CA 1
ATOM 5635 C C . ALA B 1 322 ? -11.086 23.359 23.344 1 90.62 322 ALA B C 1
ATOM 5637 O O . ALA B 1 322 ? -11.305 22.281 22.797 1 90.62 322 ALA B O 1
ATOM 5638 N N . ALA B 1 323 ? -10.031 24.188 23.094 1 94.62 323 ALA B N 1
ATOM 5639 C CA . ALA B 1 323 ? -9.094 23.781 22.062 1 94.62 323 ALA B CA 1
ATOM 5640 C C . ALA B 1 323 ? -7.656 23.828 22.562 1 94.62 323 ALA B C 1
ATOM 5642 O O . ALA B 1 323 ? -7.297 24.703 23.344 1 94.62 323 ALA B O 1
ATOM 5643 N N . VAL B 1 324 ? -6.852 22.828 22.062 1 96 324 VAL B N 1
ATOM 5644 C CA . VAL B 1 324 ? -5.441 22.766 22.438 1 96 324 VAL B CA 1
ATOM 5645 C C . VAL B 1 324 ? -4.59 22.516 21.188 1 96 324 VAL B C 1
ATOM 5647 O O . VAL B 1 324 ? -4.996 21.797 20.281 1 96 324 VAL B O 1
ATOM 5650 N N . MET B 1 325 ? -3.49 23.188 21.094 1 96.81 325 MET B N 1
ATOM 5651 C CA . MET B 1 325 ? -2.492 22.984 20.047 1 96.81 325 MET B CA 1
ATOM 5652 C C . MET B 1 325 ? -1.222 22.359 20.625 1 96.81 325 MET B C 1
ATOM 5654 O O . MET B 1 325 ? -0.677 22.859 21.609 1 96.81 325 MET B O 1
ATOM 5658 N N . ASP B 1 326 ? -0.805 21.281 20.062 1 96.31 326 ASP B N 1
ATOM 5659 C CA . ASP B 1 326 ? 0.354 20.531 20.531 1 96.31 326 ASP B CA 1
ATOM 5660 C C . ASP B 1 326 ? 1.523 20.656 19.547 1 96.31 326 ASP B C 1
ATOM 5662 O O . ASP B 1 326 ? 1.525 20.031 18.5 1 96.31 326 ASP B O 1
ATOM 5666 N N . PRO B 1 327 ? 2.59 21.422 19.922 1 95.25 327 PRO B N 1
ATOM 5667 C CA . PRO B 1 327 ? 3.732 21.609 19.031 1 95.25 327 PRO B CA 1
ATOM 5668 C C . PRO B 1 327 ? 4.555 20.328 18.844 1 95.25 327 PRO B C 1
ATOM 5670 O O . PRO B 1 327 ? 5.426 20.266 17.984 1 95.25 327 PRO B O 1
ATOM 5673 N N . GLY B 1 328 ? 4.273 19.344 19.609 1 93.06 328 GLY B N 1
ATOM 5674 C CA . GLY B 1 328 ? 4.918 18.047 19.406 1 93.06 328 GLY B CA 1
ATOM 5675 C C . GLY B 1 328 ? 4.383 17.281 18.219 1 93.06 328 GLY B C 1
ATOM 5676 O O . GLY B 1 328 ? 5 16.312 17.766 1 93.06 328 GLY B O 1
ATOM 5677 N N . VAL B 1 329 ? 3.301 17.625 17.75 1 95.94 329 VAL B N 1
ATOM 5678 C CA . VAL B 1 329 ? 2.688 17.062 16.562 1 95.94 329 VAL B CA 1
ATOM 5679 C C . VAL B 1 329 ? 2.881 18.016 15.375 1 95.94 329 VAL B C 1
ATOM 5681 O O . VAL B 1 329 ? 2.363 19.125 15.375 1 95.94 329 VAL B O 1
ATOM 5684 N N . ARG B 1 330 ? 3.656 17.562 14.422 1 96.12 330 ARG B N 1
ATOM 5685 C CA . ARG B 1 330 ? 3.975 18.406 13.273 1 96.12 330 ARG B CA 1
ATOM 5686 C C . ARG B 1 330 ? 3.668 17.688 11.961 1 96.12 330 ARG B C 1
ATOM 5688 O O . ARG B 1 330 ? 3.967 16.5 11.812 1 96.12 330 ARG B O 1
ATOM 5695 N N . VAL B 1 331 ? 3.014 18.391 11.039 1 98.06 331 VAL B N 1
ATOM 5696 C CA . VAL B 1 331 ? 2.668 17.812 9.742 1 98.06 331 VAL B CA 1
ATOM 5697 C C . VAL B 1 331 ? 3.1 18.766 8.625 1 98.06 331 VAL B C 1
ATOM 5699 O O . VAL B 1 331 ? 3.449 19.922 8.883 1 98.06 331 VAL B O 1
ATOM 5702 N N . THR B 1 332 ? 3.195 18.281 7.41 1 97.69 332 THR B N 1
ATOM 5703 C CA . THR B 1 332 ? 3.555 19.078 6.246 1 97.69 332 THR B CA 1
ATOM 5704 C C . THR B 1 332 ? 2.883 18.547 4.988 1 97.69 332 THR B C 1
ATOM 5706 O O . THR B 1 332 ? 2.416 17.406 4.973 1 97.69 332 THR B O 1
ATOM 5709 N N . TYR B 1 333 ? 2.824 19.359 3.984 1 97.25 333 TYR B N 1
ATOM 5710 C CA . TYR B 1 333 ? 2.041 19.047 2.795 1 97.25 333 TYR B CA 1
ATOM 5711 C C . TYR B 1 333 ? 2.939 18.547 1.669 1 97.25 333 TYR B C 1
ATOM 5713 O O . TYR B 1 333 ? 2.455 18.031 0.662 1 97.25 333 TYR B O 1
ATOM 5721 N N . ARG B 1 334 ? 4.254 18.672 1.893 1 95.56 334 ARG B N 1
ATOM 5722 C CA . ARG B 1 334 ? 5.176 18.344 0.811 1 95.56 334 ARG B CA 1
ATOM 5723 C C . ARG B 1 334 ? 6.199 17.312 1.259 1 95.56 334 ARG B C 1
ATOM 5725 O O . ARG B 1 334 ? 6.66 17.328 2.402 1 95.56 334 ARG B O 1
ATOM 5732 N N . ARG B 1 335 ? 6.531 16.547 0.26 1 94.56 335 ARG B N 1
ATOM 5733 C CA . ARG B 1 335 ? 7.473 15.469 0.537 1 94.56 335 ARG B CA 1
ATOM 5734 C C . ARG B 1 335 ? 8.82 16.016 0.997 1 94.56 335 ARG B C 1
ATOM 5736 O O . ARG B 1 335 ? 9.414 15.508 1.946 1 94.56 335 ARG B O 1
ATOM 5743 N N . VAL B 1 336 ? 9.344 17.047 0.345 1 93 336 VAL B N 1
ATOM 5744 C CA . VAL B 1 336 ? 10.656 17.609 0.654 1 93 336 VAL B CA 1
ATOM 5745 C C . VAL B 1 336 ? 10.68 18.094 2.102 1 93 336 VAL B C 1
ATOM 5747 O O . VAL B 1 336 ? 11.688 17.938 2.795 1 93 336 VAL B O 1
ATOM 5750 N N . ALA B 1 337 ? 9.602 18.641 2.527 1 94.69 337 ALA B N 1
ATOM 5751 C CA . ALA B 1 337 ? 9.5 19.109 3.912 1 94.69 337 ALA B CA 1
ATOM 5752 C C . ALA B 1 337 ? 9.359 17.922 4.871 1 94.69 337 ALA B C 1
ATOM 5754 O O . ALA B 1 337 ? 9.914 17.938 5.969 1 94.69 337 ALA B O 1
ATOM 5755 N N . ALA B 1 338 ? 8.617 16.953 4.461 1 95.25 338 ALA B N 1
ATOM 5756 C CA . ALA B 1 338 ? 8.406 15.766 5.281 1 95.25 338 ALA B CA 1
ATOM 5757 C C . ALA B 1 338 ? 9.734 15.055 5.57 1 95.25 338 ALA B C 1
ATOM 5759 O O . ALA B 1 338 ? 9.953 14.562 6.68 1 95.25 338 ALA B O 1
ATOM 5760 N N . GLU B 1 339 ? 10.609 14.984 4.613 1 90.75 339 GLU B N 1
ATOM 5761 C CA . GLU B 1 339 ? 11.914 14.344 4.77 1 90.75 339 GLU B CA 1
ATOM 5762 C C . GLU B 1 339 ? 12.727 15.008 5.879 1 90.75 339 GLU B C 1
ATOM 5764 O O . GLU B 1 339 ? 13.461 14.344 6.605 1 90.75 339 GLU B O 1
ATOM 5769 N N . ARG B 1 340 ? 12.5 16.234 6.016 1 89.38 340 ARG B N 1
ATOM 5770 C CA . ARG B 1 340 ? 13.203 16.984 7.051 1 89.38 340 ARG B CA 1
ATOM 5771 C C . ARG B 1 340 ? 12.508 16.844 8.398 1 89.38 340 ARG B C 1
ATOM 5773 O O . ARG B 1 340 ? 13.172 16.703 9.43 1 89.38 340 ARG B O 1
ATOM 5780 N N . LEU B 1 341 ? 11.242 16.891 8.336 1 89.75 341 LEU B N 1
ATOM 5781 C CA . LEU B 1 341 ? 10.453 16.875 9.562 1 89.75 341 LEU B CA 1
ATOM 5782 C C . LEU B 1 341 ? 10.539 15.516 10.25 1 89.75 341 LEU B C 1
ATOM 5784 O O . LEU B 1 341 ? 10.57 15.438 11.477 1 89.75 341 LEU B O 1
ATOM 5788 N N . PHE B 1 342 ? 10.648 14.414 9.461 1 86 342 PHE B N 1
ATOM 5789 C CA . PHE B 1 342 ? 10.562 13.078 10.023 1 86 342 PHE B CA 1
ATOM 5790 C C . PHE B 1 342 ? 11.914 12.375 9.977 1 86 342 PHE B C 1
ATOM 5792 O O . PHE B 1 342 ? 12.023 11.203 10.336 1 86 342 PHE B O 1
ATOM 5799 N N . ALA B 1 343 ? 12.93 12.891 9.258 1 68.12 343 ALA B N 1
ATOM 5800 C CA . ALA B 1 343 ? 14.266 12.312 9.18 1 68.12 343 ALA B CA 1
ATOM 5801 C C . ALA B 1 343 ? 14.773 11.914 10.562 1 68.12 343 ALA B C 1
ATOM 5803 O O . ALA B 1 343 ? 15.406 10.867 10.727 1 68.12 343 ALA B O 1
ATOM 5804 N N . SER B 1 344 ? 14.625 12.875 11.469 1 56.84 344 SER B N 1
ATOM 5805 C CA . SER B 1 344 ? 15.258 12.625 12.766 1 56.84 344 SER B CA 1
ATOM 5806 C C . SER B 1 344 ? 14.562 11.484 13.5 1 56.84 344 SER B C 1
ATOM 5808 O O . SER B 1 344 ? 15.117 10.914 14.445 1 56.84 344 SER B O 1
ATOM 5810 N N . ARG B 1 345 ? 13.305 11.242 13.266 1 48.09 345 ARG B N 1
ATOM 5811 C CA . ARG B 1 345 ? 12.594 10.242 14.047 1 48.09 345 ARG B CA 1
ATOM 5812 C C . ARG B 1 345 ? 12.977 8.828 13.609 1 48.09 345 ARG B C 1
ATOM 5814 O O . ARG B 1 345 ? 12.82 7.875 14.367 1 48.09 345 ARG B O 1
ATOM 5821 N N . GLU B 1 346 ? 13.32 8.656 12.367 1 43.94 346 GLU B N 1
ATOM 5822 C CA . GLU B 1 346 ? 13.641 7.332 11.844 1 43.94 346 GLU B CA 1
ATOM 5823 C C . GLU B 1 346 ? 14.922 6.785 12.469 1 43.94 346 GLU B C 1
ATOM 5825 O O . GLU B 1 346 ? 15.211 5.594 12.367 1 43.94 346 GLU B O 1
ATOM 5830 N N . GLY B 1 347 ? 15.859 7.711 12.914 1 36.47 347 GLY B N 1
ATOM 5831 C CA . GLY B 1 347 ? 17.031 7.16 13.586 1 36.47 347 GLY B CA 1
ATOM 5832 C C . GLY B 1 347 ? 16.672 6.297 14.781 1 36.47 347 GLY B C 1
ATOM 5833 O O . GLY B 1 347 ? 17.531 5.605 15.328 1 36.47 347 GLY B O 1
ATOM 5834 N N . THR B 1 348 ? 15.727 6.707 15.57 1 32.5 348 THR B N 1
ATOM 5835 C CA . THR B 1 348 ? 15.555 5.984 16.828 1 32.5 348 THR B CA 1
ATOM 5836 C C . THR B 1 348 ? 14.867 4.645 16.594 1 32.5 348 THR B C 1
ATOM 5838 O O . THR B 1 348 ? 14.766 3.824 17.5 1 32.5 348 THR B O 1
ATOM 5841 N N . ASP B 1 349 ? 13.922 4.527 15.789 1 33.69 349 ASP B N 1
ATOM 5842 C CA . ASP B 1 349 ? 13.461 3.143 15.742 1 33.69 349 ASP B CA 1
ATOM 5843 C C . ASP B 1 349 ? 14.516 2.23 15.133 1 33.69 349 ASP B C 1
ATOM 5845 O O . ASP B 1 349 ? 15.133 2.578 14.117 1 33.69 349 ASP B O 1
ATOM 5849 N N . GLY B 1 350 ? 15.234 1.322 15.891 1 30.31 350 GLY B N 1
ATOM 5850 C CA . GLY B 1 350 ? 16.328 0.362 15.82 1 30.31 350 GLY B CA 1
ATOM 5851 C C . GLY B 1 350 ? 16.453 -0.304 14.469 1 30.31 350 GLY B C 1
ATOM 5852 O O . GLY B 1 350 ? 17.25 -1.229 14.289 1 30.31 350 GLY B O 1
ATOM 5853 N N . ALA B 1 351 ? 15.461 -0.832 13.688 1 27.62 351 ALA B N 1
ATOM 5854 C CA . ALA B 1 351 ? 16.031 -1.831 12.789 1 27.62 351 ALA B CA 1
ATOM 5855 C C . ALA B 1 351 ? 16.938 -1.179 11.75 1 27.62 351 ALA B C 1
ATOM 5857 O O . ALA B 1 351 ? 16.469 -0.414 10.906 1 27.62 351 ALA B O 1
ATOM 5858 N N . SER B 1 352 ? 18.188 -0.856 12.039 1 26.73 352 SER B N 1
ATOM 5859 C CA . SER B 1 352 ? 19.391 -0.523 11.273 1 26.73 352 SER B CA 1
ATOM 5860 C C . SER B 1 352 ? 19.469 -1.342 9.984 1 26.73 352 SER B C 1
ATOM 5862 O O . SER B 1 352 ? 19.703 -2.549 10.031 1 26.73 352 SER B O 1
ATOM 5864 N N . VAL B 1 353 ? 18.719 -1.449 9.047 1 27.7 353 VAL B N 1
ATOM 5865 C CA . VAL B 1 353 ? 19.391 -1.998 7.875 1 27.7 353 VAL B CA 1
ATOM 5866 C C . VAL B 1 353 ? 20.688 -1.226 7.617 1 27.7 353 VAL B C 1
ATOM 5868 O O . VAL B 1 353 ? 20.734 -0.005 7.781 1 27.7 353 VAL B O 1
ATOM 5871 N N . ASP B 1 354 ? 21.797 -1.975 7.703 1 24.2 354 ASP B N 1
ATOM 5872 C CA . ASP B 1 354 ? 23.141 -1.688 7.207 1 24.2 354 ASP B CA 1
ATOM 5873 C C . ASP B 1 354 ? 23.094 -1.141 5.781 1 24.2 354 ASP B C 1
ATOM 5875 O O . ASP B 1 354 ? 23 -1.906 4.82 1 24.2 354 ASP B O 1
ATOM 5879 N N . ALA B 1 355 ? 22.328 -0.355 5.297 1 23.17 355 ALA B N 1
ATOM 5880 C CA . ALA B 1 355 ? 22.688 0.253 4.02 1 23.17 355 ALA B CA 1
ATOM 5881 C C . ALA B 1 355 ? 24.156 0.646 4 1 23.17 355 ALA B C 1
ATOM 5883 O O . ALA B 1 355 ? 24.734 0.987 5.039 1 23.17 355 ALA B O 1
ATOM 5884 N N . GLY B 1 356 ? 25 0.044 3.096 1 22.69 356 GLY B N 1
ATOM 5885 C CA . GLY B 1 356 ? 26.266 0.579 2.609 1 22.69 356 GLY B CA 1
ATOM 5886 C C . GLY B 1 356 ? 26.344 2.092 2.689 1 22.69 356 GLY B C 1
ATOM 5887 O O . GLY B 1 356 ? 25.312 2.777 2.604 1 22.69 356 GLY B O 1
ATOM 5888 N N . SER B 1 357 ? 27.312 2.531 3.439 1 23.14 357 SER B N 1
ATOM 5889 C CA . SER B 1 357 ? 27.938 3.797 3.809 1 23.14 357 SER B CA 1
ATOM 5890 C C . SER B 1 357 ? 28.203 4.664 2.582 1 23.14 357 SER B C 1
ATOM 5892 O O . SER B 1 357 ? 29.172 5.418 2.541 1 23.14 357 SER B O 1
ATOM 5894 N N . SER B 1 358 ? 27.828 4.5 1.331 1 24.14 358 SER B N 1
ATOM 5895 C CA . SER B 1 358 ? 28.516 5.594 0.642 1 24.14 358 SER B CA 1
ATOM 5896 C C . SER B 1 358 ? 28.219 6.934 1.307 1 24.14 358 SER B C 1
ATOM 5898 O O . SER B 1 358 ? 27.062 7.23 1.635 1 24.14 358 SER B O 1
ATOM 5900 N N . THR B 1 359 ? 29.219 7.402 2.078 1 25 359 THR B N 1
ATOM 5901 C CA . THR B 1 359 ? 29.578 8.695 2.645 1 25 359 THR B CA 1
ATOM 5902 C C . THR B 1 359 ? 29.25 9.82 1.671 1 25 359 THR B C 1
ATOM 5904 O O . THR B 1 359 ? 30.016 10.086 0.742 1 25 359 THR B O 1
ATOM 5907 N N . ILE B 1 360 ? 28.359 9.891 0.805 1 25.58 360 ILE B N 1
ATOM 5908 C CA . ILE B 1 360 ? 28.453 11.227 0.229 1 25.58 360 ILE B CA 1
ATOM 5909 C C . ILE B 1 360 ? 28.422 12.273 1.343 1 25.58 360 ILE B C 1
ATOM 5911 O O . ILE B 1 360 ? 27.531 12.266 2.191 1 25.58 360 ILE B O 1
ATOM 5915 N N . SER B 1 361 ? 29.609 12.758 1.801 1 27.33 361 SER B N 1
ATOM 5916 C CA . SER B 1 361 ? 30.062 13.867 2.641 1 27.33 361 SER B CA 1
ATOM 5917 C C . SER B 1 361 ? 29.141 15.078 2.49 1 27.33 361 SER B C 1
ATOM 5919 O O . SER B 1 361 ? 29.312 16.078 3.188 1 27.33 361 SER B O 1
ATOM 5921 N N . GLY B 1 362 ? 28.719 15.43 1.33 1 28.67 362 GLY B N 1
ATOM 5922 C CA . GLY B 1 362 ? 28.172 16.766 1.381 1 28.67 362 GLY B CA 1
ATOM 5923 C C . GLY B 1 362 ? 26.953 16.891 2.277 1 28.67 362 GLY B C 1
ATOM 5924 O O . GLY B 1 362 ? 25.812 16.875 1.796 1 28.67 362 GLY B O 1
ATOM 5925 N N . ALA B 1 363 ? 26.938 16.281 3.461 1 30.64 363 ALA B N 1
ATOM 5926 C CA . ALA B 1 363 ? 25.922 16.484 4.488 1 30.64 363 ALA B CA 1
ATOM 5927 C C . ALA B 1 363 ? 25.578 17.969 4.645 1 30.64 363 ALA B C 1
ATOM 5929 O O . ALA B 1 363 ? 26.266 18.703 5.359 1 30.64 363 ALA B O 1
ATOM 5930 N N . ALA B 1 364 ? 25.438 18.703 3.645 1 35 364 ALA B N 1
ATOM 5931 C CA . ALA B 1 364 ? 24.812 19.984 3.961 1 35 364 ALA B CA 1
ATOM 5932 C C . ALA B 1 364 ? 23.891 19.859 5.164 1 35 364 ALA B C 1
ATOM 5934 O O . ALA B 1 364 ? 23.406 18.781 5.469 1 35 364 ALA B O 1
ATOM 5935 N N . ASP B 1 365 ? 23.781 20.766 6.16 1 39.94 365 ASP B N 1
ATOM 5936 C CA . ASP B 1 365 ? 22.969 20.859 7.371 1 39.94 365 ASP B CA 1
ATOM 5937 C C . ASP B 1 365 ? 21.562 20.328 7.141 1 39.94 365 ASP B C 1
ATOM 5939 O O . ASP B 1 365 ? 20.625 21.094 6.902 1 39.94 365 ASP B O 1
ATOM 5943 N N . ASP B 1 366 ? 21.359 19.25 6.473 1 50.09 366 ASP B N 1
ATOM 5944 C CA . ASP B 1 366 ? 20.234 18.469 5.953 1 50.09 366 ASP B CA 1
ATOM 5945 C C . ASP B 1 366 ? 19.109 18.375 6.98 1 50.09 366 ASP B C 1
ATOM 5947 O O . ASP B 1 366 ? 17.984 18.031 6.641 1 50.09 366 ASP B O 1
ATOM 5951 N N . ASP B 1 367 ? 19.438 18.656 8.211 1 60.44 367 ASP B N 1
ATOM 5952 C CA . ASP B 1 367 ? 18.438 18.516 9.281 1 60.44 367 ASP B CA 1
ATOM 5953 C C . ASP B 1 367 ? 17.828 19.875 9.625 1 60.44 367 ASP B C 1
ATOM 5955 O O . ASP B 1 367 ? 17.016 19.969 10.547 1 60.44 367 ASP B O 1
ATOM 5959 N N . TYR B 1 368 ? 18.172 20.922 8.859 1 69.44 368 TYR B N 1
ATOM 5960 C CA . TYR B 1 368 ? 17.656 22.234 9.203 1 69.44 368 TYR B CA 1
ATOM 5961 C C . TYR B 1 368 ? 16.172 22.359 8.828 1 69.44 368 TYR B C 1
ATOM 5963 O O . TYR B 1 368 ? 15.812 22.188 7.668 1 69.44 368 TYR B O 1
ATOM 5971 N N . THR B 1 369 ? 15.359 22.625 9.82 1 82.06 369 THR B N 1
ATOM 5972 C CA . THR B 1 369 ? 13.938 22.828 9.539 1 82.06 369 THR B CA 1
ATOM 5973 C C . THR B 1 369 ? 13.562 24.297 9.664 1 82.06 369 THR B C 1
ATOM 5975 O O . THR B 1 369 ? 12.57 24.734 9.078 1 82.06 369 THR B O 1
ATOM 5978 N N . GLY B 1 370 ? 14.32 25.047 10.414 1 82.19 370 GLY B N 1
ATOM 5979 C CA . GLY B 1 370 ? 13.945 26.422 10.727 1 82.19 370 GLY B CA 1
ATOM 5980 C C . GLY B 1 370 ? 12.867 26.5 11.797 1 82.19 370 GLY B C 1
ATOM 5981 O O . GLY B 1 370 ? 12.445 27.594 12.172 1 82.19 370 GLY B O 1
ATOM 5982 N N . ILE B 1 371 ? 12.406 25.406 12.273 1 82.19 371 ILE B N 1
ATOM 5983 C CA . ILE B 1 371 ? 11.406 25.375 13.336 1 82.19 371 ILE B CA 1
ATOM 5984 C C . ILE B 1 371 ? 12.07 25.609 14.688 1 82.19 371 ILE B C 1
ATOM 5986 O O . ILE B 1 371 ? 12.922 24.828 15.109 1 82.19 371 ILE B O 1
ATOM 5990 N N . GLU B 1 372 ? 11.672 26.734 15.297 1 82.62 372 GLU B N 1
ATOM 5991 C CA . GLU B 1 372 ? 12.297 27.109 16.562 1 82.62 372 GLU B CA 1
ATOM 5992 C C . GLU B 1 372 ? 11.461 26.656 17.75 1 82.62 372 GLU B C 1
ATOM 5994 O O . GLU B 1 372 ? 11 27.484 18.531 1 82.62 372 GLU B O 1
ATOM 5999 N N . ILE B 1 373 ? 11.125 25.469 17.859 1 82.44 373 ILE B N 1
ATOM 6000 C CA . ILE B 1 373 ? 10.469 24.828 18.984 1 82.44 373 ILE B CA 1
ATOM 6001 C C . ILE B 1 373 ? 11.414 23.797 19.609 1 82.44 373 ILE B C 1
ATOM 6003 O O . ILE B 1 373 ? 12.047 23.016 18.891 1 82.44 373 ILE B O 1
ATOM 6007 N N . ASN B 1 374 ? 11.641 23.938 20.828 1 72.5 374 ASN B N 1
ATOM 6008 C CA . ASN B 1 374 ? 12.562 23.031 21.484 1 72.5 374 ASN B CA 1
ATOM 6009 C C . ASN B 1 374 ? 12.141 21.578 21.312 1 72.5 374 ASN B C 1
ATOM 6011 O O . ASN B 1 374 ? 11.172 21.281 20.609 1 72.5 374 ASN B O 1
ATOM 6015 N N . SER B 1 375 ? 12.594 20.688 22.156 1 67.88 375 SER B N 1
ATOM 6016 C CA . SER B 1 375 ? 12.484 19.234 22.031 1 67.88 375 SER B CA 1
ATOM 6017 C C . SER B 1 375 ? 11.047 18.766 22.219 1 67.88 375 SER B C 1
ATOM 6019 O O . SER B 1 375 ? 10.289 19.375 22.969 1 67.88 375 SER B O 1
ATOM 6021 N N . ARG B 1 376 ? 10.641 17.969 21.375 1 67.25 376 ARG B N 1
ATOM 6022 C CA . ARG B 1 376 ? 9.352 17.297 21.516 1 67.25 376 ARG B CA 1
ATOM 6023 C C . ARG B 1 376 ? 9.266 16.562 22.844 1 67.25 376 ARG B C 1
ATOM 6025 O O . ARG B 1 376 ? 10.109 15.711 23.156 1 67.25 376 ARG B O 1
ATOM 6032 N N . GLU B 1 377 ? 8.297 17.078 23.609 1 73.38 377 GLU B N 1
ATOM 6033 C CA . GLU B 1 377 ? 8.039 16.344 24.844 1 73.38 377 GLU B CA 1
ATOM 6034 C C . GLU B 1 377 ? 7.27 15.055 24.562 1 73.38 377 GLU B C 1
ATOM 6036 O O . GLU B 1 377 ? 6.27 15.062 23.844 1 73.38 377 GLU B O 1
ATOM 6041 N N . GLU B 1 378 ? 7.777 13.984 25.094 1 79.56 378 GLU B N 1
ATOM 6042 C CA . GLU B 1 378 ? 7.059 12.719 24.969 1 79.56 378 GLU B CA 1
ATOM 6043 C C . GLU B 1 378 ? 5.742 12.758 25.75 1 79.56 378 GLU B C 1
ATOM 6045 O O . GLU B 1 378 ? 5.645 13.414 26.781 1 79.56 378 GLU B O 1
ATOM 6050 N N . TRP B 1 379 ? 4.793 12.102 25.203 1 83.75 379 TRP B N 1
ATOM 6051 C CA . TRP B 1 379 ? 3.486 12.078 25.859 1 83.75 379 TRP B CA 1
ATOM 6052 C C . TRP B 1 379 ? 3.58 11.438 27.234 1 83.75 379 TRP B C 1
ATOM 6054 O O . TRP B 1 379 ? 4.262 10.43 27.422 1 83.75 379 TRP B O 1
ATOM 6064 N N . SER B 1 380 ? 3.012 12.078 28.172 1 80.19 380 SER B N 1
ATOM 6065 C CA . SER B 1 380 ? 2.889 11.562 29.531 1 80.19 380 SER B CA 1
ATOM 6066 C C . SER B 1 380 ? 1.706 12.188 30.266 1 80.19 380 SER B C 1
ATOM 6068 O O . SER B 1 380 ? 1.119 13.156 29.781 1 80.19 380 SER B O 1
ATOM 6070 N N . ALA B 1 381 ? 1.351 11.562 31.328 1 78.75 381 ALA B N 1
ATOM 6071 C CA . ALA B 1 381 ? 0.325 12.148 32.188 1 78.75 381 ALA B CA 1
ATOM 6072 C C . ALA B 1 381 ? 0.746 13.531 32.656 1 78.75 381 ALA B C 1
ATOM 6074 O O . ALA B 1 381 ? -0.1 14.391 32.906 1 78.75 381 ALA B O 1
ATOM 6075 N N . GLY B 1 382 ? 1.957 13.672 32.719 1 81.69 382 GLY B N 1
ATOM 6076 C CA . GLY B 1 382 ? 2.5 14.945 33.156 1 81.69 382 GLY B CA 1
ATOM 6077 C C . GLY B 1 382 ? 2.203 16.078 32.188 1 81.69 382 GLY B C 1
ATOM 6078 O O . GLY B 1 382 ? 2.023 17.219 32.625 1 81.69 382 GLY B O 1
ATOM 6079 N N . VAL B 1 383 ? 2.074 15.75 30.953 1 85.75 383 VAL B N 1
ATOM 6080 C CA . VAL B 1 383 ? 1.775 16.75 29.938 1 85.75 383 VAL B CA 1
ATOM 6081 C C . VAL B 1 383 ? 0.392 17.344 30.188 1 85.75 383 VAL B C 1
ATOM 6083 O O . VAL B 1 383 ? 0.217 18.562 30.156 1 85.75 383 VAL B O 1
ATOM 6086 N N . LEU B 1 384 ? -0.549 16.547 30.516 1 85.56 384 LEU B N 1
ATOM 6087 C CA . LEU B 1 384 ? -1.913 17.016 30.75 1 85.56 384 LEU B CA 1
ATOM 6088 C C . LEU B 1 384 ? -2.004 17.797 32.062 1 85.56 384 LEU B C 1
ATOM 6090 O O . LEU B 1 384 ? -2.717 18.797 32.125 1 85.56 384 LEU B O 1
ATOM 6094 N N . ALA B 1 385 ? -1.288 17.25 33.062 1 86.12 385 ALA B N 1
ATOM 6095 C CA . ALA B 1 385 ? -1.285 17.938 34.344 1 86.12 385 ALA B CA 1
ATOM 6096 C C . ALA B 1 385 ? -0.683 19.344 34.219 1 86.12 385 ALA B C 1
ATOM 6098 O O . ALA B 1 385 ? -1.191 20.297 34.812 1 86.12 385 ALA B O 1
ATOM 6099 N N . ASP B 1 386 ? 0.355 19.359 33.562 1 89 386 ASP B N 1
ATOM 6100 C CA . ASP B 1 386 ? 1.017 20.641 33.344 1 89 386 ASP B CA 1
ATOM 6101 C C . ASP B 1 386 ? 0.111 21.594 32.562 1 89 386 ASP B C 1
ATOM 6103 O O . ASP B 1 386 ? 0.048 22.781 32.875 1 89 386 ASP B O 1
ATOM 6107 N N . LEU B 1 387 ? -0.552 21.141 31.594 1 90.56 387 LEU B N 1
ATOM 6108 C CA . LEU B 1 387 ? -1.482 21.938 30.797 1 90.56 387 LEU B CA 1
ATOM 6109 C C . LEU B 1 387 ? -2.637 22.438 31.656 1 90.56 387 LEU B C 1
ATOM 6111 O O . LEU B 1 387 ? -3.049 23.594 31.531 1 90.56 387 LEU B O 1
ATOM 6115 N N . ALA B 1 388 ? -3.09 21.625 32.5 1 86.69 388 ALA B N 1
ATOM 6116 C CA . ALA B 1 388 ? -4.176 22.016 33.406 1 86.69 388 ALA B CA 1
ATOM 6117 C C . ALA B 1 388 ? -3.738 23.125 34.344 1 86.69 388 ALA B C 1
ATOM 6119 O O . ALA B 1 388 ? -4.508 24.047 34.625 1 86.69 388 ALA B O 1
ATOM 6120 N N . ALA B 1 389 ? -2.609 22.953 34.875 1 87.5 389 ALA B N 1
ATOM 6121 C CA . ALA B 1 389 ? -2.074 23.984 35.75 1 87.5 389 ALA B CA 1
ATOM 6122 C C . ALA B 1 389 ? -1.944 25.328 35.031 1 87.5 389 ALA B C 1
ATOM 6124 O O . ALA B 1 389 ? -2.27 26.375 35.594 1 87.5 389 ALA B O 1
ATOM 6125 N N . TRP B 1 390 ? -1.469 25.219 33.875 1 88.56 390 TRP B N 1
ATOM 6126 C CA . TRP B 1 390 ? -1.316 26.422 33.062 1 88.56 390 TRP B CA 1
ATOM 6127 C C . TRP B 1 390 ? -2.672 27.062 32.781 1 88.56 390 TRP B C 1
ATOM 6129 O O . TRP B 1 390 ? -2.811 28.297 32.844 1 88.56 390 TRP B O 1
ATOM 6139 N N . ARG B 1 391 ? -3.586 26.328 32.5 1 85.56 391 ARG B N 1
ATOM 6140 C CA . ARG B 1 391 ? -4.945 26.781 32.219 1 85.56 391 ARG B CA 1
ATOM 6141 C C . ARG B 1 391 ? -5.504 27.562 33.406 1 85.56 391 ARG B C 1
ATOM 6143 O O . ARG B 1 391 ? -6.086 28.641 33.219 1 85.56 391 ARG B O 1
ATOM 6150 N N . ARG B 1 392 ? -5.355 27.047 34.562 1 83.31 392 ARG B N 1
ATOM 6151 C CA . ARG B 1 392 ? -5.875 27.688 35.75 1 83.31 392 ARG B CA 1
ATOM 6152 C C . ARG B 1 392 ? -5.258 29.062 35.938 1 83.31 392 ARG B C 1
ATOM 6154 O O . ARG B 1 392 ? -5.914 29.969 36.469 1 83.31 392 ARG B O 1
ATOM 6161 N N . GLN B 1 393 ? -4.172 29.094 35.438 1 83.38 393 GLN B N 1
ATOM 6162 C CA . GLN B 1 393 ? -3.436 30.344 35.656 1 83.38 393 GLN B CA 1
ATOM 6163 C C . GLN B 1 393 ? -3.799 31.375 34.594 1 83.38 393 GLN B C 1
ATOM 6165 O O . GLN B 1 393 ? -3.83 32.562 34.875 1 83.38 393 GLN B O 1
ATOM 6170 N N . HIS B 1 394 ? -4.109 30.906 33.438 1 80.5 394 HIS B N 1
ATOM 6171 C CA . HIS B 1 394 ? -4.102 31.875 32.344 1 80.5 394 HIS B CA 1
ATOM 6172 C C . HIS B 1 394 ? -5.461 31.938 31.656 1 80.5 394 HIS B C 1
ATOM 6174 O O . HIS B 1 394 ? -5.793 32.938 31.016 1 80.5 394 HIS B O 1
ATOM 6180 N N . VAL B 1 395 ? -6.316 30.938 31.656 1 72.81 395 VAL B N 1
ATOM 6181 C CA . VAL B 1 395 ? -7.457 30.828 30.75 1 72.81 395 VAL B CA 1
ATOM 6182 C C . VAL B 1 395 ? -8.617 31.672 31.297 1 72.81 395 VAL B C 1
ATOM 6184 O O . VAL B 1 395 ? -9.305 32.344 30.531 1 72.81 395 VAL B O 1
ATOM 6187 N N . SER B 1 396 ? -8.891 31.531 32.594 1 64.62 396 SER B N 1
ATOM 6188 C CA . SER B 1 396 ? -10 32.281 33.156 1 64.62 396 SER B CA 1
ATOM 6189 C C . SER B 1 396 ? -9.867 33.781 32.875 1 64.62 396 SER B C 1
ATOM 6191 O O . SER B 1 396 ? -10.852 34.438 32.531 1 64.62 396 SER B O 1
ATOM 6193 N N . ALA B 1 397 ? -8.789 34.188 32.906 1 55.78 397 ALA B N 1
ATOM 6194 C CA . ALA B 1 397 ? -8.539 35.625 32.75 1 55.78 397 ALA B CA 1
ATOM 6195 C C . ALA B 1 397 ? -8.492 36.031 31.297 1 55.78 397 ALA B C 1
ATOM 6197 O O . ALA B 1 397 ? -8.82 37.188 30.953 1 55.78 397 ALA B O 1
ATOM 6198 N N . ASP B 1 398 ? -8.305 35.062 30.547 1 57.41 398 ASP B N 1
ATOM 6199 C CA . ASP B 1 398 ? -7.871 35.5 29.219 1 57.41 398 ASP B CA 1
ATOM 6200 C C . ASP B 1 398 ? -8.844 35 28.141 1 57.41 398 ASP B C 1
ATOM 6202 O O . ASP B 1 398 ? -8.547 35.062 26.953 1 57.41 398 ASP B O 1
ATOM 6206 N N . VAL B 1 399 ? -10.008 34.562 28.672 1 61.91 399 VAL B N 1
ATOM 6207 C CA . VAL B 1 399 ? -10.984 34.125 27.688 1 61.91 399 VAL B CA 1
ATOM 6208 C C . VAL B 1 399 ? -11.484 35.312 26.859 1 61.91 399 VAL B C 1
ATOM 6210 O O . VAL B 1 399 ? -11.977 36.281 27.422 1 61.91 399 VAL B O 1
ATOM 6213 N N . PRO B 1 400 ? -11.32 35.125 25.484 1 65.56 400 PRO B N 1
ATOM 6214 C CA . PRO B 1 400 ? -11.438 36.312 24.656 1 65.56 400 PRO B CA 1
ATOM 6215 C C . PRO B 1 400 ? -12.891 36.75 24.469 1 65.56 400 PRO B C 1
ATOM 6217 O O . PRO B 1 400 ? -13.781 35.906 24.359 1 65.56 400 PRO B O 1
ATOM 6220 N N . ARG B 1 401 ? -13.109 38 24.547 1 76.06 401 ARG B N 1
ATOM 6221 C CA . ARG B 1 401 ? -14.383 38.625 24.172 1 76.06 401 ARG B CA 1
ATOM 6222 C C . ARG B 1 401 ? -14.461 38.844 22.656 1 76.06 401 ARG B C 1
ATOM 6224 O O . ARG B 1 401 ? -15.547 39.062 22.125 1 76.06 401 ARG B O 1
ATOM 6231 N N . SER B 1 402 ? -13.32 38.719 22.047 1 87.5 402 SER B N 1
ATOM 6232 C CA . SER B 1 402 ? -13.297 38.938 20.594 1 87.5 402 SER B CA 1
ATOM 6233 C C . SER B 1 402 ? -12.258 38.031 19.922 1 87.5 402 SER B C 1
ATOM 6235 O O . SER B 1 402 ? -11.375 37.5 20.578 1 87.5 402 SER B O 1
ATOM 6237 N N . VAL B 1 403 ? -12.516 37.844 18.641 1 92.44 403 VAL B N 1
ATOM 6238 C CA . VAL B 1 403 ? -11.617 37.031 17.828 1 92.44 403 VAL B CA 1
ATOM 6239 C C . VAL B 1 403 ? -11.312 37.75 16.531 1 92.44 403 VAL B C 1
ATOM 6241 O O . VAL B 1 403 ? -12.148 38.5 16 1 92.44 403 VAL B O 1
ATOM 6244 N N . GLU B 1 404 ? -10.062 37.594 16.109 1 93.44 404 GLU B N 1
ATOM 6245 C CA . GLU B 1 404 ? -9.68 38.219 14.852 1 93.44 404 GLU B CA 1
ATOM 6246 C C . GLU B 1 404 ? -10.312 37.5 13.664 1 93.44 404 GLU B C 1
ATOM 6248 O O . GLU B 1 404 ? -10.164 36.281 13.5 1 93.44 404 GLU B O 1
ATOM 6253 N N . CYS B 1 405 ? -11.055 38.219 12.859 1 92.19 405 CYS B N 1
ATOM 6254 C CA . CYS B 1 405 ? -11.672 37.75 11.625 1 92.19 405 CYS B CA 1
ATOM 6255 C C . CYS B 1 405 ? -10.883 38.219 10.406 1 92.19 405 CYS B C 1
ATOM 6257 O O . CYS B 1 405 ? -10.734 39.406 10.18 1 92.19 405 CYS B O 1
ATOM 6259 N N . CYS B 1 406 ? -10.344 37.25 9.633 1 92.62 406 CYS B N 1
ATOM 6260 C CA . CYS B 1 406 ? -9.758 37.562 8.328 1 92.62 406 CYS B CA 1
ATOM 6261 C C . CYS B 1 406 ? -10.617 36.969 7.207 1 92.62 406 CYS B C 1
ATOM 6263 O O . CYS B 1 406 ? -10.461 35.812 6.852 1 92.62 406 CYS B O 1
ATOM 6265 N N . GLY B 1 407 ? -11.43 37.75 6.691 1 89.25 407 GLY B N 1
ATOM 6266 C CA . GLY B 1 407 ? -12.43 37.281 5.754 1 89.25 407 GLY B CA 1
ATOM 6267 C C . GLY B 1 407 ? -11.914 37.156 4.332 1 89.25 407 GLY B C 1
ATOM 6268 O O . GLY B 1 407 ? -11.07 37.938 3.906 1 89.25 407 GLY B O 1
ATOM 6269 N N . LEU B 1 408 ? -12.406 36.188 3.693 1 88.5 408 LEU B N 1
ATOM 6270 C CA . LEU B 1 408 ? -12.148 36.062 2.264 1 88.5 408 LEU B CA 1
ATOM 6271 C C . LEU B 1 408 ? -13.102 36.938 1.451 1 88.5 408 LEU B C 1
ATOM 6273 O O . LEU B 1 408 ? -14.32 36.781 1.551 1 88.5 408 LEU B O 1
ATOM 6277 N N . ARG B 1 409 ? -12.516 37.75 0.63 1 82.19 409 ARG B N 1
ATOM 6278 C CA . ARG B 1 409 ? -13.344 38.594 -0.2 1 82.19 409 ARG B CA 1
ATOM 6279 C C . ARG B 1 409 ? -13.992 37.812 -1.335 1 82.19 409 ARG B C 1
ATOM 6281 O O . ARG B 1 409 ? -13.398 36.875 -1.859 1 82.19 409 ARG B O 1
ATOM 6288 N N . PRO B 1 410 ? -15.211 38.25 -1.62 1 77.5 410 PRO B N 1
ATOM 6289 C CA . PRO B 1 410 ? -15.867 37.562 -2.732 1 77.5 410 PRO B CA 1
ATOM 6290 C C . PRO B 1 410 ? -15.016 37.531 -3.998 1 77.5 410 PRO B C 1
ATOM 6292 O O . PRO B 1 410 ? -14.438 38.562 -4.379 1 77.5 410 PRO B O 1
ATOM 6295 N N . GLY B 1 411 ? -14.875 36.406 -4.562 1 75.31 411 GLY B N 1
ATOM 6296 C CA . GLY B 1 411 ? -14.141 36.25 -5.809 1 75.31 411 GLY B CA 1
ATOM 6297 C C . GLY B 1 411 ? -12.656 36.031 -5.605 1 75.31 411 GLY B C 1
ATOM 6298 O O . GLY B 1 411 ? -11.945 35.688 -6.551 1 75.31 411 GLY B O 1
ATOM 6299 N N . SER B 1 412 ? -12.242 36.281 -4.387 1 80.19 412 SER B N 1
ATOM 6300 C CA . SER B 1 412 ? -10.82 36.094 -4.113 1 80.19 412 SER B CA 1
ATOM 6301 C C . SER B 1 412 ? -10.516 34.656 -3.742 1 80.19 412 SER B C 1
ATOM 6303 O O . SER B 1 412 ? -11.367 33.938 -3.209 1 80.19 412 SER B O 1
ATOM 6305 N N . GLU B 1 413 ? -9.25 34.344 -4.129 1 78.75 413 GLU B N 1
ATOM 6306 C CA . GLU B 1 413 ? -8.82 32.969 -3.816 1 78.75 413 GLU B CA 1
ATOM 6307 C C . GLU B 1 413 ? -7.969 32.938 -2.551 1 78.75 413 GLU B C 1
ATOM 6309 O O . GLU B 1 413 ? -7.68 31.875 -2.021 1 78.75 413 GLU B O 1
ATOM 6314 N N . GLY B 1 414 ? -7.691 34.156 -2.088 1 83.88 414 GLY B N 1
ATOM 6315 C CA . GLY B 1 414 ? -6.855 34.219 -0.901 1 83.88 414 GLY B CA 1
ATOM 6316 C C . GLY B 1 414 ? -7.227 35.375 0.027 1 83.88 414 GLY B C 1
ATOM 6317 O O . GLY B 1 414 ? -7.977 36.25 -0.356 1 83.88 414 GLY B O 1
ATOM 6318 N N . VAL B 1 415 ? -6.758 35.188 1.235 1 89.31 415 VAL B N 1
ATOM 6319 C CA . VAL B 1 415 ? -7.055 36.188 2.266 1 89.31 415 VAL B CA 1
ATOM 6320 C C . VAL B 1 415 ? -5.953 37.25 2.301 1 89.31 415 VAL B C 1
ATOM 6322 O O . VAL B 1 415 ? -4.77 36.906 2.16 1 89.31 415 VAL B O 1
ATOM 6325 N N . ASP B 1 416 ? -6.422 38.5 2.373 1 88.5 416 ASP B N 1
ATOM 6326 C CA . ASP B 1 416 ? -5.496 39.594 2.627 1 88.5 416 ASP B CA 1
ATOM 6327 C C . ASP B 1 416 ? -5.285 39.781 4.125 1 88.5 416 ASP B C 1
ATOM 6329 O O . ASP B 1 416 ? -6.051 40.5 4.773 1 88.5 416 AS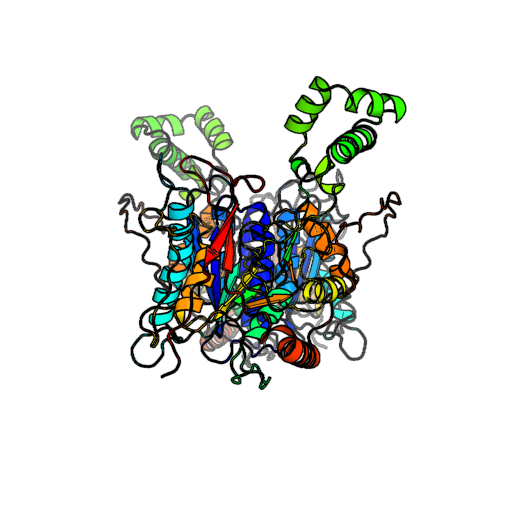P B O 1
ATOM 6333 N N . PHE B 1 417 ? -4.223 39.344 4.668 1 89.12 417 PHE B N 1
ATOM 6334 C CA . PHE B 1 417 ? -3.992 39.344 6.109 1 89.12 417 PHE B CA 1
ATOM 6335 C C . PHE B 1 417 ? -3.541 40.719 6.574 1 89.12 417 PHE B C 1
ATOM 6337 O O . PHE B 1 417 ? -3.584 41.031 7.77 1 89.12 417 PHE B O 1
ATOM 6344 N N . GLU B 1 418 ? -3.107 41.5 5.688 1 85.75 418 GLU B N 1
ATOM 6345 C CA . GLU B 1 418 ? -2.602 42.812 6.051 1 85.75 418 GLU B CA 1
ATOM 6346 C C . GLU B 1 418 ? -3.742 43.812 6.234 1 85.75 418 GLU B C 1
ATOM 6348 O O . GLU B 1 418 ? -3.713 44.625 7.152 1 85.75 418 GLU B O 1
ATOM 6353 N N . HIS B 1 419 ? -4.766 43.656 5.395 1 86.31 419 HIS B N 1
ATOM 6354 C CA . HIS B 1 419 ? -5.777 44.719 5.422 1 86.31 419 HIS B CA 1
ATOM 6355 C C . HIS B 1 419 ? -7.176 44.125 5.586 1 86.31 419 HIS B C 1
ATOM 6357 O O . HIS B 1 419 ? -8.148 44.875 5.742 1 86.31 419 HIS B O 1
ATOM 6363 N N . GLY B 1 420 ? -7.215 42.875 5.562 1 85.5 420 GLY B N 1
ATOM 6364 C CA . GLY B 1 420 ? -8.547 42.281 5.523 1 85.5 420 GLY B CA 1
ATOM 6365 C C . GLY B 1 420 ? -8.961 41.688 6.844 1 85.5 420 GLY B C 1
ATOM 6366 O O . GLY B 1 420 ? -9.859 40.812 6.879 1 85.5 420 GLY B O 1
ATOM 6367 N N . CYS B 1 421 ? -8.297 42.094 7.922 1 92.12 421 CYS B N 1
ATOM 6368 C CA . CYS B 1 421 ? -8.609 41.469 9.195 1 92.12 421 CYS B CA 1
ATOM 6369 C C . CYS B 1 421 ? -9.148 42.5 10.195 1 92.12 421 CYS B C 1
ATOM 6371 O O . CYS B 1 421 ? -8.75 43.656 10.164 1 92.12 421 CYS B O 1
ATOM 6373 N N . SER B 1 422 ? -10.133 42.062 10.984 1 91 422 SER B N 1
ATOM 6374 C CA . SER B 1 422 ? -10.688 42.906 12.055 1 91 422 SER B CA 1
ATOM 6375 C C . SER B 1 422 ? -11.18 42.031 13.219 1 91 422 SER B C 1
ATOM 6377 O O . SER B 1 422 ? -11.461 40.844 13.047 1 91 422 SER B O 1
ATOM 6379 N N . ARG B 1 423 ? -11.234 42.625 14.375 1 92.12 423 ARG B N 1
ATOM 6380 C CA . ARG B 1 423 ? -11.742 41.906 15.523 1 92.12 423 ARG B CA 1
ATOM 6381 C C . ARG B 1 423 ? -13.266 41.938 15.578 1 92.12 423 ARG B C 1
ATOM 6383 O O . ARG B 1 423 ? -13.875 42.969 15.32 1 92.12 423 ARG B O 1
ATOM 6390 N N . VAL B 1 424 ? -13.812 40.812 15.82 1 89.81 424 VAL B N 1
ATOM 6391 C CA . VAL B 1 424 ? -15.258 40.656 15.969 1 89.81 424 VAL B CA 1
ATOM 6392 C C . VAL B 1 424 ? -15.586 39.969 17.281 1 89.81 424 VAL B C 1
ATOM 6394 O O . VAL B 1 424 ? -14.719 39.312 17.875 1 89.81 424 VAL B O 1
ATOM 6397 N N . PRO B 1 425 ? -16.781 40.156 17.734 1 87.56 425 PRO B N 1
ATOM 6398 C CA . PRO B 1 425 ? -17.141 39.469 18.984 1 87.56 425 PRO B CA 1
ATOM 6399 C C . PRO B 1 425 ? -17.078 37.938 18.844 1 87.56 425 PRO B C 1
ATOM 6401 O O . PRO B 1 425 ? -17.484 37.406 17.812 1 87.56 425 PRO B O 1
ATOM 6404 N N . ALA B 1 426 ? -16.516 37.344 19.875 1 87.38 426 ALA B N 1
ATOM 6405 C CA . ALA B 1 426 ? -16.484 35.906 19.906 1 87.38 426 ALA B CA 1
ATOM 6406 C C . ALA B 1 426 ? -17.844 35.312 20.328 1 87.38 426 ALA B C 1
ATOM 6408 O O . ALA B 1 426 ? -18.5 35.875 21.219 1 87.38 426 ALA B O 1
ATOM 6409 N N . PRO B 1 427 ? -18.188 34.188 19.625 1 84.69 427 PRO B N 1
ATOM 6410 C CA . PRO B 1 427 ? -19.453 33.562 20.078 1 84.69 427 PRO B CA 1
ATOM 6411 C C . PRO B 1 427 ? -19.391 33.094 21.516 1 84.69 427 PRO B C 1
ATOM 6413 O O . PRO B 1 427 ? -18.312 32.688 22 1 84.69 427 PRO B O 1
ATOM 6416 N N . ARG B 1 428 ? -20.641 33.188 22.219 1 79.19 428 ARG B N 1
ATOM 6417 C CA . ARG B 1 428 ? -20.734 32.75 23.609 1 79.19 428 ARG B CA 1
ATOM 6418 C C . ARG B 1 428 ? -21.703 31.594 23.734 1 79.19 428 ARG B C 1
ATOM 6420 O O . ARG B 1 428 ? -22.672 31.5 22.984 1 79.19 428 ARG B O 1
ATOM 6427 N N . GLY B 1 429 ? -21.234 30.609 24.484 1 74.31 429 GLY B N 1
ATOM 6428 C CA . GLY B 1 429 ? -22.141 29.516 24.766 1 74.31 429 GLY B CA 1
ATOM 6429 C C . GLY B 1 429 ? -23.359 29.922 25.562 1 74.31 429 GLY B C 1
ATOM 6430 O O . GLY B 1 429 ? -23.484 31.094 25.953 1 74.31 429 GLY B O 1
ATOM 6431 N N . PRO B 1 430 ? -24.391 28.984 25.484 1 68.12 430 PRO B N 1
ATOM 6432 C CA . PRO B 1 430 ? -25.594 29.297 26.25 1 68.12 430 PRO B CA 1
ATOM 6433 C C . PRO B 1 430 ? -25.312 29.594 27.719 1 68.12 430 PRO B C 1
ATOM 6435 O O . PRO B 1 430 ? -24.344 29.062 28.281 1 68.12 430 PRO B O 1
ATOM 6438 N N . ALA B 1 431 ? -25.812 30.781 28.297 1 54.03 431 ALA B N 1
ATOM 6439 C CA . ALA B 1 431 ? -25.672 31.109 29.719 1 54.03 431 ALA B CA 1
ATOM 6440 C C . ALA B 1 431 ? -26.016 29.906 30.594 1 54.03 431 ALA B C 1
ATOM 6442 O O . ALA B 1 431 ? -26.875 29.094 30.234 1 54.03 431 ALA B O 1
ATOM 6443 N N . ALA B 1 432 ? -25.016 29.5 31.422 1 45.81 432 ALA B N 1
ATOM 6444 C CA . ALA B 1 432 ? -25.391 28.484 32.406 1 45.81 432 ALA B CA 1
ATOM 6445 C C . ALA B 1 432 ? -26.797 28.75 32.938 1 45.81 432 ALA B C 1
ATOM 6447 O O . ALA B 1 432 ? -27.172 29.906 33.188 1 45.81 432 ALA B O 1
ATOM 6448 N N . PRO B 1 433 ? -27.672 27.594 32.906 1 39.47 433 PRO B N 1
ATOM 6449 C CA . PRO B 1 433 ? -28.938 27.891 33.594 1 39.47 433 PRO B CA 1
ATOM 6450 C C . PRO B 1 433 ? -28.719 28.469 35 1 39.47 433 PRO B C 1
ATOM 6452 O O . PRO B 1 433 ? -27.719 28.172 35.625 1 39.47 433 PRO B O 1
#

pLDDT: mean 86.01, std 17.68, range [22.3, 98.81]

InterPro domains:
  IPR021047 Mannosyltransferase 1, CMT1 [PF11735] (12-314)
  IPR021047 Mannosyltransferase 1, CMT1 [PTHR34144] (3-430)

Radius of gyration: 31.9 Å; Cα contacts (8 Å, |Δi|>4): 1762; chains: 2; bounding box: 61×93×81 Å

Sequence (866 aa):
MNNSVCGNGGCIIASNLHNSAEVLPSMIVQLARLAHVLGPANILVSVYESGSTDATRDWLDLLRGVLGALSVRHVITSQGSLTRSRGQDRIAFLASVRQAAVDQAAAACASSRFSRSAGACSASRLVFINDVFFAAADVVRLLQYGVNTGGDAADGSGYDVACGMDFEPILADLPPARQRDAMTSHLQRTWGLAEPTAARLSTWPLAFRYWKKAYRRAPSLLRSLPLLFYDIWVARDLTGARLHRAAPYVAHAASAKRLRAGLPTEVYCCWNGLVALAAEPLLPGRSGGSVRFRAGDVAVGECAASECSLLCDDLRRLGRGAAVMDPGVRVTYRRVAAERLFASREGTDGASVDAGSSTISGAADDDYTGIEINSREEWSAGVLADLAAWRRQHVSADVPRSVECCGLRPGSEGVDFEHGCSRVPAPRGPAAPMNNSVCGNGGCIIASNLHNSAEVLPSMIVQLARLAHVLGPANILVSVYESGSTDATRDWLDLLRGVLGALSVRHVITSQGSLTRSRGQDRIAFLASVRQAAVDQAAAACASSRFSRSAGACSASRLVFINDVFFAAADVVRLLQYGVNTGGDAADGSGYDVACGMDFEPILADLPPARQRDAMTSHLQRTWGLAEPTAARLSTWPLAFRYWKKAYRRAPSLLRSLPLLFYDIWVARDLTGARLHRAAPYVAHAASAKRLRAGLPTEVYCCWNGLVALAAEPLLPGRSGGSVRFRAGDVAVGECAASECSLLCDDLRRLGRGAAVMDPGVRVTYRRVAAERLFASREGTDGASVDAGSSTISGAADDDYTGIEINSREEWSAGVLADLAAWRRQHVSADVPRSVECCGLRPGSEGVDFEHGCSRVPAPRGPAAP

Nearest PDB structures (foldseek):
  4f97-assembly1_B  TM=5.732E-01  e=1.576E-01  Streptomyces hygroscopicus subsp. limoneus
  4f9f-assembly3_E  TM=5.552E-01  e=2.899E-01  Streptomyces hygroscopicus subsp. limoneus
  4f9f-assembly1_B  TM=5.558E-01  e=4.443E-01  Streptomyces hygroscopicus subsp. limoneus
  8iyf-assembly1_B  TM=6.044E-01  e=8.175E-01  Streptomyces hygroscopicus subsp. limoneus
  2buf-assembly2_K  TM=3.652E-01  e=1.028E-01  Pseudomonas aeruginosa

Secondary structure (DSSP, 8-state):
--TTTTSSS-EEEEEEESS-TTTHHHHHHHHHHHHHHH-GGGEEEEEEE-S--STHHHHHHHHHHHHHHTT-EEEEESS-S--PPTT--HHHHHHHHHHHHHHHHHHHHHTSTTB-GGG-B---EEEEE-S-B--HHHHHHHHGGGS--S---TTSPPPSEEEEEEEEE-GGGS-HHHHHHHHHHHHHHHH---HHHHHHHHH-HHHHHHHHHHHTT-HHHHTTSPEEE--TTT-B-TTSPBP-SSTT--SSHHHHHHHHTT--EEESB--TTEEEEESGGGSTT-TT---------GGGT-----HHHHHHHHHHHTT---EEEEEEEEEBSSHHHHHHHHHHHHTTT---------------STT-------PPPPP-HHHHHHHHHHHHHHTTTT--SEEEEEPPPTT-SS--TTTSEEEEEPP-PPP--/--TTTTSSS-EEEEEEESS-TTTHHHHHHHHHHHHHHH-GGGEEEEEEE-S--STHHHHHHHHHHHHHHTT-EEEEESS-S--PPTT--HHHHHHHHHHHHHHHHHHHHHTSTTB-TTS-B---EEEEE-S-B--HHHHHHHHGGGS--S---TTSPPPSEEEEEEEEE-GGGS-HHHHHHHHHHHHHHHH---HHHHHHHHH-HHHHHHHHHHHTT-HHHHTTSPEEE--TTT-B-TTSPBP-SSTT--SSHHHHHHHHTT--EEESB--TTEEEEESGGGSTT-TT---------GGGT-----HHHHHHHHHHHTT---EEEEEEEEEBSSHHHHHHHHHHHHTTS---------------STT-------PPPPP-HHHHHHHHHHHHHHHHHH--SEEEEEPPPTT-SS--TTTSEEEEEPP------